Protein 4YDJ (pdb70)

CATH classification: 2.60.40.10 (+1 more: 2.60.40.10)

Radius of gyration: 44.8 Å; Cα contacts (8 Å, |Δi|>4): 3723; chains: 6; bounding box: 91×95×140 Å

Foldseek 3Di:
DWDFDDDQWAKEFCQDDPDPALQRVLCVVGHHHDDPDWDKAWDPQDKDWFALPPFCVLVNVVVSVVVSVCHDFWFMKIFHDPQKWKKFADPLQDQLGTMGGTIMTTGIATGDTLWFKWQFQWPADARGDAWHWHWPDVVPLQTKIKIFHRDWWKKKWKDCCWTKIKTFLVVLQVRVQSVQVVVCVPPPVFAEAFAQDDDDDQRFRFIWGDDSHWTKTWHCGLSGHPCVHPDDPRGDMDMIIIHTDDCNMDMDMIIRRMGMKGKDPPCPPPRHTYIYTGDDHSSVSVSSHCSRMGMIGD/DKAWEWDAEAEAEAQAKDKTKIAIPPPPVCPQQLQQWWKFKWWAAVPGDIHTFWTDRQNDQDTDGDPVNHPQKDWGFDDSRTITMIMGGRDAQVRQTWMKMFTQPAWDFDPVVGDTDGRRDTPHMYPTYGYQYAHPAWAAWDKDWAAWDDPPPDPQKTKIWIKTHWTDDDDKDKDKPVNPDDPQKDKDDWDQDSNRTIITMIMGMGGPVCQVPDWIWMWMDDVRVRDIDTHTHHHDDD/DDEWEWDAEDEDEFQAKDKIKTAFAQAFKWKWWAAVVGDTHTADTRQADGDPPHDPQWGWDDDVGMIMIMRGRDDQVRQTWMWMAHPVGDIYPIYGYYYDPDDFDAWDWDWDWFDPVQVVVQWTKIKIKIDDGPDQDKDKWKDQANHTDDPQKDWDRWDADPVRHTIIMIMHIDGSCSQQVTQKMWIWMDDPNDIDIDIDGPPDD/DWFFDDDQKFKEACPLQCVCHCPRHYHDDPDWDKAKDDFDKDWFALPPAVVLVNVVVVVVVNPNPFFKFMKIFDDPQKWKKFAPPQQDQLGDIGGTIMTTGIATGAGLWDKFQFQWPGDAGHDAWHWHWPDPPPLQTKIKIFHNFWWKWKWKQQPFWIKIKTQQQVLLVRVLSVQVVVCVVDVNFAEAFAQDDDDDQLQRFMWGDFPHKIKTWHCGVNGHCCVVPPRRGMDIITMGTDDVNMTMDMIITGIGIKGWDPPCPPDRHTYIYTGDDDSSVSVSSRCSGIGMIGHD/DKAWEWDAEAEDEAFDKDKTKIDIDPCPPLPQQLQQWKKFKWWFAPPGDIDTAWTDRQNPQDTGGDPVNRPQWDWGFDDGSTITMIMGGRDFQRSFTWMKMFTQQAWDFDPVVTDTDGRRDTDHMYPTYGYGYAHPAWDAWDKDKAAWDCPPPDPQKTKIKIKTDFTDDDDKDKDKPVNPDDPQKDKDDWDQDSNRTTITMIMGMGGPVCLVPDWIWMWIADVRVRDIDTDTHHHDDD/DWAWAWDAEDEDAAQAKDKIKTFAAFAWKWKWWAAVPGDTDTADTRQADGDPPHDPQWGWDDDVGMIMIMGGRDDDRRQTWMWMAGPPGDIYPIYGYYHDPDDWWAKDWDKDWFDPVVVVVQWTKIKIKIDTGPPQGKDKWKAQQNHTDDPQKDKDRWDQPVVSHTIIMMMRIDTNCSQQPTQKMKIWMDDDNDIDIDMDGPDHD

Structure (mmCIF, N/CA/C/O backbone):
data_4YDJ
#
_entry.id   4YDJ
#
_cell.length_a   293.796
_cell.length_b   67.053
_cell.length_c   93.638
_cell.angle_alpha   90.000
_cell.angle_beta   90.000
_cell.angle_gamma   90.000
#
_symmetry.space_group_name_H-M   'P 21 21 2'
#
loop_
_entity.id
_entity.type
_entity.pdbx_description
1 polymer 'Envelope glycoprotein gp160,Envelope glycoprotein gp160'
2 polymer 'HEAVY CHAIN OF ANTIBODY 44-VRC13.01'
3 polymer 'LIGHT CHAIN OF ANTIBODY 44-VRC13.01'
4 non-polymer 2-acetamido-2-deoxy-beta-D-glucopyranose
5 non-polymer 'ISOPROPYL ALCOHOL'
6 non-polymer (R,R)-2,3-BUTANEDIOL
7 non-polymer 'SODIUM ION'
8 non-polymer DI(HYDROXYETHYL)ETHER
9 non-polymer 'CHLORIDE ION'
10 water water
#
loop_
_atom_site.group_PDB
_atom_site.id
_atom_site.type_symbol
_atom_site.label_atom_id
_atom_site.label_alt_id
_atom_site.label_comp_id
_atom_site.label_asym_id
_atom_site.label_entity_id
_atom_site.label_seq_id
_atom_site.pdbx_PDB_ins_code
_atom_site.Cartn_x
_atom_site.Cartn_y
_atom_site.Cartn_z
_atom_site.occupancy
_atom_site.B_iso_or_equiv
_atom_site.auth_seq_id
_atom_site.auth_comp_id
_atom_site.auth_asym_id
_atom_site.auth_atom_id
_atom_site.pdbx_PDB_model_num
ATOM 1 N N . VAL A 1 1 ? -17.558 3.287 -31.307 1.00 145.11 44 VAL G N 1
ATOM 2 C CA . VAL A 1 1 ? -18.935 3.035 -30.897 1.00 145.32 44 VAL G CA 1
ATOM 3 C C . VAL A 1 1 ? -19.780 4.301 -31.026 1.00 141.73 44 VAL G C 1
ATOM 4 O O . VAL A 1 1 ? -20.661 4.558 -30.203 1.00 142.70 44 VAL G O 1
ATOM 16 N N . TRP A 1 2 ? -19.507 5.082 -32.067 1.00 138.02 45 TRP G N 1
ATOM 17 C CA . TRP A 1 2 ? -20.219 6.335 -32.306 1.00 134.63 45 TRP G CA 1
ATOM 18 C C . TRP A 1 2 ? -21.069 6.262 -33.570 1.00 133.86 45 TRP G C 1
ATOM 19 O O . TRP A 1 2 ? -20.750 5.527 -34.506 1.00 134.66 45 TRP G O 1
ATOM 40 N N . LYS A 1 3 ? -22.155 7.029 -33.580 1.00 131.98 46 LYS G N 1
ATOM 41 C CA . LYS A 1 3 ? -23.050 7.110 -34.730 1.00 130.29 46 LYS G CA 1
ATOM 42 C C . LYS A 1 3 ? -23.478 8.554 -34.967 1.00 126.31 46 LYS G C 1
ATOM 43 O O . LYS A 1 3 ? -23.541 9.351 -34.032 1.00 124.71 46 LYS G O 1
ATOM 62 N N . ASP A 1 4 ? -23.770 8.886 -36.220 1.00 125.22 47 ASP G N 1
ATOM 63 C CA . ASP A 1 4 ? -24.253 10.218 -36.563 1.00 123.85 47 ASP G CA 1
ATOM 64 C C . ASP A 1 4 ? -25.612 10.459 -35.912 1.00 123.93 47 ASP G C 1
ATOM 65 O O . ASP A 1 4 ? -26.540 9.670 -36.094 1.00 124.12 47 ASP G O 1
ATOM 74 N N . ALA A 1 5 ? -25.724 11.548 -35.156 1.00 128.24 48 ALA G N 1
ATOM 75 C CA . ALA A 1 5 ? -26.944 11.839 -34.410 1.00 128.76 48 ALA G CA 1
ATOM 76 C C . ALA A 1 5 ? -27.215 13.338 -34.320 1.00 128.33 48 ALA G C 1
ATOM 77 O O . ALA A 1 5 ? -26.362 14.158 -34.661 1.00 129.56 48 ALA G O 1
ATOM 84 N N . ASP A 1 6 ? -28.416 13.676 -33.858 1.00 127.91 49 ASP G N 1
ATOM 85 C CA . ASP A 1 6 ? -28.826 15.062 -33.658 1.00 127.41 49 ASP G CA 1
ATOM 86 C C . ASP A 1 6 ? -29.426 15.231 -32.266 1.00 128.86 49 ASP G C 1
ATOM 87 O O . ASP A 1 6 ? -30.386 14.546 -31.910 1.00 132.04 49 ASP G O 1
ATOM 96 N N . THR A 1 7 ? -28.856 16.143 -31.484 1.00 128.11 50 THR G N 1
ATOM 97 C CA . THR A 1 7 ? -29.317 16.390 -30.120 1.00 130.29 50 THR G CA 1
ATOM 98 C C . THR A 1 7 ? -29.374 17.882 -29.819 1.00 131.36 50 THR G C 1
ATOM 99 O O . THR A 1 7 ? -28.616 18.669 -30.385 1.00 128.29 50 THR G O 1
ATOM 110 N N . THR A 1 8 ? -30.274 18.261 -28.919 1.00 136.43 51 THR G N 1
ATOM 111 C CA . THR A 1 8 ? -30.437 19.659 -28.543 1.00 138.14 51 THR G CA 1
ATOM 112 C C . THR A 1 8 ? -29.191 20.175 -27.828 1.00 131.62 51 THR G C 1
ATOM 113 O O . THR A 1 8 ? -29.027 19.983 -26.623 1.00 130.07 51 THR G O 1
ATOM 124 N N . LEU A 1 9 ? -28.314 20.828 -28.584 1.00 125.78 52 LEU G N 1
ATOM 125 C CA . LEU A 1 9 ? -27.084 21.384 -28.032 1.00 125.42 52 LEU G CA 1
ATOM 126 C C . LEU A 1 9 ? -27.390 22.551 -27.100 1.00 125.72 52 LEU G C 1
ATOM 127 O O . LEU A 1 9 ? -28.482 23.120 -27.148 1.00 126.69 52 LEU G O 1
ATOM 143 N N . PHE A 1 10 ? -26.424 22.899 -26.252 1.00 125.43 53 PHE G N 1
ATOM 144 C CA . PHE A 1 10 ? -26.551 24.060 -25.376 1.00 126.71 53 PHE G CA 1
ATOM 145 C C . PHE A 1 10 ? -25.365 24.998 -25.572 1.00 125.94 53 PHE G C 1
ATOM 146 O O . PHE A 1 10 ? -24.244 24.557 -25.828 1.00 125.40 53 PHE G O 1
ATOM 163 N N . CYS A 1 11 ? -25.626 26.296 -25.455 1.00 126.27 54 CYS G N 1
ATOM 164 C CA . CYS A 1 11 ? -24.610 27.312 -25.698 1.00 125.40 54 CYS G CA 1
ATOM 165 C C . CYS A 1 11 ? -23.781 27.598 -24.450 1.00 127.01 54 CYS G C 1
ATOM 166 O O . CYS A 1 11 ? -24.235 27.385 -23.325 1.00 128.92 54 CYS G O 1
ATOM 173 N N . ALA A 1 12 ? -22.561 28.080 -24.667 1.00 125.94 55 ALA G N 1
ATOM 174 C CA . ALA A 1 12 ? -21.665 28.466 -23.583 1.00 127.63 55 ALA G CA 1
ATOM 175 C C . ALA A 1 12 ? -20.829 29.664 -24.018 1.00 133.25 55 ALA G C 1
ATOM 176 O O . ALA A 1 12 ? -20.202 29.636 -25.077 1.00 127.15 55 ALA G O 1
ATOM 183 N N . SER A 1 13 ? -20.819 30.711 -23.197 1.00 142.68 56 SER G N 1
ATOM 184 C CA . SER A 1 13 ? -20.185 31.972 -23.568 1.00 147.73 56 SER G CA 1
ATOM 185 C C . SER A 1 13 ? -19.267 32.512 -22.480 1.00 149.59 56 SER G C 1
ATOM 186 O O . SER A 1 13 ? -19.248 32.010 -21.356 1.00 152.24 56 SER G O 1
ATOM 194 N N . ASP A 1 14 ? -18.513 33.548 -22.835 1.00 147.85 57 ASP G N 1
ATOM 195 C CA . ASP A 1 14 ? -17.631 34.238 -21.901 1.00 151.66 57 ASP G CA 1
ATOM 196 C C . ASP A 1 14 ? -18.279 35.553 -21.468 1.00 157.39 57 ASP G C 1
ATOM 197 O O . ASP A 1 14 ? -17.599 36.558 -21.261 1.00 162.39 57 ASP G O 1
ATOM 206 N N . ALA A 1 15 ? -19.603 35.535 -21.338 1.00 159.77 58 ALA G N 1
ATOM 207 C CA . ALA A 1 15 ? -20.362 36.729 -20.981 1.00 164.40 58 ALA G CA 1
ATOM 208 C C . ALA A 1 15 ? -20.167 37.087 -19.511 1.00 170.51 58 ALA G C 1
ATOM 209 O O . ALA A 1 15 ? -20.333 36.241 -18.631 1.00 171.99 58 ALA G O 1
ATOM 216 N N . LYS A 1 16 ? -19.816 38.345 -19.254 1.00 175.96 59 LYS G N 1
ATOM 217 C CA . LYS A 1 16 ? -19.525 38.808 -17.900 1.00 181.65 59 LYS G CA 1
ATOM 218 C C . LYS A 1 16 ? -19.878 40.284 -17.723 1.00 185.14 59 LYS G C 1
ATOM 219 O O . LYS A 1 16 ? -20.300 40.945 -18.666 1.00 183.73 59 LYS G O 1
ATOM 238 N N . ALA A 1 17 ? -19.712 40.780 -16.499 1.00 190.45 60 ALA G N 1
ATOM 239 C CA . ALA A 1 17 ? -19.807 42.209 -16.194 1.00 196.40 60 ALA G CA 1
ATOM 240 C C . ALA A 1 17 ? -21.207 42.804 -16.382 1.00 198.33 60 ALA G C 1
ATOM 241 O O . ALA A 1 17 ? -21.346 44.025 -16.460 1.00 200.67 60 ALA G O 1
ATOM 248 N N . HIS A 1 18 ? -22.225 41.943 -16.434 1.00 197.62 61 HIS G N 1
ATOM 249 C CA . HIS A 1 18 ? -23.637 42.355 -16.467 1.00 202.26 61 HIS G CA 1
ATOM 250 C C . HIS A 1 18 ? -23.905 43.625 -17.283 1.00 206.01 61 HIS G C 1
ATOM 251 O O . HIS A 1 18 ? -24.526 44.570 -16.796 1.00 210.59 61 HIS G O 1
ATOM 266 N N . GLU A 1 19 ? -23.447 43.636 -18.531 1.00 204.69 62 GLU G N 1
ATOM 267 C CA . GLU A 1 19 ? -23.528 44.834 -19.364 1.00 208.89 62 GLU G CA 1
ATOM 268 C C . GLU A 1 19 ? -24.965 45.125 -19.782 1.00 213.85 62 GLU G C 1
ATOM 269 O O . GLU A 1 19 ? -25.860 44.301 -19.589 1.00 211.13 62 GLU G O 1
ATOM 281 N N . THR A 1 20 ? -25.174 46.305 -20.357 1.00 220.65 63 THR G N 1
ATOM 282 C CA . THR A 1 20 ? -26.478 46.692 -20.884 1.00 230.67 63 THR G CA 1
ATOM 283 C C . THR A 1 20 ? -26.697 46.093 -22.270 1.00 233.14 63 THR G C 1
ATOM 284 O O . THR A 1 20 ? -27.826 46.030 -22.757 1.00 232.83 63 THR G O 1
ATOM 295 N N . GLU A 1 21 ? -25.608 45.660 -22.898 1.00 236.34 64 GLU G N 1
ATOM 296 C CA . GLU A 1 21 ? -25.662 45.094 -24.241 1.00 233.17 64 GLU G CA 1
ATOM 297 C C . GLU A 1 21 ? -26.536 43.843 -24.270 1.00 229.55 64 GLU G C 1
ATOM 298 O O . GLU A 1 21 ? -26.421 42.974 -23.405 1.00 228.24 64 GLU G O 1
ATOM 310 N N . VAL A 1 22 ? -27.407 43.759 -25.272 1.00 225.63 65 VAL G N 1
ATOM 311 C CA . VAL A 1 22 ? -28.403 42.695 -25.338 1.00 221.93 65 VAL G CA 1
ATOM 312 C C . VAL A 1 22 ? -27.770 41.340 -25.638 1.00 216.16 65 VAL G C 1
ATOM 313 O O . VAL A 1 22 ? -28.229 40.308 -25.150 1.00 217.12 65 VAL G O 1
ATOM 326 N N . HIS A 1 23 ? -26.712 41.353 -26.442 1.00 209.72 66 HIS G N 1
ATOM 327 C CA . HIS A 1 23 ? -26.074 40.124 -26.898 1.00 202.66 66 HIS G CA 1
ATOM 328 C C . HIS A 1 23 ? -25.379 39.387 -25.757 1.00 199.18 66 HIS G C 1
ATOM 329 O O . HIS A 1 23 ? -25.102 38.191 -25.859 1.00 195.18 66 HIS G O 1
ATOM 344 N N . ASN A 1 24 ? -25.108 40.104 -24.670 1.00 201.55 67 ASN G N 1
ATOM 345 C CA . ASN A 1 24 ? -24.287 39.577 -23.586 1.00 199.21 67 ASN G CA 1
ATOM 346 C C . ASN A 1 24 ? -25.103 38.980 -22.440 1.00 199.21 67 ASN G C 1
ATOM 347 O O . ASN A 1 24 ? -24.720 37.957 -21.871 1.00 195.81 67 ASN G O 1
ATOM 358 N N . VAL A 1 25 ? -26.223 39.612 -22.100 1.00 199.97 68 VAL G N 1
ATOM 359 C CA . VAL A 1 25 ? -27.093 39.100 -21.044 1.00 199.20 68 VAL G CA 1
ATOM 360 C C . VAL A 1 25 ? -27.778 37.818 -21.503 1.00 192.11 68 VAL G C 1
ATOM 361 O O . VAL A 1 25 ? -28.000 36.903 -20.710 1.00 191.80 68 VAL G O 1
ATOM 374 N N . TRP A 1 26 ? -28.111 37.764 -22.789 1.00 186.80 69 TRP G N 1
ATOM 375 C CA . TRP A 1 26 ? -28.727 36.585 -23.388 1.00 181.81 69 TRP G CA 1
ATOM 376 C C . TRP A 1 26 ? -27.883 35.338 -23.138 1.00 182.24 69 TRP G C 1
ATOM 377 O O . TRP A 1 26 ? -28.400 34.221 -23.104 1.00 182.29 69 TRP G O 1
ATOM 398 N N . ALA A 1 27 ? -26.582 35.542 -22.951 1.00 183.33 70 ALA G N 1
ATOM 399 C CA . ALA A 1 27 ? -25.655 34.447 -22.693 1.00 183.36 70 ALA G CA 1
ATOM 400 C C . ALA A 1 27 ? -25.498 34.181 -21.195 1.00 187.52 70 ALA G C 1
ATOM 401 O O . ALA A 1 27 ? -24.533 33.546 -20.770 1.00 187.97 70 ALA G O 1
ATOM 408 N N . THR A 1 28 ? -26.448 34.675 -20.404 1.00 191.96 71 THR G N 1
ATOM 409 C CA . THR A 1 28 ? -26.461 34.443 -18.962 1.00 198.39 71 THR G CA 1
ATOM 410 C C . THR A 1 28 ? -27.691 33.628 -18.578 1.00 202.51 71 THR G C 1
ATOM 411 O O . THR A 1 28 ? -27.651 32.822 -17.647 1.00 204.69 71 THR G O 1
ATOM 422 N N . HIS A 1 29 ? -28.780 33.844 -19.308 1.00 205.46 72 HIS G N 1
ATOM 423 C CA . HIS A 1 29 ? -30.039 33.155 -19.048 1.00 211.07 72 HIS G CA 1
ATOM 424 C C . HIS A 1 29 ? -30.151 31.872 -19.867 1.00 204.94 72 HIS G C 1
ATOM 425 O O . HIS A 1 29 ? -30.776 30.903 -19.433 1.00 207.35 72 HIS G O 1
ATOM 440 N N . ALA A 1 30 ? -29.537 31.873 -21.048 1.00 200.71 73 ALA G N 1
ATOM 441 C CA . ALA A 1 30 ? -29.625 30.743 -21.970 1.00 196.71 73 ALA G CA 1
ATOM 442 C C . ALA A 1 30 ? -28.316 29.959 -22.041 1.00 193.31 73 ALA G C 1
ATOM 443 O O . ALA A 1 30 ? -28.323 28.760 -22.323 1.00 186.97 73 ALA G O 1
ATOM 450 N N . CYS A 1 31 ? -27.201 30.638 -21.783 1.00 186.11 74 CYS G N 1
ATOM 451 C CA . CYS A 1 31 ? -25.879 30.023 -21.890 1.00 179.04 74 CYS G CA 1
ATOM 452 C C . CYS A 1 31 ? -25.205 29.867 -20.529 1.00 173.03 74 CYS G C 1
ATOM 453 O O . CYS A 1 31 ? -25.744 30.282 -19.503 1.00 171.52 74 CYS G O 1
ATOM 460 N N . VAL A 1 32 ? -24.021 29.262 -20.545 1.00 167.73 75 VAL G N 1
ATOM 461 C CA . VAL A 1 32 ? -23.249 28.991 -19.337 1.00 167.56 75 VAL G CA 1
ATOM 462 C C . VAL A 1 32 ? -21.818 29.493 -19.519 1.00 161.38 75 VAL G C 1
ATOM 463 O O . VAL A 1 32 ? -21.404 29.781 -20.642 1.00 157.79 75 VAL G O 1
ATOM 476 N N . PRO A 1 33 ? -21.057 29.612 -18.417 1.00 161.33 76 PRO G N 1
ATOM 477 C CA . PRO A 1 33 ? -19.657 30.030 -18.558 1.00 159.71 76 PRO G CA 1
ATOM 478 C C . PRO A 1 33 ? -18.838 29.067 -19.414 1.00 155.87 76 PRO G C 1
ATOM 479 O O . PRO A 1 33 ? -19.157 27.879 -19.480 1.00 155.98 76 PRO G O 1
ATOM 490 N N . THR A 1 34 ? -17.800 29.584 -20.065 1.00 154.29 77 THR G N 1
ATOM 491 C CA . THR A 1 34 ? -16.950 28.775 -20.932 1.00 152.20 77 THR G CA 1
ATOM 492 C C . THR A 1 34 ? -16.273 27.664 -20.136 1.00 154.93 77 THR G C 1
ATOM 493 O O . THR A 1 34 ? -15.981 27.827 -18.952 1.00 157.34 77 THR G O 1
ATOM 504 N N . ASP A 1 35 ? -16.035 26.534 -20.794 1.00 154.76 78 ASP G N 1
ATOM 505 C CA . ASP A 1 35 ? -15.410 25.382 -20.153 1.00 157.77 78 ASP G CA 1
ATOM 506 C C . ASP A 1 35 ? -14.012 25.744 -19.644 1.00 158.92 78 ASP G C 1
ATOM 507 O O . ASP A 1 35 ? -13.174 26.201 -20.421 1.00 156.25 78 ASP G O 1
ATOM 516 N N . PRO A 1 36 ? -13.753 25.548 -18.338 1.00 163.13 79 PRO G N 1
ATOM 517 C CA . PRO A 1 36 ? -12.418 25.855 -17.809 1.00 166.61 79 PRO G CA 1
ATOM 518 C C . PRO A 1 36 ? -11.365 24.824 -18.214 1.00 167.11 79 PRO G C 1
ATOM 519 O O . PRO A 1 36 ? -10.169 25.108 -18.132 1.00 169.57 79 PRO G O 1
ATOM 530 N N . ASN A 1 37 ? -11.814 23.647 -18.646 1.00 165.51 80 ASN G N 1
ATOM 531 C CA . ASN A 1 37 ? -10.918 22.580 -19.081 1.00 166.60 80 ASN G CA 1
ATOM 532 C C . ASN A 1 37 ? -11.223 22.131 -20.509 1.00 161.93 80 ASN G C 1
ATOM 533 O O . ASN A 1 37 ? -11.695 21.015 -20.724 1.00 161.98 80 ASN G O 1
ATOM 544 N N . PRO A 1 38 ? -10.950 23.004 -21.492 1.00 157.17 81 PRO G N 1
ATOM 545 C CA . PRO A 1 38 ? -11.200 22.682 -22.900 1.00 151.92 81 PRO G CA 1
ATOM 546 C C . PRO A 1 38 ? -10.113 21.785 -23.489 1.00 150.59 81 PRO G C 1
ATOM 547 O O . PRO A 1 38 ? -9.163 22.286 -24.093 1.00 151.33 81 PRO G O 1
ATOM 558 N N . GLN A 1 39 ? -10.257 20.475 -23.308 1.00 148.27 82 GLN G N 1
ATOM 559 C CA . GLN A 1 39 ? -9.270 19.513 -23.787 1.00 146.79 82 GLN G CA 1
ATOM 560 C C . GLN A 1 39 ? -9.770 18.748 -25.006 1.00 140.60 82 GLN G C 1
ATOM 561 O O . GLN A 1 39 ? -10.889 18.233 -25.013 1.00 137.75 82 GLN G O 1
ATOM 575 N N . GLU A 1 40 ? -8.930 18.677 -26.034 1.00 148.89 83 GLU G N 1
ATOM 576 C CA . GLU A 1 40 ? -9.220 17.878 -27.217 1.00 144.38 83 GLU G CA 1
ATOM 577 C C . GLU A 1 40 ? -8.633 16.481 -27.050 1.00 149.01 83 GLU G C 1
ATOM 578 O O . GLU A 1 40 ? -7.751 16.269 -26.217 1.00 153.36 83 GLU G O 1
ATOM 590 N N . ILE A 1 41 ? -9.127 15.533 -27.840 1.00 147.66 84 ILE G N 1
ATOM 591 C CA . ILE A 1 41 ? -8.638 14.158 -27.800 1.00 153.04 84 ILE G CA 1
ATOM 592 C C . ILE A 1 41 ? -8.542 13.596 -29.214 1.00 148.77 84 ILE G C 1
ATOM 593 O O . ILE A 1 41 ? -9.557 13.300 -29.845 1.00 146.30 84 ILE G O 1
ATOM 609 N N . HIS A 1 42 ? -7.315 13.449 -29.704 1.00 149.77 85 HIS G N 1
ATOM 610 C CA . HIS A 1 42 ? -7.080 12.928 -31.045 1.00 148.96 85 HIS G CA 1
ATOM 611 C C . HIS A 1 42 ? -7.485 11.462 -31.145 1.00 154.44 85 HIS G C 1
ATOM 612 O O . HIS A 1 42 ? -7.266 10.684 -30.217 1.00 161.59 85 HIS G O 1
ATOM 627 N N . LEU A 1 43 ? -8.077 11.095 -32.279 1.00 152.46 86 LEU G N 1
ATOM 628 C CA . LEU A 1 43 ? -8.491 9.719 -32.528 1.00 155.73 86 LEU G CA 1
ATOM 629 C C . LEU A 1 43 ? -7.434 8.987 -33.350 1.00 158.93 86 LEU G C 1
ATOM 630 O O . LEU A 1 43 ? -7.036 9.445 -34.421 1.00 155.84 86 LEU G O 1
ATOM 646 N N . GLU A 1 44 ? -6.990 7.844 -32.839 1.00 166.92 87 GLU G N 1
ATOM 647 C CA . GLU A 1 44 ? -5.879 7.109 -33.432 1.00 171.29 87 GLU G CA 1
ATOM 648 C C . GLU A 1 44 ? -6.286 6.350 -34.693 1.00 169.03 87 GLU G C 1
ATOM 649 O O . GLU A 1 44 ? -7.081 5.412 -34.633 1.00 170.63 87 GLU G O 1
ATOM 661 N N . ASN A 1 45 ? -5.727 6.764 -35.827 1.00 165.98 88 ASN G N 1
ATOM 662 C CA . ASN A 1 45 ? -5.954 6.095 -37.106 1.00 166.68 88 ASN G CA 1
ATOM 663 C C . ASN A 1 45 ? -7.432 6.015 -37.480 1.00 166.61 88 ASN G C 1
ATOM 664 O O . ASN A 1 45 ? -7.866 5.059 -38.124 1.00 168.24 88 ASN G O 1
ATOM 675 N N . VAL A 1 46 ? -8.196 7.026 -37.075 1.00 164.22 89 VAL G N 1
ATOM 676 C CA . VAL A 1 46 ? -9.624 7.086 -37.374 1.00 161.83 89 VAL G CA 1
ATOM 677 C C . VAL A 1 46 ? -9.888 8.030 -38.541 1.00 153.64 89 VAL G C 1
ATOM 678 O O . VAL A 1 46 ? -9.420 9.169 -38.549 1.00 148.58 89 VAL G O 1
ATOM 691 N N . THR A 1 47 ? -10.637 7.540 -39.525 1.00 153.97 90 THR G N 1
ATOM 692 C CA . THR A 1 47 ? -11.055 8.345 -40.666 1.00 150.63 90 THR G CA 1
ATOM 693 C C . THR A 1 47 ? -12.564 8.219 -40.846 1.00 149.74 90 THR G C 1
ATOM 694 O O . THR A 1 47 ? -13.099 7.110 -40.895 1.00 153.85 90 THR G O 1
ATOM 705 N N . GLU A 1 48 ? -13.244 9.358 -40.939 1.00 144.62 91 GLU G N 1
ATOM 706 C CA . GLU A 1 48 ? -14.699 9.376 -41.042 1.00 143.59 91 GLU G CA 1
ATOM 707 C C . GLU A 1 48 ? -15.170 10.520 -41.933 1.00 137.96 91 GLU G C 1
ATOM 708 O O . GLU A 1 48 ? -14.473 11.521 -42.096 1.00 133.83 91 GLU G O 1
ATOM 720 N N . ASN A 1 49 ? -16.360 10.363 -42.506 1.00 138.04 92 ASN G N 1
ATOM 721 C CA . ASN A 1 49 ? -16.898 11.337 -43.448 1.00 134.05 92 ASN G CA 1
ATOM 722 C C . ASN A 1 49 ? -17.528 12.544 -42.760 1.00 129.30 92 ASN G C 1
ATOM 723 O O . ASN A 1 49 ? -17.874 12.493 -41.579 1.00 129.74 92 ASN G O 1
ATOM 734 N N . PHE A 1 50 ? -17.670 13.627 -43.518 1.00 125.38 93 PHE G N 1
ATOM 735 C CA . PHE A 1 50 ? -18.311 14.847 -43.039 1.00 122.19 93 PHE G CA 1
ATOM 736 C C . PHE A 1 50 ? -19.201 15.434 -44.128 1.00 118.89 93 PHE G C 1
ATOM 737 O O . PHE A 1 50 ? -19.037 15.128 -45.309 1.00 119.27 93 PHE G O 1
ATOM 754 N N . ASN A 1 51 ? -20.145 16.277 -43.724 1.00 116.18 94 ASN G N 1
ATOM 755 C CA . ASN A 1 51 ? -21.007 16.974 -44.670 1.00 112.58 94 ASN G CA 1
ATOM 756 C C . ASN A 1 51 ? -21.672 18.176 -44.013 1.00 106.99 94 ASN G C 1
ATOM 757 O O . ASN A 1 51 ? -22.688 18.042 -43.331 1.00 106.79 94 ASN G O 1
ATOM 768 N N . MET A 1 52 ? -21.087 19.350 -44.221 1.00 102.97 95 MET G N 1
ATOM 769 C CA . MET A 1 52 ? -21.582 20.577 -43.607 1.00 100.55 95 MET G CA 1
ATOM 770 C C . MET A 1 52 ? -22.878 21.058 -44.252 1.00 99.71 95 MET G C 1
ATOM 771 O O . MET A 1 52 ? -23.582 21.895 -43.689 1.00 99.53 95 MET G O 1
ATOM 785 N N . TRP A 1 53 ? -23.187 20.531 -45.432 1.00 99.66 96 TRP G N 1
ATOM 786 C CA . TRP A 1 53 ? -24.393 20.926 -46.152 1.00 99.58 96 TRP G CA 1
ATOM 787 C C . TRP A 1 53 ? -25.610 20.130 -45.681 1.00 101.80 96 TRP G C 1
ATOM 788 O O . TRP A 1 53 ? -26.714 20.304 -46.198 1.00 101.28 96 TRP G O 1
ATOM 809 N N . LYS A 1 54 ? -25.397 19.262 -44.697 1.00 105.27 97 LYS G N 1
ATOM 810 C CA . LYS A 1 54 ? -26.478 18.504 -44.074 1.00 107.88 97 LYS G CA 1
ATOM 811 C C . LYS A 1 54 ? -26.280 18.456 -42.562 1.00 107.93 97 LYS G C 1
ATOM 812 O O . LYS A 1 54 ? -26.843 17.602 -41.878 1.00 110.09 97 LYS G O 1
ATOM 831 N N . ASN A 1 55 ? -25.477 19.381 -42.046 1.00 105.51 98 ASN G N 1
ATOM 832 C CA . ASN A 1 55 ? -25.182 19.431 -40.620 1.00 105.87 98 ASN G CA 1
ATOM 833 C C . ASN A 1 55 ? -26.303 20.115 -39.846 1.00 103.10 98 ASN G C 1
ATOM 834 O O . ASN A 1 55 ? -26.624 21.275 -40.098 1.00 100.75 98 ASN G O 1
ATOM 845 N N . ASN A 1 56 ? -26.892 19.389 -38.901 1.00 103.91 99 ASN G N 1
ATOM 846 C CA . ASN A 1 56 ? -28.027 19.898 -38.142 1.00 104.60 99 ASN G CA 1
ATOM 847 C C . ASN A 1 56 ? -27.616 20.954 -37.117 1.00 105.97 99 ASN G C 1
ATOM 848 O O . ASN A 1 56 ? -28.465 21.644 -36.554 1.00 108.55 99 ASN G O 1
ATOM 859 N N . MET A 1 57 ? -26.313 21.078 -36.878 1.00 105.38 100 MET G N 1
ATOM 860 C CA . MET A 1 57 ? -25.797 22.087 -35.958 1.00 104.84 100 MET G CA 1
ATOM 861 C C . MET A 1 57 ? -26.106 23.490 -36.465 1.00 102.83 100 MET G C 1
ATOM 862 O O . MET A 1 57 ? -26.235 24.430 -35.681 1.00 103.08 100 MET G O 1
ATOM 876 N N . VAL A 1 58 ? -26.219 23.624 -37.782 1.00 101.15 101 VAL G N 1
ATOM 877 C CA . VAL A 1 58 ? -26.505 24.911 -38.399 1.00 100.03 101 VAL G CA 1
ATOM 878 C C . VAL A 1 58 ? -27.928 25.347 -38.071 1.00 101.38 101 VAL G C 1
ATOM 879 O O . VAL A 1 58 ? -28.192 26.531 -37.862 1.00 100.98 101 VAL G O 1
ATOM 892 N N . GLU A 1 59 ? -28.840 24.382 -38.020 1.00 104.01 102 GLU G N 1
ATOM 893 C CA . GLU A 1 59 ? -30.240 24.673 -37.746 1.00 106.93 102 GLU G CA 1
ATOM 894 C C . GLU A 1 59 ? -30.399 25.127 -36.302 1.00 108.02 102 GLU G C 1
ATOM 895 O O . GLU A 1 59 ? -31.099 26.099 -36.021 1.00 108.91 102 GLU G O 1
ATOM 907 N N . GLN A 1 60 ? -29.736 24.421 -35.392 1.00 108.79 103 GLN G N 1
ATOM 908 C CA . GLN A 1 60 ? -29.818 24.739 -33.973 1.00 111.37 103 GLN G CA 1
ATOM 909 C C . GLN A 1 60 ? -29.223 26.109 -33.680 1.00 108.98 103 GLN G C 1
ATOM 910 O O . GLN A 1 60 ? -29.735 26.846 -32.839 1.00 110.08 103 GLN G O 1
ATOM 924 N N . MET A 1 61 ? -28.140 26.448 -34.373 1.00 106.63 104 MET G N 1
ATOM 925 C CA . MET A 1 61 ? -27.518 27.753 -34.197 1.00 106.26 104 MET G CA 1
ATOM 926 C C . MET A 1 61 ? -28.495 28.852 -34.584 1.00 107.84 104 MET G C 1
ATOM 927 O O . MET A 1 61 ? -28.869 29.672 -33.747 1.00 109.95 104 MET G O 1
ATOM 941 N N . GLN A 1 62 ? -28.908 28.850 -35.849 1.00 106.97 105 GLN G N 1
ATOM 942 C CA . GLN A 1 62 ? -29.870 29.818 -36.373 1.00 108.71 105 GLN G CA 1
ATOM 943 C C . GLN A 1 62 ? -31.024 30.069 -35.407 1.00 113.77 105 GLN G C 1
ATOM 944 O O . GLN A 1 62 ? -31.296 31.212 -35.044 1.00 114.31 105 GLN G O 1
ATOM 958 N N . GLU A 1 63 ? -31.689 28.997 -34.990 1.00 118.69 106 GLU G N 1
ATOM 959 C CA . GLU A 1 63 ? -32.804 29.098 -34.054 1.00 123.79 106 GLU G CA 1
ATOM 960 C C . GLU A 1 63 ? -32.406 29.844 -32.784 1.00 124.87 106 GLU G C 1
ATOM 961 O O . GLU A 1 63 ? -33.189 30.624 -32.243 1.00 126.95 106 GLU G O 1
ATOM 973 N N . ASP A 1 64 ? -31.186 29.605 -32.311 1.00 124.24 107 ASP G N 1
ATOM 974 C CA . ASP A 1 64 ? -30.679 30.310 -31.140 1.00 126.11 107 ASP G CA 1
ATOM 975 C C . ASP A 1 64 ? -30.349 31.758 -31.488 1.00 125.87 107 ASP G C 1
ATOM 976 O O . ASP A 1 64 ? -30.485 32.649 -30.649 1.00 126.11 107 ASP G O 1
ATOM 985 N N . VAL A 1 65 ? -29.919 31.991 -32.726 1.00 124.84 108 VAL G N 1
ATOM 986 C CA . VAL A 1 65 ? -29.624 33.345 -33.181 1.00 124.59 108 VAL G CA 1
ATOM 987 C C . VAL A 1 65 ? -30.912 34.155 -33.288 1.00 125.64 108 VAL G C 1
ATOM 988 O O . VAL A 1 65 ? -30.926 35.343 -32.975 1.00 127.80 108 VAL G O 1
ATOM 1001 N N . ILE A 1 66 ? -31.990 33.510 -33.730 1.00 125.84 109 ILE G N 1
ATOM 1002 C CA . ILE A 1 66 ? -33.281 34.182 -33.874 1.00 130.77 109 ILE G CA 1
ATOM 1003 C C . ILE A 1 66 ? -33.806 34.658 -32.521 1.00 138.18 109 ILE G C 1
ATOM 1004 O O . ILE A 1 66 ? -34.433 35.714 -32.431 1.00 141.77 109 ILE G O 1
ATOM 1020 N N . SER A 1 67 ? -33.552 33.876 -31.476 1.00 142.11 110 SER G N 1
ATOM 1021 C CA . SER A 1 67 ? -34.057 34.189 -30.142 1.00 148.99 110 SER G CA 1
ATOM 1022 C C . SER A 1 67 ? -33.566 35.551 -29.656 1.00 153.63 110 SER G C 1
ATOM 1023 O O . SER A 1 67 ? -34.358 36.368 -29.186 1.00 157.08 110 SER G O 1
ATOM 1031 N N . LEU A 1 68 ? -32.264 35.794 -29.769 1.00 154.62 111 LEU G N 1
ATOM 1032 C CA . LEU A 1 68 ? -31.706 37.094 -29.411 1.00 159.18 111 LEU G CA 1
ATOM 1033 C C . LEU A 1 68 ? -32.083 38.132 -30.465 1.00 159.71 111 LEU G C 1
ATOM 1034 O O . LEU A 1 68 ? -32.084 39.333 -30.195 1.00 160.12 111 LEU G O 1
ATOM 1050 N N . TRP A 1 69 ? -32.403 37.656 -31.665 1.00 160.98 112 TRP G N 1
ATOM 1051 C CA . TRP A 1 69 ? -32.884 38.518 -32.740 1.00 164.23 112 TRP G CA 1
ATOM 1052 C C . TRP A 1 69 ? -34.286 39.019 -32.404 1.00 166.73 112 TRP G C 1
ATOM 1053 O O . TRP A 1 69 ? -34.741 40.028 -32.943 1.00 172.41 112 TRP G O 1
ATOM 1074 N N . ASP A 1 70 ? -34.962 38.303 -31.508 1.00 174.89 113 ASP G N 1
ATOM 1075 C CA . ASP A 1 70 ? -36.273 38.708 -31.012 1.00 182.10 113 ASP G CA 1
ATOM 1076 C C . ASP A 1 70 ? -36.150 39.348 -29.633 1.00 181.75 113 ASP G C 1
ATOM 1077 O O . ASP A 1 70 ? -36.402 40.540 -29.466 1.00 180.45 113 ASP G O 1
ATOM 1086 N N . PHE A 1 94 ? -24.709 46.915 -28.441 1.00 177.85 210 PHE G N 1
ATOM 1087 C CA . PHE A 1 94 ? -24.852 45.774 -29.338 1.00 172.31 210 PHE G CA 1
ATOM 1088 C C . PHE A 1 94 ? -23.524 45.419 -29.998 1.00 167.98 210 PHE G C 1
ATOM 1089 O O . PHE A 1 94 ? -22.892 46.260 -30.636 1.00 168.22 210 PHE G O 1
ATOM 1106 N N . ASP A 1 95 ? -23.112 44.165 -29.838 1.00 162.59 211 ASP G N 1
ATOM 1107 C CA . ASP A 1 95 ? -21.942 43.636 -30.530 1.00 156.64 211 ASP G CA 1
ATOM 1108 C C . ASP A 1 95 ? -21.886 42.116 -30.362 1.00 150.12 211 ASP G C 1
ATOM 1109 O O . ASP A 1 95 ? -22.005 41.618 -29.243 1.00 152.49 211 ASP G O 1
ATOM 1118 N N . PRO A 1 96 ? -21.712 41.370 -31.469 1.00 141.87 212 PRO G N 1
ATOM 1119 C CA . PRO A 1 96 ? -21.646 39.907 -31.348 1.00 136.41 212 PRO G CA 1
ATOM 1120 C C . PRO A 1 96 ? -20.478 39.423 -30.490 1.00 134.59 212 PRO G C 1
ATOM 1121 O O . PRO A 1 96 ? -19.359 39.914 -30.645 1.00 135.96 212 PRO G O 1
ATOM 1132 N N . ILE A 1 97 ? -20.749 38.471 -29.600 1.00 132.68 213 ILE G N 1
ATOM 1133 C CA . ILE A 1 97 ? -19.720 37.871 -28.755 1.00 131.01 213 ILE G CA 1
ATOM 1134 C C . ILE A 1 97 ? -19.574 36.389 -29.096 1.00 129.05 213 ILE G C 1
ATOM 1135 O O . ILE A 1 97 ? -20.517 35.775 -29.596 1.00 128.52 213 ILE G O 1
ATOM 1151 N N . PRO A 1 98 ? -18.394 35.808 -28.828 1.00 128.93 214 PRO G N 1
ATOM 1152 C CA . PRO A 1 98 ? -18.173 34.394 -29.159 1.00 126.91 214 PRO G CA 1
ATOM 1153 C C . PRO A 1 98 ? -19.065 33.446 -28.361 1.00 125.73 214 PRO G C 1
ATOM 1154 O O . PRO A 1 98 ? -19.279 33.662 -27.168 1.00 131.76 214 PRO G O 1
ATOM 1165 N N . ILE A 1 99 ? -19.573 32.411 -29.026 1.00 119.53 215 ILE G N 1
ATOM 1166 C CA . ILE A 1 99 ? -20.440 31.417 -28.398 1.00 118.95 215 ILE G CA 1
ATOM 1167 C C . ILE A 1 99 ? -19.921 30.008 -28.671 1.00 118.29 215 ILE G C 1
ATOM 1168 O O . ILE A 1 99 ? -19.665 29.642 -29.819 1.00 115.77 215 ILE G O 1
ATOM 1184 N N . HIS A 1 100 ? -19.770 29.224 -27.607 1.00 120.78 216 HIS G N 1
ATOM 1185 C CA . HIS A 1 100 ? -19.359 27.829 -27.721 1.00 120.75 216 HIS G CA 1
ATOM 1186 C C . HIS A 1 100 ? -20.580 26.914 -27.701 1.00 120.72 216 HIS G C 1
ATOM 1187 O O . HIS A 1 100 ? -21.429 27.026 -26.816 1.00 123.30 216 HIS G O 1
ATOM 1202 N N . TYR A 1 101 ? -20.662 26.016 -28.678 1.00 118.41 217 TYR G N 1
ATOM 1203 C CA . TYR A 1 101 ? -21.745 25.037 -28.740 1.00 119.26 217 TYR G CA 1
ATOM 1204 C C . TYR A 1 101 ? -21.269 23.668 -28.267 1.00 121.65 217 TYR G C 1
ATOM 1205 O O . TYR A 1 101 ? -20.377 23.067 -28.868 1.00 120.32 217 TYR G O 1
ATOM 1223 N N . CYS A 1 102 ? -21.881 23.186 -27.189 1.00 125.35 218 CYS G N 1
ATOM 1224 C CA . CYS A 1 102 ? -21.470 21.944 -26.544 1.00 128.39 218 CYS G CA 1
ATOM 1225 C C . CYS A 1 102 ? -22.593 20.912 -26.559 1.00 129.92 218 CYS G C 1
ATOM 1226 O O . CYS A 1 102 ? -23.711 21.207 -26.981 1.00 127.06 218 CYS G O 1
ATOM 1233 N N . THR A 1 103 ? -22.283 19.707 -26.088 1.00 133.02 219 THR G N 1
ATOM 1234 C CA . THR A 1 103 ? -23.249 18.613 -26.050 1.00 134.93 219 THR G CA 1
ATOM 1235 C C . THR A 1 103 ? -23.526 18.172 -24.616 1.00 136.72 219 THR G C 1
ATOM 1236 O O . THR A 1 103 ? -22.667 18.316 -23.746 1.00 137.84 219 THR G O 1
ATOM 1247 N N . PRO A 1 104 ? -24.728 17.628 -24.363 1.00 137.52 220 PRO G N 1
ATOM 1248 C CA . PRO A 1 104 ? -25.008 17.037 -23.052 1.00 142.93 220 PRO G CA 1
ATOM 1249 C C . PRO A 1 104 ? -24.342 15.673 -22.905 1.00 147.10 220 PRO G C 1
ATOM 1250 O O . PRO A 1 104 ? -23.692 15.211 -23.843 1.00 144.24 220 PRO G O 1
ATOM 1261 N N . ALA A 1 105 ? -24.500 15.042 -21.746 1.00 154.80 221 ALA G N 1
ATOM 1262 C CA . ALA A 1 105 ? -23.914 13.729 -21.507 1.00 161.06 221 ALA G CA 1
ATOM 1263 C C . ALA A 1 105 ? -24.480 12.700 -22.482 1.00 161.12 221 ALA G C 1
ATOM 1264 O O . ALA A 1 105 ? -25.683 12.681 -22.745 1.00 159.66 221 ALA G O 1
ATOM 1271 N N . GLY A 1 106 ? -23.602 11.854 -23.015 1.00 162.47 222 GLY G N 1
ATOM 1272 C CA . GLY A 1 106 ? -23.995 10.823 -23.961 1.00 162.18 222 GLY G CA 1
ATOM 1273 C C . GLY A 1 106 ? -23.595 11.162 -25.385 1.00 154.53 222 GLY G C 1
ATOM 1274 O O . GLY A 1 106 ? -23.498 10.275 -26.235 1.00 151.22 222 GLY G O 1
ATOM 1278 N N . TYR A 1 107 ? -23.364 12.447 -25.641 1.00 148.95 223 TYR G N 1
ATOM 1279 C CA . TYR A 1 107 ? -22.977 12.923 -26.966 1.00 144.67 223 TYR G CA 1
ATOM 1280 C C . TYR A 1 107 ? -21.600 13.578 -26.935 1.00 140.95 223 TYR G C 1
ATOM 1281 O O . TYR A 1 107 ? -21.099 13.944 -25.871 1.00 143.19 223 TYR G O 1
ATOM 1299 N N . VAL A 1 108 ? -20.995 13.720 -28.110 1.00 139.75 224 VAL G N 1
ATOM 1300 C CA . VAL A 1 108 ? -19.687 14.352 -28.234 1.00 138.76 224 VAL G CA 1
ATOM 1301 C C . VAL A 1 108 ? -19.520 14.930 -29.637 1.00 131.29 224 VAL G C 1
ATOM 1302 O O . VAL A 1 108 ? -20.116 14.435 -30.594 1.00 129.36 224 VAL G O 1
ATOM 1315 N N . ILE A 1 109 ? -18.708 15.977 -29.749 1.00 127.31 225 ILE G N 1
ATOM 1316 C CA . ILE A 1 109 ? -18.472 16.644 -31.027 1.00 121.37 225 ILE G CA 1
ATOM 1317 C C . ILE A 1 109 ? -17.150 16.199 -31.642 1.00 122.82 225 ILE G C 1
ATOM 1318 O O . ILE A 1 109 ? -16.101 16.271 -31.000 1.00 125.93 225 ILE G O 1
ATOM 1334 N N . LEU A 1 110 ? -17.210 15.739 -32.888 1.00 121.07 226 LEU G N 1
ATOM 1335 C CA . LEU A 1 110 ? -16.010 15.411 -33.647 1.00 121.24 226 LEU G CA 1
ATOM 1336 C C . LEU A 1 110 ? -15.520 16.656 -34.376 1.00 116.29 226 LEU G C 1
ATOM 1337 O O . LEU A 1 110 ? -16.321 17.498 -34.779 1.00 112.38 226 LEU G O 1
ATOM 1353 N N . LYS A 1 111 ? -14.205 16.765 -34.542 1.00 117.38 227 LYS G N 1
ATOM 1354 C CA . LYS A 1 111 ? -13.592 17.945 -35.145 1.00 114.88 227 LYS G CA 1
ATOM 1355 C C . LYS A 1 111 ? -12.544 17.545 -36.176 1.00 116.28 227 LYS G C 1
ATOM 1356 O O . LYS A 1 111 ? -11.640 16.763 -35.882 1.00 120.64 227 LYS G O 1
ATOM 1375 N N . CYS A 1 112 ? -12.671 18.088 -37.383 1.00 113.09 228 CYS G N 1
ATOM 1376 C CA . CYS A 1 112 ? -11.742 17.788 -38.468 1.00 114.60 228 CYS G CA 1
ATOM 1377 C C . CYS A 1 112 ? -10.582 18.780 -38.493 1.00 114.80 228 CYS G C 1
ATOM 1378 O O . CYS A 1 112 ? -10.783 19.985 -38.329 1.00 111.32 228 CYS G O 1
ATOM 1385 N N . ASN A 1 113 ? -9.373 18.263 -38.702 1.00 119.07 229 ASN G N 1
ATOM 1386 C CA . ASN A 1 113 ? -8.164 19.082 -38.723 1.00 120.20 229 ASN G CA 1
ATOM 1387 C C . ASN A 1 113 ? -7.280 18.766 -39.927 1.00 121.04 229 ASN G C 1
ATOM 1388 O O . ASN A 1 113 ? -6.060 18.654 -39.798 1.00 125.03 229 ASN G O 1
ATOM 1399 N N . ASP A 1 114 ? -7.900 18.628 -41.095 1.00 118.29 230 ASP G N 1
ATOM 1400 C CA . ASP A 1 114 ? -7.178 18.288 -42.318 1.00 119.93 230 ASP G CA 1
ATOM 1401 C C . ASP A 1 114 ? -6.739 19.534 -43.088 1.00 119.83 230 ASP G C 1
ATOM 1402 O O . ASP A 1 114 ? -6.325 19.444 -44.244 1.00 121.04 230 ASP G O 1
ATOM 1411 N N . LYS A 1 115 ? -6.836 20.692 -42.441 1.00 118.99 231 LYS G N 1
ATOM 1412 C CA . LYS A 1 115 ? -6.323 21.944 -42.995 1.00 117.16 231 LYS G CA 1
ATOM 1413 C C . LYS A 1 115 ? -7.017 22.343 -44.299 1.00 112.98 231 LYS G C 1
ATOM 1414 O O . LYS A 1 115 ? -7.742 23.337 -44.339 1.00 110.19 231 LYS G O 1
ATOM 1433 N N . ASN A 1 116 ? -6.787 21.571 -45.358 1.00 115.82 232 ASN G N 1
ATOM 1434 C CA . ASN A 1 116 ? -7.351 21.870 -46.671 1.00 114.19 232 ASN G CA 1
ATOM 1435 C C . ASN A 1 116 ? -8.582 21.021 -46.986 1.00 112.46 232 ASN G C 1
ATOM 1436 O O . ASN A 1 116 ? -8.863 20.723 -48.147 1.00 109.56 232 ASN G O 1
ATOM 1447 N N . PHE A 1 117 ? -9.316 20.640 -45.946 1.00 114.65 233 PHE G N 1
ATOM 1448 C CA . PHE A 1 117 ? -10.557 19.893 -46.120 1.00 116.79 233 PHE G CA 1
ATOM 1449 C C . PHE A 1 117 ? -11.674 20.838 -46.544 1.00 121.44 233 PHE G C 1
ATOM 1450 O O . PHE A 1 117 ? -11.913 21.858 -45.899 1.00 118.77 233 PHE G O 1
ATOM 1467 N N . ASN A 1 118 ? -12.358 20.495 -47.631 1.00 128.45 234 ASN G N 1
ATOM 1468 C CA . ASN A 1 118 ? -13.349 21.389 -48.216 1.00 132.02 234 ASN G CA 1
ATOM 1469 C C . ASN A 1 118 ? -14.714 21.309 -47.529 1.00 126.28 234 ASN G C 1
ATOM 1470 O O . ASN A 1 118 ? -15.675 21.935 -47.974 1.00 123.20 234 ASN G O 1
ATOM 1480 N N . GLY A 1 119 ? -14.794 20.527 -46.456 1.00 123.64 235 GLY G N 1
ATOM 1481 C CA . GLY A 1 119 ? -16.004 20.434 -45.659 1.00 122.41 235 GLY G CA 1
ATOM 1482 C C . GLY A 1 119 ? -16.899 19.259 -46.017 1.00 120.28 235 GLY G C 1
ATOM 1483 O O . GLY A 1 119 ? -17.937 19.056 -45.387 1.00 120.06 235 GLY G O 1
ATOM 1487 N N . THR A 1 120 ? -16.502 18.489 -47.028 1.00 121.10 236 THR G N 1
ATOM 1488 C CA . THR A 1 120 ? -17.250 17.300 -47.431 1.00 122.85 236 THR G CA 1
ATOM 1489 C C . THR A 1 120 ? -16.305 16.183 -47.858 1.00 126.77 236 THR G C 1
ATOM 1490 O O . THR A 1 120 ? -15.489 16.361 -48.764 1.00 127.67 236 THR G O 1
ATOM 1501 N N . GLY A 1 121 ? -16.426 15.032 -47.201 1.00 133.66 237 GLY G N 1
ATOM 1502 C CA . GLY A 1 121 ? -15.592 13.881 -47.494 1.00 139.56 237 GLY G CA 1
ATOM 1503 C C . GLY A 1 121 ? -14.933 13.331 -46.244 1.00 139.39 237 GLY G C 1
ATOM 1504 O O . GLY A 1 121 ? -15.239 13.770 -45.135 1.00 133.68 237 GLY G O 1
ATOM 1508 N N . PRO A 1 122 ? -14.020 12.364 -46.416 1.00 144.65 238 PRO G N 1
ATOM 1509 C CA . PRO A 1 122 ? -13.320 11.748 -45.283 1.00 147.57 238 PRO G CA 1
ATOM 1510 C C . PRO A 1 122 ? -12.352 12.711 -44.599 1.00 142.88 238 PRO G C 1
ATOM 1511 O O . PRO A 1 122 ? -11.836 13.622 -45.247 1.00 140.12 238 PRO G O 1
ATOM 1522 N N . CYS A 1 123 ? -12.118 12.504 -43.306 1.00 142.08 239 CYS G N 1
ATOM 1523 C CA . CYS A 1 123 ? -11.217 13.352 -42.531 1.00 141.13 239 CYS G CA 1
ATOM 1524 C C . CYS A 1 123 ? -10.224 12.505 -41.740 1.00 147.53 239 CYS G C 1
ATOM 1525 O O . CYS A 1 123 ? -10.612 11.728 -40.868 1.00 149.19 239 CYS G O 1
ATOM 1532 N N . LYS A 1 124 ? -8.943 12.666 -42.050 1.00 149.74 240 LYS G N 1
ATOM 1533 C CA . LYS A 1 124 ? -7.882 11.893 -41.413 1.00 158.00 240 LYS G CA 1
ATOM 1534 C C . LYS A 1 124 ? -7.670 12.280 -39.951 1.00 163.73 240 LYS G C 1
ATOM 1535 O O . LYS A 1 124 ? -7.608 11.421 -39.071 1.00 167.59 240 LYS G O 1
ATOM 1554 N N . ASN A 1 125 ? -7.562 13.581 -39.708 1.00 165.08 241 ASN G N 1
ATOM 1555 C CA . ASN A 1 125 ? -7.155 14.109 -38.411 1.00 171.39 241 ASN G CA 1
ATOM 1556 C C . ASN A 1 125 ? -8.349 14.474 -37.530 1.00 159.39 241 ASN G C 1
ATOM 1557 O O . ASN A 1 125 ? -8.599 15.649 -37.260 1.00 152.60 241 ASN G O 1
ATOM 1567 N N . VAL A 1 126 ? -9.081 13.459 -37.082 1.00 153.82 242 VAL G N 1
ATOM 1568 C CA . VAL A 1 126 ? -10.259 13.674 -36.249 1.00 147.55 242 VAL G CA 1
ATOM 1569 C C . VAL A 1 126 ? -9.861 13.799 -34.781 1.00 146.03 242 VAL G C 1
ATOM 1570 O O . VAL A 1 126 ? -8.967 13.095 -34.310 1.00 148.55 242 VAL G O 1
ATOM 1583 N N . SER A 1 127 ? -10.529 14.700 -34.067 1.00 140.91 243 SER G N 1
ATOM 1584 C CA . SER A 1 127 ? -10.268 14.911 -32.647 1.00 142.79 243 SER G CA 1
ATOM 1585 C C . SER A 1 127 ? -11.566 15.173 -31.890 1.00 139.17 243 SER G C 1
ATOM 1586 O O . SER A 1 127 ? -12.411 15.948 -32.335 1.00 134.55 243 SER G O 1
ATOM 1594 N N . SER A 1 128 ? -11.713 14.520 -30.743 1.00 142.29 244 SER G N 1
ATOM 1595 C CA . SER A 1 128 ? -12.910 14.657 -29.923 1.00 146.85 244 SER G CA 1
ATOM 1596 C C . SER A 1 128 ? -12.852 15.904 -29.047 1.00 151.42 244 SER G C 1
ATOM 1597 O O . SER A 1 128 ? -12.052 15.978 -28.113 1.00 154.70 244 SER G O 1
ATOM 1605 N N . VAL A 1 129 ? -13.706 16.876 -29.355 1.00 152.81 245 VAL G N 1
ATOM 1606 C CA . VAL A 1 129 ? -13.804 18.100 -28.566 1.00 156.97 245 VAL G CA 1
ATOM 1607 C C . VAL A 1 129 ? -15.075 18.085 -27.727 1.00 157.30 245 VAL G C 1
ATOM 1608 O O . VAL A 1 129 ? -16.045 17.408 -28.068 1.00 153.86 245 VAL G O 1
ATOM 1621 N N . GLN A 1 130 ? -15.064 18.834 -26.630 1.00 166.35 246 GLN G N 1
ATOM 1622 C CA . GLN A 1 130 ? -16.238 18.954 -25.777 1.00 170.58 246 GLN G CA 1
ATOM 1623 C C . GLN A 1 130 ? -17.181 20.012 -26.338 1.00 166.01 246 GLN G C 1
ATOM 1624 O O . GLN A 1 130 ? -18.402 19.871 -26.266 1.00 168.00 246 GLN G O 1
ATOM 1638 N N . CYS A 1 131 ? -16.601 21.069 -26.899 1.00 161.05 247 CYS G N 1
ATOM 1639 C CA . CYS A 1 131 ? -17.373 22.179 -27.445 1.00 155.16 247 CYS G CA 1
ATOM 1640 C C . CYS A 1 131 ? -16.689 22.755 -28.680 1.00 148.58 247 CYS G C 1
ATOM 1641 O O . CYS A 1 131 ? -15.535 22.437 -28.968 1.00 151.06 247 CYS G O 1
ATOM 1648 N N . THR A 1 132 ? -17.411 23.602 -29.407 1.00 139.25 248 THR G N 1
ATOM 1649 C CA . THR A 1 132 ? -16.842 24.322 -30.539 1.00 130.00 248 THR G CA 1
ATOM 1650 C C . THR A 1 132 ? -16.092 25.547 -30.030 1.00 127.32 248 THR G C 1
ATOM 1651 O O . THR A 1 132 ? -16.176 25.884 -28.849 1.00 131.45 248 THR G O 1
ATOM 1662 N N . HIS A 1 133 ? -15.361 26.211 -30.918 1.00 121.43 249 HIS G N 1
ATOM 1663 C CA . HIS A 1 133 ? -14.630 27.416 -30.546 1.00 119.57 249 HIS G CA 1
ATOM 1664 C C . HIS A 1 133 ? -15.592 28.588 -30.381 1.00 118.73 249 HIS G C 1
ATOM 1665 O O . HIS A 1 133 ? -16.801 28.438 -30.554 1.00 117.00 249 HIS G O 1
ATOM 1680 N N . GLY A 1 134 ? -15.050 29.753 -30.041 1.00 121.43 250 GLY G N 1
ATOM 1681 C CA . GLY A 1 134 ? -15.857 30.947 -29.868 1.00 121.72 250 GLY G CA 1
ATOM 1682 C C . GLY A 1 134 ? -16.272 31.549 -31.197 1.00 117.68 250 GLY G C 1
ATOM 1683 O O . GLY A 1 134 ? -15.464 32.177 -31.881 1.00 116.69 250 GLY G O 1
ATOM 1687 N N . ILE A 1 135 ? -17.538 31.357 -31.558 1.00 118.82 251 ILE G N 1
ATOM 1688 C CA . ILE A 1 135 ? -18.077 31.859 -32.820 1.00 115.96 251 ILE G CA 1
ATOM 1689 C C . ILE A 1 135 ? -18.951 33.085 -32.583 1.00 113.90 251 ILE G C 1
ATOM 1690 O O . ILE A 1 135 ? -19.856 33.058 -31.752 1.00 115.31 251 ILE G O 1
ATOM 1706 N N . LYS A 1 136 ? -18.678 34.156 -33.323 1.00 111.37 252 LYS G N 1
ATOM 1707 C CA . LYS A 1 136 ? -19.468 35.380 -33.230 1.00 111.18 252 LYS G CA 1
ATOM 1708 C C . LYS A 1 136 ? -20.604 35.354 -34.254 1.00 109.33 252 LYS G C 1
ATOM 1709 O O . LYS A 1 136 ? -20.344 35.346 -35.456 1.00 107.98 252 LYS G O 1
ATOM 1728 N N . PRO A 1 137 ? -21.869 35.331 -33.790 1.00 109.84 253 PRO G N 1
ATOM 1729 C CA . PRO A 1 137 ? -22.994 35.268 -34.735 1.00 106.60 253 PRO G CA 1
ATOM 1730 C C . PRO A 1 137 ? -23.144 36.529 -35.595 1.00 102.55 253 PRO G C 1
ATOM 1731 O O . PRO A 1 137 ? -24.176 37.200 -35.544 1.00 103.58 253 PRO G O 1
ATOM 1742 N N . VAL A 1 138 ? -22.126 36.837 -36.392 1.00 101.07 254 VAL G N 1
ATOM 1743 C CA . VAL A 1 138 ? -22.164 38.016 -37.248 1.00 97.95 254 VAL G CA 1
ATOM 1744 C C . VAL A 1 138 ? -23.130 37.800 -38.408 1.00 92.33 254 VAL G C 1
ATOM 1745 O O . VAL A 1 138 ? -22.918 36.929 -39.251 1.00 89.50 254 VAL G O 1
ATOM 1758 N N . VAL A 1 139 ? -24.192 38.597 -38.439 1.00 90.54 255 VAL G N 1
ATOM 1759 C CA . VAL A 1 139 ? -25.162 38.543 -39.525 1.00 86.76 255 VAL G CA 1
ATOM 1760 C C . VAL A 1 139 ? -24.733 39.472 -40.654 1.00 83.88 255 VAL G C 1
ATOM 1761 O O . VAL A 1 139 ? -24.557 40.672 -40.448 1.00 86.38 255 VAL G O 1
ATOM 1774 N N . SER A 1 140 ? -24.564 38.911 -41.846 1.00 80.04 256 SER G N 1
ATOM 1775 C CA . SER A 1 140 ? -24.166 39.696 -43.006 1.00 79.75 256 SER G CA 1
ATOM 1776 C C . SER A 1 140 ? -24.400 38.919 -44.296 1.00 78.59 256 SER G C 1
ATOM 1777 O O . SER A 1 140 ? -24.622 37.708 -44.270 1.00 79.18 256 SER G O 1
ATOM 1785 N N . THR A 1 141 ? -24.344 39.627 -45.421 1.00 77.31 257 THR G N 1
ATOM 1786 C CA . THR A 1 141 ? -24.543 39.017 -46.732 1.00 75.13 257 THR G CA 1
ATOM 1787 C C . THR A 1 141 ? -23.357 39.310 -47.644 1.00 74.86 257 THR G C 1
ATOM 1788 O O . THR A 1 141 ? -22.555 40.200 -47.365 1.00 76.43 257 THR G O 1
ATOM 1799 N N . GLN A 1 142 ? -23.261 38.553 -48.734 1.00 73.41 258 GLN G N 1
ATOM 1800 C CA . GLN A 1 142 ? -22.151 38.656 -49.682 1.00 73.13 258 GLN G CA 1
ATOM 1801 C C . GLN A 1 142 ? -20.800 38.372 -49.029 1.00 73.29 258 GLN G C 1
ATOM 1802 O O . GLN A 1 142 ? -20.125 37.410 -49.395 1.00 73.11 258 GLN G O 1
ATOM 1816 N N . LEU A 1 143 ? -20.410 39.214 -48.074 1.00 74.21 259 LEU G N 1
ATOM 1817 C CA . LEU A 1 143 ? -19.126 39.079 -47.391 1.00 75.11 259 LEU G CA 1
ATOM 1818 C C . LEU A 1 143 ? -19.289 38.529 -45.976 1.00 76.58 259 LEU G C 1
ATOM 1819 O O . LEU A 1 143 ? -20.118 39.013 -45.205 1.00 77.66 259 LEU G O 1
ATOM 1835 N N . LEU A 1 144 ? -18.493 37.516 -45.646 1.00 77.26 260 LEU G N 1
ATOM 1836 C CA . LEU A 1 144 ? -18.439 36.982 -44.288 1.00 77.53 260 LEU G CA 1
ATOM 1837 C C . LEU A 1 144 ? -17.451 37.809 -43.472 1.00 81.40 260 LEU G C 1
ATOM 1838 O O . LEU A 1 144 ? -16.336 38.066 -43.923 1.00 81.16 260 LEU G O 1
ATOM 1854 N N . LEU A 1 145 ? -17.865 38.220 -42.275 1.00 84.85 261 LEU G N 1
ATOM 1855 C CA . LEU A 1 145 ? -17.082 39.150 -41.466 1.00 89.51 261 LEU G CA 1
ATOM 1856 C C . LEU A 1 145 ? -16.673 38.572 -40.114 1.00 96.52 261 LEU G C 1
ATOM 1857 O O . LEU A 1 145 ? -17.431 37.827 -39.490 1.00 95.59 261 LEU G O 1
ATOM 1873 N N . ASN A 1 146 ? -15.469 38.933 -39.673 1.00 103.83 262 ASN G N 1
ATOM 1874 C CA . ASN A 1 146 ? -14.950 38.543 -38.363 1.00 109.81 262 ASN G CA 1
ATOM 1875 C C . ASN A 1 146 ? -14.976 37.033 -38.128 1.00 102.46 262 ASN G C 1
ATOM 1876 O O . ASN A 1 146 ? -15.093 36.573 -36.991 1.00 102.79 262 ASN G O 1
ATOM 1886 N N . GLY A 1 147 ? -14.852 36.266 -39.205 1.00 95.07 263 GLY G N 1
ATOM 1887 C CA . GLY A 1 147 ? -14.870 34.818 -39.115 1.00 94.50 263 GLY G CA 1
ATOM 1888 C C . GLY A 1 147 ? -13.480 34.232 -38.971 1.00 93.33 263 GLY G C 1
ATOM 1889 O O . GLY A 1 147 ? -12.488 34.960 -38.905 1.00 93.86 263 GLY G O 1
ATOM 1893 N N . SER A 1 148 ? -13.408 32.907 -38.914 1.00 91.95 264 SER G N 1
ATOM 1894 C CA . SER A 1 148 ? -12.131 32.212 -38.848 1.00 93.51 264 SER G CA 1
ATOM 1895 C C . SER A 1 148 ? -11.504 32.144 -40.233 1.00 94.91 264 SER G C 1
ATOM 1896 O O . SER A 1 148 ? -12.206 31.981 -41.230 1.00 91.85 264 SER G O 1
ATOM 1904 N N . LEU A 1 149 ? -10.183 32.272 -40.290 1.00 101.42 265 LEU G N 1
ATOM 1905 C CA . LEU A 1 149 ? -9.459 32.219 -41.554 1.00 105.18 265 LEU G CA 1
ATOM 1906 C C . LEU A 1 149 ? -9.008 30.800 -41.868 1.00 112.92 265 LEU G C 1
ATOM 1907 O O . LEU A 1 149 ? -8.661 30.034 -40.970 1.00 116.88 265 LEU G O 1
ATOM 1923 N N . ALA A 1 150 ? -9.016 30.457 -43.151 1.00 115.95 266 ALA G N 1
ATOM 1924 C CA . ALA A 1 150 ? -8.542 29.153 -43.591 1.00 120.31 266 ALA G CA 1
ATOM 1925 C C . ALA A 1 150 ? -7.031 29.063 -43.441 1.00 125.32 266 ALA G C 1
ATOM 1926 O O . ALA A 1 150 ? -6.297 29.880 -43.997 1.00 126.73 266 ALA G O 1
ATOM 1933 N N . GLU A 1 151 ? -6.566 28.077 -42.681 1.00 127.74 267 GLU G N 1
ATOM 1934 C CA . GLU A 1 151 ? -5.141 27.782 -42.630 1.00 133.50 267 GLU G CA 1
ATOM 1935 C C . GLU A 1 151 ? -4.723 27.238 -43.990 1.00 132.87 267 GLU G C 1
ATOM 1936 O O . GLU A 1 151 ? -5.560 26.736 -44.742 1.00 132.36 267 GLU G O 1
ATOM 1948 N N . GLU A 1 152 ? -3.437 27.350 -44.303 1.00 132.91 268 GLU G N 1
ATOM 1949 C CA . GLU A 1 152 ? -2.905 26.890 -45.584 1.00 129.80 268 GLU G CA 1
ATOM 1950 C C . GLU A 1 152 ? -3.576 27.626 -46.754 1.00 119.64 268 GLU G C 1
ATOM 1951 O O . GLU A 1 152 ? -3.632 28.855 -46.759 1.00 116.92 268 GLU G O 1
ATOM 1963 N N . GLU A 1 153 ? -4.087 26.884 -47.735 1.00 113.78 269 GLU G N 1
ATOM 1964 C CA . GLU A 1 153 ? -4.580 27.489 -48.970 1.00 107.69 269 GLU G CA 1
ATOM 1965 C C . GLU A 1 153 ? -6.028 27.960 -48.872 1.00 102.76 269 GLU G C 1
ATOM 1966 O O . GLU A 1 153 ? -6.758 27.581 -47.957 1.00 103.30 269 GLU G O 1
ATOM 1978 N N . ILE A 1 154 ? -6.429 28.796 -49.827 1.00 98.03 270 ILE G N 1
ATOM 1979 C CA . ILE A 1 154 ? -7.819 29.214 -49.958 1.00 91.64 270 ILE G CA 1
ATOM 1980 C C . ILE A 1 154 ? -8.663 27.997 -50.313 1.00 89.59 270 ILE G C 1
ATOM 1981 O O . ILE A 1 154 ? -8.241 27.156 -51.104 1.00 91.03 270 ILE G O 1
ATOM 1997 N N . ILE A 1 155 ? -9.857 27.911 -49.733 1.00 86.63 271 ILE G N 1
ATOM 1998 C CA . ILE A 1 155 ? -10.724 26.754 -49.928 1.00 85.75 271 ILE G CA 1
ATOM 1999 C C . ILE A 1 155 ? -12.048 27.155 -50.568 1.00 81.73 271 ILE G C 1
ATOM 2000 O O . ILE A 1 155 ? -12.760 28.020 -50.059 1.00 80.26 271 ILE G O 1
ATOM 2016 N N . ILE A 1 156 ? -12.361 26.519 -51.692 1.00 81.27 272 ILE G N 1
ATOM 2017 C CA . ILE A 1 156 ? -13.649 26.694 -52.351 1.00 79.24 272 ILE G CA 1
ATOM 2018 C C . ILE A 1 156 ? -14.607 25.620 -51.849 1.00 80.61 272 ILE G C 1
ATOM 2019 O O . ILE A 1 156 ? -14.302 24.428 -51.911 1.00 82.45 272 ILE G O 1
ATOM 2035 N N . ARG A 1 157 ? -15.763 26.052 -51.355 1.00 79.59 273 ARG G N 1
ATOM 2036 C CA . ARG A 1 157 ? -16.719 25.154 -50.716 1.00 80.36 273 ARG G CA 1
ATOM 2037 C C . ARG A 1 157 ? -18.063 25.144 -51.431 1.00 80.30 273 ARG G C 1
ATOM 2038 O O . ARG A 1 157 ? -18.609 26.196 -51.758 1.00 77.49 273 ARG G O 1
ATOM 2059 N N . SER A 1 158 ? -18.593 23.949 -51.663 1.00 83.84 274 SER G N 1
ATOM 2060 C CA . SER A 1 158 ? -19.891 23.796 -52.306 1.00 85.61 274 SER G CA 1
ATOM 2061 C C . SER A 1 158 ? -20.391 22.364 -52.190 1.00 89.49 274 SER G C 1
ATOM 2062 O O . SER A 1 158 ? -19.609 21.417 -52.251 1.00 91.19 274 SER G O 1
ATOM 2070 N N . GLU A 1 159 ? -21.701 22.213 -52.020 1.00 91.92 275 GLU G N 1
ATOM 2071 C CA . GLU A 1 159 ? -22.324 20.897 -51.987 1.00 97.48 275 GLU G CA 1
ATOM 2072 C C . GLU A 1 159 ? -22.138 20.199 -53.329 1.00 105.52 275 GLU G C 1
ATOM 2073 O O . GLU A 1 159 ? -22.098 18.971 -53.404 1.00 107.43 275 GLU G O 1
ATOM 2085 N N . ASN A 1 160 ? -22.018 20.997 -54.385 1.00 111.38 276 ASN G N 1
ATOM 2086 C CA . ASN A 1 160 ? -21.869 20.478 -55.737 1.00 119.86 276 ASN G CA 1
ATOM 2087 C C . ASN A 1 160 ? -21.461 21.598 -56.689 1.00 115.26 276 ASN G C 1
ATOM 2088 O O . ASN A 1 160 ? -22.312 22.310 -57.224 1.00 115.31 276 ASN G O 1
ATOM 2098 N N . LEU A 1 161 ? -20.155 21.756 -56.887 1.00 111.33 277 LEU G N 1
ATOM 2099 C CA . LEU A 1 161 ? -19.621 22.842 -57.708 1.00 107.30 277 LEU G CA 1
ATOM 2100 C C . LEU A 1 161 ? -20.160 22.811 -59.132 1.00 106.65 277 LEU G C 1
ATOM 2101 O O . LEU A 1 161 ? -20.470 23.855 -59.707 1.00 106.79 277 LEU G O 1
ATOM 2117 N N . THR A 1 162 ? -20.265 21.613 -59.698 1.00 106.81 278 THR G N 1
ATOM 2118 C CA . THR A 1 162 ? -20.755 21.450 -61.062 1.00 107.20 278 THR G CA 1
ATOM 2119 C C . THR A 1 162 ? -22.168 22.005 -61.210 1.00 102.91 278 THR G C 1
ATOM 2120 O O . THR A 1 162 ? -22.553 22.464 -62.286 1.00 103.12 278 THR G O 1
ATOM 2131 N N . ASN A 1 163 ? -22.934 21.962 -60.124 1.00 100.16 279 ASN G N 1
ATOM 2132 C CA . ASN A 1 163 ? -24.268 22.550 -60.101 1.00 97.30 279 ASN G CA 1
ATOM 2133 C C . ASN A 1 163 ? -24.192 24.025 -59.721 1.00 91.67 279 ASN G C 1
ATOM 2134 O O . ASN A 1 163 ? -23.967 24.365 -58.559 1.00 88.75 279 ASN G O 1
ATOM 2145 N N . ASN A 1 164 ? -24.383 24.896 -60.707 1.00 90.68 280 ASN G N 1
ATOM 2146 C CA . ASN A 1 164 ? -24.219 26.331 -60.507 1.00 88.68 280 ASN G CA 1
ATOM 2147 C C . ASN A 1 164 ? -25.291 26.931 -59.601 1.00 86.28 280 ASN G C 1
ATOM 2148 O O . ASN A 1 164 ? -25.182 28.082 -59.182 1.00 87.07 280 ASN G O 1
ATOM 2159 N N . ALA A 1 165 ? -26.323 26.151 -59.297 1.00 85.08 281 ALA G N 1
ATOM 2160 C CA . ALA A 1 165 ? -27.406 26.620 -58.441 1.00 82.64 281 ALA G CA 1
ATOM 2161 C C . ALA A 1 165 ? -27.046 26.503 -56.961 1.00 80.29 281 ALA G C 1
ATOM 2162 O O . ALA A 1 165 ? -27.694 27.113 -56.111 1.00 80.35 281 ALA G O 1
ATOM 2169 N N . LYS A 1 166 ? -26.012 25.725 -56.653 1.00 78.92 282 LYS G N 1
ATOM 2170 C CA . LYS A 1 166 ? -25.591 25.528 -55.269 1.00 76.79 282 LYS G CA 1
ATOM 2171 C C . LYS A 1 166 ? -24.627 26.623 -54.823 1.00 73.88 282 LYS G C 1
ATOM 2172 O O . LYS A 1 166 ? -23.756 27.049 -55.581 1.00 73.66 282 LYS G O 1
ATOM 2191 N N . THR A 1 167 ? -24.795 27.067 -53.581 1.00 71.55 283 THR G N 1
ATOM 2192 C CA . THR A 1 167 ? -24.006 28.160 -53.024 1.00 70.24 283 THR G CA 1
ATOM 2193 C C . THR A 1 167 ? -22.510 27.847 -53.016 1.00 70.40 283 THR G C 1
ATOM 2194 O O . THR A 1 167 ? -22.109 26.687 -52.913 1.00 71.01 283 THR G O 1
ATOM 2205 N N . ILE A 1 168 ? -21.697 28.893 -53.133 1.00 69.54 284 ILE G N 1
ATOM 2206 C CA . ILE A 1 168 ? -20.245 28.773 -53.029 1.00 70.02 284 ILE G CA 1
ATOM 2207 C C . ILE A 1 168 ? -19.726 29.630 -51.877 1.00 68.81 284 ILE G C 1
ATOM 2208 O O . ILE A 1 168 ? -19.923 30.846 -51.863 1.00 67.61 284 ILE G O 1
ATOM 2224 N N . ILE A 1 169 ? -19.070 28.985 -50.915 1.00 69.22 285 ILE G N 1
ATOM 2225 C CA . ILE A 1 169 ? -18.432 29.682 -49.802 1.00 69.54 285 ILE G CA 1
ATOM 2226 C C . ILE A 1 169 ? -16.921 29.719 -50.002 1.00 70.35 285 ILE G C 1
ATOM 2227 O O . ILE A 1 169 ? -16.250 28.691 -49.922 1.00 72.31 285 ILE G O 1
ATOM 2243 N N . VAL A 1 170 ? -16.391 30.909 -50.262 1.00 69.64 286 VAL G N 1
ATOM 2244 C CA . VAL A 1 170 ? -14.951 31.098 -50.381 1.00 70.13 286 VAL G CA 1
ATOM 2245 C C . VAL A 1 170 ? -14.363 31.370 -49.004 1.00 71.52 286 VAL G C 1
ATOM 2246 O O . VAL A 1 170 ? -14.750 32.330 -48.340 1.00 71.87 286 VAL G O 1
ATOM 2259 N N . HIS A 1 171 ? -13.434 30.519 -48.581 1.00 73.37 287 HIS G N 1
ATOM 2260 C CA . HIS A 1 171 ? -12.782 30.671 -47.286 1.00 75.10 287 HIS G CA 1
ATOM 2261 C C . HIS A 1 171 ? -11.370 31.219 -47.472 1.00 80.07 287 HIS G C 1
ATOM 2262 O O . HIS A 1 171 ? -10.464 30.501 -47.898 1.00 82.08 287 HIS G O 1
ATOM 2277 N N . LEU A 1 172 ? -11.192 32.498 -47.156 1.00 82.48 288 LEU G N 1
ATOM 2278 C CA . LEU A 1 172 ? -9.915 33.174 -47.362 1.00 86.81 288 LEU G CA 1
ATOM 2279 C C . LEU A 1 172 ? -8.877 32.753 -46.326 1.00 94.15 288 LEU G C 1
ATOM 2280 O O . LEU A 1 172 ? -9.225 32.239 -45.262 1.00 94.50 288 LEU G O 1
ATOM 2296 N N . ASN A 1 173 ? -7.604 32.978 -46.647 1.00 100.44 289 ASN G N 1
ATOM 2297 C CA . ASN A 1 173 ? -6.507 32.712 -45.718 1.00 107.59 289 ASN G CA 1
ATOM 2298 C C . ASN A 1 173 ? -5.760 33.994 -45.347 1.00 103.02 289 ASN G C 1
ATOM 2299 O O . ASN A 1 173 ? -4.668 33.949 -44.779 1.00 100.99 289 ASN G O 1
ATOM 2309 N N . LYS A 1 174 ? -6.362 35.133 -45.673 1.00 95.56 290 LYS G N 1
ATOM 2310 C CA . LYS A 1 174 ? -5.806 36.436 -45.329 1.00 95.89 290 LYS G CA 1
ATOM 2311 C C . LYS A 1 174 ? -6.923 37.470 -45.337 1.00 90.29 290 LYS G C 1
ATOM 2312 O O . LYS A 1 174 ? -7.528 37.735 -46.376 1.00 87.22 290 LYS G O 1
ATOM 2331 N N . SER A 1 175 ? -7.197 38.050 -44.173 1.00 89.47 291 SER G N 1
ATOM 2332 C CA . SER A 1 175 ? -8.308 38.982 -44.034 1.00 87.57 291 SER G CA 1
ATOM 2333 C C . SER A 1 175 ? -7.996 40.336 -44.664 1.00 89.52 291 SER G C 1
ATOM 2334 O O . SER A 1 175 ? -6.835 40.735 -44.765 1.00 91.62 291 SER G O 1
ATOM 2342 N N . VAL A 1 176 ? -9.048 41.028 -45.092 1.00 88.17 292 VAL G N 1
ATOM 2343 C CA . VAL A 1 176 ? -8.938 42.388 -45.608 1.00 89.65 292 VAL G CA 1
ATOM 2344 C C . VAL A 1 176 ? -9.894 43.284 -44.832 1.00 89.44 292 VAL G C 1
ATOM 2345 O O . VAL A 1 176 ? -11.098 43.031 -44.789 1.00 87.59 292 VAL G O 1
ATOM 2358 N N . GLU A 1 177 ? -9.353 44.328 -44.216 1.00 92.96 293 GLU G N 1
ATOM 2359 C CA . GLU A 1 177 ? -10.149 45.206 -43.371 1.00 96.28 293 GLU G CA 1
ATOM 2360 C C . GLU A 1 177 ? -11.086 46.093 -44.186 1.00 98.97 293 GLU G C 1
ATOM 2361 O O . GLU A 1 177 ? -10.692 46.658 -45.207 1.00 100.32 293 GLU G O 1
ATOM 2373 N N . ILE A 1 178 ? -12.330 46.198 -43.725 1.00 101.27 294 ILE G N 1
ATOM 2374 C CA . ILE A 1 178 ? -13.302 47.120 -44.300 1.00 105.17 294 ILE G CA 1
ATOM 2375 C C . ILE A 1 178 ? -13.682 48.154 -43.244 1.00 113.72 294 ILE G C 1
ATOM 2376 O O . ILE A 1 178 ? -14.193 47.811 -42.179 1.00 112.23 294 ILE G O 1
ATOM 2392 N N . ASN A 1 179 ? -13.412 49.421 -43.545 1.00 123.53 295 ASN G N 1
ATOM 2393 C CA . ASN A 1 179 ? -13.638 50.510 -42.601 1.00 134.28 295 ASN G CA 1
ATOM 2394 C C . ASN A 1 179 ? -14.868 51.331 -42.971 1.00 131.08 295 ASN G C 1
ATOM 2395 O O . ASN A 1 179 ? -14.821 52.164 -43.877 1.00 131.69 295 ASN G O 1
ATOM 2405 N N . CYS A 1 180 ? -15.963 51.092 -42.256 1.00 127.82 296 CYS G N 1
ATOM 2406 C CA . CYS A 1 180 ? -17.228 51.762 -42.529 1.00 129.07 296 CYS G CA 1
ATOM 2407 C C . CYS A 1 180 ? -17.399 53.010 -41.671 1.00 132.17 296 CYS G C 1
ATOM 2408 O O . CYS A 1 180 ? -17.096 53.001 -40.477 1.00 132.75 296 CYS G O 1
ATOM 2415 N N . THR A 1 181 ? -17.889 54.079 -42.294 1.00 134.73 297 THR G N 1
ATOM 2416 C CA . THR A 1 181 ? -18.061 55.363 -41.624 1.00 139.00 297 THR G CA 1
ATOM 2417 C C . THR A 1 181 ? -19.438 55.947 -41.925 1.00 137.98 297 THR G C 1
ATOM 2418 O O . THR A 1 181 ? -19.982 55.744 -43.011 1.00 135.40 297 THR G O 1
ATOM 2429 N N . ARG A 1 182 ? -19.991 56.670 -40.956 1.00 141.57 298 ARG G N 1
ATOM 2430 C CA . ARG A 1 182 ? -21.300 57.302 -41.101 1.00 144.70 298 ARG G CA 1
ATOM 2431 C C . ARG A 1 182 ? -21.208 58.787 -40.744 1.00 150.61 298 ARG G C 1
ATOM 2432 O O . ARG A 1 182 ? -21.165 59.136 -39.565 1.00 153.02 298 ARG G O 1
ATOM 2453 N N . PRO A 1 183 ? -21.162 59.667 -41.761 1.00 153.52 299 PRO G N 1
ATOM 2454 C CA . PRO A 1 183 ? -21.094 61.112 -41.505 1.00 159.88 299 PRO G CA 1
ATOM 2455 C C . PRO A 1 183 ? -22.253 61.623 -40.652 1.00 163.49 299 PRO G C 1
ATOM 2456 O O . PRO A 1 183 ? -23.390 61.212 -40.880 1.00 162.71 299 PRO G O 1
ATOM 2467 N N . ARG A 1 195 ? -29.354 58.371 -43.463 1.00 142.95 327 ARG G N 1
ATOM 2468 C CA . ARG A 1 195 ? -29.431 57.500 -44.631 1.00 139.95 327 ARG G CA 1
ATOM 2469 C C . ARG A 1 195 ? -28.135 57.522 -45.439 1.00 136.96 327 ARG G C 1
ATOM 2470 O O . ARG A 1 195 ? -28.009 56.812 -46.437 1.00 134.56 327 ARG G O 1
ATOM 2490 N N . LYS A 1 196 ? -27.177 58.337 -45.004 1.00 136.67 328 LYS G N 1
ATOM 2491 C CA . LYS A 1 196 ? -25.903 58.485 -45.704 1.00 134.39 328 LYS G CA 1
ATOM 2492 C C . LYS A 1 196 ? -24.787 57.731 -44.989 1.00 129.37 328 LYS G C 1
ATOM 2493 O O . LYS A 1 196 ? -24.683 57.777 -43.764 1.00 128.97 328 LYS G O 1
ATOM 2512 N N . ALA A 1 197 ? -23.956 57.040 -45.763 1.00 126.36 329 ALA G N 1
ATOM 2513 C CA . ALA A 1 197 ? -22.829 56.291 -45.214 1.00 122.76 329 ALA G CA 1
ATOM 2514 C C . ALA A 1 197 ? -21.912 55.803 -46.329 1.00 119.09 329 ALA G C 1
ATOM 2515 O O . ALA A 1 197 ? -22.270 55.852 -47.505 1.00 119.51 329 ALA G O 1
ATOM 2522 N N . TYR A 1 198 ? -20.727 55.331 -45.953 1.00 115.47 330 TYR G N 1
ATOM 2523 C CA . TYR A 1 198 ? -19.792 54.761 -46.917 1.00 111.04 330 TYR G CA 1
ATOM 2524 C C . TYR A 1 198 ? -18.765 53.866 -46.225 1.00 109.33 330 TYR G C 1
ATOM 2525 O O . TYR A 1 198 ? -18.464 54.053 -45.044 1.00 111.66 330 TYR G O 1
ATOM 2543 N N . CYS A 1 199 ? -18.236 52.898 -46.970 1.00 105.91 331 CYS G N 1
ATOM 2544 C CA . CYS A 1 199 ? -17.207 51.992 -46.463 1.00 105.00 331 CYS G CA 1
ATOM 2545 C C . CYS A 1 199 ? -15.907 52.145 -47.242 1.00 107.43 331 CYS G C 1
ATOM 2546 O O . CYS A 1 199 ? -15.920 52.335 -48.459 1.00 107.37 331 CYS G O 1
ATOM 2553 N N . GLU A 1 200 ? -14.788 52.059 -46.526 1.00 110.48 332 GLU G N 1
ATOM 2554 C CA . GLU A 1 200 ? -13.466 52.220 -47.121 1.00 114.16 332 GLU G CA 1
ATOM 2555 C C . GLU A 1 200 ? -12.656 50.929 -47.049 1.00 112.86 332 GLU G C 1
ATOM 2556 O O . GLU A 1 200 ? -12.549 50.308 -45.991 1.00 112.52 332 GLU G O 1
ATOM 2568 N N . ILE A 1 201 ? -12.089 50.538 -48.188 1.00 115.88 333 ILE G N 1
ATOM 2569 C CA . ILE A 1 201 ? -11.262 49.340 -48.284 1.00 118.16 333 ILE G CA 1
ATOM 2570 C C . ILE A 1 201 ? -9.987 49.645 -49.062 1.00 128.38 333 ILE G C 1
ATOM 2571 O O . ILE A 1 201 ? -10.015 50.367 -50.058 1.00 127.79 333 ILE G O 1
ATOM 2587 N N . ASN A 1 202 ? -8.868 49.095 -48.600 1.00 136.51 334 ASN G N 1
ATOM 2588 C CA . ASN A 1 202 ? -7.610 49.209 -49.323 1.00 145.56 334 ASN G CA 1
ATOM 2589 C C . ASN A 1 202 ? -7.709 48.447 -50.640 1.00 132.94 334 ASN G C 1
ATOM 2590 O O . ASN A 1 202 ? -7.724 47.216 -50.657 1.00 127.59 334 ASN G O 1
ATOM 2600 N N . GLY A 1 203 ? -7.778 49.190 -51.740 1.00 125.59 335 GLY G N 1
ATOM 2601 C CA . GLY A 1 203 ? -7.956 48.603 -53.055 1.00 118.03 335 GLY G CA 1
ATOM 2602 C C . GLY A 1 203 ? -6.836 47.662 -53.455 1.00 113.89 335 GLY G C 1
ATOM 2603 O O . GLY A 1 203 ? -7.080 46.626 -54.072 1.00 110.99 335 GLY G O 1
ATOM 2607 N N . THR A 1 204 ? -5.606 48.020 -53.101 1.00 116.34 336 THR G N 1
ATOM 2608 C CA . THR A 1 204 ? -4.440 47.229 -53.478 1.00 116.14 336 THR G CA 1
ATOM 2609 C C . THR A 1 204 ? -4.462 45.854 -52.814 1.00 110.80 336 THR G C 1
ATOM 2610 O O . THR A 1 204 ? -4.089 44.855 -53.428 1.00 111.64 336 THR G O 1
ATOM 2621 N N . LYS A 1 205 ? -4.904 45.807 -51.560 1.00 107.63 337 LYS G N 1
ATOM 2622 C CA . LYS A 1 205 ? -4.966 44.552 -50.816 1.00 105.30 337 LYS G CA 1
ATOM 2623 C C . LYS A 1 205 ? -6.072 43.638 -51.335 1.00 99.14 337 LYS G C 1
ATOM 2624 O O . LYS A 1 205 ? -5.867 42.436 -51.501 1.00 98.57 337 LYS G O 1
ATOM 2643 N N . TRP A 1 206 ? -7.245 44.211 -51.584 1.00 95.21 338 TRP G N 1
ATOM 2644 C CA . TRP A 1 206 ? -8.395 43.436 -52.037 1.00 90.36 338 TRP G CA 1
ATOM 2645 C C . TRP A 1 206 ? -8.134 42.792 -53.395 1.00 90.42 338 TRP G C 1
ATOM 2646 O O . TRP A 1 206 ? -8.592 41.681 -53.661 1.00 86.64 338 TRP G O 1
ATOM 2667 N N . ASN A 1 207 ? -7.397 43.491 -54.251 1.00 95.71 339 ASN G N 1
ATOM 2668 C CA . ASN A 1 207 ? -7.066 42.971 -55.571 1.00 97.86 339 ASN G CA 1
ATOM 2669 C C . ASN A 1 207 ? -6.130 41.771 -55.479 1.00 100.41 339 ASN G C 1
ATOM 2670 O O . ASN A 1 207 ? -6.255 40.814 -56.244 1.00 99.83 339 ASN G O 1
ATOM 2681 N N . LYS A 1 208 ? -5.191 41.828 -54.539 1.00 104.22 340 LYS G N 1
ATOM 2682 C CA . LYS A 1 208 ? -4.269 40.723 -54.307 1.00 107.16 340 LYS G CA 1
ATOM 2683 C C . LYS A 1 208 ? -5.031 39.467 -53.901 1.00 100.47 340 LYS G C 1
ATOM 2684 O O . LYS A 1 208 ? -4.766 38.376 -54.407 1.00 98.91 340 LYS G O 1
ATOM 2703 N N . VAL A 1 209 ? -5.972 39.626 -52.978 1.00 96.42 341 VAL G N 1
ATOM 2704 C CA . VAL A 1 209 ? -6.773 38.507 -52.500 1.00 92.35 341 VAL G CA 1
ATOM 2705 C C . VAL A 1 209 ? -7.600 37.918 -53.636 1.00 87.46 341 VAL G C 1
ATOM 2706 O O . VAL A 1 209 ? -7.561 36.712 -53.874 1.00 86.88 341 VAL G O 1
ATOM 2719 N N . LEU A 1 210 ? -8.342 38.772 -54.338 1.00 84.64 342 LEU G N 1
ATOM 2720 C CA . LEU A 1 210 ? -9.204 38.318 -55.426 1.00 82.08 342 LEU G CA 1
ATOM 2721 C C . LEU A 1 210 ? -8.411 37.606 -56.512 1.00 84.73 342 LEU G C 1
ATOM 2722 O O . LEU A 1 210 ? -8.928 36.710 -57.177 1.00 82.88 342 LEU G O 1
ATOM 2738 N N . LYS A 1 211 ? -7.159 38.009 -56.693 1.00 90.17 343 LYS G N 1
ATOM 2739 C CA . LYS A 1 211 ? -6.283 37.339 -57.641 1.00 94.48 343 LYS G CA 1
ATOM 2740 C C . LYS A 1 211 ? -6.171 35.865 -57.275 1.00 94.33 343 LYS G C 1
ATOM 2741 O O . LYS A 1 211 ? -6.408 34.991 -58.104 1.00 92.94 343 LYS G O 1
ATOM 2760 N N . GLN A 1 212 ? -5.832 35.598 -56.018 1.00 96.15 344 GLN G N 1
ATOM 2761 C CA . GLN A 1 212 ? -5.670 34.230 -55.541 1.00 96.60 344 GLN G CA 1
ATOM 2762 C C . GLN A 1 212 ? -6.996 33.471 -55.509 1.00 91.08 344 GLN G C 1
ATOM 2763 O O . GLN A 1 212 ? -7.013 32.243 -55.573 1.00 90.34 344 GLN G O 1
ATOM 2777 N N . VAL A 1 213 ? -8.105 34.197 -55.409 1.00 87.55 345 VAL G N 1
ATOM 2778 C CA . VAL A 1 213 ? -9.423 33.572 -55.464 1.00 83.34 345 VAL G CA 1
ATOM 2779 C C . VAL A 1 213 ? -9.672 33.043 -56.872 1.00 82.65 345 VAL G C 1
ATOM 2780 O O . VAL A 1 213 ? -10.091 31.899 -57.047 1.00 81.41 345 VAL G O 1
ATOM 2793 N N . THR A 1 214 ? -9.409 33.880 -57.872 1.00 85.14 346 THR G N 1
ATOM 2794 C CA . THR A 1 214 ? -9.556 33.474 -59.266 1.00 86.09 346 THR G CA 1
ATOM 2795 C C . THR A 1 214 ? -8.633 32.303 -59.575 1.00 90.98 346 THR G C 1
ATOM 2796 O O . THR A 1 214 ? -9.019 31.366 -60.274 1.00 90.57 346 THR G O 1
ATOM 2807 N N . GLU A 1 215 ? -7.413 32.364 -59.049 1.00 96.54 347 GLU G N 1
ATOM 2808 C CA . GLU A 1 215 ? -6.435 31.303 -59.256 1.00 102.34 347 GLU G CA 1
ATOM 2809 C C . GLU A 1 215 ? -6.959 29.970 -58.736 1.00 100.34 347 GLU G C 1
ATOM 2810 O O . GLU A 1 215 ? -6.858 28.951 -59.415 1.00 100.36 347 GLU G O 1
ATOM 2822 N N . LYS A 1 216 ? -7.527 29.986 -57.534 1.00 99.59 348 LYS G N 1
ATOM 2823 C CA . LYS A 1 216 ? -7.992 28.758 -56.898 1.00 98.47 348 LYS G CA 1
ATOM 2824 C C . LYS A 1 216 ? -9.264 28.243 -57.565 1.00 94.38 348 LYS G C 1
ATOM 2825 O O . LYS A 1 216 ? -9.496 27.037 -57.625 1.00 94.74 348 LYS G O 1
ATOM 2844 N N . LEU A 1 217 ? -10.087 29.160 -58.064 1.00 89.43 349 LEU G N 1
ATOM 2845 C CA . LEU A 1 217 ? -11.258 28.778 -58.841 1.00 84.85 349 LEU G CA 1
ATOM 2846 C C . LEU A 1 217 ? -10.811 28.150 -60.152 1.00 86.23 349 LEU G C 1
ATOM 2847 O O . LEU A 1 217 ? -11.369 27.151 -60.602 1.00 84.37 349 LEU G O 1
ATOM 2863 N N . LYS A 1 218 ? -9.780 28.739 -60.747 1.00 115.42 350 LYS G N 1
ATOM 2864 C CA . LYS A 1 218 ? -9.267 28.289 -62.032 1.00 117.93 350 LYS G CA 1
ATOM 2865 C C . LYS A 1 218 ? -8.715 26.862 -61.957 1.00 121.47 350 LYS G C 1
ATOM 2866 O O . LYS A 1 218 ? -8.484 26.227 -62.986 1.00 123.84 350 LYS G O 1
ATOM 2885 N N . GLU A 1 219 ? -8.517 26.360 -60.741 1.00 121.80 351 GLU G N 1
ATOM 2886 C CA . GLU A 1 219 ? -8.012 25.004 -60.540 1.00 125.27 351 GLU G CA 1
ATOM 2887 C C . GLU A 1 219 ? -9.120 23.959 -60.629 1.00 124.73 351 GLU G C 1
ATOM 2888 O O . GLU A 1 219 ? -8.894 22.842 -61.097 1.00 128.37 351 GLU G O 1
ATOM 2900 N N . HIS A 1 220 ? -10.316 24.322 -60.177 1.00 120.49 352 HIS G N 1
ATOM 2901 C CA . HIS A 1 220 ? -11.420 23.371 -60.086 1.00 120.08 352 HIS G CA 1
ATOM 2902 C C . HIS A 1 220 ? -12.044 23.042 -61.437 1.00 123.88 352 HIS G C 1
ATOM 2903 O O . HIS A 1 220 ? -12.452 21.904 -61.675 1.00 125.44 352 HIS G O 1
ATOM 2918 N N . PHE A 1 221 ? -12.117 24.033 -62.320 1.00 125.13 353 PHE G N 1
ATOM 2919 C CA . PHE A 1 221 ? -12.884 23.890 -63.552 1.00 128.64 353 PHE G CA 1
ATOM 2920 C C . PHE A 1 221 ? -12.052 23.279 -64.681 1.00 136.55 353 PHE G C 1
ATOM 2921 O O . PHE A 1 221 ? -12.292 22.131 -65.042 1.00 141.24 353 PHE G O 1
ATOM 2938 N N . ASN A 1 222 ? -11.090 24.030 -65.221 1.00 138.99 354 ASN G N 1
ATOM 2939 C CA . ASN A 1 222 ? -10.146 23.523 -66.232 1.00 146.30 354 ASN G CA 1
ATOM 2940 C C . ASN A 1 222 ? -9.305 24.658 -66.823 1.00 145.35 354 ASN G C 1
ATOM 2941 O O . ASN A 1 222 ? -9.276 24.862 -68.038 1.00 144.62 354 ASN G O 1
ATOM 2952 N N . ASN A 1 223 ? -8.608 25.390 -65.958 1.00 145.66 355 ASN G N 1
ATOM 2953 C CA . ASN A 1 223 ? -7.829 26.550 -66.384 1.00 144.37 355 ASN G CA 1
ATOM 2954 C C . ASN A 1 223 ? -8.674 27.489 -67.246 1.00 138.73 355 ASN G C 1
ATOM 2955 O O . ASN A 1 223 ? -8.184 28.106 -68.193 1.00 141.21 355 ASN G O 1
ATOM 2966 N N . LYS A 1 224 ? -9.955 27.584 -66.903 1.00 131.86 357 LYS G N 1
ATOM 2967 C CA . LYS A 1 224 ? -10.897 28.417 -67.639 1.00 126.41 357 LYS G CA 1
ATOM 2968 C C . LYS A 1 224 ? -10.818 29.856 -67.147 1.00 120.85 357 LYS G C 1
ATOM 2969 O O . LYS A 1 224 ? -10.431 30.105 -66.005 1.00 117.73 357 LYS G O 1
ATOM 2988 N N . THR A 1 225 ? -11.181 30.801 -68.008 1.00 119.34 358 THR G N 1
ATOM 2989 C CA . THR A 1 225 ? -11.117 32.214 -67.653 1.00 114.64 358 THR G CA 1
ATOM 2990 C C . THR A 1 225 ? -12.127 32.542 -66.558 1.00 107.40 358 THR G C 1
ATOM 2991 O O . THR A 1 225 ? -13.336 32.441 -66.762 1.00 105.52 358 THR G O 1
ATOM 3002 N N . ILE A 1 226 ? -11.618 32.936 -65.395 1.00 103.79 359 ILE G N 1
ATOM 3003 C CA . ILE A 1 226 ? -12.463 33.283 -64.258 1.00 98.75 359 ILE G CA 1
ATOM 3004 C C . ILE A 1 226 ? -12.817 34.766 -64.297 1.00 96.09 359 ILE G C 1
ATOM 3005 O O . ILE A 1 226 ? -11.933 35.622 -64.358 1.00 97.86 359 ILE G O 1
ATOM 3021 N N . ILE A 1 227 ? -14.115 35.058 -64.262 1.00 93.25 360 ILE G N 1
ATOM 3022 C CA . ILE A 1 227 ? -14.608 36.432 -64.306 1.00 91.83 360 ILE G CA 1
ATOM 3023 C C . ILE A 1 227 ? -15.491 36.734 -63.099 1.00 91.13 360 ILE G C 1
ATOM 3024 O O . ILE A 1 227 ? -16.302 35.904 -62.685 1.00 92.01 360 ILE G O 1
ATOM 3040 N N . PHE A 1 228 ? -15.315 37.928 -62.539 1.00 86.15 361 PHE G N 1
ATOM 3041 C CA . PHE A 1 228 ? -16.184 38.436 -61.483 1.00 84.22 361 PHE G CA 1
ATOM 3042 C C . PHE A 1 228 ? -17.052 39.557 -62.033 1.00 85.77 361 PHE G C 1
ATOM 3043 O O . PHE A 1 228 ? -16.581 40.396 -62.799 1.00 88.02 361 PHE G O 1
ATOM 3060 N N . GLN A 1 229 ? -18.323 39.565 -61.645 1.00 85.71 362 GLN G N 1
ATOM 3061 C CA . GLN A 1 229 ? -19.254 40.591 -62.100 1.00 87.96 362 GLN G CA 1
ATOM 3062 C C . GLN A 1 229 ? -20.195 41.009 -60.977 1.00 88.76 362 GLN G C 1
ATOM 3063 O O . GLN A 1 229 ? -20.477 40.219 -60.076 1.00 87.99 362 GLN G O 1
ATOM 3077 N N . PRO A 1 230 ? -20.685 42.260 -61.025 1.00 90.52 363 PRO G N 1
ATOM 3078 C CA . PRO A 1 230 ? -21.652 42.685 -60.009 1.00 89.81 363 PRO G CA 1
ATOM 3079 C C . PRO A 1 230 ? -22.979 41.947 -60.165 1.00 89.89 363 PRO G C 1
ATOM 3080 O O . PRO A 1 230 ? -23.282 41.474 -61.260 1.00 90.65 363 PRO G O 1
ATOM 3091 N N . PRO A 1 231 ? -23.766 41.849 -59.084 1.00 89.77 364 PRO G N 1
ATOM 3092 C CA . PRO A 1 231 ? -25.071 41.190 -59.188 1.00 88.63 364 PRO G CA 1
ATOM 3093 C C . PRO A 1 231 ? -26.087 42.051 -59.932 1.00 88.76 364 PRO G C 1
ATOM 3094 O O . PRO A 1 231 ? -26.093 43.270 -59.763 1.00 89.16 364 PRO G O 1
ATOM 3105 N N . SER A 1 232 ? -26.926 41.421 -60.748 1.00 88.61 365 SER G N 1
ATOM 3106 C CA . SER A 1 232 ? -27.992 42.126 -61.448 1.00 88.64 365 SER G CA 1
ATOM 3107 C C . SER A 1 232 ? -29.181 42.313 -60.506 1.00 85.54 365 SER G C 1
ATOM 3108 O O . SER A 1 232 ? -28.999 42.448 -59.296 1.00 82.96 365 SER G O 1
ATOM 3116 N N . GLY A 1 233 ? -30.392 42.326 -61.052 1.00 85.90 366 GLY G N 1
ATOM 3117 C CA . GLY A 1 233 ? -31.583 42.448 -60.233 1.00 83.88 366 GLY G CA 1
ATOM 3118 C C . GLY A 1 233 ? -31.793 41.228 -59.357 1.00 80.54 366 GLY G C 1
ATOM 3119 O O . GLY A 1 233 ? -31.483 40.107 -59.757 1.00 79.05 366 GLY G O 1
ATOM 3123 N N . GLY A 1 234 ? -32.317 41.447 -58.156 1.00 79.56 367 GLY G N 1
ATOM 3124 C CA . GLY A 1 234 ? -32.572 40.360 -57.228 1.00 77.51 367 GLY G CA 1
ATOM 3125 C C . GLY A 1 234 ? -32.947 40.864 -55.849 1.00 75.21 367 GLY G C 1
ATOM 3126 O O . GLY A 1 234 ? -33.297 42.029 -55.681 1.00 75.08 367 GLY G O 1
ATOM 3130 N N . ASP A 1 235 ? -32.876 39.984 -54.857 1.00 75.00 368 ASP G N 1
ATOM 3131 C CA . ASP A 1 235 ? -33.195 40.365 -53.487 1.00 77.48 368 ASP G CA 1
ATOM 3132 C C . ASP A 1 235 ? -32.110 41.263 -52.909 1.00 81.18 368 ASP G C 1
ATOM 3133 O O . ASP A 1 235 ? -30.939 41.156 -53.274 1.00 81.50 368 ASP G O 1
ATOM 3142 N N . LEU A 1 236 ? -32.513 42.144 -52.001 1.00 85.15 369 LEU G N 1
ATOM 3143 C CA . LEU A 1 236 ? -31.611 43.126 -51.414 1.00 88.52 369 LEU G CA 1
ATOM 3144 C C . LEU A 1 236 ? -30.433 42.466 -50.698 1.00 90.03 369 LEU G C 1
ATOM 3145 O O . LEU A 1 236 ? -29.329 43.011 -50.668 1.00 86.95 369 LEU G O 1
ATOM 3161 N N . GLU A 1 237 ? -30.674 41.291 -50.127 1.00 95.98 370 GLU G N 1
ATOM 3162 C CA . GLU A 1 237 ? -29.638 40.564 -49.402 1.00 96.99 370 GLU G CA 1
ATOM 3163 C C . GLU A 1 237 ? -28.583 40.006 -50.351 1.00 94.20 370 GLU G C 1
ATOM 3164 O O . GLU A 1 237 ? -27.414 39.890 -49.992 1.00 94.35 370 GLU G O 1
ATOM 3176 N N . ILE A 1 238 ? -29.001 39.665 -51.564 1.00 93.65 371 ILE G N 1
ATOM 3177 C CA . ILE A 1 238 ? -28.108 39.051 -52.539 1.00 90.68 371 ILE G CA 1
ATOM 3178 C C . ILE A 1 238 ? -27.292 40.093 -53.303 1.00 85.98 371 ILE G C 1
ATOM 3179 O O . ILE A 1 238 ? -26.152 39.834 -53.687 1.00 84.31 371 ILE G O 1
ATOM 3195 N N . THR A 1 239 ? -27.872 41.271 -53.509 1.00 83.82 372 THR G N 1
ATOM 3196 C CA . THR A 1 239 ? -27.290 42.261 -54.414 1.00 82.83 372 THR G CA 1
ATOM 3197 C C . THR A 1 239 ? -26.389 43.288 -53.733 1.00 81.17 372 THR G C 1
ATOM 3198 O O . THR A 1 239 ? -25.671 44.024 -54.411 1.00 82.56 372 THR G O 1
ATOM 3209 N N . MET A 1 240 ? -26.429 43.348 -52.405 1.00 79.45 373 MET G N 1
ATOM 3210 C CA . MET A 1 240 ? -25.592 44.291 -51.669 1.00 79.13 373 MET G CA 1
ATOM 3211 C C . MET A 1 240 ? -25.071 43.708 -50.361 1.00 78.00 373 MET G C 1
ATOM 3212 O O . MET A 1 240 ? -25.699 42.842 -49.752 1.00 76.47 373 MET G O 1
ATOM 3226 N N . HIS A 1 241 ? -23.906 44.194 -49.946 1.00 79.32 374 HIS G N 1
ATOM 3227 C CA . HIS A 1 241 ? -23.279 43.765 -48.704 1.00 80.13 374 HIS G CA 1
ATOM 3228 C C . HIS A 1 241 ? -24.002 44.355 -47.500 1.00 80.62 374 HIS G C 1
ATOM 3229 O O . HIS A 1 241 ? -23.890 45.548 -47.220 1.00 81.73 374 HIS G O 1
ATOM 3244 N N . HIS A 1 242 ? -24.747 43.509 -46.796 1.00 81.19 375 HIS G N 1
ATOM 3245 C CA . HIS A 1 242 ? -25.495 43.929 -45.617 1.00 84.30 375 HIS G CA 1
ATOM 3246 C C . HIS A 1 242 ? -24.763 43.523 -44.344 1.00 87.48 375 HIS G C 1
ATOM 3247 O O . HIS A 1 242 ? -24.100 42.488 -44.309 1.00 87.76 375 HIS G O 1
ATOM 3262 N N . PHE A 1 243 ? -24.881 44.344 -43.304 1.00 91.81 376 PHE G N 1
ATOM 3263 C CA . PHE A 1 243 ? -24.263 44.051 -42.014 1.00 95.86 376 PHE G CA 1
ATOM 3264 C C . PHE A 1 243 ? -24.778 45.000 -40.936 1.00 100.61 376 PHE G C 1
ATOM 3265 O O . PHE A 1 243 ? -25.510 45.945 -41.229 1.00 97.69 376 PHE G O 1
ATOM 3282 N N . ASN A 1 244 ? -24.381 44.741 -39.692 1.00 108.45 377 ASN G N 1
ATOM 3283 C CA . ASN A 1 244 ? -24.807 45.548 -38.551 1.00 118.09 377 ASN G CA 1
ATOM 3284 C C . ASN A 1 244 ? -23.653 46.349 -37.951 1.00 126.60 377 ASN G C 1
ATOM 3285 O O . ASN A 1 244 ? -22.485 46.048 -38.195 1.00 125.44 377 ASN G O 1
ATOM 3296 N N . CYS A 1 245 ? -23.990 47.370 -37.168 1.00 136.77 378 CYS G N 1
ATOM 3297 C CA . CYS A 1 245 ? -22.984 48.197 -36.508 1.00 144.29 378 CYS G CA 1
ATOM 3298 C C . CYS A 1 245 ? -23.563 48.886 -35.273 1.00 150.21 378 CYS G C 1
ATOM 3299 O O . CYS A 1 245 ? -23.994 50.038 -35.335 1.00 151.42 378 CYS G O 1
ATOM 3306 N N . ARG A 1 246 ? -23.558 48.157 -34.159 1.00 153.71 379 ARG G N 1
ATOM 3307 C CA . ARG A 1 246 ? -24.090 48.616 -32.872 1.00 158.58 379 ARG G CA 1
ATOM 3308 C C . ARG A 1 246 ? -25.428 49.355 -32.980 1.00 158.64 379 ARG G C 1
ATOM 3309 O O . ARG A 1 246 ? -25.689 50.290 -32.221 1.00 163.86 379 ARG G O 1
ATOM 3330 N N . GLY A 1 247 ? -26.271 48.922 -33.915 1.00 157.59 380 GLY G N 1
ATOM 3331 C CA . GLY A 1 247 ? -27.607 49.475 -34.068 1.00 156.35 380 GLY G CA 1
ATOM 3332 C C . GLY A 1 247 ? -27.838 50.163 -35.401 1.00 144.54 380 GLY G C 1
ATOM 3333 O O . GLY A 1 247 ? -28.878 50.790 -35.605 1.00 138.43 380 GLY G O 1
ATOM 3337 N N . GLU A 1 248 ? -26.871 50.043 -36.306 1.00 136.76 381 GLU G N 1
ATOM 3338 C CA . GLU A 1 248 ? -26.972 50.639 -37.634 1.00 133.26 381 GLU G CA 1
ATOM 3339 C C . GLU A 1 248 ? -26.974 49.556 -38.708 1.00 127.22 381 GLU G C 1
ATOM 3340 O O . GLU A 1 248 ? -26.044 48.753 -38.791 1.00 123.29 381 GLU G O 1
ATOM 3352 N N . PHE A 1 249 ? -28.023 49.541 -39.525 1.00 119.17 382 PHE G N 1
ATOM 3353 C CA . PHE A 1 249 ? -28.149 48.571 -40.607 1.00 111.35 382 PHE G CA 1
ATOM 3354 C C . PHE A 1 249 ? -27.647 49.152 -41.924 1.00 105.85 382 PHE G C 1
ATOM 3355 O O . PHE A 1 249 ? -28.301 50.000 -42.530 1.00 105.12 382 PHE G O 1
ATOM 3372 N N . PHE A 1 250 ? -26.484 48.680 -42.360 1.00 101.50 383 PHE G N 1
ATOM 3373 C CA . PHE A 1 250 ? -25.865 49.151 -43.593 1.00 98.00 383 PHE G CA 1
ATOM 3374 C C . PHE A 1 250 ? -26.245 48.282 -44.786 1.00 93.46 383 PHE G C 1
ATOM 3375 O O . PHE A 1 250 ? -26.472 47.081 -44.646 1.00 92.31 383 PHE G O 1
ATOM 3392 N N . TYR A 1 251 ? -26.309 48.904 -45.958 1.00 91.54 384 TYR G N 1
ATOM 3393 C CA . TYR A 1 251 ? -26.514 48.192 -47.213 1.00 89.39 384 TYR G CA 1
ATOM 3394 C C . TYR A 1 251 ? -25.549 48.750 -48.249 1.00 91.81 384 TYR G C 1
ATOM 3395 O O . TYR A 1 251 ? -25.899 49.637 -49.027 1.00 93.01 384 TYR G O 1
ATOM 3413 N N . CYS A 1 252 ? -24.329 48.223 -48.249 1.00 93.99 385 CYS G N 1
ATOM 3414 C CA . CYS A 1 252 ? -23.249 48.787 -49.049 1.00 97.77 385 CYS G CA 1
ATOM 3415 C C . CYS A 1 252 ? -23.233 48.273 -50.484 1.00 101.09 385 CYS G C 1
ATOM 3416 O O . CYS A 1 252 ? -23.597 47.129 -50.757 1.00 98.23 385 CYS G O 1
ATOM 3423 N N . ASN A 1 253 ? -22.798 49.141 -51.390 1.00 107.18 386 ASN G N 1
ATOM 3424 C CA . ASN A 1 253 ? -22.688 48.820 -52.806 1.00 111.66 386 ASN G CA 1
ATOM 3425 C C . ASN A 1 253 ? -21.301 48.263 -53.125 1.00 106.41 386 ASN G C 1
ATOM 3426 O O . ASN A 1 253 ? -20.311 48.996 -53.106 1.00 108.73 386 ASN G O 1
ATOM 3436 N N . THR A 1 254 ? -21.241 46.967 -53.420 1.00 99.38 387 THR G N 1
ATOM 3437 C CA . THR A 1 254 ? -19.974 46.284 -53.674 1.00 95.15 387 THR G CA 1
ATOM 3438 C C . THR A 1 254 ? -19.723 46.076 -55.166 1.00 93.33 387 THR G C 1
ATOM 3439 O O . THR A 1 254 ? -19.169 45.054 -55.572 1.00 93.69 387 THR G O 1
ATOM 3450 N N . THR A 1 255 ? -20.127 47.046 -55.980 1.00 91.42 388 THR G N 1
ATOM 3451 C CA . THR A 1 255 ? -19.935 46.957 -57.424 1.00 89.85 388 THR G CA 1
ATOM 3452 C C . THR A 1 255 ? -18.456 47.072 -57.781 1.00 89.51 388 THR G C 1
ATOM 3453 O O . THR A 1 255 ? -17.947 46.307 -58.599 1.00 89.90 388 THR G O 1
ATOM 3464 N N . GLN A 1 256 ? -17.774 48.031 -57.165 1.00 89.74 389 GLN G N 1
ATOM 3465 C CA . GLN A 1 256 ? -16.361 48.267 -57.444 1.00 90.96 389 GLN G CA 1
ATOM 3466 C C . GLN A 1 256 ? -15.493 47.101 -56.983 1.00 88.61 389 GLN G C 1
ATOM 3467 O O . GLN A 1 256 ? -14.414 46.866 -57.526 1.00 89.45 389 GLN G O 1
ATOM 3481 N N . LEU A 1 257 ? -15.970 46.374 -55.979 1.00 85.70 390 LEU G N 1
ATOM 3482 C CA . LEU A 1 257 ? -15.213 45.271 -55.400 1.00 84.32 390 LEU G CA 1
ATOM 3483 C C . LEU A 1 257 ? -15.153 44.065 -56.330 1.00 83.72 390 LEU G C 1
ATOM 3484 O O . LEU A 1 257 ? -14.207 43.279 -56.270 1.00 84.00 390 LEU G O 1
ATOM 3500 N N . PHE A 1 258 ? -16.163 43.925 -57.186 1.00 83.33 391 PHE G N 1
ATOM 3501 C CA . PHE A 1 258 ? -16.254 42.784 -58.091 1.00 83.37 391 PHE G CA 1
ATOM 3502 C C . PHE A 1 258 ? -16.363 43.228 -59.547 1.00 88.48 391 PHE G C 1
ATOM 3503 O O . PHE A 1 258 ? -17.177 42.704 -60.309 1.00 87.28 391 PHE G O 1
ATOM 3520 N N . ASN A 1 259 ? -15.537 44.200 -59.920 1.00 133.95 392 ASN G N 1
ATOM 3521 C CA . ASN A 1 259 ? -15.430 44.647 -61.303 1.00 143.44 392 ASN G CA 1
ATOM 3522 C C . ASN A 1 259 ? -14.000 44.442 -61.786 1.00 147.41 392 ASN G C 1
ATOM 3523 O O . ASN A 1 259 ? -13.054 44.930 -61.169 1.00 146.28 392 ASN G O 1
ATOM 3534 N N . ASN A 1 260 ? -13.844 43.722 -62.893 1.00 153.19 393 ASN G N 1
ATOM 3535 C CA . ASN A 1 260 ? -12.522 43.308 -63.360 1.00 156.27 393 ASN G CA 1
ATOM 3536 C C . ASN A 1 260 ? -11.708 44.428 -64.008 1.00 163.13 393 ASN G C 1
ATOM 3537 O O . ASN A 1 260 ? -10.910 44.179 -64.913 1.00 161.60 393 ASN G O 1
ATOM 3548 N N . THR A 1 261 ? -11.908 45.658 -63.546 1.00 172.21 394 THR G N 1
ATOM 3549 C CA . THR A 1 261 ? -11.087 46.780 -63.977 1.00 177.34 394 THR G CA 1
ATOM 3550 C C . THR A 1 261 ? -9.759 46.764 -63.217 1.00 175.91 394 THR G C 1
ATOM 3551 O O . THR A 1 261 ? -8.810 47.454 -63.594 1.00 180.38 394 THR G O 1
ATOM 3562 N N . CYS A 1 262 ? -9.698 45.959 -62.156 1.00 168.39 395 CYS G N 1
ATOM 3563 C CA . CYS A 1 262 ? -8.545 45.936 -61.258 1.00 162.10 395 CYS G CA 1
ATOM 3564 C C . CYS A 1 262 ? -8.037 44.527 -60.979 1.00 155.07 395 CYS G C 1
ATOM 3565 O O . CYS A 1 262 ? -7.763 44.182 -59.831 1.00 153.76 395 CYS G O 1
ATOM 3573 N N . ILE A 1 263 ? -7.919 43.714 -62.025 1.00 150.56 396 ILE G N 1
ATOM 3574 C CA . ILE A 1 263 ? -7.372 42.366 -61.888 1.00 142.84 396 ILE G CA 1
ATOM 3575 C C . ILE A 1 263 ? -6.544 42.009 -63.120 1.00 144.16 396 ILE G C 1
ATOM 3576 O O . ILE A 1 263 ? -7.091 41.658 -64.167 1.00 143.57 396 ILE G O 1
ATOM 3592 N N . GLY A 1 264 ? -5.224 42.105 -62.978 1.00 143.90 397 GLY G N 1
ATOM 3593 C CA . GLY A 1 264 ? -4.299 41.792 -64.053 1.00 145.10 397 GLY G CA 1
ATOM 3594 C C . GLY A 1 264 ? -3.442 42.985 -64.424 1.00 145.93 397 GLY G C 1
ATOM 3595 O O . GLY A 1 264 ? -3.947 44.005 -64.894 1.00 148.48 397 GLY G O 1
ATOM 3599 N N . MET A 1 268 ? -1.940 49.169 -65.590 1.00 142.34 407 MET G N 1
ATOM 3600 C CA . MET A 1 268 ? -2.839 49.325 -64.454 1.00 141.77 407 MET G CA 1
ATOM 3601 C C . MET A 1 268 ? -3.532 50.685 -64.497 1.00 142.27 407 MET G C 1
ATOM 3602 O O . MET A 1 268 ? -3.182 51.542 -65.310 1.00 144.16 407 MET G O 1
ATOM 3615 N N . LYS A 1 269 ? -4.510 50.874 -63.614 1.00 140.85 408 LYS G N 1
ATOM 3616 C CA . LYS A 1 269 ? -5.362 52.059 -63.632 1.00 142.66 408 LYS G CA 1
ATOM 3617 C C . LYS A 1 269 ? -5.374 52.750 -62.270 1.00 144.98 408 LYS G C 1
ATOM 3618 O O . LYS A 1 269 ? -4.467 52.558 -61.460 1.00 144.72 408 LYS G O 1
ATOM 3637 N N . GLY A 1 270 ? -6.406 53.555 -62.030 1.00 148.10 409 GLY G N 1
ATOM 3638 C CA . GLY A 1 270 ? -6.586 54.213 -60.749 1.00 148.86 409 GLY G CA 1
ATOM 3639 C C . GLY A 1 270 ? -7.325 53.318 -59.773 1.00 148.69 409 GLY G C 1
ATOM 3640 O O . GLY A 1 270 ? -8.377 53.688 -59.251 1.00 148.03 409 GLY G O 1
ATOM 3644 N N . CYS A 1 271 ? -6.769 52.134 -59.533 1.00 149.25 410 CYS G N 1
ATOM 3645 C CA . CYS A 1 271 ? -7.393 51.142 -58.665 1.00 151.99 410 CYS G CA 1
ATOM 3646 C C . CYS A 1 271 ? -6.690 51.064 -57.317 1.00 152.61 410 CYS G C 1
ATOM 3647 O O . CYS A 1 271 ? -7.319 50.805 -56.290 1.00 154.86 410 CYS G O 1
ATOM 3655 N N . ASN A 1 272 ? -5.379 51.279 -57.329 1.00 152.38 411 ASN G N 1
ATOM 3656 C CA . ASN A 1 272 ? -4.612 51.352 -56.095 1.00 153.18 411 ASN G CA 1
ATOM 3657 C C . ASN A 1 272 ? -5.120 52.506 -55.239 1.00 151.60 411 ASN G C 1
ATOM 3658 O O . ASN A 1 272 ? -5.612 53.505 -55.765 1.00 151.28 411 ASN G O 1
ATOM 3669 N N . GLY A 1 273 ? -5.004 52.360 -53.923 1.00 150.82 412 GLY G N 1
ATOM 3670 C CA . GLY A 1 273 ? -5.497 53.359 -52.993 1.00 145.35 412 GLY G CA 1
ATOM 3671 C C . GLY A 1 273 ? -6.770 52.901 -52.309 1.00 132.26 412 GLY G C 1
ATOM 3672 O O . GLY A 1 273 ? -7.075 51.709 -52.280 1.00 127.33 412 GLY G O 1
ATOM 3676 N N . THR A 1 274 ? -7.519 53.855 -51.764 1.00 125.46 413 THR G N 1
ATOM 3677 C CA . THR A 1 274 ? -8.722 53.548 -51.000 1.00 117.99 413 THR G CA 1
ATOM 3678 C C . THR A 1 274 ? -9.972 53.539 -51.875 1.00 113.78 413 THR G C 1
ATOM 3679 O O . THR A 1 274 ? -10.308 54.541 -52.506 1.00 114.89 413 THR G O 1
ATOM 3690 N N . ILE A 1 275 ? -10.655 52.398 -51.907 1.00 109.37 414 ILE G N 1
ATOM 3691 C CA . ILE A 1 275 ? -11.962 52.301 -52.546 1.00 105.16 414 ILE G CA 1
ATOM 3692 C C . ILE A 1 275 ? -13.022 52.782 -51.566 1.00 99.84 414 ILE G C 1
ATOM 3693 O O . ILE A 1 275 ? -13.019 52.382 -50.404 1.00 96.79 414 ILE G O 1
ATOM 3709 N N . THR A 1 276 ? -13.926 53.635 -52.038 1.00 99.19 415 THR G N 1
ATOM 3710 C CA . THR A 1 276 ? -15.001 54.161 -51.203 1.00 96.90 415 THR G CA 1
ATOM 3711 C C . THR A 1 276 ? -16.356 53.653 -51.685 1.00 95.14 415 THR G C 1
ATOM 3712 O O . THR A 1 276 ? -16.886 54.121 -52.692 1.00 96.35 415 THR G O 1
ATOM 3723 N N . LEU A 1 277 ? -16.909 52.689 -50.955 1.00 93.12 416 LEU G N 1
ATOM 3724 C CA . LEU A 1 277 ? -18.189 52.085 -51.308 1.00 92.96 416 LEU G CA 1
ATOM 3725 C C . LEU A 1 277 ? -19.350 52.852 -50.681 1.00 93.98 416 LEU G C 1
ATOM 3726 O O . LEU A 1 277 ? -19.419 52.967 -49.460 1.00 91.88 416 LEU G O 1
ATOM 3742 N N . PRO A 1 278 ? -20.272 53.375 -51.507 1.00 98.31 417 PRO G N 1
ATOM 3743 C CA . PRO A 1 278 ? -21.424 54.063 -50.913 1.00 100.36 417 PRO G CA 1
ATOM 3744 C C . PRO A 1 278 ? -22.360 53.096 -50.192 1.00 102.10 417 PRO G C 1
ATOM 3745 O O . PRO A 1 278 ? -22.501 51.949 -50.619 1.00 102.90 417 PRO G O 1
ATOM 3756 N N . CYS A 1 279 ? -22.980 53.558 -49.110 1.00 103.40 418 CYS G N 1
ATOM 3757 C CA . CYS A 1 279 ? -23.896 52.735 -48.328 1.00 103.76 418 CYS G CA 1
ATOM 3758 C C . CYS A 1 279 ? -25.125 53.541 -47.923 1.00 105.73 418 CYS G C 1
ATOM 3759 O O . CYS A 1 279 ? -25.185 54.752 -48.144 1.00 107.88 418 CYS G O 1
ATOM 3766 N N . LYS A 1 280 ? -26.103 52.860 -47.331 1.00 104.86 419 LYS G N 1
ATOM 3767 C CA . LYS A 1 280 ? -27.331 53.505 -46.882 1.00 109.69 419 LYS G CA 1
ATOM 3768 C C . LYS A 1 280 ? -27.871 52.850 -45.615 1.00 112.59 419 LYS G C 1
ATOM 3769 O O . LYS A 1 280 ? -27.692 51.652 -45.397 1.00 109.07 419 LYS G O 1
ATOM 3788 N N . ILE A 1 281 ? -28.533 53.652 -44.786 1.00 119.53 420 ILE G N 1
ATOM 3789 C CA . ILE A 1 281 ? -29.114 53.179 -43.534 1.00 123.91 420 ILE G CA 1
ATOM 3790 C C . ILE A 1 281 ? -30.625 53.019 -43.677 1.00 128.85 420 ILE G C 1
ATOM 3791 O O . ILE A 1 281 ? -31.272 53.778 -44.400 1.00 132.29 420 ILE G O 1
ATOM 3807 N N . LYS A 1 282 ? -31.179 52.027 -42.986 1.00 131.62 421 LYS G N 1
ATOM 3808 C CA . LYS A 1 282 ? -32.617 51.781 -43.010 1.00 138.11 421 LYS G CA 1
ATOM 3809 C C . LYS A 1 282 ? -33.085 51.190 -41.684 1.00 142.66 421 LYS G C 1
ATOM 3810 O O . LYS A 1 282 ? -32.415 50.332 -41.107 1.00 141.91 421 LYS G O 1
ATOM 3829 N N . GLN A 1 283 ? -34.240 51.650 -41.213 1.00 150.05 422 GLN G N 1
ATOM 3830 C CA . GLN A 1 283 ? -34.795 51.200 -39.940 1.00 151.51 422 GLN G CA 1
ATOM 3831 C C . GLN A 1 283 ? -35.867 50.133 -40.156 1.00 152.91 422 GLN G C 1
ATOM 3832 O O . GLN A 1 283 ? -37.056 50.442 -40.244 1.00 155.11 422 GLN G O 1
ATOM 3846 N N . ILE A 1 284 ? -35.438 48.878 -40.243 1.00 152.92 423 ILE G N 1
ATOM 3847 C CA . ILE A 1 284 ? -36.363 47.763 -40.418 1.00 154.35 423 ILE G CA 1
ATOM 3848 C C . ILE A 1 284 ? -37.245 47.613 -39.182 1.00 153.92 423 ILE G C 1
ATOM 3849 O O . ILE A 1 284 ? -36.818 47.063 -38.166 1.00 152.07 423 ILE G O 1
ATOM 3865 N N . GLY A 1 302 ? -24.598 62.223 -35.452 1.00 189.00 441 GLY G N 1
ATOM 3866 C CA . GLY A 1 302 ? -23.255 62.773 -35.484 1.00 189.92 441 GLY G CA 1
ATOM 3867 C C . GLY A 1 302 ? -22.316 61.942 -36.337 1.00 180.76 441 GLY G C 1
ATOM 3868 O O . GLY A 1 302 ? -22.317 62.055 -37.563 1.00 181.05 441 GLY G O 1
ATOM 3872 N N . LYS A 1 303 ? -21.512 61.108 -35.683 1.00 172.09 442 LYS G N 1
ATOM 3873 C CA . LYS A 1 303 ? -20.548 60.258 -36.377 1.00 165.45 442 LYS G CA 1
ATOM 3874 C C . LYS A 1 303 ? -20.403 58.904 -35.690 1.00 160.55 442 LYS G C 1
ATOM 3875 O O . LYS A 1 303 ? -20.800 58.735 -34.537 1.00 162.98 442 LYS G O 1
ATOM 3894 N N . ILE A 1 304 ? -19.826 57.946 -36.410 1.00 155.01 443 ILE G N 1
ATOM 3895 C CA . ILE A 1 304 ? -19.601 56.604 -35.884 1.00 150.39 443 ILE G CA 1
ATOM 3896 C C . ILE A 1 304 ? -18.811 55.764 -36.887 1.00 142.71 443 ILE G C 1
ATOM 3897 O O . ILE A 1 304 ? -18.989 55.902 -38.098 1.00 139.15 443 ILE G O 1
ATOM 3913 N N . ASN A 1 305 ? -17.942 54.897 -36.372 1.00 140.03 444 ASN G N 1
ATOM 3914 C CA . ASN A 1 305 ? -17.069 54.079 -37.209 1.00 133.89 444 ASN G CA 1
ATOM 3915 C C . ASN A 1 305 ? -16.998 52.630 -36.736 1.00 128.70 444 ASN G C 1
ATOM 3916 O O . ASN A 1 305 ? -17.036 52.355 -35.536 1.00 131.76 444 ASN G O 1
ATOM 3927 N N . CYS A 1 306 ? -16.890 51.709 -37.691 1.00 121.23 445 CYS G N 1
ATOM 3928 C CA . CYS A 1 306 ? -16.771 50.285 -37.392 1.00 117.37 445 CYS G CA 1
ATOM 3929 C C . CYS A 1 306 ? -15.911 49.580 -38.440 1.00 112.67 445 CYS G C 1
ATOM 3930 O O . CYS A 1 306 ? -16.209 49.629 -39.634 1.00 109.03 445 CYS G O 1
ATOM 3937 N N . VAL A 1 307 ? -14.847 48.926 -37.981 1.00 117.42 446 VAL G N 1
ATOM 3938 C CA . VAL A 1 307 ? -13.954 48.172 -38.858 1.00 116.07 446 VAL G CA 1
ATOM 3939 C C . VAL A 1 307 ? -14.163 46.675 -38.663 1.00 114.18 446 VAL G C 1
ATOM 3940 O O . VAL A 1 307 ? -14.449 46.226 -37.555 1.00 114.98 446 VAL G O 1
ATOM 3953 N N . SER A 1 308 ? -14.017 45.907 -39.740 1.00 111.89 447 SER G N 1
ATOM 3954 C CA . SER A 1 308 ? -14.271 44.469 -39.695 1.00 111.99 447 SER G CA 1
ATOM 3955 C C . SER A 1 308 ? -13.328 43.682 -40.603 1.00 115.37 447 SER G C 1
ATOM 3956 O O . SER A 1 308 ? -12.773 44.219 -41.559 1.00 114.49 447 SER G O 1
ATOM 3964 N N . ASN A 1 309 ? -13.164 42.400 -40.286 1.00 119.47 448 ASN G N 1
ATOM 3965 C CA . ASN A 1 309 ? -12.330 41.490 -41.065 1.00 123.84 448 ASN G CA 1
ATOM 3966 C C . ASN A 1 309 ? -13.112 40.744 -42.140 1.00 109.63 448 ASN G C 1
ATOM 3967 O O . ASN A 1 309 ? -13.978 39.936 -41.819 1.00 107.73 448 ASN G O 1
ATOM 3977 N N . ILE A 1 310 ? -12.800 40.995 -43.408 1.00 99.10 449 ILE G N 1
ATOM 3978 C CA . ILE A 1 310 ? -13.372 40.203 -44.494 1.00 88.40 449 ILE G CA 1
ATOM 3979 C C . ILE A 1 310 ? -12.633 38.873 -44.578 1.00 86.47 449 ILE G C 1
ATOM 3980 O O . ILE A 1 310 ? -11.487 38.824 -45.024 1.00 88.42 449 ILE G O 1
ATOM 3996 N N . THR A 1 311 ? -13.298 37.799 -44.159 1.00 82.58 450 THR G N 1
ATOM 3997 C CA . THR A 1 311 ? -12.661 36.489 -44.040 1.00 83.84 450 THR G CA 1
ATOM 3998 C C . THR A 1 311 ? -13.265 35.444 -44.976 1.00 80.55 450 THR G C 1
ATOM 3999 O O . THR A 1 311 ? -12.790 34.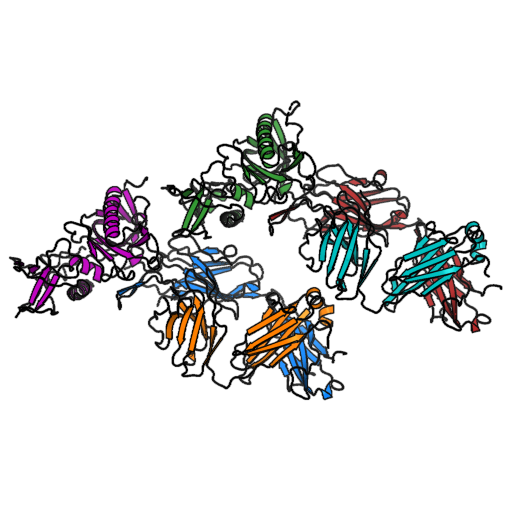309 -45.031 1.00 82.99 450 THR G O 1
ATOM 4010 N N . GLY A 1 312 ? -14.309 35.821 -45.705 1.00 76.67 451 GLY G N 1
ATOM 4011 C CA . GLY A 1 312 ? -14.956 34.904 -46.626 1.00 74.26 451 GLY G CA 1
ATOM 4012 C C . GLY A 1 312 ? -15.895 35.603 -47.589 1.00 70.47 451 GLY G C 1
ATOM 4013 O O . GLY A 1 312 ? -16.264 36.758 -47.378 1.00 69.21 451 GLY G O 1
ATOM 4017 N N . ILE A 1 313 ? -16.277 34.897 -48.651 1.00 69.44 452 ILE G N 1
ATOM 4018 C CA . ILE A 1 313 ? -17.170 35.444 -49.670 1.00 67.16 452 ILE G CA 1
ATOM 4019 C C . ILE A 1 313 ? -18.202 34.405 -50.102 1.00 67.62 452 ILE G C 1
ATOM 4020 O O . ILE A 1 313 ? -17.864 33.244 -50.338 1.00 69.88 452 ILE G O 1
ATOM 4036 N N . LEU A 1 314 ? -19.458 34.831 -50.199 1.00 66.59 453 LEU G N 1
ATOM 4037 C CA . LEU A 1 314 ? -20.519 33.992 -50.745 1.00 64.78 453 LEU G CA 1
ATOM 4038 C C . LEU A 1 314 ? -20.682 34.315 -52.222 1.00 63.22 453 LEU G C 1
ATOM 4039 O O . LEU A 1 314 ? -20.878 35.474 -52.585 1.00 63.89 453 LEU G O 1
ATOM 4055 N N . LEU A 1 315 ? -20.592 33.293 -53.069 1.00 75.21 454 LEU G N 1
ATOM 4056 C CA . LEU A 1 315 ? -20.625 33.490 -54.514 1.00 77.02 454 LEU G CA 1
ATOM 4057 C C . LEU A 1 315 ? -21.689 32.642 -55.201 1.00 76.42 454 LEU G C 1
ATOM 4058 O O . LEU A 1 315 ? -22.130 31.620 -54.673 1.00 75.71 454 LEU G O 1
ATOM 4074 N N . THR A 1 316 ? -22.094 33.093 -56.385 1.00 77.07 455 THR G N 1
ATOM 4075 C CA . THR A 1 316 ? -22.995 32.344 -57.252 1.00 79.14 455 THR G CA 1
ATOM 4076 C C . THR A 1 316 ? -22.411 32.305 -58.660 1.00 80.72 455 THR G C 1
ATOM 4077 O O . THR A 1 316 ? -22.132 33.348 -59.255 1.00 81.54 455 THR G O 1
ATOM 4088 N N . ARG A 1 317 ? -22.222 31.100 -59.187 1.00 81.15 456 ARG G N 1
ATOM 4089 C CA . ARG A 1 317 ? -21.685 30.930 -60.531 1.00 83.39 456 ARG G CA 1
ATOM 4090 C C . ARG A 1 317 ? -22.808 30.977 -61.562 1.00 89.10 456 ARG G C 1
ATOM 4091 O O . ARG A 1 317 ? -23.923 30.529 -61.297 1.00 90.34 456 ARG G O 1
ATOM 4112 N N . ASP A 1 318 ? -22.508 31.525 -62.736 1.00 93.49 457 ASP G N 1
ATOM 4113 C CA . ASP A 1 318 ? -23.503 31.672 -63.794 1.00 100.55 457 ASP G CA 1
ATOM 4114 C C . ASP A 1 318 ? -23.611 30.417 -64.650 1.00 107.78 457 ASP G C 1
ATOM 4115 O O . ASP A 1 318 ? -22.601 29.849 -65.068 1.00 103.22 457 ASP G O 1
ATOM 4124 N N . GLY A 1 319 ? -24.844 29.991 -64.905 1.00 119.81 458 GLY G N 1
ATOM 4125 C CA . GLY A 1 319 ? -25.105 28.881 -65.802 1.00 129.21 458 GLY G CA 1
ATOM 4126 C C . GLY A 1 319 ? -25.216 29.379 -67.229 1.00 135.92 458 GLY G C 1
ATOM 4127 O O . GLY A 1 319 ? -24.975 30.555 -67.500 1.00 137.51 458 GLY G O 1
ATOM 4131 N N . GLY A 1 320 ? -25.579 28.488 -68.146 1.00 140.12 459 GLY G N 1
ATOM 4132 C CA . GLY A 1 320 ? -25.707 28.850 -69.547 1.00 147.02 459 GLY G CA 1
ATOM 4133 C C . GLY A 1 320 ? -24.356 28.951 -70.228 1.00 151.45 459 GLY G C 1
ATOM 4134 O O . GLY A 1 320 ? -24.121 28.323 -71.260 1.00 156.49 459 GLY G O 1
ATOM 4138 N N . ALA A 1 321 ? -23.465 29.750 -69.648 1.00 151.74 460 ALA G N 1
ATOM 4139 C CA . ALA A 1 321 ? -22.100 29.875 -70.144 1.00 154.22 460 ALA G CA 1
ATOM 4140 C C . ALA A 1 321 ? -21.330 28.578 -69.909 1.00 155.35 460 ALA G C 1
ATOM 4141 O O . ALA A 1 321 ? -20.341 28.557 -69.176 1.00 152.20 460 ALA G O 1
ATOM 4148 N N . ASN A 1 322 ? -21.791 27.504 -70.544 1.00 152.98 461 ASN G N 1
ATOM 4149 C CA . ASN A 1 322 ? -21.237 26.174 -70.328 1.00 149.18 461 ASN G CA 1
ATOM 4150 C C . ASN A 1 322 ? -20.339 25.740 -71.483 1.00 150.96 461 ASN G C 1
ATOM 4151 O O . ASN A 1 322 ? -19.415 24.947 -71.297 1.00 148.95 461 ASN G O 1
ATOM 4162 N N . ASN A 1 323 ? -20.617 26.270 -72.672 1.00 155.57 462 ASN G N 1
ATOM 4163 C CA . ASN A 1 323 ? -19.847 25.943 -73.868 1.00 158.42 462 ASN G CA 1
ATOM 4164 C C . ASN A 1 323 ? -18.808 27.011 -74.205 1.00 151.58 462 ASN G C 1
ATOM 4165 O O . ASN A 1 323 ? -18.165 26.948 -75.254 1.00 152.55 462 ASN G O 1
ATOM 4176 N N . THR A 1 324 ? -18.646 27.985 -73.314 1.00 145.60 463 THR G N 1
ATOM 4177 C CA . THR A 1 324 ? -17.687 29.068 -73.523 1.00 144.25 463 THR G CA 1
ATOM 4178 C C . THR A 1 324 ? -16.387 28.793 -72.773 1.00 142.31 463 THR G C 1
ATOM 4179 O O . THR A 1 324 ? -16.298 27.846 -71.992 1.00 138.41 463 THR G O 1
ATOM 4190 N N . SER A 1 325 ? -15.384 29.632 -73.014 1.00 143.55 464 SER G N 1
ATOM 4191 C CA . SER A 1 325 ? -14.065 29.450 -72.420 1.00 140.61 464 SER G CA 1
ATOM 4192 C C . SER A 1 325 ? -13.980 30.035 -71.013 1.00 132.57 464 SER G C 1
ATOM 4193 O O . SER A 1 325 ? -13.137 29.623 -70.217 1.00 128.22 464 SER G O 1
ATOM 4201 N N . ASN A 1 326 ? -14.853 30.994 -70.713 1.00 131.50 465 ASN G N 1
ATOM 4202 C CA . ASN A 1 326 ? -14.819 31.689 -69.429 1.00 127.66 465 ASN G CA 1
ATOM 4203 C C . ASN A 1 326 ? -15.864 31.167 -68.445 1.00 125.71 465 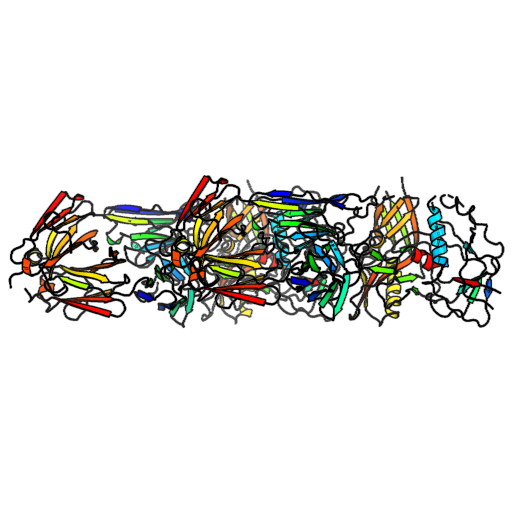ASN G C 1
ATOM 4204 O O . ASN A 1 326 ? -16.682 30.313 -68.786 1.00 129.44 465 ASN G O 1
ATOM 4215 N N . GLU A 1 327 ? -15.819 31.686 -67.222 1.00 118.54 466 GLU G N 1
ATOM 4216 C CA . GLU A 1 327 ? -16.755 31.297 -66.173 1.00 114.05 466 GLU G CA 1
ATOM 4217 C C . GLU A 1 327 ? -16.994 32.482 -65.242 1.00 109.85 466 GLU G C 1
ATOM 4218 O O . GLU A 1 327 ? -16.054 33.010 -64.647 1.00 107.61 466 GLU G O 1
ATOM 4230 N N . THR A 1 328 ? -18.253 32.895 -65.117 1.00 112.63 467 THR G N 1
ATOM 4231 C CA . THR A 1 328 ? -18.597 34.105 -64.376 1.00 109.80 467 THR G CA 1
ATOM 4232 C C . THR A 1 328 ? -19.099 33.803 -62.965 1.00 99.69 467 THR G C 1
ATOM 4233 O O . THR A 1 328 ? -19.819 32.829 -62.745 1.00 98.30 467 THR G O 1
ATOM 4244 N N . PHE A 1 329 ? -18.709 34.655 -62.021 1.00 87.32 468 PHE G N 1
ATOM 4245 C CA . PHE A 1 329 ? -19.147 34.550 -60.632 1.00 82.71 468 PHE G CA 1
ATOM 4246 C C . PHE A 1 329 ? -19.644 35.903 -60.138 1.00 82.05 468 PHE G C 1
ATOM 4247 O O . PHE A 1 329 ? -19.166 36.946 -60.583 1.00 83.44 468 PHE G O 1
ATOM 4264 N N . ARG A 1 330 ? -20.601 35.874 -59.216 1.00 80.99 469 ARG G N 1
ATOM 4265 C CA . ARG A 1 330 ? -21.172 37.092 -58.650 1.00 79.10 469 ARG G CA 1
ATOM 4266 C C . ARG A 1 330 ? -21.326 36.951 -57.138 1.00 78.57 469 ARG G C 1
ATOM 4267 O O . ARG A 1 330 ? -21.579 35.855 -56.640 1.00 79.76 469 ARG G O 1
ATOM 4288 N N . PRO A 1 331 ? -21.180 38.063 -56.397 1.00 78.24 470 PRO G N 1
ATOM 4289 C CA . PRO A 1 331 ? -21.317 38.003 -54.938 1.00 77.58 470 PRO G CA 1
ATOM 4290 C C . PRO A 1 331 ? -22.760 37.765 -54.503 1.00 77.75 470 PRO G C 1
ATOM 4291 O O . PRO A 1 331 ? -23.686 38.038 -55.268 1.00 77.17 470 PRO G O 1
ATOM 4302 N N . GLY A 1 332 ? -22.938 37.261 -53.286 1.00 78.70 471 GLY G N 1
ATOM 4303 C CA . GLY A 1 332 ? -24.261 36.983 -52.760 1.00 78.93 471 GLY G CA 1
ATOM 4304 C C . GLY A 1 332 ? -24.731 35.591 -53.131 1.00 78.97 471 GLY G C 1
ATOM 4305 O O . GLY A 1 332 ? -24.561 35.148 -54.267 1.00 80.37 471 GLY G O 1
ATOM 4309 N N . GLY A 1 333 ? -25.324 34.897 -52.166 1.00 79.58 472 GLY G N 1
ATOM 4310 C CA . GLY A 1 333 ? -25.811 33.547 -52.384 1.00 79.69 472 GLY G CA 1
ATOM 4311 C C . GLY A 1 333 ? -26.246 32.893 -51.087 1.00 77.81 472 GLY G C 1
ATOM 4312 O O . GLY A 1 333 ? -25.782 33.269 -50.010 1.00 75.11 472 GLY G O 1
ATOM 4316 N N . GLY A 1 334 ? -27.148 31.923 -51.186 1.00 79.48 473 GLY G N 1
ATOM 4317 C CA . GLY A 1 334 ? -27.625 31.217 -50.013 1.00 80.12 473 GLY G CA 1
ATOM 4318 C C . GLY A 1 334 ? -28.393 32.154 -49.078 1.00 79.49 473 GLY G C 1
ATOM 4319 O O . GLY A 1 334 ? -29.011 33.114 -49.535 1.00 80.39 473 GLY G O 1
ATOM 4323 N N . ASN A 1 335 ? -28.351 31.877 -47.773 1.00 79.22 474 ASN G N 1
ATOM 4324 C CA . ASN A 1 335 ? -28.974 32.714 -46.734 1.00 80.88 474 ASN G CA 1
ATOM 4325 C C . ASN A 1 335 ? -28.110 32.732 -45.476 1.00 81.95 474 ASN G C 1
ATOM 4326 O O . ASN A 1 335 ? -26.937 32.361 -45.510 1.00 81.99 474 ASN G O 1
ATOM 4333 N N . ILE A 1 336 ? -28.710 33.142 -44.365 1.00 84.40 475 ILE G N 1
ATOM 4334 C CA . ILE A 1 336 ? -27.984 33.360 -43.123 1.00 85.49 475 ILE G CA 1
ATOM 4335 C C . ILE A 1 336 ? -27.405 32.059 -42.575 1.00 85.36 475 ILE G C 1
ATOM 4336 O O . ILE A 1 336 ? -26.368 32.072 -41.915 1.00 85.52 475 ILE G O 1
ATOM 4352 N N . LYS A 1 337 ? -28.067 30.939 -42.849 1.00 84.37 476 LYS G N 1
ATOM 4353 C CA . LYS A 1 337 ? -27.599 29.655 -42.341 1.00 84.43 476 LYS G CA 1
ATOM 4354 C C . LYS A 1 337 ? -26.198 29.325 -42.852 1.00 82.12 476 LYS G C 1
ATOM 4355 O O . LYS A 1 337 ? -25.437 28.624 -42.185 1.00 81.87 476 LYS G O 1
ATOM 4374 N N . ASP A 1 338 ? -25.857 29.840 -44.028 1.00 79.89 477 ASP G N 1
ATOM 4375 C CA . ASP A 1 338 ? -24.556 29.564 -44.625 1.00 77.96 477 ASP G CA 1
ATOM 4376 C C . ASP A 1 338 ? -23.441 30.342 -43.930 1.00 75.68 477 ASP G C 1
ATOM 4377 O O . ASP A 1 338 ? -22.271 29.965 -44.010 1.00 74.77 477 ASP G O 1
ATOM 4386 N N . ASN A 1 339 ? -23.803 31.421 -43.242 1.00 74.67 478 ASN G N 1
ATOM 4387 C CA . ASN A 1 339 ? -22.834 32.176 -42.457 1.00 74.06 478 ASN G CA 1
ATOM 4388 C C . ASN A 1 339 ? -22.339 31.346 -41.281 1.00 75.33 478 ASN G C 1
ATOM 4389 O O . ASN A 1 339 ? -21.159 31.382 -40.936 1.00 75.74 478 ASN G O 1
ATOM 4400 N N . TRP A 1 340 ? -23.250 30.594 -40.672 1.00 76.23 479 TRP G N 1
ATOM 4401 C CA . TRP A 1 340 ? -22.896 29.714 -39.566 1.00 78.21 479 TRP G CA 1
ATOM 4402 C C . TRP A 1 340 ? -22.181 28.483 -40.104 1.00 79.57 479 TRP G C 1
ATOM 4403 O O . TRP A 1 340 ? -21.261 27.957 -39.478 1.00 81.51 479 TRP G O 1
ATOM 4424 N N . ARG A 1 341 ? -22.617 28.032 -41.274 1.00 78.72 480 ARG G N 1
ATOM 4425 C CA . ARG A 1 341 ? -22.034 26.869 -41.926 1.00 79.64 480 ARG G CA 1
ATOM 4426 C C . ARG A 1 341 ? -20.569 27.108 -42.298 1.00 78.37 480 ARG G C 1
ATOM 4427 O O . ARG A 1 341 ? -19.801 26.161 -42.466 1.00 78.55 480 ARG G O 1
ATOM 4448 N N . SER A 1 342 ? -20.187 28.376 -42.424 1.00 77.29 481 SER G N 1
ATOM 4449 C CA . SER A 1 342 ? -18.819 28.730 -42.788 1.00 77.40 481 SER G CA 1
ATOM 4450 C C . SER A 1 342 ? -17.855 28.512 -41.623 1.00 80.72 481 SER G C 1
ATOM 4451 O O . SER A 1 342 ? -16.639 28.496 -41.814 1.00 81.85 481 SER G O 1
ATOM 4459 N N . GLU A 1 343 ? -18.407 28.347 -40.423 1.00 82.83 482 GLU G N 1
ATOM 4460 C CA . GLU A 1 343 ? -17.608 28.156 -39.214 1.00 85.60 482 GLU G CA 1
ATOM 4461 C C . GLU A 1 343 ? -17.785 26.751 -38.643 1.00 89.15 482 GLU G C 1
ATOM 4462 O O . GLU A 1 343 ? -16.847 26.172 -38.094 1.00 90.85 482 GLU G O 1
ATOM 4474 N N . LEU A 1 344 ? -18.992 26.209 -38.778 1.00 90.35 483 LEU G N 1
ATOM 4475 C CA . LEU A 1 344 ? -19.318 24.899 -38.224 1.00 92.97 483 LEU G CA 1
ATOM 4476 C C . LEU A 1 344 ? -19.011 23.772 -39.208 1.00 92.33 483 LEU G C 1
ATOM 4477 O O . LEU A 1 344 ? -19.510 22.658 -39.059 1.00 92.70 483 LEU G O 1
ATOM 4493 N N . TYR A 1 345 ? -18.186 24.063 -40.208 1.00 91.87 484 TYR G N 1
ATOM 4494 C CA . TYR A 1 345 ? -17.894 23.092 -41.257 1.00 93.84 484 TYR G CA 1
ATOM 4495 C C . TYR A 1 345 ? -17.088 21.908 -40.730 1.00 99.01 484 TYR G C 1
ATOM 4496 O O . TYR A 1 345 ? -17.243 20.784 -41.207 1.00 100.91 484 TYR G O 1
ATOM 4514 N N . LYS A 1 346 ? -16.233 22.166 -39.744 1.00 102.45 485 LYS G N 1
ATOM 4515 C CA . LYS A 1 346 ? -15.319 21.147 -39.232 1.00 105.13 485 LYS G CA 1
ATOM 4516 C C . LYS A 1 346 ? -15.947 20.290 -38.134 1.00 107.16 485 LYS G C 1
ATOM 4517 O O . LYS A 1 346 ? -15.443 19.211 -37.822 1.00 109.49 485 LYS G O 1
ATOM 4536 N N . TYR A 1 347 ? -17.044 20.770 -37.557 1.00 105.22 486 TYR G N 1
ATOM 4537 C CA . TYR A 1 347 ? -17.674 20.094 -36.426 1.00 107.47 486 TYR G CA 1
ATOM 4538 C C . TYR A 1 347 ? -18.808 19.169 -36.860 1.00 106.40 486 TYR G C 1
ATOM 4539 O O . TYR A 1 347 ? -19.441 19.382 -37.895 1.00 103.77 486 TYR G O 1
ATOM 4557 N N . LYS A 1 348 ? -19.053 18.139 -36.055 1.00 108.82 487 LYS G N 1
ATOM 4558 C CA . LYS A 1 348 ? -20.126 17.184 -36.312 1.00 109.23 487 LYS G CA 1
ATOM 4559 C C . LYS A 1 348 ? -20.454 16.414 -35.036 1.00 112.22 487 LYS G C 1
ATOM 4560 O O . LYS A 1 348 ? -19.556 15.925 -34.350 1.00 114.86 487 LYS G O 1
ATOM 4579 N N . VAL A 1 349 ? -21.743 16.304 -34.729 1.00 111.85 488 VAL G N 1
ATOM 4580 C CA . VAL A 1 349 ? -22.195 15.633 -33.514 1.00 114.22 488 VAL G CA 1
ATOM 4581 C C . VAL A 1 349 ? -22.370 14.134 -33.741 1.00 116.52 488 VAL G C 1
ATOM 4582 O O . VAL A 1 349 ? -22.791 13.704 -34.816 1.00 115.79 488 VAL G O 1
ATOM 4595 N N . VAL A 1 350 ? -22.041 13.348 -32.719 1.00 119.80 489 VAL G N 1
ATOM 4596 C CA . VAL A 1 350 ? -22.233 11.902 -32.755 1.00 123.29 489 VAL G CA 1
ATOM 4597 C C . VAL A 1 350 ? -22.659 11.390 -31.382 1.00 126.60 489 VAL G C 1
ATOM 4598 O O . VAL A 1 350 ? -22.204 11.893 -30.354 1.00 127.62 489 VAL G O 1
ATOM 4611 N N . GLN A 1 351 ? -23.537 10.390 -31.370 1.00 128.98 490 GLN G N 1
ATOM 4612 C CA . GLN A 1 351 ? -24.012 9.799 -30.123 1.00 132.97 490 GLN G CA 1
ATOM 4613 C C . GLN A 1 351 ? -23.144 8.614 -29.721 1.00 138.29 490 GLN G C 1
ATOM 4614 O O . GLN A 1 351 ? -22.750 7.807 -30.563 1.00 140.49 490 GLN G O 1
ATOM 4628 N N . ILE A 1 352 ? -22.857 8.512 -28.427 1.00 140.98 491 ILE G N 1
ATOM 4629 C CA . ILE A 1 352 ? -22.014 7.444 -27.904 1.00 146.82 491 ILE G CA 1
ATOM 4630 C C . ILE A 1 352 ? -22.872 6.263 -27.458 1.00 152.00 491 ILE G C 1
ATOM 4631 O O . ILE A 1 352 ? -22.489 5.106 -27.631 1.00 156.55 491 ILE G O 1
ATOM 4647 N N . GLN B 2 1 ? -48.272 40.198 -49.447 1.00 96.95 1 GLN H N 1
ATOM 4648 C CA . GLN B 2 1 ? -48.959 41.489 -49.154 1.00 98.09 1 GLN H CA 1
ATOM 4649 C C . GLN B 2 1 ? -48.525 42.571 -50.137 1.00 93.21 1 GLN H C 1
ATOM 4650 O O . GLN B 2 1 ? -49.275 43.508 -50.412 1.00 93.28 1 GLN H O 1
ATOM 4666 N N . VAL B 2 2 ? -47.310 42.438 -50.661 1.00 89.28 2 VAL H N 1
ATOM 4667 C CA . VAL B 2 2 ? -46.772 43.410 -51.607 1.00 84.29 2 VAL H CA 1
ATOM 4668 C C . VAL B 2 2 ? -47.537 43.376 -52.932 1.00 79.91 2 VAL H C 1
ATOM 4669 O O . VAL B 2 2 ? -47.815 42.305 -53.470 1.00 78.35 2 VAL H O 1
ATOM 4682 N N . GLN B 2 3 ? -47.869 44.557 -53.450 1.00 77.46 3 GLN H N 1
ATOM 4683 C CA . GLN B 2 3 ? -48.636 44.673 -54.690 1.00 74.01 3 GLN H CA 1
ATOM 4684 C C . GLN B 2 3 ? -48.176 45.854 -55.540 1.00 69.53 3 GLN H C 1
ATOM 4685 O O . GLN B 2 3 ? -47.714 46.868 -55.017 1.00 69.62 3 GLN H O 1
ATOM 4699 N N . LEU B 2 4 ? -48.314 45.711 -56.854 1.00 65.10 4 LEU H N 1
ATOM 4700 C CA . LEU B 2 4 ? -48.060 46.804 -57.783 1.00 61.38 4 LEU H CA 1
ATOM 4701 C C . LEU B 2 4 ? -49.377 47.505 -58.098 1.00 61.80 4 LEU H C 1
ATOM 4702 O O . LEU B 2 4 ? -50.276 46.912 -58.692 1.00 61.62 4 LEU H O 1
ATOM 4718 N N . VAL B 2 5 ? -49.484 48.764 -57.688 1.00 63.05 5 VAL H N 1
ATOM 4719 C CA . VAL B 2 5 ? -50.715 49.530 -57.854 1.00 65.71 5 VAL H CA 1
ATOM 4720 C C . VAL B 2 5 ? -50.685 50.358 -59.136 1.00 65.44 5 VAL H C 1
ATOM 4721 O O . VAL B 2 5 ? -49.748 51.122 -59.370 1.00 65.22 5 VAL H O 1
ATOM 4734 N N . GLN B 2 6 ? -51.720 50.192 -59.957 1.00 65.63 6 GLN H N 1
ATOM 4735 C CA . GLN B 2 6 ? -51.886 50.974 -61.179 1.00 66.03 6 GLN H CA 1
ATOM 4736 C C . GLN B 2 6 ? -53.238 51.684 -61.164 1.00 70.03 6 GLN H C 1
ATOM 4737 O O . GLN B 2 6 ? -54.191 51.179 -60.572 1.00 72.46 6 GLN H O 1
ATOM 4751 N N . PRO B 2 7 ? -53.329 52.852 -61.824 1.00 71.41 7 PRO H N 1
ATOM 4752 C CA . PRO B 2 7 ? -54.540 53.681 -61.761 1.00 75.45 7 PRO H CA 1
ATOM 4753 C C . PRO B 2 7 ? -55.813 52.973 -62.232 1.00 79.29 7 PRO H C 1
ATOM 4754 O O . PRO B 2 7 ? -56.826 53.054 -61.533 1.00 83.56 7 PRO H O 1
ATOM 4765 N N . GLY B 2 8 ? -55.769 52.306 -63.383 1.00 78.61 8 GLY H N 1
ATOM 4766 C CA . GLY B 2 8 ? -56.917 51.553 -63.864 1.00 80.26 8 GLY H CA 1
ATOM 4767 C C . GLY B 2 8 ? -57.320 51.863 -65.294 1.00 80.15 8 GLY H C 1
ATOM 4768 O O . GLY B 2 8 ? -57.254 50.994 -66.162 1.00 79.73 8 GLY H O 1
ATOM 4772 N N . THR B 2 9 ? -57.757 53.094 -65.537 1.00 81.15 9 THR H N 1
ATOM 4773 C CA . THR B 2 9 ? -58.137 53.518 -66.880 1.00 80.45 9 THR H CA 1
ATOM 4774 C C . THR B 2 9 ? -57.669 54.937 -67.169 1.00 79.43 9 THR H C 1
ATOM 4775 O O . THR B 2 9 ? -57.524 55.755 -66.260 1.00 81.29 9 THR H O 1
ATOM 4786 N N . ALA B 2 10 ? -57.427 55.215 -68.445 1.00 75.88 10 ALA H N 1
ATOM 4787 C CA . ALA B 2 10 ? -57.084 56.557 -68.891 1.00 74.84 10 ALA H CA 1
ATOM 4788 C C . ALA B 2 10 ? -57.748 56.844 -70.232 1.00 74.59 10 ALA H C 1
ATOM 4789 O O . ALA B 2 10 ? -57.432 56.208 -71.239 1.00 73.64 10 ALA H O 1
ATOM 4796 N N . MET B 2 11 ? -58.681 57.791 -70.234 1.00 75.16 11 MET H N 1
ATOM 4797 C CA . MET B 2 11 ? -59.337 58.226 -71.461 1.00 74.82 11 MET H CA 1
ATOM 4798 C C . MET B 2 11 ? -58.633 59.458 -72.016 1.00 74.56 11 MET H C 1
ATOM 4799 O O . MET B 2 11 ? -58.710 60.542 -71.436 1.00 77.00 11 MET H O 1
ATOM 4813 N N . LYS B 2 12 ? -57.948 59.280 -73.142 1.00 71.54 12 LYS H N 1
ATOM 4814 C CA . LYS B 2 12 ? -57.158 60.343 -73.749 1.00 71.07 12 LYS H CA 1
ATOM 4815 C C . LYS B 2 12 ? -57.603 60.618 -75.178 1.00 69.81 12 LYS H C 1
ATOM 4816 O O . LYS B 2 12 ? -58.159 59.744 -75.843 1.00 69.18 12 LYS H O 1
ATOM 4835 N N . SER B 2 13 ? -57.354 61.839 -75.638 1.00 70.00 13 SER H N 1
ATOM 4836 C CA . SER B 2 13 ? -57.652 62.227 -77.010 1.00 71.39 13 SER H CA 1
ATOM 4837 C C . SER B 2 13 ? -56.429 62.013 -77.891 1.00 68.85 13 SER H C 1
ATOM 4838 O O . SER B 2 13 ? -55.297 62.015 -77.407 1.00 66.36 13 SER H O 1
ATOM 4846 N N . LEU B 2 14 ? -56.662 61.833 -79.186 1.00 69.45 14 LEU H N 1
ATOM 4847 C CA . LEU B 2 14 ? -55.579 61.612 -80.137 1.00 68.51 14 LEU H CA 1
ATOM 4848 C C . LEU B 2 14 ? -54.640 62.814 -80.174 1.00 69.61 14 LEU H C 1
ATOM 4849 O O . LEU B 2 14 ? -55.087 63.955 -80.300 1.00 70.48 14 LEU H O 1
ATOM 4865 N N . GLY B 2 15 ? -53.342 62.549 -80.059 1.00 68.72 15 GLY H N 1
ATOM 4866 C CA . GLY B 2 15 ? -52.333 63.590 -80.150 1.00 70.88 15 GLY H CA 1
ATOM 4867 C C . GLY B 2 15 ? -51.885 64.131 -78.805 1.00 71.61 15 GLY H C 1
ATOM 4868 O O . GLY B 2 15 ? -50.949 64.928 -78.734 1.00 74.52 15 GLY H O 1
ATOM 4872 N N . SER B 2 16 ? -52.550 63.700 -77.737 1.00 69.70 16 SER H N 1
ATOM 4873 C CA . SER B 2 16 ? -52.211 64.149 -76.391 1.00 69.67 16 SER H CA 1
ATOM 4874 C C . SER B 2 16 ? -51.120 63.270 -75.791 1.00 66.64 16 SER H C 1
ATOM 4875 O O . SER B 2 16 ? -50.688 62.299 -76.409 1.00 63.70 16 SER H O 1
ATOM 4883 N N . SER B 2 17 ? -50.685 63.622 -74.584 1.00 67.66 17 SER H N 1
ATOM 4884 C CA . SER B 2 17 ? -49.645 62.879 -73.877 1.00 65.81 17 SER H CA 1
ATOM 4885 C C . SER B 2 17 ? -50.207 62.244 -72.610 1.00 64.56 17 SER H C 1
ATOM 4886 O O . SER B 2 17 ? -51.304 62.585 -72.171 1.00 66.17 17 SER H O 1
ATOM 4894 N N . LEU B 2 18 ? -49.449 61.323 -72.024 1.00 62.90 18 LEU H N 1
ATOM 4895 C CA . LEU B 2 18 ? -49.891 60.613 -70.828 1.00 63.61 18 LEU H CA 1
ATOM 4896 C C . LEU B 2 18 ? -48.715 59.950 -70.120 1.00 63.39 18 LEU H C 1
ATOM 4897 O O . LEU B 2 18 ? -47.776 59.484 -70.767 1.00 61.82 18 LEU H O 1
ATOM 4913 N N . THR B 2 19 ? -48.777 59.910 -68.792 1.00 65.23 19 THR H N 1
ATOM 4914 C CA . THR B 2 19 ? -47.759 59.243 -67.987 1.00 66.03 19 THR H CA 1
ATOM 4915 C C . THR B 2 19 ? -48.414 58.277 -67.008 1.00 66.87 19 THR H C 1
ATOM 4916 O O . THR B 2 19 ? -49.051 58.695 -66.040 1.00 67.37 19 THR H O 1
ATOM 4927 N N . ILE B 2 20 ? -48.257 56.983 -67.276 1.00 68.69 20 ILE H N 1
ATOM 4928 C CA . ILE B 2 20 ? -48.760 55.940 -66.388 1.00 68.47 20 ILE H CA 1
ATOM 4929 C C . ILE B 2 20 ? -47.745 55.685 -65.281 1.00 69.46 20 ILE H C 1
ATOM 4930 O O . ILE B 2 20 ? -46.540 55.657 -65.534 1.00 69.71 20 ILE H O 1
ATOM 4946 N N . THR B 2 21 ? -48.237 55.499 -64.059 1.00 69.30 21 THR H N 1
ATOM 4947 C CA . THR B 2 21 ? -47.377 55.226 -62.911 1.00 68.48 21 THR H CA 1
ATOM 4948 C C . THR B 2 21 ? -47.688 53.857 -62.317 1.00 67.18 21 THR H C 1
ATOM 4949 O O . THR B 2 21 ? -48.806 53.353 -62.438 1.00 67.53 21 THR H O 1
ATOM 4960 N N . CYS B 2 22 ? -46.687 53.264 -61.677 1.00 65.43 22 CYS H N 1
ATOM 4961 C CA . CYS B 2 22 ? -46.827 51.959 -61.047 1.00 63.25 22 CYS H CA 1
ATOM 4962 C C . CYS B 2 22 ? -46.078 51.968 -59.719 1.00 63.30 22 CYS H C 1
ATOM 4963 O O . CYS B 2 22 ? -44.854 51.865 -59.691 1.00 63.99 22 CYS H O 1
ATOM 4970 N N . ARG B 2 23 ? -46.818 52.110 -58.624 1.00 63.31 23 ARG H N 1
ATOM 4971 C CA . ARG B 2 23 ? -46.217 52.202 -57.297 1.00 65.49 23 ARG H CA 1
ATOM 4972 C C . ARG B 2 23 ? -46.417 50.919 -56.498 1.00 65.38 23 ARG H C 1
ATOM 4973 O O . ARG B 2 23 ? -47.440 50.245 -56.628 1.00 64.47 23 ARG H O 1
ATOM 4994 N N . VAL B 2 24 ? -45.431 50.588 -55.672 1.00 65.48 24 VAL H N 1
ATOM 4995 C CA . VAL B 2 24 ? -45.524 49.428 -54.798 1.00 66.96 24 VAL H CA 1
ATOM 4996 C C . VAL B 2 24 ? -46.391 49.764 -53.591 1.00 73.25 24 VAL H C 1
ATOM 4997 O O . VAL B 2 24 ? -46.408 50.905 -53.129 1.00 75.55 24 VAL H O 1
ATOM 5010 N N . SER B 2 25 ? -47.116 48.769 -53.092 1.00 76.12 25 SER H N 1
ATOM 5011 C CA . SER B 2 25 ? -47.913 48.929 -51.884 1.00 81.49 25 SER H CA 1
ATOM 5012 C C . SER B 2 25 ? -47.730 47.717 -50.983 1.00 83.51 25 SER H C 1
ATOM 5013 O O . SER B 2 25 ? -47.308 46.659 -51.440 1.00 81.83 25 SER H O 1
ATOM 5021 N N . GLY B 2 26 ? -48.044 47.879 -49.703 1.00 88.09 26 GLY H N 1
ATOM 5022 C CA . GLY B 2 26 ? -47.903 46.802 -48.741 1.00 92.76 26 GLY H CA 1
ATOM 5023 C C . GLY B 2 26 ? -46.462 46.355 -48.588 1.00 96.46 26 GLY H C 1
ATOM 5024 O O . GLY B 2 26 ? -46.194 45.238 -48.146 1.00 99.71 26 GLY H O 1
ATOM 5028 N N . ASP B 2 27 ? -45.532 47.230 -48.957 1.00 97.98 27 ASP H N 1
ATOM 5029 C CA . ASP B 2 27 ? -44.111 46.928 -48.855 1.00 100.84 27 ASP H CA 1
ATOM 5030 C C . ASP B 2 27 ? -43.605 47.196 -47.439 1.00 109.25 27 ASP H C 1
ATOM 5031 O O . ASP B 2 27 ? -42.914 48.184 -47.190 1.00 110.64 27 ASP H O 1
ATOM 5040 N N . ASP B 2 28 ? -43.959 46.310 -46.514 1.00 116.06 28 ASP H N 1
ATOM 5041 C CA . ASP B 2 28 ? -43.581 46.465 -45.114 1.00 124.96 28 ASP H CA 1
ATOM 5042 C C . ASP B 2 28 ? -42.083 46.263 -44.910 1.00 126.84 28 ASP H C 1
ATOM 5043 O O . ASP B 2 28 ? -41.467 46.919 -44.069 1.00 128.56 28 ASP H O 1
ATOM 5052 N N . LEU B 2 29 ? -41.504 45.350 -45.681 1.00 127.83 29 LEU H N 1
ATOM 5053 C CA . LEU B 2 29 ? -40.086 45.032 -45.561 1.00 127.10 29 LEU H CA 1
ATOM 5054 C C . LEU B 2 29 ? -39.203 46.159 -46.085 1.00 124.95 29 LEU H C 1
ATOM 5055 O O . LEU B 2 29 ? -38.136 46.429 -45.533 1.00 127.65 29 LEU H O 1
ATOM 5071 N N . GLY B 2 30 ? -39.653 46.814 -47.149 1.00 122.74 30 GLY H N 1
ATOM 5072 C CA . GLY B 2 30 ? -38.843 47.807 -47.827 1.00 118.46 30 GLY H CA 1
ATOM 5073 C C . GLY B 2 30 ? -37.923 47.132 -48.824 1.00 107.74 30 GLY H C 1
ATOM 5074 O O . GLY B 2 30 ? -36.777 47.539 -49.010 1.00 106.63 30 GLY H O 1
ATOM 5078 N N . SER B 2 31 ? -38.432 46.083 -49.461 1.00 99.64 31 SER H N 1
ATOM 5079 C CA . SER B 2 31 ? -37.662 45.328 -50.441 1.00 94.30 31 SER H CA 1
ATOM 5080 C C . SER B 2 31 ? -37.438 46.145 -51.710 1.00 89.70 31 SER H C 1
ATOM 5081 O O . SER B 2 31 ? -36.438 45.967 -52.407 1.00 90.39 31 SER H O 1
ATOM 5089 N N . PHE B 2 32 ? -38.377 47.043 -51.999 1.00 85.75 32 PHE H N 1
ATOM 5090 C CA . PHE B 2 32 ? -38.321 47.874 -53.197 1.00 80.62 32 PHE H CA 1
ATOM 5091 C C . PHE B 2 32 ? -37.647 49.220 -52.951 1.00 80.69 32 PHE H C 1
ATOM 5092 O O . PHE B 2 32 ? -37.428 49.983 -53.889 1.00 77.86 32 PHE H O 1
ATOM 5109 N N . HIS B 2 33 ? -37.323 49.505 -51.693 1.00 85.60 33 HIS H N 1
ATOM 5110 C CA . HIS B 2 33 ? -36.812 50.819 -51.302 1.00 89.21 33 HIS H CA 1
ATOM 5111 C C . HIS B 2 33 ? -35.584 51.249 -52.101 1.00 88.00 33 HIS H C 1
ATOM 5112 O O . HIS B 2 33 ? -35.490 52.398 -52.536 1.00 88.19 33 HIS H O 1
ATOM 5127 N N . PHE B 2 34 ? -34.652 50.321 -52.295 1.00 85.88 34 PHE H N 1
ATOM 5128 C CA . PHE B 2 34 ? -33.380 50.627 -52.941 1.00 86.21 34 PHE H CA 1
ATOM 5129 C C . PHE B 2 34 ? -33.402 50.324 -54.436 1.00 81.71 34 PHE H C 1
ATOM 5130 O O . PHE B 2 34 ? -32.378 50.427 -55.110 1.00 81.89 34 PHE H O 1
ATOM 5147 N N . GLY B 2 35 ? -34.570 49.956 -54.951 1.00 77.97 35 GLY H N 1
ATOM 5148 C CA . GLY B 2 35 ? -34.730 49.725 -56.375 1.00 75.22 35 GLY H CA 1
ATOM 5149 C C . GLY B 2 35 ? -33.809 48.638 -56.891 1.00 73.87 35 GLY H C 1
ATOM 5150 O O . GLY B 2 35 ? -33.082 48.833 -57.866 1.00 74.02 35 GLY H O 1
ATOM 5154 N N . THR B 2 36 A -33.845 47.488 -56.229 1.00 72.43 35 THR H N 1
ATOM 5155 C CA . THR B 2 36 A -32.979 46.369 -56.571 1.00 71.95 35 THR H CA 1
ATOM 5156 C C . THR B 2 36 A -33.552 45.521 -57.706 1.00 67.56 35 THR H C 1
ATOM 5157 O O . THR B 2 36 A -32.819 44.801 -58.382 1.00 67.07 35 THR H O 1
ATOM 5168 N N . TYR B 2 37 B -34.861 45.609 -57.913 1.00 64.56 35 TYR H N 1
ATOM 5169 C CA . TYR B 2 37 B -35.534 44.761 -58.890 1.00 62.10 35 TYR H CA 1
ATOM 5170 C C . TYR B 2 37 B -35.697 45.459 -60.234 1.00 61.14 35 TYR H C 1
ATOM 5171 O O . TYR B 2 37 B -35.970 46.656 -60.298 1.00 62.50 35 TYR H O 1
ATOM 5189 N N . PHE B 2 38 C -35.517 44.693 -61.304 1.00 59.62 35 PHE H N 1
ATOM 5190 C CA . PHE B 2 38 C -35.764 45.171 -62.658 1.00 59.14 35 PHE H CA 1
ATOM 5191 C C . PHE B 2 38 C -37.272 45.234 -62.915 1.00 58.29 35 PHE H C 1
ATOM 5192 O O . PHE B 2 38 C -37.964 44.216 -62.836 1.00 57.86 35 PHE H O 1
ATOM 5209 N N . MET B 2 39 D -37.774 46.433 -63.203 1.00 58.22 35 MET H N 1
ATOM 5210 C CA . MET B 2 39 D -39.202 46.655 -63.426 1.00 58.20 35 MET H CA 1
ATOM 5211 C C . MET B 2 39 D -39.499 46.910 -64.904 1.00 59.03 35 MET H C 1
ATOM 5212 O O . MET B 2 39 D -38.824 47.720 -65.543 1.00 61.53 35 MET H O 1
ATOM 5226 N N . ILE B 2 40 E -40.519 46.234 -65.433 1.00 56.27 35 ILE H N 1
ATOM 5227 C CA . ILE B 2 40 E -40.859 46.323 -66.854 1.00 55.54 35 ILE H CA 1
ATOM 5228 C C . ILE B 2 40 E -42.259 46.879 -67.094 1.00 55.02 35 ILE H C 1
ATOM 5229 O O . ILE B 2 40 E -43.064 46.990 -66.170 1.00 54.67 35 ILE H O 1
ATOM 5245 N N . TRP B 2 41 ? -42.529 47.220 -68.351 1.00 54.65 36 TRP H N 1
ATOM 5246 C CA . TRP B 2 41 ? -43.877 47.526 -68.820 1.00 52.26 36 TRP H CA 1
ATOM 5247 C C . TRP B 2 41 ? -44.250 46.556 -69.934 1.00 52.74 36 TRP H C 1
ATOM 5248 O O . TRP B 2 41 ? -43.395 46.159 -70.729 1.00 53.84 36 TRP H O 1
ATOM 5269 N N . VAL B 2 42 ? -45.523 46.178 -69.986 1.00 51.47 37 VAL H N 1
ATOM 5270 C CA . VAL B 2 42 ? -46.019 45.272 -71.015 1.00 52.34 37 VAL H CA 1
ATOM 5271 C C . VAL B 2 42 ? -47.301 45.835 -71.615 1.00 55.28 37 VAL H C 1
ATOM 5272 O O . VAL B 2 42 ? -48.189 46.281 -70.887 1.00 56.07 37 VAL H O 1
ATOM 5285 N N . ARG B 2 43 ? -47.387 45.810 -72.942 1.00 56.96 38 ARG H N 1
ATOM 5286 C CA . ARG B 2 43 ? -48.561 46.307 -73.651 1.00 57.91 38 ARG H CA 1
ATOM 5287 C C . ARG B 2 43 ? -49.371 45.158 -74.230 1.00 55.00 38 ARG H C 1
ATOM 5288 O O . ARG B 2 43 ? -48.820 44.134 -74.633 1.00 54.40 38 ARG H O 1
ATOM 5309 N N . GLN B 2 44 ? -50.686 45.340 -74.268 1.00 54.01 39 GLN H N 1
ATOM 5310 C CA . GLN B 2 44 ? -51.584 44.355 -74.855 1.00 55.39 39 GLN H CA 1
ATOM 5311 C C . GLN B 2 44 ? -52.798 45.037 -75.464 1.00 57.24 39 GLN H C 1
ATOM 5312 O O . GLN B 2 44 ? -53.728 45.420 -74.755 1.00 58.99 39 GLN H O 1
ATOM 5326 N N . ALA B 2 45 ? -52.788 45.186 -76.782 1.00 57.87 40 ALA H N 1
ATOM 5327 C CA . ALA B 2 45 ? -53.916 45.784 -77.480 1.00 59.21 40 ALA H CA 1
ATOM 5328 C C . ALA B 2 45 ? -55.135 44.881 -77.326 1.00 58.94 40 ALA H C 1
ATOM 5329 O O . ALA B 2 45 ? -54.987 43.697 -77.030 1.00 60.59 40 ALA H O 1
ATOM 5336 N N . PRO B 2 46 ? -56.343 45.435 -77.517 1.00 57.97 41 PRO H N 1
ATOM 5337 C CA . PRO B 2 46 ? -57.574 44.650 -77.361 1.00 59.55 41 PRO H CA 1
ATOM 5338 C C . PRO B 2 46 ? -57.593 43.373 -78.207 1.00 61.69 41 PRO H C 1
ATOM 5339 O O . PRO B 2 46 ? -57.571 43.442 -79.436 1.00 65.02 41 PRO H O 1
ATOM 5350 N N . GLY B 2 47 ? -57.623 42.223 -77.542 1.00 61.90 42 GLY H N 1
ATOM 5351 C CA . GLY B 2 47 ? -57.720 40.942 -78.221 1.00 65.50 42 GLY H CA 1
ATOM 5352 C C . GLY B 2 47 ? -56.414 40.480 -78.842 1.00 67.24 42 GLY H C 1
ATOM 5353 O O . GLY B 2 47 ? -56.415 39.611 -79.716 1.00 71.94 42 GLY H O 1
ATOM 5357 N N . GLN B 2 48 ? -55.303 41.055 -78.388 1.00 63.80 43 GLN H N 1
ATOM 5358 C CA . GLN B 2 48 ? -53.984 40.724 -78.924 1.00 63.46 43 GLN H CA 1
ATOM 5359 C C . GLN B 2 48 ? -53.072 40.140 -77.847 1.00 60.40 43 GLN H C 1
ATOM 5360 O O . GLN B 2 48 ? -53.492 39.931 -76.709 1.00 59.24 43 GLN H O 1
ATOM 5374 N N . GLY B 2 49 ? -51.825 39.874 -78.222 1.00 59.57 44 GLY H N 1
ATOM 5375 C CA . GLY B 2 49 ? -50.870 39.253 -77.327 1.00 58.21 44 GLY H CA 1
ATOM 5376 C C . GLY B 2 49 ? -50.068 40.256 -76.524 1.00 55.99 44 GLY H C 1
ATOM 5377 O O . GLY B 2 49 ? -50.134 41.461 -76.767 1.00 55.93 44 GLY H O 1
ATOM 5381 N N . LEU B 2 50 ? -49.309 39.748 -75.559 1.00 55.38 45 LEU H N 1
ATOM 5382 C CA . LEU B 2 50 ? -48.483 40.586 -74.702 1.00 54.85 45 LEU H CA 1
ATOM 5383 C C . LEU B 2 50 ? -47.252 41.074 -75.453 1.00 57.65 45 LEU H C 1
ATOM 5384 O O . LEU B 2 50 ? -46.640 40.320 -76.212 1.00 60.32 45 LEU H O 1
ATOM 5400 N N . GLU B 2 51 ? -46.895 42.337 -75.232 1.00 57.17 46 GLU H N 1
ATOM 5401 C CA . GLU B 2 51 ? -45.726 42.939 -75.865 1.00 59.57 46 GLU H CA 1
ATOM 5402 C C . GLU B 2 51 ? -44.781 43.542 -74.835 1.00 57.51 46 GLU H C 1
ATOM 5403 O O . GLU B 2 51 ? -45.110 44.537 -74.187 1.00 56.47 46 GLU H O 1
ATOM 5415 N N . TYR B 2 52 ? -43.607 42.940 -74.687 1.00 58.28 47 TYR H N 1
ATOM 5416 C CA . TYR B 2 52 ? -42.562 43.525 -73.859 1.00 59.56 47 TYR H CA 1
ATOM 5417 C C . TYR B 2 52 ? -42.017 44.766 -74.552 1.00 62.01 47 TYR H C 1
ATOM 5418 O O . TYR B 2 52 ? -41.510 44.682 -75.673 1.00 65.43 47 TYR H O 1
ATOM 5436 N N . MET B 2 53 ? -42.123 45.913 -73.886 1.00 60.09 48 MET H N 1
ATOM 5437 C CA . MET B 2 53 ? -41.720 47.182 -74.484 1.00 60.22 48 MET H CA 1
ATOM 5438 C C . MET B 2 53 ? -40.503 47.792 -73.786 1.00 60.15 48 MET H C 1
ATOM 5439 O O . MET B 2 53 ? -39.955 48.791 -74.255 1.00 60.86 48 MET H O 1
ATOM 5453 N N . GLY B 2 54 ? -40.071 47.184 -72.683 1.00 59.69 49 GLY H N 1
ATOM 5454 C CA . GLY B 2 54 ? -38.871 47.624 -71.989 1.00 61.00 49 GLY H CA 1
ATOM 5455 C C . GLY B 2 54 ? -39.026 47.690 -70.483 1.00 59.50 49 GLY H C 1
ATOM 5456 O O . GLY B 2 54 ? -40.060 47.305 -69.933 1.00 58.30 49 GLY H O 1
ATOM 5460 N N . GLY B 2 55 ? -37.989 48.184 -69.814 1.00 59.01 50 GLY H N 1
ATOM 5461 C CA . GLY B 2 55 ? -38.002 48.305 -68.369 1.00 58.03 50 GLY H CA 1
ATOM 5462 C C . GLY B 2 55 ? -36.820 49.091 -67.833 1.00 59.79 50 GLY H C 1
ATOM 5463 O O . GLY B 2 55 ? -36.071 49.706 -68.593 1.00 61.52 50 GLY H O 1
ATOM 5467 N N . ILE B 2 56 ? -36.651 49.071 -66.515 1.00 59.49 51 ILE H N 1
ATOM 5468 C CA . ILE B 2 56 ? -35.549 49.779 -65.877 1.00 61.70 51 ILE H CA 1
ATOM 5469 C C . ILE B 2 56 ? -35.192 49.151 -64.533 1.00 62.80 51 ILE H C 1
ATOM 5470 O O . ILE B 2 56 ? -36.044 48.568 -63.862 1.00 62.28 51 ILE H O 1
ATOM 5486 N N . LEU B 2 57 ? -33.921 49.266 -64.161 1.00 65.38 52 LEU H N 1
ATOM 5487 C CA . LEU B 2 57 ? -33.449 48.872 -62.840 1.00 65.73 52 LEU H CA 1
ATOM 5488 C C . LEU B 2 57 ? -33.241 50.137 -62.000 1.00 68.27 52 LEU H C 1
ATOM 5489 O O . LEU B 2 57 ? -32.202 50.782 -62.118 1.00 71.33 52 LEU H O 1
ATOM 5505 N N . PRO B 2 58 A -34.227 50.496 -61.152 1.00 67.48 52 PRO H N 1
ATOM 5506 C CA . PRO B 2 58 A -34.266 51.827 -60.522 1.00 70.76 52 PRO H CA 1
ATOM 5507 C C . PRO B 2 58 A -32.997 52.248 -59.777 1.00 76.94 52 PRO H C 1
ATOM 5508 O O . PRO B 2 58 A -32.748 53.449 -59.671 1.00 80.11 52 PRO H O 1
ATOM 5519 N N . SER B 2 59 ? -32.217 51.298 -59.268 1.00 79.44 53 SER H N 1
ATOM 5520 C CA . SER B 2 59 ? -30.959 51.642 -58.605 1.00 85.29 53 SER H CA 1
ATOM 5521 C C . SER B 2 59 ? -30.049 52.373 -59.587 1.00 88.99 53 SER H C 1
ATOM 5522 O O . SER B 2 59 ? -29.206 53.179 -59.192 1.00 92.89 53 SER H O 1
ATOM 5530 N N . THR B 2 60 ? -30.232 52.073 -60.870 1.00 88.91 54 THR H N 1
ATOM 5531 C CA . THR B 2 60 ? -29.575 52.799 -61.948 1.00 94.02 54 THR H CA 1
ATOM 5532 C C . THR B 2 60 ? -30.580 53.737 -62.604 1.00 97.32 54 THR H C 1
ATOM 5533 O O . THR B 2 60 ? -31.779 53.461 -62.607 1.00 95.39 54 THR H O 1
ATOM 5544 N N . LYS B 2 61 ? -30.095 54.840 -63.161 1.00 103.93 55 LYS H N 1
ATOM 5545 C CA . LYS B 2 61 ? -30.964 55.773 -63.870 1.00 104.66 55 LYS H CA 1
ATOM 5546 C C . LYS B 2 61 ? -30.974 55.449 -65.361 1.00 102.87 55 LYS H C 1
ATOM 5547 O O . LYS B 2 61 ? -31.129 56.338 -66.199 1.00 105.12 55 LYS H O 1
ATOM 5566 N N . THR B 2 62 ? -30.818 54.166 -65.679 1.00 99.75 56 THR H N 1
ATOM 5567 C CA . THR B 2 62 ? -30.664 53.714 -67.058 1.00 96.46 56 THR H CA 1
ATOM 5568 C C . THR B 2 62 ? -31.806 52.795 -67.480 1.00 88.91 56 THR H C 1
ATOM 5569 O O . THR B 2 62 ? -31.804 51.611 -67.143 1.00 85.55 56 THR H O 1
ATOM 5580 N N . PRO B 2 63 ? -32.788 53.334 -68.219 1.00 84.93 57 PRO H N 1
ATOM 5581 C CA . PRO B 2 63 ? -33.850 52.468 -68.740 1.00 80.00 57 PRO H CA 1
ATOM 5582 C C . PRO B 2 63 ? -33.390 51.668 -69.956 1.00 78.20 57 PRO H C 1
ATOM 5583 O O . PRO B 2 63 ? -32.336 51.960 -70.517 1.00 81.25 57 PRO H O 1
ATOM 5594 N N . THR B 2 64 ? -34.174 50.667 -70.343 1.00 74.46 58 THR H N 1
ATOM 5595 C CA . THR B 2 64 ? -33.891 49.879 -71.537 1.00 74.30 58 THR H CA 1
ATOM 5596 C C . THR B 2 64 ? -35.195 49.602 -72.277 1.00 72.31 58 THR H C 1
ATOM 5597 O O . THR B 2 64 ? -36.253 49.493 -71.659 1.00 69.59 58 THR H O 1
ATOM 5608 N N . TYR B 2 65 ? -35.112 49.489 -73.600 1.00 75.37 59 TYR H N 1
ATOM 5609 C CA . TYR B 2 65 ? -36.299 49.347 -74.440 1.00 75.00 59 TYR H CA 1
ATOM 5610 C C . TYR B 2 65 ? -36.145 48.246 -75.482 1.00 79.75 59 TYR H C 1
ATOM 5611 O O . TYR B 2 65 ? -35.032 47.906 -75.884 1.00 84.21 59 TYR H O 1
ATOM 5629 N N . ALA B 2 66 ? -37.274 47.697 -75.919 1.00 78.70 60 ALA H N 1
ATOM 5630 C CA . ALA B 2 66 ? -37.295 46.815 -77.076 1.00 81.53 60 ALA H CA 1
ATOM 5631 C C . ALA B 2 66 ? -37.159 47.665 -78.334 1.00 85.52 60 ALA H C 1
ATOM 5632 O O . ALA B 2 66 ? -37.402 48.871 -78.296 1.00 85.29 60 ALA H O 1
ATOM 5639 N N . HIS B 2 67 ? -36.777 47.037 -79.442 1.00 89.17 61 HIS H N 1
ATOM 5640 C CA . HIS B 2 67 ? -36.525 47.757 -80.688 1.00 94.82 61 HIS H CA 1
ATOM 5641 C C . HIS B 2 67 ? -37.737 48.569 -81.136 1.00 92.25 61 HIS H C 1
ATOM 5642 O O . HIS B 2 67 ? -37.605 49.713 -81.569 1.00 93.77 61 HIS H O 1
ATOM 5657 N N . LYS B 2 68 ? -38.916 47.970 -81.018 1.00 88.72 62 LYS H N 1
ATOM 5658 C CA . LYS B 2 68 ? -40.148 48.584 -81.497 1.00 87.13 62 LYS H CA 1
ATOM 5659 C C . LYS B 2 68 ? -40.527 49.837 -80.706 1.00 83.31 62 LYS H C 1
ATOM 5660 O O . LYS B 2 68 ? -41.231 50.705 -81.220 1.00 83.54 62 LYS H O 1
ATOM 5679 N N . PHE B 2 69 ? -40.049 49.931 -79.467 1.00 80.52 63 PHE H N 1
ATOM 5680 C CA . PHE B 2 69 ? -40.464 50.997 -78.556 1.00 78.70 63 PHE H CA 1
ATOM 5681 C C . PHE B 2 69 ? -39.317 51.904 -78.117 1.00 81.10 63 PHE H C 1
ATOM 5682 O O . PHE B 2 69 ? -39.483 52.713 -77.204 1.00 81.17 63 PHE H O 1
ATOM 5699 N N . ARG B 2 70 ? -38.161 51.781 -78.761 1.00 83.91 64 ARG H N 1
ATOM 5700 C CA . ARG B 2 70 ? -36.968 52.496 -78.312 1.00 86.75 64 ARG H CA 1
ATOM 5701 C C . ARG B 2 70 ? -37.138 54.017 -78.325 1.00 89.31 64 ARG H C 1
ATOM 5702 O O . ARG B 2 70 ? -36.939 54.673 -77.302 1.00 88.61 64 ARG H O 1
ATOM 5723 N N . GLY B 2 71 ? -37.507 54.572 -79.475 1.00 92.07 65 GLY H N 1
ATOM 5724 C CA . GLY B 2 71 ? -37.609 56.014 -79.627 1.00 93.99 65 GLY H CA 1
ATOM 5725 C C . GLY B 2 71 ? -39.020 56.558 -79.483 1.00 90.45 65 GLY H C 1
ATOM 5726 O O . GLY B 2 71 ? -39.239 57.761 -79.632 1.00 91.50 65 GLY H O 1
ATOM 5730 N N . ARG B 2 72 ? -39.974 55.679 -79.188 1.00 86.14 66 ARG H N 1
ATOM 5731 C CA . ARG B 2 72 ? -41.382 56.062 -79.109 1.00 84.64 66 ARG H CA 1
ATOM 5732 C C . ARG B 2 72 ? -41.859 56.263 -77.674 1.00 81.45 66 ARG H C 1
ATOM 5733 O O . ARG B 2 72 ? -42.920 56.845 -77.444 1.00 80.84 66 ARG H O 1
ATOM 5754 N N . VAL B 2 73 ? -41.072 55.782 -76.717 1.00 79.36 67 VAL H N 1
ATOM 5755 C CA . VAL B 2 73 ? -41.508 55.694 -75.327 1.00 74.45 67 VAL H CA 1
ATOM 5756 C C . VAL B 2 73 ? -40.398 56.103 -74.361 1.00 72.76 67 VAL H C 1
ATOM 5757 O O . VAL B 2 73 ? -39.213 55.957 -74.664 1.00 74.17 67 VAL H O 1
ATOM 5770 N N . SER B 2 74 ? -40.796 56.613 -73.197 1.00 70.74 68 SER H N 1
ATOM 5771 C CA . SER B 2 74 ? -39.857 57.026 -72.158 1.00 72.69 68 SER H CA 1
ATOM 5772 C C . SER B 2 74 ? -40.169 56.329 -70.831 1.00 70.37 68 SER H C 1
ATOM 5773 O O . SER B 2 74 ? -41.262 56.475 -70.283 1.00 68.99 68 SER H O 1
ATOM 5781 N N . ILE B 2 75 ? -39.197 55.572 -70.327 1.00 69.77 69 ILE H N 1
ATOM 5782 C CA . ILE B 2 75 ? -39.338 54.840 -69.071 1.00 67.74 69 ILE H CA 1
ATOM 5783 C C . ILE B 2 75 ? -38.414 55.429 -68.007 1.00 70.30 69 ILE H C 1
ATOM 5784 O O . ILE B 2 75 ? -37.284 55.819 -68.300 1.00 72.46 69 ILE H O 1
ATOM 5800 N N . SER B 2 76 ? -38.902 55.494 -66.772 1.00 70.14 70 SER H N 1
ATOM 5801 C CA . SER B 2 76 ? -38.110 56.007 -65.656 1.00 72.10 70 SER H CA 1
ATOM 5802 C C . SER B 2 76 ? -38.686 55.534 -64.324 1.00 70.68 70 SER H C 1
ATOM 5803 O O . SER B 2 76 ? -39.749 54.913 -64.285 1.00 67.05 70 SER H O 1
ATOM 5811 N N . ALA B 2 77 ? -37.982 55.833 -63.235 1.00 73.72 71 ALA H N 1
ATOM 5812 C CA . ALA B 2 77 ? -38.429 55.435 -61.904 1.00 76.36 71 ALA H CA 1
ATOM 5813 C C . ALA B 2 77 ? -37.777 56.270 -60.802 1.00 84.15 71 ALA H C 1
ATOM 5814 O O . ALA B 2 77 ? -36.928 55.769 -60.065 1.00 84.64 71 ALA H O 1
ATOM 5821 N N . PRO B 2 78 ? -38.177 57.549 -60.683 1.00 91.93 72 PRO H N 1
ATOM 5822 C CA . PRO B 2 78 ? -37.664 58.431 -59.631 1.00 101.10 72 PRO H CA 1
ATOM 5823 C C . PRO B 2 78 ? -38.572 58.476 -58.404 1.00 108.03 72 PRO H C 1
ATOM 5824 O O . PRO B 2 78 ? -39.789 58.369 -58.547 1.00 107.84 72 PRO H O 1
ATOM 5835 N N . GLY B 2 79 ? -37.984 58.643 -57.223 1.00 113.48 73 GLY H N 1
ATOM 5836 C CA . GLY B 2 79 ? -38.741 58.698 -55.984 1.00 117.04 73 GLY H CA 1
ATOM 5837 C C . GLY B 2 79 ? -38.016 57.976 -54.867 1.00 121.21 73 GLY H C 1
ATOM 5838 O O . GLY B 2 79 ? -37.156 57.134 -55.129 1.00 117.09 73 GLY H O 1
ATOM 5842 N N . VAL B 2 80 ? -38.356 58.302 -53.622 1.00 131.26 74 VAL H N 1
ATOM 5843 C CA . VAL B 2 80 ? -37.702 57.684 -52.471 1.00 133.60 74 VAL H CA 1
ATOM 5844 C C . VAL B 2 80 ? -37.960 56.169 -52.523 1.00 129.90 74 VAL H C 1
ATOM 5845 O O . VAL B 2 80 ? -37.011 55.399 -52.684 1.00 130.12 74 VAL H O 1
ATOM 5858 N N . PRO B 2 81 ? -39.227 55.729 -52.381 1.00 125.20 75 PRO H N 1
ATOM 5859 C CA . PRO B 2 81 ? -39.494 54.442 -53.036 1.00 117.57 75 PRO H CA 1
ATOM 5860 C C . PRO B 2 81 ? -39.690 54.657 -54.536 1.00 109.78 75 PRO H C 1
ATOM 5861 O O . PRO B 2 81 ? -40.551 55.457 -54.906 1.00 110.89 75 PRO H O 1
ATOM 5872 N N . PRO B 2 82 ? -38.904 53.979 -55.388 1.00 99.84 76 PRO H N 1
ATOM 5873 C CA . PRO B 2 82 ? -39.038 54.195 -56.834 1.00 92.66 76 PRO H CA 1
ATOM 5874 C C . PRO B 2 82 ? -40.449 53.943 -57.356 1.00 84.07 76 PRO H C 1
ATOM 5875 O O . PRO B 2 82 ? -40.996 52.860 -57.150 1.00 81.77 76 PRO H O 1
ATOM 5886 N N . VAL B 2 83 ? -41.027 54.944 -58.015 1.00 80.41 77 VAL H N 1
ATOM 5887 C CA . VAL B 2 83 ? -42.324 54.796 -58.667 1.00 75.49 77 VAL H CA 1
ATOM 5888 C C . VAL B 2 83 ? -42.109 54.690 -60.174 1.00 70.68 77 VAL H C 1
ATOM 5889 O O . VAL B 2 83 ? -41.741 55.658 -60.838 1.00 71.81 77 VAL H O 1
ATOM 5902 N N . LEU B 2 84 ? -42.329 53.490 -60.699 1.00 66.24 78 LEU H N 1
ATOM 5903 C CA . LEU B 2 84 ? -42.142 53.207 -62.117 1.00 63.76 78 LEU H CA 1
ATOM 5904 C C . LEU B 2 84 ? -43.093 54.034 -62.981 1.00 63.90 78 LEU H C 1
ATOM 5905 O O . LEU B 2 84 ? -44.306 54.010 -62.773 1.00 64.58 78 LEU H O 1
ATOM 5921 N N . SER B 2 85 ? -42.533 54.755 -63.952 1.00 63.39 79 SER H N 1
ATOM 5922 C CA . SER B 2 85 ? -43.314 55.635 -64.820 1.00 62.40 79 SER H CA 1
ATOM 5923 C C . SER B 2 85 ? -43.158 55.271 -66.298 1.00 60.30 79 SER H C 1
ATOM 5924 O O . SER B 2 85 ? -42.088 54.843 -66.732 1.00 60.05 79 SER H O 1
ATOM 5932 N N . LEU B 2 86 ? -44.236 55.440 -67.058 1.00 59.39 80 LEU H N 1
ATOM 5933 C CA . LEU B 2 86 ? -44.219 55.233 -68.505 1.00 59.82 80 LEU H CA 1
ATOM 5934 C C . LEU B 2 86 ? -44.864 56.423 -69.205 1.00 62.25 80 LEU H C 1
ATOM 5935 O O . LEU B 2 86 ? -46.081 56.590 -69.160 1.00 63.03 80 LEU H O 1
ATOM 5951 N N . ALA B 2 87 ? -44.043 57.239 -69.859 1.00 63.47 81 ALA H N 1
ATOM 5952 C CA . ALA B 2 87 ? -44.522 58.454 -70.507 1.00 65.47 81 ALA H CA 1
ATOM 5953 C C . ALA B 2 87 ? -44.738 58.243 -72.001 1.00 67.43 81 ALA H C 1
ATOM 5954 O O . ALA B 2 87 ? -43.788 58.007 -72.748 1.00 69.36 81 ALA H O 1
ATOM 5961 N N . LEU B 2 88 ? -45.997 58.326 -72.424 1.00 67.88 82 LEU H N 1
ATOM 5962 C CA . LEU B 2 88 ? -46.351 58.271 -73.839 1.00 69.89 82 LEU H CA 1
ATOM 5963 C C . LEU B 2 88 ? -46.611 59.682 -74.359 1.00 74.67 82 LEU H C 1
ATOM 5964 O O . LEU B 2 88 ? -47.159 60.520 -73.642 1.00 76.09 82 LEU H O 1
ATOM 5980 N N . THR B 2 89 A -46.215 59.938 -75.604 1.00 78.22 82 THR H N 1
ATOM 5981 C CA . THR B 2 89 A -46.400 61.250 -76.221 1.00 83.25 82 THR H CA 1
ATOM 5982 C C . THR B 2 89 A -46.980 61.117 -77.626 1.00 86.07 82 THR H C 1
ATOM 5983 O O . THR B 2 89 A -46.634 60.194 -78.364 1.00 83.92 82 THR H O 1
ATOM 5994 N N . ASN B 2 90 B -47.858 62.051 -77.982 1.00 92.33 82 ASN H N 1
ATOM 5995 C CA . ASN B 2 90 B -48.526 62.043 -79.278 1.00 99.75 82 ASN H CA 1
ATOM 5996 C C . ASN B 2 90 B -49.242 60.715 -79.512 1.00 87.25 82 ASN H C 1
ATOM 5997 O O . ASN B 2 90 B -48.904 59.962 -80.425 1.00 80.33 82 ASN H O 1
ATOM 6007 N N . LEU B 2 91 C -50.237 60.442 -78.674 1.00 78.51 82 LEU H N 1
ATOM 6008 C CA . LEU B 2 91 C -50.941 59.166 -78.696 1.00 74.63 82 LEU H CA 1
ATOM 6009 C C . LEU B 2 91 C -51.651 58.917 -80.021 1.00 73.24 82 LEU H C 1
ATOM 6010 O O . LEU B 2 91 C -52.335 59.795 -80.549 1.00 75.25 82 LEU H O 1
ATOM 6026 N N . THR B 2 92 ? -51.467 57.710 -80.548 1.00 69.68 83 THR H N 1
ATOM 6027 C CA . THR B 2 92 ? -52.163 57.265 -81.748 1.00 69.54 83 THR H CA 1
ATOM 6028 C C . THR B 2 92 ? -53.221 56.238 -81.365 1.00 66.22 83 THR H C 1
ATOM 6029 O O . THR B 2 92 ? -53.266 55.783 -80.224 1.00 62.15 83 THR H O 1
ATOM 6040 N N . TYR B 2 93 ? -54.071 55.873 -82.317 1.00 67.55 84 TYR H N 1
ATOM 6041 C CA . TYR B 2 93 ? -55.091 54.861 -82.075 1.00 68.53 84 TYR H CA 1
ATOM 6042 C C . TYR B 2 93 ? -54.451 53.497 -81.834 1.00 70.11 84 TYR H C 1
ATOM 6043 O O . TYR B 2 93 ? -55.064 52.609 -81.241 1.00 71.28 84 TYR H O 1
ATOM 6061 N N . ASP B 2 94 ? -53.212 53.339 -82.288 1.00 72.06 85 ASP H N 1
ATOM 6062 C CA . ASP B 2 94 ? -52.474 52.098 -82.091 1.00 72.56 85 ASP H CA 1
ATOM 6063 C C . ASP B 2 94 ? -51.996 51.950 -80.645 1.00 68.79 85 ASP H C 1
ATOM 6064 O O . ASP B 2 94 ? -51.660 50.852 -80.203 1.00 68.33 85 ASP H O 1
ATOM 6073 N N . ASP B 2 95 ? -51.967 53.059 -79.913 1.00 66.33 86 ASP H N 1
ATOM 6074 C CA . ASP B 2 95 ? -51.559 53.040 -78.512 1.00 63.53 86 ASP H CA 1
ATOM 6075 C C . ASP B 2 95 ? -52.697 52.593 -77.598 1.00 60.71 86 ASP H C 1
ATOM 6076 O O . ASP B 2 95 ? -52.487 52.370 -76.406 1.00 59.30 86 ASP H O 1
ATOM 6085 N N . THR B 2 96 ? -53.899 52.469 -78.153 1.00 60.06 87 THR H N 1
ATOM 6086 C CA . THR B 2 96 ? -55.035 51.966 -77.391 1.00 57.00 87 THR H CA 1
ATOM 6087 C C . THR B 2 96 ? -54.751 50.543 -76.935 1.00 54.53 87 THR H C 1
ATOM 6088 O O . THR B 2 96 ? -54.787 49.609 -77.736 1.00 55.08 87 THR H O 1
ATOM 6099 N N . ALA B 2 97 ? -54.463 50.381 -75.647 1.00 51.94 88 ALA H N 1
ATOM 6100 C CA . ALA B 2 97 ? -54.085 49.079 -75.118 1.00 50.98 88 ALA H CA 1
ATOM 6101 C C . ALA B 2 97 ? -54.092 49.062 -73.597 1.00 50.64 88 ALA H C 1
ATOM 6102 O O . ALA B 2 97 ? -54.196 50.107 -72.950 1.00 50.22 88 ALA H O 1
ATOM 6109 N N . THR B 2 98 ? -53.984 47.860 -73.038 1.00 48.86 89 THR H N 1
ATOM 6110 C CA . THR B 2 98 ? -53.797 47.685 -71.605 1.00 49.14 89 THR H CA 1
ATOM 6111 C C . THR B 2 98 ? -52.301 47.664 -71.308 1.00 50.03 89 THR H C 1
ATOM 6112 O O . THR B 2 98 ? -51.536 46.981 -71.993 1.00 49.76 89 THR H O 1
ATOM 6123 N N . TYR B 2 99 ? -51.890 48.418 -70.293 1.00 50.45 90 TYR H N 1
ATOM 6124 C CA . TYR B 2 99 ? -50.480 48.514 -69.929 1.00 49.59 90 TYR H CA 1
ATOM 6125 C C . TYR B 2 99 ? -50.231 47.950 -68.532 1.00 50.41 90 TYR H C 1
ATOM 6126 O O . TYR B 2 99 ? -50.639 48.543 -67.534 1.00 52.23 90 TYR H O 1
ATOM 6144 N N . PHE B 2 100 ? -49.569 46.796 -68.478 1.00 48.90 91 PHE H N 1
ATOM 6145 C CA . PHE B 2 100 ? -49.206 46.163 -67.212 1.00 48.42 91 PHE H CA 1
ATOM 6146 C C . PHE B 2 100 ? -47.805 46.556 -66.775 1.00 48.99 91 PHE H C 1
ATOM 6147 O O . PHE B 2 100 ? -46.907 46.704 -67.607 1.00 49.69 91 PHE H O 1
ATOM 6164 N N . CYS B 2 101 ? -47.622 46.718 -65.469 1.00 50.12 92 CYS H N 1
ATOM 6165 C CA . CYS B 2 101 ? -46.287 46.810 -64.891 1.00 50.73 92 CYS H CA 1
ATOM 6166 C C . CYS B 2 101 ? -46.007 45.482 -64.214 1.00 51.92 92 CYS H C 1
ATOM 6167 O O . CYS B 2 101 ? -46.931 44.799 -63.762 1.00 53.41 92 CYS H O 1
ATOM 6174 N N . ALA B 2 102 ? -44.737 45.101 -64.171 1.00 51.23 93 ALA H N 1
ATOM 6175 C CA . ALA B 2 102 ? -44.357 43.823 -63.593 1.00 52.13 93 ALA H CA 1
ATOM 6176 C C . ALA B 2 102 ? -42.926 43.857 -63.078 1.00 53.90 93 ALA H C 1
ATOM 6177 O O . ALA B 2 102 ? -42.089 44.605 -63.590 1.00 53.45 93 ALA H O 1
ATOM 6184 N N . ARG B 2 103 ? -42.661 43.045 -62.060 1.00 55.13 94 ARG H N 1
ATOM 6185 C CA . ARG B 2 103 ? -41.320 42.905 -61.508 1.00 57.59 94 ARG H CA 1
ATOM 6186 C C . ARG B 2 103 ? -40.631 41.674 -62.067 1.00 57.62 94 ARG H C 1
ATOM 6187 O O . ARG B 2 103 ? -41.247 40.624 -62.204 1.00 58.01 94 ARG H O 1
ATOM 6208 N N . GLU B 2 104 ? -39.347 41.810 -62.379 1.00 57.96 95 GLU H N 1
ATOM 6209 C CA . GLU B 2 104 ? -38.491 40.656 -62.610 1.00 58.62 95 GLU H CA 1
ATOM 6210 C C . GLU B 2 104 ? -38.023 40.159 -61.251 1.00 58.60 95 GLU H C 1
ATOM 6211 O O . GLU B 2 104 ? -37.376 40.902 -60.516 1.00 59.44 95 GLU H O 1
ATOM 6223 N N . ARG B 2 105 ? -38.356 38.916 -60.914 1.00 59.32 96 ARG H N 1
ATOM 6224 C CA . ARG B 2 105 ? -38.028 38.369 -59.598 1.00 61.72 96 ARG H CA 1
ATOM 6225 C C . ARG B 2 105 ? -36.545 38.536 -59.288 1.00 61.91 96 ARG H C 1
ATOM 6226 O O . ARG B 2 105 ? -36.172 38.885 -58.171 1.00 62.73 96 ARG H O 1
ATOM 6247 N N . GLY B 2 106 ? -35.706 38.293 -60.288 1.00 62.41 97 GLY H N 1
ATOM 6248 C CA . GLY B 2 106 ? -34.275 38.470 -60.139 1.00 63.32 97 GLY H CA 1
ATOM 6249 C C . GLY B 2 106 ? -33.655 37.444 -59.213 1.00 63.10 97 GLY H C 1
ATOM 6250 O O . GLY B 2 106 ? -34.315 36.502 -58.778 1.00 62.21 97 GLY H O 1
ATOM 6254 N N . ARG B 2 107 ? -32.376 37.638 -58.911 1.00 64.60 98 ARG H N 1
ATOM 6255 C CA . ARG B 2 107 ? -31.633 36.724 -58.057 1.00 67.44 98 ARG H CA 1
ATOM 6256 C C . ARG B 2 107 ? -32.289 36.543 -56.692 1.00 67.84 98 ARG H C 1
ATOM 6257 O O . ARG B 2 107 ? -32.647 37.516 -56.028 1.00 68.30 98 ARG H O 1
ATOM 6278 N N . HIS B 2 108 ? -32.442 35.288 -56.283 1.00 68.48 99 HIS H N 1
ATOM 6279 C CA . HIS B 2 108 ? -33.005 34.966 -54.978 1.00 69.51 99 HIS H CA 1
ATOM 6280 C C . HIS B 2 108 ? -32.698 33.519 -54.612 1.00 70.07 99 HIS H C 1
ATOM 6281 O O . HIS B 2 108 ? -32.310 32.723 -55.468 1.00 69.08 99 HIS H O 1
ATOM 6296 N N . PHE B 2 109 ? -32.873 33.187 -53.337 1.00 72.33 100 PHE H N 1
ATOM 6297 C CA . PHE B 2 109 ? -32.569 31.850 -52.840 1.00 75.49 100 PHE H CA 1
ATOM 6298 C C . PHE B 2 109 ? -33.847 31.074 -52.533 1.00 77.72 100 PHE H C 1
ATOM 6299 O O . PHE B 2 109 ? -34.795 31.616 -51.962 1.00 76.61 100 PHE H O 1
ATOM 6316 N N . GLU B 2 110 A -33.862 29.805 -52.931 1.00 83.09 100 GLU H N 1
ATOM 6317 C CA . GLU B 2 110 A -34.991 28.915 -52.683 1.00 86.51 100 GLU H CA 1
ATOM 6318 C C . GLU B 2 110 A -34.624 27.916 -51.582 1.00 91.80 100 GLU H C 1
ATOM 6319 O O . GLU B 2 110 A -33.883 26.969 -51.837 1.00 92.99 100 GLU H O 1
ATOM 6331 N N . PRO B 2 111 B -35.137 28.119 -50.354 1.00 98.85 100 PRO H N 1
ATOM 6332 C CA . PRO B 2 111 B -34.692 27.293 -49.220 1.00 104.91 100 PRO H CA 1
ATOM 6333 C C . PRO B 2 111 B -35.078 25.814 -49.302 1.00 106.25 100 PRO H C 1
ATOM 6334 O O . PRO B 2 111 B -34.261 24.960 -48.955 1.00 108.60 100 PRO H O 1
ATOM 6345 N N . LYS B 2 112 C -36.299 25.524 -49.743 1.00 105.03 100 LYS H N 1
ATOM 6346 C CA . LYS B 2 112 C -36.840 24.164 -49.695 1.00 109.84 100 LYS H CA 1
ATOM 6347 C C . LYS B 2 112 C -35.969 23.150 -50.435 1.00 111.97 100 LYS H C 1
ATOM 6348 O O . LYS B 2 112 C -35.956 21.970 -50.086 1.00 115.95 100 LYS H O 1
ATOM 6367 N N . ASN B 2 113 D -35.242 23.614 -51.447 1.00 110.50 100 ASN H N 1
ATOM 6368 C CA . ASN B 2 113 D -34.318 22.762 -52.190 1.00 112.53 100 ASN H CA 1
ATOM 6369 C C . ASN B 2 113 D -32.900 23.332 -52.165 1.00 111.64 100 ASN H C 1
ATOM 6370 O O . ASN B 2 113 D -31.964 22.713 -52.673 1.00 113.55 100 ASN H O 1
ATOM 6381 N N . ARG B 2 114 E -32.755 24.510 -51.562 1.00 107.67 100 ARG H N 1
ATOM 6382 C CA . ARG B 2 114 E -31.468 25.196 -51.476 1.00 104.43 100 ARG H CA 1
ATOM 6383 C C . ARG B 2 114 E -30.861 25.409 -52.860 1.00 99.27 100 ARG H C 1
ATOM 6384 O O . ARG B 2 114 E -29.792 24.879 -53.167 1.00 100.14 100 ARG H O 1
ATOM 6405 N N . ASP B 2 115 F -31.554 26.188 -53.685 1.00 94.04 100 ASP H N 1
ATOM 6406 C CA . ASP B 2 115 F -31.104 26.482 -55.040 1.00 90.79 100 ASP H CA 1
ATOM 6407 C C . ASP B 2 115 F -31.041 27.985 -55.282 1.00 86.67 100 ASP H C 1
ATOM 6408 O O . ASP B 2 115 F -32.002 28.709 -55.022 1.00 83.53 100 ASP H O 1
ATOM 6417 N N . ASN B 2 116 G -29.896 28.443 -55.775 1.00 86.80 100 ASN H N 1
ATOM 6418 C CA . ASN B 2 116 G -29.727 29.834 -56.171 1.00 84.39 100 ASN H CA 1
ATOM 6419 C C . ASN B 2 116 G -30.287 30.058 -57.572 1.00 81.00 100 ASN H C 1
ATOM 6420 O O . ASN B 2 116 G -29.720 29.585 -58.558 1.00 81.36 100 ASN H O 1
ATOM 6431 N N . LEU B 2 117 H -31.401 30.779 -57.650 1.00 78.30 100 LEU H N 1
ATOM 6432 C CA . LEU B 2 117 H -32.102 30.992 -58.913 1.00 77.54 100 LEU H CA 1
ATOM 6433 C C . LEU B 2 117 H -31.779 32.358 -59.504 1.00 76.48 100 LEU H C 1
ATOM 6434 O O . LEU B 2 117 H -31.613 33.334 -58.774 1.00 76.43 100 LEU H O 1
ATOM 6450 N N . GLU B 2 118 I -31.698 32.421 -60.830 1.00 77.42 100 GLU H N 1
ATOM 6451 C CA . GLU B 2 118 I -31.394 33.669 -61.527 1.00 78.74 100 GLU H CA 1
ATOM 6452 C C . GLU B 2 118 I -32.619 34.580 -61.574 1.00 74.90 100 GLU H C 1
ATOM 6453 O O . GLU B 2 118 I -32.495 35.805 -61.593 1.00 74.14 100 GLU H O 1
ATOM 6465 N N . GLY B 2 119 J -33.800 33.972 -61.598 1.00 73.65 100 GLY H N 1
ATOM 6466 C CA . GLY B 2 119 J -35.045 34.713 -61.524 1.00 70.09 100 GLY H CA 1
ATOM 6467 C C . GLY B 2 119 J -35.354 35.547 -62.752 1.00 66.10 100 GLY H C 1
ATOM 6468 O O . GLY B 2 119 J -35.845 36.672 -62.638 1.00 62.94 100 GLY H O 1
ATOM 6472 N N . LYS B 2 120 K -35.073 34.997 -63.928 1.00 66.14 100 LYS H N 1
ATOM 6473 C CA . LYS B 2 120 K -35.393 35.668 -65.182 1.00 65.98 100 LYS H CA 1
ATOM 6474 C C . LYS B 2 120 K -36.869 35.443 -65.533 1.00 64.02 100 LYS H C 1
ATOM 6475 O O . LYS B 2 120 K -37.203 34.901 -66.587 1.00 65.49 100 LYS H O 1
ATOM 6494 N N . PHE B 2 121 L -37.751 35.866 -64.631 1.00 61.34 100 PHE H N 1
ATOM 6495 C CA . PHE B 2 121 L -39.188 35.732 -64.842 1.00 59.72 100 PHE H CA 1
ATOM 6496 C C . PHE B 2 121 L -39.954 36.788 -64.053 1.00 57.68 100 PHE H C 1
ATOM 6497 O O . PHE B 2 121 L -39.386 37.467 -63.195 1.00 56.03 100 PHE H O 1
ATOM 6514 N N . PHE B 2 122 M -41.246 36.911 -64.345 1.00 56.75 100 PHE H N 1
ATOM 6515 C CA . PHE B 2 122 M -42.077 37.949 -63.745 1.00 55.76 100 PHE H CA 1
ATOM 6516 C C . PHE B 2 122 M -43.162 37.356 -62.857 1.00 54.35 100 PHE H C 1
ATOM 6517 O O . PHE B 2 122 M -44.206 36.915 -63.336 1.00 52.79 100 PHE H O 1
ATOM 6534 N N . ASP B 2 123 ? -42.905 37.358 -61.554 1.00 55.96 101 ASP H N 1
ATOM 6535 C CA . ASP B 2 123 ? -43.820 36.765 -60.585 1.00 56.88 101 ASP H CA 1
ATOM 6536 C C . ASP B 2 123 ? -44.917 37.740 -60.175 1.00 56.41 101 ASP H C 1
ATOM 6537 O O . ASP B 2 123 ? -46.048 37.335 -59.906 1.00 56.51 101 ASP H O 1
ATOM 6546 N N . LEU B 2 124 ? -44.572 39.024 -60.135 1.00 55.83 102 LEU H N 1
ATOM 6547 C CA . LEU B 2 124 ? -45.463 40.055 -59.614 1.00 56.80 102 LEU H CA 1
ATOM 6548 C C . LEU B 2 124 ? -45.935 40.995 -60.722 1.00 56.05 102 LEU H C 1
ATOM 6549 O O . LEU B 2 124 ? -45.121 41.603 -61.417 1.00 54.36 102 LEU H O 1
ATOM 6565 N N . TRP B 2 125 ? -47.255 41.104 -60.872 1.00 56.71 103 TRP H N 1
ATOM 6566 C CA . TRP B 2 125 ? -47.874 41.892 -61.940 1.00 54.99 103 TRP H CA 1
ATOM 6567 C C . TRP B 2 125 ? -48.866 42.917 -61.399 1.00 55.22 103 TRP H C 1
ATOM 6568 O O . TRP B 2 125 ? -49.533 42.676 -60.392 1.00 56.55 103 TRP H O 1
ATOM 6589 N N . GLY B 2 126 ? -48.972 44.052 -62.085 1.00 54.44 104 GLY H N 1
ATOM 6590 C CA . GLY B 2 126 ? -50.002 45.031 -61.785 1.00 55.04 104 GLY H CA 1
ATOM 6591 C C . GLY B 2 126 ? -51.304 44.657 -62.472 1.00 55.13 104 GLY H C 1
ATOM 6592 O O . GLY B 2 126 ? -51.323 43.780 -63.335 1.00 54.10 104 GLY H O 1
ATOM 6596 N N . ARG B 2 127 ? -52.396 45.316 -62.097 1.00 57.02 105 ARG H N 1
ATOM 6597 C CA . ARG B 2 127 ? -53.705 44.998 -62.662 1.00 60.38 105 ARG H CA 1
ATOM 6598 C C . ARG B 2 127 ? -53.843 45.480 -64.101 1.00 57.77 105 ARG H C 1
ATOM 6599 O O . ARG B 2 127 ? -54.720 45.023 -64.833 1.00 57.90 105 ARG H O 1
ATOM 6620 N N . GLY B 2 128 ? -52.977 46.408 -64.494 1.00 56.30 106 GLY H N 1
ATOM 6621 C CA . GLY B 2 128 ? -52.985 46.950 -65.839 1.00 56.42 106 GLY H CA 1
ATOM 6622 C C . GLY B 2 128 ? -53.788 48.232 -65.951 1.00 57.12 106 GLY H C 1
ATOM 6623 O O . GLY B 2 128 ? -54.830 48.380 -65.312 1.00 58.72 106 GLY H O 1
ATOM 6627 N N . THR B 2 129 ? -53.293 49.160 -66.765 1.00 57.13 107 THR H N 1
ATOM 6628 C CA . THR B 2 129 ? -53.994 50.410 -67.045 1.00 58.04 107 THR H CA 1
ATOM 6629 C C . THR B 2 129 ? -54.448 50.428 -68.498 1.00 58.00 107 THR H C 1
ATOM 6630 O O . THR B 2 129 ? -53.626 50.430 -69.412 1.00 57.50 107 THR H O 1
ATOM 6641 N N . PHE B 2 130 ? -55.760 50.435 -68.706 1.00 58.55 108 PHE H N 1
ATOM 6642 C CA . PHE B 2 130 ? -56.311 50.448 -70.053 1.00 59.44 108 PHE H CA 1
ATOM 6643 C C . PHE B 2 130 ? -56.404 51.876 -70.564 1.00 57.73 108 PHE H C 1
ATOM 6644 O O . PHE B 2 130 ? -57.218 52.664 -70.087 1.00 57.33 108 PHE H O 1
ATOM 6661 N N . VAL B 2 131 ? -55.550 52.200 -71.529 1.00 57.73 109 VAL H N 1
ATOM 6662 C CA . VAL B 2 131 ? -55.533 53.520 -72.143 1.00 58.99 109 VAL H CA 1
ATOM 6663 C C . VAL B 2 131 ? -56.413 53.527 -73.390 1.00 61.07 109 VAL H C 1
ATOM 6664 O O . VAL B 2 131 ? -56.206 52.735 -74.308 1.00 61.63 109 VAL H O 1
ATOM 6677 N N . ARG B 2 132 ? -57.392 54.426 -73.407 1.00 62.68 110 ARG H N 1
ATOM 6678 C CA . ARG B 2 132 ? -58.311 54.567 -74.532 1.00 64.54 110 ARG H CA 1
ATOM 6679 C C . ARG B 2 132 ? -58.023 55.856 -75.302 1.00 65.25 110 ARG H C 1
ATOM 6680 O O . ARG B 2 132 ? -58.149 56.951 -74.757 1.00 67.21 110 ARG H O 1
ATOM 6701 N N . VAL B 2 133 ? -57.632 55.715 -76.565 1.00 63.59 111 VAL H N 1
ATOM 6702 C CA . VAL B 2 133 ? -57.346 56.859 -77.425 1.00 64.38 111 VAL H CA 1
ATOM 6703 C C . VAL B 2 133 ? -58.540 57.134 -78.332 1.00 67.78 111 VAL H C 1
ATOM 6704 O O . VAL B 2 133 ? -58.872 56.327 -79.202 1.00 68.29 111 VAL H O 1
ATOM 6717 N N . SER B 2 134 ? -59.174 58.282 -78.118 1.00 69.05 112 SER H N 1
ATOM 6718 C CA . SER B 2 134 ? -60.408 58.636 -78.809 1.00 72.60 112 SER H CA 1
ATOM 6719 C C . SER B 2 134 ? -60.227 59.856 -79.713 1.00 73.35 112 SER H C 1
ATOM 6720 O O . SER B 2 134 ? -59.335 60.670 -79.484 1.00 71.51 112 SER H O 1
ATOM 6728 N N . PRO B 2 135 ? -61.069 59.983 -80.754 1.00 70.34 113 PRO H N 1
ATOM 6729 C CA . PRO B 2 135 ? -61.050 61.200 -81.572 1.00 72.02 113 PRO H CA 1
ATOM 6730 C C . PRO B 2 135 ? -61.573 62.404 -80.793 1.00 74.81 113 PRO H C 1
ATOM 6731 O O . PRO B 2 135 ? -62.206 62.231 -79.751 1.00 76.27 113 PRO H O 1
ATOM 6742 N N . ALA B 2 136 ? -61.313 63.606 -81.293 1.00 75.49 114 ALA H N 1
ATOM 6743 C CA . ALA B 2 136 ? -61.682 64.818 -80.575 1.00 79.33 114 ALA H CA 1
ATOM 6744 C C . ALA B 2 136 ? -63.196 65.020 -80.536 1.00 77.74 114 ALA H C 1
ATOM 6745 O O . ALA B 2 136 ? -63.703 65.748 -79.681 1.00 80.26 114 ALA H O 1
ATOM 6752 N N . SER B 2 137 ? -63.912 64.373 -81.452 1.00 73.74 115 SER H N 1
ATOM 6753 C CA . SER B 2 137 ? -65.354 64.579 -81.580 1.00 71.17 115 SER H CA 1
ATOM 6754 C C . SER B 2 137 ? -66.090 63.302 -81.958 1.00 65.92 115 SER H C 1
ATOM 6755 O O . SER B 2 137 ? -65.479 62.315 -82.362 1.00 66.48 115 SER H O 1
ATOM 6763 N N . THR B 2 138 ? -67.412 63.335 -81.825 1.00 62.73 116 THR H N 1
ATOM 6764 C CA . THR B 2 138 ? -68.247 62.201 -82.192 1.00 60.72 116 THR H CA 1
ATOM 6765 C C . THR B 2 138 ? -68.385 62.108 -83.708 1.00 57.66 116 THR H C 1
ATOM 6766 O O . THR B 2 138 ? -68.119 63.070 -84.423 1.00 56.98 116 THR H O 1
ATOM 6777 N N . LYS B 2 139 ? -68.796 60.943 -84.192 1.00 55.46 117 LYS H N 1
ATOM 6778 C CA . LYS B 2 139 ? -68.977 60.727 -85.622 1.00 51.14 117 LYS H CA 1
ATOM 6779 C C . LYS B 2 139 ? -70.164 59.808 -85.859 1.00 47.14 117 LYS H C 1
ATOM 6780 O O . LYS B 2 139 ? -70.263 58.736 -85.260 1.00 43.99 117 LYS H O 1
ATOM 6799 N N . GLY B 2 140 ? -71.073 60.240 -86.725 1.00 47.54 118 GLY H N 1
ATOM 6800 C CA . GLY B 2 140 ? -72.223 59.430 -87.076 1.00 47.61 118 GLY H CA 1
ATOM 6801 C C . GLY B 2 140 ? -71.839 58.324 -88.041 1.00 47.75 118 GLY H C 1
ATOM 6802 O O . GLY B 2 140 ? -70.833 58.434 -88.742 1.00 47.43 118 GLY H O 1
ATOM 6806 N N . PRO B 2 141 ? -72.640 57.248 -88.089 1.00 48.67 119 PRO H N 1
ATOM 6807 C CA . PRO B 2 141 ? -72.347 56.107 -88.962 1.00 48.76 119 PRO H CA 1
ATOM 6808 C C . PRO B 2 141 ? -72.772 56.323 -90.409 1.00 50.74 119 PRO H C 1
ATOM 6809 O O . PRO B 2 141 ? -73.647 57.143 -90.683 1.00 50.92 119 PRO H O 1
ATOM 6820 N N . SER B 2 142 ? -72.138 55.589 -91.318 1.00 53.66 120 SER H N 1
ATOM 6821 C CA . SER B 2 142 ? -72.616 55.447 -92.687 1.00 53.57 120 SER H CA 1
ATOM 6822 C C . SER B 2 142 ? -73.307 54.094 -92.808 1.00 51.20 120 SER H C 1
ATOM 6823 O O . SER B 2 142 ? -72.695 53.058 -92.545 1.00 51.80 120 SER H O 1
ATOM 6831 N N . VAL B 2 143 ? -74.582 54.101 -93.183 1.00 45.77 121 VAL H N 1
ATOM 6832 C CA . VAL B 2 143 ? -75.368 52.870 -93.255 1.00 41.13 121 VAL H CA 1
ATOM 6833 C C . VAL B 2 143 ? -75.531 52.429 -94.708 1.00 41.34 121 VAL H C 1
ATOM 6834 O O . VAL B 2 143 ? -75.972 53.209 -95.554 1.00 42.02 121 VAL H O 1
ATOM 6847 N N . PHE B 2 144 ? -75.150 51.185 -94.987 1.00 39.07 122 PHE H N 1
ATOM 6848 C CA . PHE B 2 144 ? -75.303 50.592 -96.313 1.00 40.43 122 PHE H CA 1
ATOM 6849 C C . PHE B 2 144 ? -76.103 49.301 -96.207 1.00 39.55 122 PHE H C 1
ATOM 6850 O O . PHE B 2 144 ? -76.074 48.637 -95.174 1.00 37.51 122 PHE H O 1
ATOM 6867 N N . PRO B 2 145 ? -76.826 48.941 -97.276 1.00 41.92 123 PRO H N 1
ATOM 6868 C CA . PRO B 2 145 ? -77.675 47.749 -97.259 1.00 40.85 123 PRO H CA 1
ATOM 6869 C C . PRO B 2 145 ? -76.909 46.474 -97.597 1.00 42.23 123 PRO H C 1
ATOM 6870 O O . PRO B 2 145 ? -76.058 46.488 -98.485 1.00 43.20 123 PRO H O 1
ATOM 6881 N N . LEU B 2 146 ? -77.208 45.394 -96.881 1.00 41.09 124 LEU H N 1
ATOM 6882 C CA . LEU B 2 146 ? -76.706 44.071 -97.222 1.00 42.66 124 LEU H CA 1
ATOM 6883 C C . LEU B 2 146 ? -77.864 43.293 -97.834 1.00 43.30 124 LEU H C 1
ATOM 6884 O O . LEU B 2 146 ? -78.771 42.863 -97.126 1.00 43.69 124 LEU H O 1
ATOM 6900 N N . ALA B 2 147 ? -77.843 43.147 -99.156 1.00 43.78 125 ALA H N 1
ATOM 6901 C CA . ALA B 2 147 ? -78.980 42.599 -99.890 1.00 44.36 125 ALA H CA 1
ATOM 6902 C C . ALA B 2 147 ? -79.182 41.110 -99.608 1.00 46.81 125 ALA H C 1
ATOM 6903 O O . ALA B 2 147 ? -78.212 40.387 -99.372 1.00 45.96 125 ALA H O 1
ATOM 6910 N N . PRO B 2 148 ? -80.445 40.646 -99.651 1.00 49.88 126 PRO H N 1
ATOM 6911 C CA . PRO B 2 148 ? -80.787 39.265 -99.281 1.00 50.44 126 PRO H CA 1
ATOM 6912 C C . PRO B 2 148 ? -80.005 38.192 -100.030 1.00 51.72 126 PRO H C 1
ATOM 6913 O O . PRO B 2 148 ? -79.832 38.269 -101.247 1.00 54.12 126 PRO H O 1
ATOM 6924 N N . SER B 2 149 ? -79.541 37.197 -99.279 1.00 50.41 127 SER H N 1
ATOM 6925 C CA . SER B 2 149 ? -78.849 36.040 -99.832 1.00 49.83 127 SER H CA 1
ATOM 6926 C C . SER B 2 149 ? -79.335 34.766 -99.146 1.00 50.42 127 SER H C 1
ATOM 6927 O O . SER B 2 149 ? -79.512 34.740 -97.928 1.00 49.31 127 SER H O 1
ATOM 6935 N N . SER B 2 150 ? -79.549 33.717 -99.935 1.00 54.48 128 SER H N 1
ATOM 6936 C CA . SER B 2 150 ? -80.040 32.437 -99.424 1.00 56.14 128 SER H CA 1
ATOM 6937 C C . SER B 2 150 ? -78.969 31.350 -99.476 1.00 56.10 128 SER H C 1
ATOM 6938 O O . SER B 2 150 ? -79.263 30.173 -99.274 1.00 57.68 128 SER H O 1
ATOM 6946 N N . LYS B 2 151 ? -77.728 31.745 -99.741 1.00 56.84 129 LYS H N 1
ATOM 6947 C CA . LYS B 2 151 ? -76.644 30.785 -99.937 1.00 61.05 129 LYS H CA 1
ATOM 6948 C C . LYS B 2 151 ? -76.247 30.042 -98.660 1.00 61.18 129 LYS H C 1
ATOM 6949 O O . LYS B 2 151 ? -75.798 28.897 -98.724 1.00 63.73 129 LYS H O 1
ATOM 6968 N N . SER B 2 152 ? -76.415 30.691 -97.511 1.00 60.17 130 SER H N 1
ATOM 6969 C CA . SER B 2 152 ? -75.953 30.146 -96.236 1.00 62.31 130 SER H CA 1
ATOM 6970 C C . SER B 2 152 ? -77.069 30.017 -95.200 1.00 60.12 130 SER H C 1
ATOM 6971 O O . SER B 2 152 ? -76.809 29.683 -94.043 1.00 59.58 130 SER H O 1
ATOM 6979 N N . THR B 2 153 ? -78.306 30.274 -95.614 1.00 59.07 131 THR H N 1
ATOM 6980 C CA . THR B 2 153 ? -79.449 30.179 -94.711 1.00 58.69 131 THR H CA 1
ATOM 6981 C C . THR B 2 153 ? -80.144 28.833 -94.860 1.00 60.95 131 THR H C 1
ATOM 6982 O O . THR B 2 153 ? -79.679 27.969 -95.600 1.00 64.41 131 THR H O 1
ATOM 6993 N N . SER B 2 154 ? -81.247 28.653 -94.140 1.00 61.18 132 SER H N 1
ATOM 6994 C CA . SER B 2 154 ? -82.074 27.461 -94.285 1.00 65.91 132 SER H CA 1
ATOM 6995 C C . SER B 2 154 ? -82.952 27.566 -95.526 1.00 64.52 132 SER H C 1
ATOM 6996 O O . SER B 2 154 ? -83.019 28.617 -96.166 1.00 62.70 132 SER H O 1
ATOM 7004 N N . GLY B 2 155 ? -83.624 26.469 -95.857 1.00 65.10 133 GLY H N 1
ATOM 7005 C CA . GLY B 2 155 ? -84.488 26.423 -97.020 1.00 64.76 133 GLY H CA 1
ATOM 7006 C C . GLY B 2 155 ? -85.671 27.364 -96.897 1.00 62.40 133 GLY H C 1
ATOM 7007 O O . GLY B 2 155 ? -86.292 27.464 -95.839 1.00 61.29 133 GLY H O 1
ATOM 7011 N N . GLY B 2 156 ? -85.984 28.054 -97.988 1.00 61.76 134 GLY H N 1
ATOM 7012 C CA . GLY B 2 156 ? -87.096 28.986 -98.013 1.00 61.54 134 GLY H CA 1
ATOM 7013 C C . GLY B 2 156 ? -86.852 30.213 -97.152 1.00 59.31 134 GLY H C 1
ATOM 7014 O O . GLY B 2 156 ? -87.793 30.899 -96.757 1.00 56.84 134 GLY H O 1
ATOM 7018 N N . THR B 2 157 ? -85.580 30.482 -96.871 1.00 59.48 135 THR H N 1
ATOM 7019 C CA . THR B 2 157 ? -85.170 31.582 -96.002 1.00 55.71 135 THR H CA 1
ATOM 7020 C C . THR B 2 157 ? -84.036 32.369 -96.651 1.00 51.44 135 THR H C 1
ATOM 7021 O O . THR B 2 157 ? -83.242 31.819 -97.413 1.00 50.18 135 THR H O 1
ATOM 7032 N N . ALA B 2 158 ? -83.971 33.659 -96.339 1.00 49.88 136 ALA H N 1
ATOM 7033 C CA . ALA B 2 158 ? -82.944 34.542 -96.875 1.00 48.66 136 ALA H CA 1
ATOM 7034 C C . ALA B 2 158 ? -82.428 35.470 -95.785 1.00 45.59 136 ALA H C 1
ATOM 7035 O O . ALA B 2 158 ? -83.180 35.889 -94.904 1.00 43.36 136 ALA H O 1
ATOM 7042 N N . ALA B 2 159 ? -81.139 35.784 -95.850 1.00 45.34 137 ALA H N 1
ATOM 7043 C CA . ALA B 2 159 ? -80.515 36.677 -94.881 1.00 44.31 137 ALA H CA 1
ATOM 7044 C C . ALA B 2 159 ? -80.211 38.043 -95.500 1.00 41.82 137 ALA H C 1
ATOM 7045 O O . ALA B 2 159 ? -79.535 38.132 -96.520 1.00 41.76 137 ALA H O 1
ATOM 7052 N N . LEU B 2 160 ? -80.725 39.100 -94.875 1.00 43.03 138 LEU H N 1
ATOM 7053 C CA . LEU B 2 160 ? -80.437 40.475 -95.288 1.00 43.05 138 LEU H CA 1
ATOM 7054 C C . LEU B 2 160 ? -80.033 41.283 -94.067 1.00 43.74 138 LEU H C 1
ATOM 7055 O O . LEU B 2 160 ? -80.275 40.863 -92.933 1.00 44.39 138 LEU H O 1
ATOM 7071 N N . GLY B 2 161 ? -79.419 42.441 -94.288 1.00 42.64 139 GLY H N 1
ATOM 7072 C CA . GLY B 2 161 ? -78.928 43.232 -93.177 1.00 40.05 139 GLY H CA 1
ATOM 7073 C C . GLY B 2 161 ? -78.539 44.659 -93.507 1.00 39.80 139 GLY H C 1
ATOM 7074 O O . GLY B 2 161 ? -78.843 45.174 -94.587 1.00 40.25 139 GLY H O 1
ATOM 7078 N N . CYS B 2 162 ? -77.867 45.300 -92.554 1.00 37.42 140 CYS H N 1
ATOM 7079 C CA . CYS B 2 162 ? -77.325 46.641 -92.748 1.00 36.86 140 CYS H CA 1
ATOM 7080 C C . CYS B 2 162 ? -75.904 46.715 -92.204 1.00 37.76 140 CYS H C 1
ATOM 7081 O O . CYS B 2 162 ? -75.626 46.251 -91.101 1.00 40.63 140 CYS H O 1
ATOM 7088 N N . LEU B 2 163 ? -75.008 47.284 -92.999 1.00 37.69 141 LEU H N 1
ATOM 7089 C CA . LEU B 2 163 ? -73.644 47.548 -92.569 1.00 36.93 141 LEU H CA 1
ATOM 7090 C C . LEU B 2 163 ? -73.542 48.963 -91.974 1.00 39.28 141 LEU H C 1
ATOM 7091 O O . LEU B 2 163 ? -73.700 49.948 -92.689 1.00 38.60 141 LEU H O 1
ATOM 7107 N N . VAL B 2 164 ? -73.297 49.050 -90.668 1.00 39.47 142 VAL H N 1
ATOM 7108 C CA . VAL B 2 164 ? -73.154 50.334 -89.972 1.00 39.19 142 VAL H CA 1
ATOM 7109 C C . VAL B 2 164 ? -71.681 50.713 -89.856 1.00 40.98 142 VAL H C 1
ATOM 7110 O O . VAL B 2 164 ? -70.981 50.226 -88.971 1.00 43.59 142 VAL H O 1
ATOM 7123 N N . LYS B 2 165 ? -71.223 51.600 -90.734 1.00 43.08 143 LYS H N 1
ATOM 7124 C CA . LYS B 2 165 ? -69.795 51.849 -90.902 1.00 46.06 143 LYS H CA 1
ATOM 7125 C C . LYS B 2 165 ? -69.291 53.123 -90.213 1.00 47.63 143 LYS H C 1
ATOM 7126 O O . LYS B 2 165 ? -69.926 54.178 -90.286 1.00 48.43 143 LYS H O 1
ATOM 7145 N N . ASP B 2 166 ? -68.141 53.002 -89.550 1.00 45.95 144 ASP H N 1
ATOM 7146 C CA . ASP B 2 166 ? -67.373 54.149 -89.054 1.00 45.79 144 ASP H CA 1
ATOM 7147 C C . ASP B 2 166 ? -68.157 55.129 -88.184 1.00 44.80 144 ASP H C 1
ATOM 7148 O O . ASP B 2 166 ? -68.561 56.196 -88.649 1.00 47.13 144 ASP H O 1
ATOM 7157 N N . TYR B 2 167 ? -68.341 54.777 -86.917 1.00 43.31 145 TYR H N 1
ATOM 7158 C CA . TYR B 2 167 ? -68.979 55.672 -85.962 1.00 45.67 145 TYR H CA 1
ATOM 7159 C C . TYR B 2 167 ? -68.174 55.726 -84.676 1.00 49.15 145 TYR H C 1
ATOM 7160 O O . TYR B 2 167 ? -67.352 54.853 -84.408 1.00 50.24 145 TYR H O 1
ATOM 7178 N N . PHE B 2 168 ? -68.392 56.775 -83.895 1.00 52.92 146 PHE H N 1
ATOM 7179 C CA . PHE B 2 168 ? -67.782 56.880 -82.580 1.00 56.50 146 PHE H CA 1
ATOM 7180 C C . PHE B 2 168 ? -68.539 57.884 -81.723 1.00 57.61 146 PHE H C 1
ATOM 7181 O O . PHE B 2 168 ? -68.959 58.921 -82.224 1.00 59.89 146 PHE H O 1
ATOM 7198 N N . PRO B 2 169 ? -68.712 57.588 -80.424 1.00 59.01 147 PRO H N 1
ATOM 7199 C CA . PRO B 2 169 ? -68.359 56.348 -79.723 1.00 59.18 147 PRO H CA 1
ATOM 7200 C C . PRO B 2 169 ? -69.481 55.315 -79.774 1.00 57.51 147 PRO H C 1
ATOM 7201 O O . PRO B 2 169 ? -70.484 55.529 -80.454 1.00 56.42 147 PRO H O 1
ATOM 7212 N N . GLU B 2 170 ? -69.304 54.201 -79.074 1.00 57.85 148 GLU H N 1
ATOM 7213 C CA . GLU B 2 170 ? -70.402 53.279 -78.831 1.00 58.34 148 GLU H CA 1
ATOM 7214 C C . GLU B 2 170 ? -71.388 53.959 -77.886 1.00 59.63 148 GLU H C 1
ATOM 7215 O O . GLU B 2 170 ? -71.014 54.893 -77.179 1.00 62.90 148 GLU H O 1
ATOM 7227 N N . PRO B 2 171 ? -72.645 53.495 -77.856 1.00 58.52 149 PRO H N 1
ATOM 7228 C CA . PRO B 2 171 ? -73.223 52.409 -78.649 1.00 57.63 149 PRO H CA 1
ATOM 7229 C C . PRO B 2 171 ? -74.043 52.893 -79.836 1.00 55.55 149 PRO H C 1
ATOM 7230 O O . PRO B 2 171 ? -74.285 54.091 -79.997 1.00 56.02 149 PRO H O 1
ATOM 7241 N N . VAL B 2 172 ? -74.463 51.944 -80.663 1.00 54.42 150 VAL H N 1
ATOM 7242 C CA . VAL B 2 172 ? -75.442 52.200 -81.703 1.00 54.75 150 VAL H CA 1
ATOM 7243 C C . VAL B 2 172 ? -76.488 51.093 -81.605 1.00 58.27 150 VAL H C 1
ATOM 7244 O O . VAL B 2 172 ? -76.142 49.922 -81.439 1.00 61.14 150 VAL H O 1
ATOM 7257 N N . THR B 2 173 ? -77.763 51.466 -81.658 1.00 58.80 151 THR H N 1
ATOM 7258 C CA . THR B 2 173 ? -78.845 50.486 -81.601 1.00 57.95 151 THR H CA 1
ATOM 7259 C C . THR B 2 173 ? -79.434 50.267 -82.984 1.00 55.62 151 THR H C 1
ATOM 7260 O O . THR B 2 173 ? -79.607 51.213 -83.750 1.00 55.75 151 THR H O 1
ATOM 7271 N N . VAL B 2 174 ? -79.739 49.011 -83.293 1.00 53.60 152 VAL H N 1
ATOM 7272 C CA . VAL B 2 174 ? -80.343 48.653 -84.568 1.00 50.43 152 VAL H CA 1
ATOM 7273 C C . VAL B 2 174 ? -81.655 47.915 -84.333 1.00 51.84 152 VAL H C 1
ATOM 7274 O O . VAL B 2 174 ? -81.699 46.915 -83.616 1.00 54.66 152 VAL H O 1
ATOM 7287 N N . SER B 2 175 ? -82.723 48.434 -84.928 1.00 51.31 153 SER H N 1
ATOM 7288 C CA . SER B 2 175 ? -84.022 47.779 -84.918 1.00 53.31 153 SER H CA 1
ATOM 7289 C C . SER B 2 175 ? -84.415 47.448 -86.345 1.00 49.63 153 SER H C 1
ATOM 7290 O O . SER B 2 175 ? -83.760 47.889 -87.290 1.00 47.10 153 SER H O 1
ATOM 7298 N N . TRP B 2 176 ? -85.489 46.679 -86.493 1.00 48.38 154 TRP H N 1
ATOM 7299 C CA . TRP B 2 176 ? -86.002 46.314 -87.807 1.00 47.27 154 TRP H CA 1
ATOM 7300 C C . TRP B 2 176 ? -87.513 46.522 -87.860 1.00 52.27 154 TRP H C 1
ATOM 7301 O O . TRP B 2 176 ? -88.250 46.040 -86.995 1.00 56.42 154 TRP H O 1
ATOM 7322 N N . ASN B 2 177 ? -87.955 47.266 -88.871 1.00 50.97 155 ASN H N 1
ATOM 7323 C CA . ASN B 2 177 ? -89.366 47.584 -89.063 1.00 52.18 155 ASN H CA 1
ATOM 7324 C C . ASN B 2 177 ? -89.977 48.202 -87.813 1.00 52.63 155 ASN H C 1
ATOM 7325 O O . ASN B 2 177 ? -91.076 47.837 -87.400 1.00 53.53 155 ASN H O 1
ATOM 7336 N N . SER B 2 178 ? -89.248 49.147 -87.225 1.00 53.76 156 SER H N 1
ATOM 7337 C CA . SER B 2 178 ? -89.702 49.860 -86.036 1.00 57.84 156 SER H CA 1
ATOM 7338 C C . SER B 2 178 ? -89.959 48.917 -84.862 1.00 60.75 156 SER H C 1
ATOM 7339 O O . SER B 2 178 ? -90.909 49.106 -84.106 1.00 65.57 156 SER H O 1
ATOM 7347 N N . GLY B 2 179 ? -89.114 47.900 -84.720 1.00 58.52 157 GLY H N 1
ATOM 7348 C CA . GLY B 2 179 ? -89.211 46.972 -83.608 1.00 58.26 157 GLY H CA 1
ATOM 7349 C C . GLY B 2 179 ? -90.251 45.884 -83.803 1.00 58.21 157 GLY H C 1
ATOM 7350 O O . GLY B 2 179 ? -90.512 45.104 -82.888 1.00 60.12 157 GLY H O 1
ATOM 7354 N N . ALA B 2 180 ? -90.841 45.823 -84.993 1.00 57.55 158 ALA H N 1
ATOM 7355 C CA . ALA B 2 180 ? -91.858 44.817 -85.296 1.00 60.31 158 ALA H CA 1
ATOM 7356 C C . ALA B 2 180 ? -91.225 43.468 -85.638 1.00 59.67 158 ALA H C 1
ATOM 7357 O O . ALA B 2 180 ? -91.840 42.419 -85.446 1.00 63.56 158 ALA H O 1
ATOM 7364 N N . LEU B 2 181 ? -89.995 43.511 -86.143 1.00 56.53 159 LEU H N 1
ATOM 7365 C CA . LEU B 2 181 ? -89.266 42.313 -86.551 1.00 56.74 159 LEU H CA 1
ATOM 7366 C C . LEU B 2 181 ? -88.188 41.981 -85.521 1.00 59.68 159 LEU H C 1
ATOM 7367 O O . LEU B 2 181 ? -87.197 42.703 -85.394 1.00 59.64 159 LEU H O 1
ATOM 7383 N N . THR B 2 182 ? -88.394 40.884 -84.795 1.00 62.99 160 THR H N 1
ATOM 7384 C CA . THR B 2 182 ? -87.543 40.504 -83.666 1.00 66.43 160 THR H CA 1
ATOM 7385 C C . THR B 2 182 ? -86.852 39.161 -83.887 1.00 65.66 160 THR H C 1
ATOM 7386 O O . THR B 2 182 ? -85.644 39.034 -83.683 1.00 63.67 160 THR H O 1
ATOM 7397 N N . SER B 2 183 ? -87.627 38.156 -84.280 1.00 67.39 161 SER H N 1
ATOM 7398 C CA . SER B 2 183 ? -87.094 36.813 -84.467 1.00 68.59 161 SER H CA 1
ATOM 7399 C C . SER B 2 183 ? -86.203 36.754 -85.700 1.00 65.51 161 SER H C 1
ATOM 7400 O O . SER B 2 183 ? -86.543 37.302 -86.747 1.00 64.46 161 SER H O 1
ATOM 7408 N N . GLY B 2 184 ? -85.060 36.090 -85.562 1.00 64.64 162 GLY H N 1
ATOM 7409 C CA . GLY B 2 184 ? -84.121 35.942 -86.659 1.00 61.95 162 GLY H CA 1
ATOM 7410 C C . GLY B 2 184 ? -83.109 37.073 -86.740 1.00 59.32 162 GLY H C 1
ATOM 7411 O O . GLY B 2 184 ? -82.197 37.035 -87.566 1.00 57.67 162 GLY H O 1
ATOM 7415 N N . VAL B 2 185 ? -83.269 38.080 -85.883 1.00 58.91 163 VAL H N 1
ATOM 7416 C CA . VAL B 2 185 ? -82.364 39.227 -85.858 1.00 55.99 163 VAL H CA 1
ATOM 7417 C C . VAL B 2 185 ? -81.083 38.890 -85.100 1.00 55.41 163 VAL H C 1
ATOM 7418 O O . VAL B 2 185 ? -81.131 38.308 -84.017 1.00 55.94 163 VAL H O 1
ATOM 7431 N N . HIS B 2 186 ? -79.943 39.260 -85.675 1.00 54.33 164 HIS H N 1
ATOM 7432 C CA . HIS B 2 186 ? -78.651 39.058 -85.026 1.00 56.16 164 HIS H CA 1
ATOM 7433 C C . HIS B 2 186 ? -77.751 40.256 -85.289 1.00 54.41 164 HIS H C 1
ATOM 7434 O O . HIS B 2 186 ? -77.224 40.423 -86.390 1.00 52.23 164 HIS H O 1
ATOM 7449 N N . THR B 2 187 ? -77.597 41.098 -84.273 1.00 54.28 165 THR H N 1
ATOM 7450 C CA . THR B 2 187 ? -76.715 42.251 -84.356 1.00 50.95 165 THR H CA 1
ATOM 7451 C C . THR B 2 187 ? -75.344 41.862 -83.821 1.00 50.98 165 THR H C 1
ATOM 7452 O O . THR B 2 187 ? -75.188 41.585 -82.634 1.00 53.07 165 THR H O 1
ATOM 7463 N N . PHE B 2 188 ? -74.352 41.831 -84.705 1.00 47.81 166 PHE H N 1
ATOM 7464 C CA . PHE B 2 188 ? -73.018 41.378 -84.329 1.00 46.86 166 PHE H CA 1
ATOM 7465 C C . PHE B 2 188 ? -72.269 42.439 -83.532 1.00 45.97 166 PHE H C 1
ATOM 7466 O O . PHE B 2 188 ? -72.491 43.633 -83.730 1.00 46.13 166 PHE H O 1
ATOM 7483 N N . PRO B 2 189 ? -71.380 42.010 -82.620 1.00 46.81 167 PRO H N 1
ATOM 7484 C CA . PRO B 2 189 ? -70.533 42.980 -81.920 1.00 48.53 167 PRO H CA 1
ATOM 7485 C C . PRO B 2 189 ? -69.720 43.823 -82.893 1.00 48.55 167 PRO H C 1
ATOM 7486 O O . PRO B 2 189 ? -69.382 43.363 -83.985 1.00 49.23 167 PRO H O 1
ATOM 7497 N N . ALA B 2 190 ? -69.418 45.051 -82.495 1.00 46.97 168 ALA H N 1
ATOM 7498 C CA . ALA B 2 190 ? -68.675 45.955 -83.350 1.00 45.65 168 ALA H CA 1
ATOM 7499 C C . ALA B 2 190 ? -67.199 45.584 -83.372 1.00 46.09 168 ALA H C 1
ATOM 7500 O O . ALA B 2 190 ? -66.676 45.014 -82.418 1.00 45.30 168 ALA H O 1
ATOM 7507 N N . VAL B 2 191 ? -66.541 45.902 -84.480 1.00 44.57 169 VAL H N 1
ATOM 7508 C CA . VAL B 2 191 ? -65.091 45.829 -84.559 1.00 47.59 169 VAL H CA 1
ATOM 7509 C C . VAL B 2 191 ? -64.526 47.225 -84.316 1.00 48.78 169 VAL H C 1
ATOM 7510 O O . VAL B 2 191 ? -65.111 48.218 -84.745 1.00 46.69 169 VAL H O 1
ATOM 7523 N N . LEU B 2 192 ? -63.412 47.297 -83.593 1.00 53.87 170 LEU H N 1
ATOM 7524 C CA . LEU B 2 192 ? -62.704 48.557 -83.393 1.00 56.00 170 LEU H CA 1
ATOM 7525 C C . LEU B 2 192 ? -61.549 48.623 -84.378 1.00 59.45 170 LEU H C 1
ATOM 7526 O O . LEU B 2 192 ? -60.595 47.848 -84.284 1.00 63.87 170 LEU H O 1
ATOM 7542 N N . GLN B 2 193 ? -61.645 49.542 -85.332 1.00 57.13 171 GLN H N 1
ATOM 7543 C CA . GLN B 2 193 ? -60.687 49.605 -86.427 1.00 58.54 171 GLN H CA 1
ATOM 7544 C C . GLN B 2 193 ? -59.428 50.357 -86.023 1.00 62.32 171 GLN H C 1
ATOM 7545 O O . GLN B 2 193 ? -59.391 51.014 -84.985 1.00 65.07 171 GLN H O 1
ATOM 7559 N N . SER B 2 194 ? -58.397 50.257 -86.856 1.00 64.66 172 SER H N 1
ATOM 7560 C CA . SER B 2 194 ? -57.151 50.977 -86.625 1.00 68.77 172 SER H CA 1
ATOM 7561 C C . SER B 2 194 ? -57.349 52.487 -86.743 1.00 65.81 172 SER H C 1
ATOM 7562 O O . SER B 2 194 ? -56.469 53.265 -86.384 1.00 67.89 172 SER H O 1
ATOM 7570 N N . SER B 2 195 ? -58.508 52.890 -87.256 1.00 62.18 173 SER H N 1
ATOM 7571 C CA . SER B 2 195 ? -58.842 54.300 -87.413 1.00 61.60 173 SER H CA 1
ATOM 7572 C C . SER B 2 195 ? -59.488 54.879 -86.155 1.00 60.51 173 SER H C 1
ATOM 7573 O O . SER B 2 195 ? -59.865 56.048 -86.126 1.00 60.60 173 SER H O 1
ATOM 7581 N N . GLY B 2 196 ? -59.623 54.054 -85.122 1.00 60.87 174 GLY H N 1
ATOM 7582 C CA . GLY B 2 196 ? -60.232 54.482 -83.875 1.00 58.81 174 GLY H CA 1
ATOM 7583 C C . GLY B 2 196 ? -61.749 54.520 -83.938 1.00 53.95 174 GLY H C 1
ATOM 7584 O O . GLY B 2 196 ? -62.404 54.915 -82.975 1.00 52.93 174 GLY H O 1
ATOM 7588 N N . LEU B 2 197 ? -62.307 54.103 -85.071 1.00 51.94 175 LEU H N 1
ATOM 7589 C CA . LEU B 2 197 ? -63.752 54.123 -85.279 1.00 50.43 175 LEU H CA 1
ATOM 7590 C C . LEU B 2 197 ? -64.337 52.716 -85.224 1.00 50.05 175 LEU H C 1
ATOM 7591 O O . LEU B 2 197 ? -63.625 51.730 -85.412 1.00 51.17 175 LEU H O 1
ATOM 7607 N N . TYR B 2 198 ? -65.640 52.639 -84.972 1.00 49.01 176 TYR H N 1
ATOM 7608 C CA . TYR B 2 198 ? -66.344 51.367 -84.877 1.00 48.00 176 TYR H CA 1
ATOM 7609 C C . TYR B 2 198 ? -67.123 51.053 -86.145 1.00 47.51 176 TYR H C 1
ATOM 7610 O O . TYR B 2 198 ? -67.460 51.944 -86.921 1.00 45.70 176 TYR H O 1
ATOM 7628 N N . SER B 2 199 ? -67.409 49.768 -86.332 1.00 48.11 177 SER H N 1
ATOM 7629 C CA . SER B 2 199 ? -68.298 49.295 -87.385 1.00 45.65 177 SER H CA 1
ATOM 7630 C C . SER B 2 199 ? -68.957 47.998 -86.930 1.00 46.03 177 SER H C 1
ATOM 7631 O O . SER B 2 199 ? -68.316 47.176 -86.276 1.00 47.25 177 SER H O 1
ATOM 7639 N N . LEU B 2 200 ? -70.231 47.816 -87.267 1.00 44.32 178 LEU H N 1
ATOM 7640 C CA . LEU B 2 200 ? -70.910 46.554 -86.997 1.00 43.87 178 LEU H CA 1
ATOM 7641 C C . LEU B 2 200 ? -71.893 46.213 -88.109 1.00 40.43 178 LEU H C 1
ATOM 7642 O O . LEU B 2 200 ? -72.177 47.038 -88.983 1.00 39.27 178 LEU H O 1
ATOM 7658 N N . SER B 2 201 ? -72.398 44.985 -88.062 1.00 39.12 179 SER H N 1
ATOM 7659 C CA . SER B 2 201 ? -73.425 44.522 -88.984 1.00 39.29 179 SER H CA 1
ATOM 7660 C C . SER B 2 201 ? -74.616 43.997 -88.197 1.00 40.28 179 SER H C 1
ATOM 7661 O O . SER B 2 201 ? -74.456 43.421 -87.121 1.00 43.00 179 SER H O 1
ATOM 7669 N N . SER B 2 202 ? -75.808 44.220 -88.735 1.00 40.11 180 SER H N 1
ATOM 7670 C CA . SER B 2 202 ? -77.025 43.622 -88.212 1.00 40.88 180 SER H CA 1
ATOM 7671 C C . SER B 2 202 ? -77.707 42.869 -89.340 1.00 40.05 180 SER H C 1
ATOM 7672 O O . SER B 2 202 ? -77.980 43.441 -90.392 1.00 37.18 180 SER H O 1
ATOM 7680 N N . VAL B 2 203 ? -77.975 41.587 -89.118 1.00 43.23 181 VAL H N 1
ATOM 7681 C CA . VAL B 2 203 ? -78.551 40.740 -90.153 1.00 44.92 181 VAL H CA 1
ATOM 7682 C C . VAL B 2 203 ? -79.816 40.069 -89.638 1.00 45.71 181 VAL H C 1
ATOM 7683 O O . VAL B 2 203 ? -79.893 39.681 -88.470 1.00 48.78 181 VAL H O 1
ATOM 7696 N N . VAL B 2 204 ? -80.810 39.945 -90.510 1.00 44.86 182 VAL H N 1
ATOM 7697 C CA . VAL B 2 204 ? -82.064 39.292 -90.154 1.00 46.13 182 VAL H CA 1
ATOM 7698 C C . VAL B 2 204 ? -82.403 38.209 -91.173 1.00 47.53 182 VAL H C 1
ATOM 7699 O O . VAL B 2 204 ? -82.342 38.435 -92.382 1.00 47.49 182 VAL H O 1
ATOM 7712 N N . THR B 2 205 ? -82.745 37.026 -90.673 1.00 49.96 183 THR H N 1
ATOM 7713 C CA . THR B 2 205 ? -83.111 35.905 -91.530 1.00 50.05 183 THR H CA 1
ATOM 7714 C C . THR B 2 205 ? -84.615 35.889 -91.761 1.00 48.87 183 THR H C 1
ATOM 7715 O O . THR B 2 205 ? -85.399 35.872 -90.814 1.00 48.66 183 THR H O 1
ATOM 7726 N N . VAL B 2 206 ? -85.004 35.872 -93.031 1.00 49.54 184 VAL H N 1
ATOM 7727 C CA . VAL B 2 206 ? -86.382 36.130 -93.427 1.00 50.89 184 VAL H CA 1
ATOM 7728 C C . VAL B 2 206 ? -86.847 35.151 -94.502 1.00 52.88 184 VAL H C 1
ATOM 7729 O O . VAL B 2 206 ? -86.047 34.714 -95.327 1.00 51.52 184 VAL H O 1
ATOM 7742 N N . PRO B 2 207 ? -88.147 34.807 -94.499 1.00 55.26 185 PRO H N 1
ATOM 7743 C CA . PRO B 2 207 ? -88.667 33.919 -95.544 1.00 58.06 185 PRO H CA 1
ATOM 7744 C C . PRO B 2 207 ? -88.486 34.504 -96.943 1.00 58.72 185 PRO H C 1
ATOM 7745 O O . PRO B 2 207 ? -88.835 35.662 -97.185 1.00 57.23 185 PRO H O 1
ATOM 7756 N N . SER B 2 208 ? -87.936 33.698 -97.847 1.00 59.82 186 SER H N 1
ATOM 7757 C CA . SER B 2 208 ? -87.660 34.129 -99.214 1.00 60.91 186 SER H CA 1
ATOM 7758 C C . SER B 2 208 ? -88.936 34.481 -99.969 1.00 64.94 186 SER H C 1
ATOM 7759 O O . SER B 2 208 ? -88.901 35.200 -100.966 1.00 63.74 186 SER H O 1
ATOM 7767 N N . SER B 2 209 ? -90.058 33.958 -99.489 1.00 70.60 187 SER H N 1
ATOM 7768 C CA . SER B 2 209 ? -91.345 34.152 -100.143 1.00 73.46 187 SER H CA 1
ATOM 7769 C C . SER B 2 209 ? -91.915 35.552 -99.925 1.00 72.91 187 SER H C 1
ATOM 7770 O O . SER B 2 209 ? -92.867 35.947 -100.597 1.00 75.86 187 SER H O 1
ATOM 7778 N N . SER B 2 210 ? -91.329 36.297 -98.990 1.00 68.87 188 SER H N 1
ATOM 7779 C CA . SER B 2 210 ? -91.850 37.609 -98.608 1.00 67.34 188 SER H CA 1
ATOM 7780 C C . SER B 2 210 ? -91.089 38.769 -99.249 1.00 64.80 188 SER H C 1
ATOM 7781 O O . SER B 2 210 ? -91.552 39.909 -99.211 1.00 65.45 188 SER H O 1
ATOM 7789 N N . LEU B 2 211 ? -89.926 38.480 -99.827 1.00 62.61 189 LEU H N 1
ATOM 7790 C CA . LEU B 2 211 ? -89.039 39.527 -100.331 1.00 61.54 189 LEU H CA 1
ATOM 7791 C C . LEU B 2 211 ? -89.720 40.405 -101.378 1.00 65.05 189 LEU H C 1
ATOM 7792 O O . LEU B 2 211 ? -89.433 41.600 -101.484 1.00 64.99 189 LEU H O 1
ATOM 7808 N N . GLY B 2 212 ? -90.632 39.812 -102.139 1.00 67.51 190 GLY H N 1
ATOM 7809 C CA . GLY B 2 212 ? -91.292 40.527 -103.212 1.00 71.24 190 GLY H CA 1
ATOM 7810 C C . GLY B 2 212 ? -92.283 41.576 -102.737 1.00 72.38 190 GLY H C 1
ATOM 7811 O O . GLY B 2 212 ? -92.495 42.580 -103.420 1.00 74.00 190 GLY H O 1
ATOM 7815 N N . THR B 2 213 ? -92.877 41.354 -101.565 1.00 70.63 191 THR H N 1
ATOM 7816 C CA . THR B 2 213 ? -94.003 42.169 -101.110 1.00 71.40 191 THR H CA 1
ATOM 7817 C C . THR B 2 213 ? -93.792 42.824 -99.744 1.00 67.93 191 THR H C 1
ATOM 7818 O O . THR B 2 213 ? -94.458 43.808 -99.423 1.00 69.66 191 THR H O 1
ATOM 7829 N N . GLN B 2 214 ? -92.877 42.285 -98.944 1.00 63.48 192 GLN H N 1
ATOM 7830 C CA . GLN B 2 214 ? -92.638 42.810 -97.601 1.00 60.16 192 GLN H CA 1
ATOM 7831 C C . GLN B 2 214 ? -91.434 43.742 -97.567 1.00 56.35 192 GLN H C 1
ATOM 7832 O O . GLN B 2 214 ? -90.327 43.367 -97.952 1.00 54.10 192 GLN H O 1
ATOM 7846 N N . THR B 2 215 ? -91.663 44.961 -97.092 1.00 56.83 193 THR H N 1
ATOM 7847 C CA . THR B 2 215 ? -90.601 45.946 -96.951 1.00 53.90 193 THR H CA 1
ATOM 7848 C C . THR B 2 215 ? -89.749 45.637 -95.725 1.00 50.45 193 THR H C 1
ATOM 7849 O O . THR B 2 215 ? -90.273 45.239 -94.684 1.00 51.73 193 THR H O 1
ATOM 7860 N N . TYR B 2 216 ? -88.437 45.817 -95.852 1.00 46.92 194 TYR H N 1
ATOM 7861 C CA . TYR B 2 216 ? -87.523 45.635 -94.728 1.00 45.85 194 TYR H CA 1
ATOM 7862 C C . TYR B 2 216 ? -86.653 46.873 -94.545 1.00 46.72 194 TYR H C 1
ATOM 7863 O O . TYR B 2 216 ? -85.919 47.275 -95.448 1.00 46.78 194 TYR H O 1
ATOM 7881 N N . ILE B 2 217 ? -86.760 47.479 -93.366 1.00 48.10 195 ILE H N 1
ATOM 7882 C CA . ILE B 2 217 ? -86.038 48.703 -93.040 1.00 46.08 195 ILE H CA 1
ATOM 7883 C C . ILE B 2 217 ? -85.319 48.543 -91.709 1.00 44.58 195 ILE H C 1
ATOM 7884 O O . ILE B 2 217 ? -85.950 48.237 -90.698 1.00 46.37 195 ILE H O 1
ATOM 7900 N N . CYS B 2 218 ? -84.005 48.746 -91.707 1.00 43.10 196 CYS H N 1
ATOM 7901 C CA . CYS B 2 218 ? -83.253 48.747 -90.459 1.00 43.80 196 CYS H CA 1
ATOM 7902 C C . CYS B 2 218 ? -83.218 50.158 -89.883 1.00 45.66 196 CYS H C 1
ATOM 7903 O O . CYS B 2 218 ? -82.866 51.117 -90.575 1.00 46.07 196 CYS H O 1
ATOM 7910 N N . ASN B 2 219 ? -83.610 50.274 -88.618 1.00 46.78 197 ASN H N 1
ATOM 7911 C CA . ASN B 2 219 ? -83.642 51.556 -87.928 1.00 47.86 197 ASN H CA 1
ATOM 7912 C C . ASN B 2 219 ? -82.406 51.714 -87.054 1.00 50.68 197 ASN H C 1
ATOM 7913 O O . ASN B 2 219 ? -82.304 51.107 -85.990 1.00 53.62 197 ASN H O 1
ATOM 7924 N N . VAL B 2 220 ? -81.464 52.527 -87.522 1.00 48.84 198 VAL H N 1
ATOM 7925 C CA . VAL B 2 220 ? -80.205 52.744 -86.819 1.00 47.17 198 VAL H CA 1
ATOM 7926 C C . VAL B 2 220 ? -80.254 54.049 -86.036 1.00 48.76 198 VAL H C 1
ATOM 7927 O O . VAL B 2 220 ? -80.658 55.086 -86.567 1.00 49.03 198 VAL H O 1
ATOM 7940 N N . ASN B 2 221 ? -79.837 53.991 -84.775 1.00 49.39 199 ASN H N 1
ATOM 7941 C CA . ASN B 2 221 ? -79.783 55.174 -83.929 1.00 52.05 199 ASN H CA 1
ATOM 7942 C C . ASN B 2 221 ? -78.430 55.276 -83.237 1.00 53.08 199 ASN H C 1
ATOM 7943 O O . ASN B 2 221 ? -77.985 54.334 -82.579 1.00 53.89 199 ASN H O 1
ATOM 7954 N N . HIS B 2 222 ? -77.780 56.421 -83.418 1.00 54.05 200 HIS H N 1
ATOM 7955 C CA . HIS B 2 222 ? -76.501 56.719 -82.780 1.00 57.33 200 HIS H CA 1
ATOM 7956 C C . HIS B 2 222 ? -76.643 57.979 -81.936 1.00 64.35 200 HIS H C 1
ATOM 7957 O O . HIS B 2 222 ? -76.381 59.088 -82.405 1.00 65.27 200 HIS H O 1
ATOM 7972 N N . LYS B 2 223 ? -77.073 57.797 -80.691 1.00 71.26 201 LYS H N 1
ATOM 7973 C CA . LYS B 2 223 ? -77.353 58.910 -79.788 1.00 75.89 201 LYS H CA 1
ATOM 7974 C C . LYS B 2 223 ? -76.212 59.919 -79.644 1.00 75.02 201 LYS H C 1
ATOM 7975 O O . LYS B 2 223 ? -76.439 61.118 -79.795 1.00 76.92 201 LYS H O 1
ATOM 7994 N N . PRO B 2 224 ? -74.991 59.446 -79.332 1.00 71.13 202 PRO H N 1
ATOM 7995 C CA . PRO B 2 224 ? -73.884 60.381 -79.081 1.00 70.84 202 PRO H CA 1
ATOM 7996 C C . PRO B 2 224 ? -73.661 61.420 -80.183 1.00 68.27 202 PRO H C 1
ATOM 7997 O O . PRO B 2 224 ? -73.165 62.508 -79.885 1.00 70.84 202 PRO H O 1
ATOM 8008 N N . SER B 2 225 ? -74.024 61.096 -81.422 1.00 63.14 203 SER H N 1
ATOM 8009 C CA . SER B 2 225 ? -73.855 62.021 -82.543 1.00 59.87 203 SER H CA 1
ATOM 8010 C C . SER B 2 225 ? -75.187 62.607 -83.007 1.00 58.09 203 SER H C 1
ATOM 8011 O O . SER B 2 225 ? -75.229 63.361 -83.978 1.00 57.63 203 SER H O 1
ATOM 8019 N N . ASN B 2 226 ? -76.268 62.253 -82.316 1.00 58.40 204 ASN H N 1
ATOM 8020 C CA . ASN B 2 226 ? -77.612 62.706 -82.675 1.00 57.05 204 ASN H CA 1
ATOM 8021 C C . ASN B 2 226 ? -77.963 62.374 -84.123 1.00 54.36 204 ASN H C 1
ATOM 8022 O O . ASN B 2 226 ? -78.424 63.232 -84.881 1.00 55.94 204 ASN H O 1
ATOM 8033 N N . THR B 2 227 ? -77.744 61.114 -84.488 1.00 50.83 205 THR H N 1
ATOM 8034 C CA . THR B 2 227 ? -77.985 60.627 -85.844 1.00 48.61 205 THR H CA 1
ATOM 8035 C C . THR B 2 227 ? -78.970 59.462 -85.840 1.00 46.31 205 THR H C 1
ATOM 8036 O O . THR B 2 227 ? -78.867 58.555 -85.016 1.00 44.71 205 THR H O 1
ATOM 8047 N N . LYS B 2 228 ? -79.919 59.506 -86.770 1.00 46.24 206 LYS H N 1
ATOM 8048 C CA . LYS B 2 228 ? -80.858 58.414 -86.997 1.00 44.48 206 LYS H CA 1
ATOM 8049 C C . LYS B 2 228 ? -80.929 58.111 -88.485 1.00 46.34 206 LYS H C 1
ATOM 8050 O O . LYS B 2 228 ? -80.916 59.024 -89.314 1.00 46.96 206 LYS H O 1
ATOM 8069 N N . VAL B 2 229 ? -81.001 56.824 -88.811 1.00 46.99 207 VAL H N 1
ATOM 8070 C CA . VAL B 2 229 ? -81.111 56.369 -90.191 1.00 48.08 207 VAL H CA 1
ATOM 8071 C C . VAL B 2 229 ? -82.076 55.190 -90.288 1.00 48.51 207 VAL H C 1
ATOM 8072 O O . VAL B 2 229 ? -81.914 54.190 -89.591 1.00 47.97 207 VAL H O 1
ATOM 8085 N N . ASP B 2 230 ? -83.082 55.322 -91.147 1.00 48.85 208 ASP H N 1
ATOM 8086 C CA . ASP B 2 230 ? -83.941 54.202 -91.515 1.00 48.35 208 ASP H CA 1
ATOM 8087 C C . ASP B 2 230 ? -83.599 53.798 -92.942 1.00 45.94 208 ASP H C 1
ATOM 8088 O O . ASP B 2 230 ? -83.996 54.466 -93.900 1.00 44.08 208 ASP H O 1
ATOM 8097 N N . LYS B 2 231 ? -82.848 52.707 -93.074 1.00 45.63 209 LYS H N 1
ATOM 8098 C CA . LYS B 2 231 ? -82.380 52.246 -94.377 1.00 44.99 209 LYS H CA 1
ATOM 8099 C C . LYS B 2 231 ? -83.206 51.078 -94.901 1.00 42.77 209 LYS H C 1
ATOM 8100 O O . LYS B 2 231 ? -83.266 50.016 -94.283 1.00 40.98 209 LYS H O 1
ATOM 8119 N N . LYS B 2 232 ? -83.828 51.286 -96.056 1.00 44.80 210 LYS H N 1
ATOM 8120 C CA . LYS B 2 232 ? -84.587 50.241 -96.724 1.00 44.69 210 LYS H CA 1
ATOM 8121 C C . LYS B 2 232 ? -83.619 49.284 -97.406 1.00 43.09 210 LYS H C 1
ATOM 8122 O O . LYS B 2 232 ? -82.703 49.713 -98.110 1.00 43.95 210 LYS H O 1
ATOM 8141 N N . VAL B 2 233 ? -83.826 47.991 -97.176 1.00 42.17 211 VAL H N 1
ATOM 8142 C CA . VAL B 2 233 ? -82.988 46.936 -97.743 1.00 43.16 211 VAL H CA 1
ATOM 8143 C C . VAL B 2 233 ? -83.761 46.188 -98.823 1.00 48.31 211 VAL H C 1
ATOM 8144 O O . VAL B 2 233 ? -84.714 45.471 -98.521 1.00 50.03 211 VAL H O 1
ATOM 8157 N N . GLU B 2 234 ? -83.337 46.352 -100.074 1.00 51.50 212 GLU H N 1
ATOM 8158 C CA . GLU B 2 234 ? -84.041 45.777 -101.220 1.00 59.37 212 GLU H CA 1
ATOM 8159 C C . GLU B 2 234 ? -83.296 44.602 -101.858 1.00 65.04 212 GLU H C 1
ATOM 8160 O O . GLU B 2 234 ? -82.074 44.514 -101.755 1.00 63.91 212 GLU H O 1
ATOM 8172 N N . PRO B 2 235 ? -84.033 43.700 -102.535 1.00 70.37 213 PRO H N 1
ATOM 8173 C CA . PRO B 2 235 ? -83.381 42.650 -103.328 1.00 76.18 213 PRO H CA 1
ATOM 8174 C C . PRO B 2 235 ? -82.593 43.225 -104.503 1.00 82.38 213 PRO H C 1
ATOM 8175 O O . PRO B 2 235 ? -82.957 44.279 -105.023 1.00 84.34 213 PRO H O 1
ATOM 8186 N N . LYS B 2 236 ? -81.535 42.535 -104.918 1.00 88.87 214 LYS H N 1
ATOM 8187 C CA . LYS B 2 236 ? -80.697 43.008 -106.016 1.00 99.55 214 LYS H CA 1
ATOM 8188 C C . LYS B 2 236 ? -81.368 42.795 -107.367 1.00 111.85 214 LYS H C 1
ATOM 8189 O O . LYS B 2 236 ? -82.208 41.910 -107.522 1.00 113.45 214 LYS H O 1
ATOM 8208 N N . SER B 2 237 ? -80.983 43.615 -108.341 1.00 123.79 215 SER H N 1
ATOM 8209 C CA . SER B 2 237 ? -81.522 43.522 -109.693 1.00 130.66 215 SER H CA 1
ATOM 8210 C C . SER B 2 237 ? -80.757 42.488 -110.513 1.00 135.44 215 SER H C 1
ATOM 8211 O O . SER B 2 237 ? -79.563 42.651 -110.770 1.00 136.59 215 SER H O 1
ATOM 8219 N N . CYS B 2 238 ? -81.453 41.428 -110.918 1.00 137.28 216 CYS H N 1
ATOM 8220 C CA . CYS B 2 238 ? -80.853 40.358 -111.711 1.00 140.55 216 CYS H CA 1
ATOM 8221 C C . CYS B 2 238 ? -81.602 40.169 -113.025 1.00 146.11 216 CYS H C 1
ATOM 8222 O O . CYS B 2 238 ? -81.009 39.808 -114.042 1.00 150.73 216 CYS H O 1
ATOM 8230 N N . GLN C 3 1 ? -35.097 39.110 -77.371 1.00 193.29 1 GLN L N 1
ATOM 8231 C CA . GLN C 3 1 ? -35.290 39.783 -78.687 1.00 199.57 1 GLN L CA 1
ATOM 8232 C C . GLN C 3 1 ? -35.202 38.772 -79.826 1.00 203.99 1 GLN L C 1
ATOM 8233 O O . GLN C 3 1 ? -34.500 38.993 -80.815 1.00 214.19 1 GLN L O 1
ATOM 8249 N N . SER C 3 2 ? -35.918 37.662 -79.673 1.00 197.94 2 SER L N 1
ATOM 8250 C CA . SER C 3 2 ? -35.972 36.622 -80.695 1.00 198.40 2 SER L CA 1
ATOM 8251 C C . SER C 3 2 ? -37.397 36.100 -80.832 1.00 184.37 2 SER L C 1
ATOM 8252 O O . SER C 3 2 ? -38.070 35.839 -79.836 1.00 173.28 2 SER L O 1
ATOM 8260 N N . ALA C 3 3 ? -37.850 35.951 -82.072 1.00 183.03 3 ALA L N 1
ATOM 8261 C CA . ALA C 3 3 ? -39.215 35.520 -82.345 1.00 171.14 3 ALA L CA 1
ATOM 8262 C C . ALA C 3 3 ? -39.453 34.087 -81.877 1.00 161.98 3 ALA L C 1
ATOM 8263 O O . ALA C 3 3 ? -38.699 33.178 -82.226 1.00 166.91 3 ALA L O 1
ATOM 8270 N N . LEU C 3 4 ? -40.507 33.901 -81.086 1.00 149.27 4 LEU L N 1
ATOM 8271 C CA . LEU C 3 4 ? -40.900 32.582 -80.599 1.00 141.93 4 LEU L CA 1
ATOM 8272 C C . LEU C 3 4 ? -42.288 32.228 -81.119 1.00 138.45 4 LEU L C 1
ATOM 8273 O O . LEU C 3 4 ? -43.243 32.984 -80.928 1.00 131.96 4 LEU L O 1
ATOM 8289 N N . THR C 3 5 ? -42.393 31.075 -81.772 1.00 142.63 5 THR L N 1
ATOM 8290 C CA . THR C 3 5 ? -43.637 30.661 -82.414 1.00 140.06 5 THR L CA 1
ATOM 8291 C C . THR C 3 5 ? -44.458 29.737 -81.522 1.00 132.47 5 THR L C 1
ATOM 8292 O O . THR C 3 5 ? -43.926 28.817 -80.901 1.00 132.43 5 THR L O 1
ATOM 8303 N N . GLN C 3 6 ? -45.761 29.998 -81.470 1.00 127.18 6 GLN L N 1
ATOM 8304 C CA . GLN C 3 6 ? -46.703 29.150 -80.751 1.00 121.37 6 GLN L CA 1
ATOM 8305 C C . GLN C 3 6 ? -47.904 28.865 -81.648 1.00 123.88 6 GLN L C 1
ATOM 8306 O O . GLN C 3 6 ? -48.270 29.704 -82.472 1.00 126.86 6 GLN L O 1
ATOM 8320 N N . PRO C 3 7 ? -48.523 27.683 -81.497 1.00 123.71 7 PRO L N 1
ATOM 8321 C CA . PRO C 3 7 ? -49.742 27.444 -82.276 1.00 122.08 7 PRO L CA 1
ATOM 8322 C C . PRO C 3 7 ? -50.869 28.353 -81.798 1.00 114.96 7 PRO L C 1
ATOM 8323 O O . PRO C 3 7 ? -50.964 28.621 -80.601 1.00 110.49 7 PRO L O 1
ATOM 8334 N N . ALA C 3 8 ? -51.697 28.827 -82.722 1.00 112.95 8 ALA L N 1
ATOM 8335 C CA . ALA C 3 8 ? -52.712 29.823 -82.398 1.00 106.67 8 ALA L CA 1
ATOM 8336 C C . ALA C 3 8 ? -53.694 29.324 -81.343 1.00 97.15 8 ALA L C 1
ATOM 8337 O O . ALA C 3 8 ? -54.027 30.051 -80.408 1.00 95.66 8 ALA L O 1
ATOM 8344 N N . SER C 3 9 ? -54.150 28.084 -81.490 1.00 90.79 9 SER L N 1
ATOM 8345 C CA . SER C 3 9 ? -55.143 27.533 -80.577 1.00 80.89 9 SER L CA 1
ATOM 8346 C C . SER C 3 9 ? -55.031 26.017 -80.441 1.00 77.88 9 SER L C 1
ATOM 8347 O O . SER C 3 9 ? -54.511 25.334 -81.323 1.00 81.97 9 SER L O 1
ATOM 8355 N N . VAL C 3 10 ? -55.523 25.507 -79.318 1.00 71.42 11 VAL L N 1
ATOM 8356 C CA . VAL C 3 10 ? -55.600 24.073 -79.072 1.00 70.01 11 VAL L CA 1
ATOM 8357 C C . VAL C 3 10 ? -56.760 23.814 -78.117 1.00 64.28 11 VAL L C 1
ATOM 8358 O O . VAL C 3 10 ? -57.034 24.630 -77.239 1.00 60.75 11 VAL L O 1
ATOM 8371 N N . SER C 3 11 ? -57.442 22.688 -78.291 1.00 65.85 12 SER L N 1
ATOM 8372 C CA . SER C 3 11 ? -58.598 22.367 -77.461 1.00 64.09 12 SER L CA 1
ATOM 8373 C C . SER C 3 11 ? -58.590 20.910 -77.013 1.00 67.32 12 SER L C 1
ATOM 8374 O O . SER C 3 11 ? -57.980 20.051 -77.650 1.00 70.57 12 SER L O 1
ATOM 8382 N N . GLY C 3 12 ? -59.276 20.641 -75.909 1.00 67.05 13 GLY L N 1
ATOM 8383 C CA . GLY C 3 12 ? -59.379 19.296 -75.381 1.00 67.52 13 GLY L CA 1
ATOM 8384 C C . GLY C 3 12 ? -60.536 19.180 -74.410 1.00 64.48 13 GLY L C 1
ATOM 8385 O O . GLY C 3 12 ? -60.965 20.173 -73.819 1.00 62.44 13 GLY L O 1
ATOM 8389 N N . SER C 3 13 ? -61.047 17.962 -74.254 1.00 64.36 14 SER L N 1
ATOM 8390 C CA . SER C 3 13 ? -62.129 17.692 -73.319 1.00 62.52 14 SER L CA 1
ATOM 8391 C C . SER C 3 13 ? -61.563 17.607 -71.908 1.00 62.24 14 SER L C 1
ATOM 8392 O O . SER C 3 13 ? -60.357 17.427 -71.739 1.00 65.99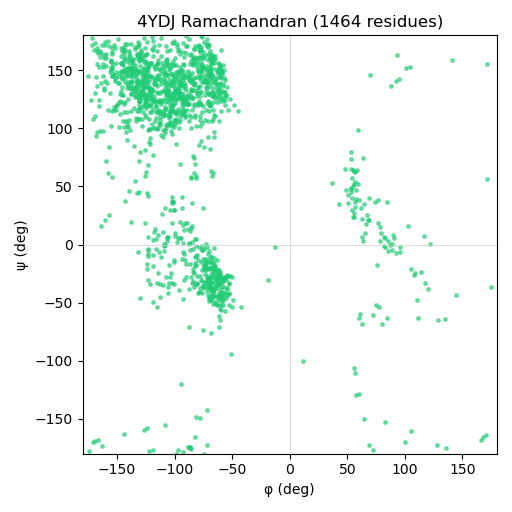 14 SER L O 1
ATOM 8400 N N . PRO C 3 14 ? -62.424 17.751 -70.888 1.00 79.15 15 PRO L N 1
ATOM 8401 C CA . PRO C 3 14 ? -61.963 17.579 -69.505 1.00 79.72 15 PRO L CA 1
ATOM 8402 C C . PRO C 3 14 ? -61.383 16.192 -69.262 1.00 81.38 15 PRO L C 1
ATOM 8403 O O . PRO C 3 14 ? -62.051 15.193 -69.532 1.00 83.84 15 PRO L O 1
ATOM 8414 N N . GLY C 3 15 ? -60.149 16.144 -68.769 1.00 80.40 16 GLY L N 1
ATOM 8415 C CA . GLY C 3 15 ? -59.477 14.889 -68.481 1.00 82.35 16 GLY L CA 1
ATOM 8416 C C . GLY C 3 15 ? -58.355 14.603 -69.459 1.00 81.34 16 GLY L C 1
ATOM 8417 O O . GLY C 3 15 ? -57.419 13.872 -69.143 1.00 83.31 16 GLY L O 1
ATOM 8421 N N . GLN C 3 16 ? -58.445 15.182 -70.651 1.00 79.33 17 GLN L N 1
ATOM 8422 C CA . GLN C 3 16 ? -57.437 14.964 -71.680 1.00 80.24 17 GLN L CA 1
ATOM 8423 C C . GLN C 3 16 ? -56.138 15.692 -71.351 1.00 80.57 17 GLN L C 1
ATOM 8424 O O . GLN C 3 16 ? -56.075 16.473 -70.402 1.00 79.45 17 GLN L O 1
ATOM 8438 N N . SER C 3 17 ? -55.109 15.420 -72.148 1.00 83.19 18 SER L N 1
ATOM 8439 C CA . SER C 3 17 ? -53.803 16.054 -72.000 1.00 83.79 18 SER L CA 1
ATOM 8440 C C . SER C 3 17 ? -53.397 16.737 -73.301 1.00 84.31 18 SER L C 1
ATOM 8441 O O . SER C 3 17 ? -53.630 16.200 -74.387 1.00 84.03 18 SER L O 1
ATOM 8449 N N . ILE C 3 18 ? -52.787 17.916 -73.186 1.00 86.17 19 ILE L N 1
ATOM 8450 C CA . ILE C 3 18 ? -52.395 18.700 -74.354 1.00 89.00 19 ILE L CA 1
ATOM 8451 C C . ILE C 3 18 ? -50.973 19.238 -74.227 1.00 92.45 19 ILE L C 1
ATOM 8452 O O . ILE C 3 18 ? -50.373 19.196 -73.153 1.00 89.27 19 ILE L O 1
ATOM 8468 N N . ASN C 3 19 ? -50.452 19.752 -75.338 1.00 99.41 20 ASN L N 1
ATOM 8469 C CA . ASN C 3 19 ? -49.122 20.346 -75.380 1.00 106.59 20 ASN L CA 1
ATOM 8470 C C . ASN C 3 19 ? -49.148 21.759 -75.943 1.00 100.23 20 ASN L C 1
ATOM 8471 O O . ASN C 3 19 ? -49.982 22.092 -76.786 1.00 99.08 20 ASN L O 1
ATOM 8481 N N . ILE C 3 20 ? -48.224 22.583 -75.460 1.00 95.65 21 ILE L N 1
ATOM 8482 C CA . ILE C 3 20 ? -48.023 23.926 -75.985 1.00 90.76 21 ILE L CA 1
ATOM 8483 C C . ILE C 3 20 ? -46.529 24.124 -76.205 1.00 88.07 21 ILE L C 1
ATOM 8484 O O . ILE C 3 20 ? -45.744 24.116 -75.257 1.00 87.44 21 ILE L O 1
ATOM 8500 N N . SER C 3 21 ? -46.144 24.281 -77.467 1.00 87.52 22 SER L N 1
ATOM 8501 C CA . SER C 3 21 ? -44.740 24.415 -77.833 1.00 90.11 22 SER L CA 1
ATOM 8502 C C . SER C 3 21 ? -44.277 25.868 -77.790 1.00 89.72 22 SER L C 1
ATOM 8503 O O . SER C 3 21 ? -45.060 26.791 -78.020 1.00 88.19 22 SER L O 1
ATOM 8511 N N . CYS C 3 22 ? -42.997 26.051 -77.486 1.00 94.91 23 CYS L N 1
ATOM 8512 C CA . CYS C 3 22 ? -42.363 27.362 -77.490 1.00 96.44 23 CYS L CA 1
ATOM 8513 C C . CYS C 3 22 ? -41.128 27.309 -78.383 1.00 103.18 23 CYS L C 1
ATOM 8514 O O . CYS C 3 22 ? -40.003 27.155 -77.904 1.00 104.35 23 CYS L O 1
ATOM 8522 N N . ALA C 3 23 ? -41.354 27.432 -79.686 1.00 108.29 24 ALA L N 1
ATOM 8523 C CA . ALA C 3 23 ? -40.305 27.241 -80.681 1.00 117.26 24 ALA L CA 1
ATOM 8524 C C . ALA C 3 23 ? -39.190 28.276 -80.570 1.00 121.34 24 ALA L C 1
ATOM 8525 O O . ALA C 3 23 ? -39.448 29.463 -80.367 1.00 120.93 24 ALA L O 1
ATOM 8532 N N . GLY C 3 24 ? -37.951 27.806 -80.703 1.00 125.97 25 GLY L N 1
ATOM 8533 C CA . GLY C 3 24 ? -36.796 28.679 -80.828 1.00 128.81 25 GLY L CA 1
ATOM 8534 C C . GLY C 3 24 ? -35.851 28.666 -79.642 1.00 133.06 25 GLY L C 1
ATOM 8535 O O . GLY C 3 24 ? -34.689 28.280 -79.775 1.00 134.22 25 GLY L O 1
ATOM 8539 N N . ARG C 3 25 ? -36.350 29.093 -78.486 1.00 137.13 26 ARG L N 1
ATOM 8540 C CA . ARG C 3 25 ? -35.531 29.226 -77.287 1.00 138.75 26 ARG L CA 1
ATOM 8541 C C . ARG C 3 25 ? -36.004 28.292 -76.181 1.00 137.51 26 ARG L C 1
ATOM 8542 O O . ARG C 3 25 ? -37.037 28.532 -75.556 1.00 136.41 26 ARG L O 1
ATOM 8563 N N . SER C 3 26 ? -35.242 27.227 -75.950 1.00 137.58 27 SER L N 1
ATOM 8564 C CA . SER C 3 26 ? -35.537 26.282 -74.879 1.00 132.15 27 SER L CA 1
ATOM 8565 C C . SER C 3 26 ? -34.650 26.547 -73.664 1.00 124.09 27 SER L C 1
ATOM 8566 O O . SER C 3 26 ? -34.328 25.629 -72.908 1.00 124.26 27 SER L O 1
ATOM 8574 N N . ASP C 3 27 ? -34.260 27.807 -73.490 1.00 115.14 31 ASP L N 1
ATOM 8575 C CA . ASP C 3 27 ? -33.382 28.212 -72.396 1.00 108.56 31 ASP L CA 1
ATOM 8576 C C . ASP C 3 27 ? -34.008 29.329 -71.564 1.00 102.89 31 ASP L C 1
ATOM 8577 O O . ASP C 3 27 ? -34.333 30.397 -72.086 1.00 102.29 31 ASP L O 1
ATOM 8586 N N . ARG C 3 28 ? -34.168 29.069 -70.269 1.00 98.68 32 ARG L N 1
ATOM 8587 C CA . ARG C 3 28 ? -34.749 30.031 -69.333 1.00 93.65 32 ARG L CA 1
ATOM 8588 C C . ARG C 3 28 ? -36.110 30.526 -69.814 1.00 88.15 32 ARG L C 1
ATOM 8589 O O . ARG C 3 28 ? -36.325 31.726 -69.981 1.00 85.49 32 ARG L O 1
ATOM 8610 N N . VAL C 3 29 ? -37.027 29.586 -70.022 1.00 86.45 33 VAL L N 1
ATOM 8611 C CA . VAL C 3 29 ? -38.355 29.896 -70.539 1.00 84.56 33 VAL L CA 1
ATOM 8612 C C . VAL C 3 29 ? -39.366 30.049 -69.408 1.00 83.23 33 VAL L C 1
ATOM 8613 O O . VAL C 3 29 ? -39.371 29.268 -68.455 1.00 83.40 33 VAL L O 1
ATOM 8626 N N . SER C 3 30 ? -40.218 31.064 -69.526 1.00 83.03 34 SER L N 1
ATOM 8627 C CA . SER C 3 30 ? -41.298 31.297 -68.574 1.00 80.54 34 SER L CA 1
ATOM 8628 C C . SER C 3 30 ? -42.651 31.174 -69.263 1.00 77.22 34 SER L C 1
ATOM 8629 O O . SER C 3 30 ? -42.801 31.569 -70.420 1.00 77.68 34 SER L O 1
ATOM 8637 N N . TRP C 3 31 ? -43.627 30.626 -68.545 1.00 70.84 35 TRP L N 1
ATOM 8638 C CA . TRP C 3 31 ? -44.996 30.528 -69.040 1.00 64.45 35 TRP L CA 1
ATOM 8639 C C . TRP C 3 31 ? -45.921 31.384 -68.185 1.00 58.98 35 TRP L C 1
ATOM 8640 O O . TRP C 3 31 ? -45.740 31.481 -66.972 1.00 58.59 35 TRP L O 1
ATOM 8661 N N . TYR C 3 32 ? -46.899 32.016 -68.825 1.00 55.29 36 TYR L N 1
ATOM 8662 C CA . TYR C 3 32 ? -47.846 32.870 -68.119 1.00 52.43 36 TYR L CA 1
ATOM 8663 C C . TYR C 3 32 ? -49.273 32.559 -68.553 1.00 52.06 36 TYR L C 1
ATOM 8664 O O . TYR C 3 32 ? -49.563 32.459 -69.743 1.00 53.46 36 TYR L O 1
ATOM 8682 N N . GLN C 3 33 ? -50.151 32.385 -67.572 1.00 51.09 37 GLN L N 1
ATOM 8683 C CA . GLN C 3 33 ? -51.554 32.083 -67.821 1.00 51.41 37 GLN L CA 1
ATOM 8684 C C . GLN C 3 33 ? -52.408 33.341 -67.690 1.00 52.99 37 GLN L C 1
ATOM 8685 O O . GLN C 3 33 ? -52.369 34.021 -66.662 1.00 53.42 37 GLN L O 1
ATOM 8699 N N . GLN C 3 34 ? -53.173 33.647 -68.733 1.00 52.26 38 GLN L N 1
ATOM 8700 C CA . GLN C 3 34 ? -54.086 34.784 -68.705 1.00 53.32 38 GLN L CA 1
ATOM 8701 C C . GLN C 3 34 ? -55.512 34.323 -68.986 1.00 54.07 38 GLN L C 1
ATOM 8702 O O . GLN C 3 34 ? -55.894 34.122 -70.137 1.00 53.65 38 GLN L O 1
ATOM 8716 N N . ARG C 3 35 ? -56.291 34.140 -67.926 1.00 57.19 39 ARG L N 1
ATOM 8717 C CA . ARG C 3 35 ? -57.710 33.838 -68.071 1.00 61.16 39 ARG L CA 1
ATOM 8718 C C . ARG C 3 35 ? -58.428 35.047 -68.670 1.00 64.86 39 ARG L C 1
ATOM 8719 O O . ARG C 3 35 ? -57.890 36.155 -68.652 1.00 65.27 39 ARG L O 1
ATOM 8740 N N . PRO C 3 36 ? -59.642 34.840 -69.211 1.00 69.30 40 PRO L N 1
ATOM 8741 C CA . PRO C 3 36 ? -60.380 35.937 -69.851 1.00 72.05 40 PRO L CA 1
ATOM 8742 C C . PRO C 3 36 ? -60.579 37.147 -68.940 1.00 76.31 40 PRO L C 1
ATOM 8743 O O . PRO C 3 36 ? -61.056 36.993 -67.816 1.00 77.56 40 PRO L O 1
ATOM 8754 N N . ASN C 3 37 ? -60.205 38.326 -69.431 1.00 80.87 41 ASN L N 1
ATOM 8755 C CA . ASN C 3 37 ? -60.347 39.577 -68.684 1.00 83.82 41 ASN L CA 1
ATOM 8756 C C . ASN C 3 37 ? -59.462 39.624 -67.433 1.00 83.97 41 ASN L C 1
ATOM 8757 O O . ASN C 3 37 ? -59.586 40.535 -66.612 1.00 86.32 41 ASN L O 1
ATOM 8768 N N . GLY C 3 38 ? -58.560 38.653 -67.302 1.00 79.97 42 GLY L N 1
ATOM 8769 C CA . GLY C 3 38 ? -57.704 38.551 -66.133 1.00 74.94 42 GLY L CA 1
ATOM 8770 C C . GLY C 3 38 ? -56.293 39.054 -66.373 1.00 66.70 42 GLY L C 1
ATOM 8771 O O . GLY C 3 38 ? -55.919 39.378 -67.498 1.00 63.12 42 GLY L O 1
ATOM 8775 N N . VAL C 3 39 ? -55.511 39.116 -65.301 1.00 63.65 43 VAL L N 1
ATOM 8776 C CA . VAL C 3 39 ? -54.111 39.520 -65.378 1.00 60.68 43 VAL L CA 1
ATOM 8777 C C . VAL C 3 39 ? -53.236 38.293 -65.643 1.00 57.13 43 VAL L C 1
ATOM 8778 O O . VAL C 3 39 ? -53.545 37.202 -65.162 1.00 56.83 43 VAL L O 1
ATOM 8791 N N . PRO C 3 40 ? -52.149 38.456 -66.420 1.00 53.99 44 PRO L N 1
ATOM 8792 C CA . PRO C 3 40 ? -51.243 37.318 -66.619 1.00 51.98 44 PRO L CA 1
ATOM 8793 C C . PRO C 3 40 ? -50.645 36.818 -65.304 1.00 50.80 44 PRO L C 1
ATOM 8794 O O . PRO C 3 40 ? -50.275 37.625 -64.454 1.00 49.44 44 PRO L O 1
ATOM 8805 N N . LYS C 3 41 ? -50.564 35.499 -65.154 1.00 52.34 45 LYS L N 1
ATOM 8806 C CA . LYS C 3 41 ? -50.072 34.872 -63.930 1.00 55.61 45 LYS L CA 1
ATOM 8807 C C . LYS C 3 41 ? -48.930 33.916 -64.245 1.00 56.09 45 LYS L C 1
ATOM 8808 O O . LYS C 3 41 ? -49.007 33.143 -65.196 1.00 54.62 45 LYS L O 1
ATOM 8827 N N . LEU C 3 42 ? -47.880 33.962 -63.431 1.00 57.49 46 LEU L N 1
ATOM 8828 C CA . LEU C 3 42 ? -46.733 33.079 -63.607 1.00 57.87 46 LEU L CA 1
ATOM 8829 C C . LEU C 3 42 ? -47.120 31.627 -63.345 1.00 58.12 46 LEU L C 1
ATOM 8830 O O . LEU C 3 42 ? -47.612 31.298 -62.268 1.00 58.42 46 LEU L O 1
ATOM 8846 N N . LEU C 3 43 ? -46.895 30.769 -64.337 1.00 60.71 47 LEU L N 1
ATOM 8847 C CA . LEU C 3 43 ? -47.183 29.339 -64.223 1.00 61.97 47 LEU L CA 1
ATOM 8848 C C . LEU C 3 43 ? -45.912 28.524 -64.068 1.00 63.07 47 LEU L C 1
ATOM 8849 O O . LEU C 3 43 ? -45.890 27.518 -63.360 1.00 64.54 47 LEU L O 1
ATOM 8865 N N . MET C 3 44 ? -44.861 28.957 -64.753 1.00 60.65 48 MET L N 1
ATOM 8866 C CA . MET C 3 44 ? -43.630 28.190 -64.835 1.00 60.94 48 MET L CA 1
ATOM 8867 C C . MET C 3 44 ? -42.454 29.108 -65.139 1.00 61.05 48 MET L C 1
ATOM 8868 O O . MET C 3 44 ? -42.611 30.126 -65.811 1.00 61.70 48 MET L O 1
ATOM 8882 N N . PHE C 3 45 ? -41.279 28.747 -64.636 1.00 61.37 49 PHE L N 1
ATOM 8883 C CA . PHE C 3 45 ? -40.057 29.478 -64.940 1.00 62.89 49 PHE L CA 1
ATOM 8884 C C . PHE C 3 45 ? -38.878 28.516 -64.981 1.00 65.84 49 PHE L C 1
ATOM 8885 O O . PHE C 3 45 ? -38.967 27.397 -64.478 1.00 67.04 49 PHE L O 1
ATOM 8902 N N . ASP C 3 46 ? -37.781 28.956 -65.586 1.00 69.66 50 ASP L N 1
ATOM 8903 C CA . ASP C 3 46 ? -36.594 28.121 -65.744 1.00 73.49 50 ASP L CA 1
ATOM 8904 C C . ASP C 3 46 ? -36.967 26.802 -66.416 1.00 74.45 50 ASP L C 1
ATOM 8905 O O . ASP C 3 46 ? -36.479 25.738 -66.036 1.00 76.76 50 ASP L O 1
ATOM 8914 N N . VAL C 3 47 ? -37.857 26.898 -67.401 1.00 73.09 51 VAL L N 1
ATOM 8915 C CA . VAL C 3 47 ? -38.312 25.765 -68.213 1.00 73.13 51 VAL L CA 1
ATOM 8916 C C . VAL C 3 47 ? -39.280 24.833 -67.478 1.00 71.61 51 VAL L C 1
ATOM 8917 O O . VAL C 3 47 ? -40.355 24.539 -68.002 1.00 70.14 51 VAL L O 1
ATOM 8930 N N . TYR C 3 48 ? -38.914 24.372 -66.281 1.00 72.14 52 TYR L N 1
ATOM 8931 C CA . TYR C 3 48 ? -39.671 23.307 -65.616 1.00 72.51 52 TYR L CA 1
ATOM 8932 C C . TYR C 3 48 ? -40.029 23.577 -64.152 1.00 72.34 52 TYR L C 1
ATOM 8933 O O . TYR C 3 48 ? -40.762 22.796 -63.545 1.00 73.05 52 TYR L O 1
ATOM 8951 N N . ARG C 3 49 ? -39.517 24.661 -63.579 1.00 71.82 53 ARG L N 1
ATOM 8952 C CA . ARG C 3 49 ? -39.790 24.963 -62.173 1.00 71.05 53 ARG L CA 1
ATOM 8953 C C . ARG C 3 49 ? -41.169 25.598 -61.991 1.00 69.35 53 ARG L C 1
ATOM 8954 O O . ARG C 3 49 ? -41.559 26.496 -62.741 1.00 66.70 53 ARG L O 1
ATOM 8975 N N . ARG C 3 50 ? -41.898 25.119 -60.984 1.00 70.17 54 ARG L N 1
ATOM 8976 C CA . ARG C 3 50 ? -43.247 25.597 -60.693 1.00 70.11 54 ARG L CA 1
ATOM 8977 C C . ARG C 3 50 ? -43.285 26.492 -59.454 1.00 70.29 54 ARG L C 1
ATOM 8978 O O . ARG C 3 50 ? -42.709 26.146 -58.424 1.00 71.33 54 ARG L O 1
ATOM 8999 N N . PRO C 3 51 ? -43.965 27.648 -59.544 1.00 69.74 55 PRO L N 1
ATOM 9000 C CA . PRO C 3 51 ? -44.194 28.440 -58.330 1.00 71.16 55 PRO L CA 1
ATOM 9001 C C . PRO C 3 51 ? -45.139 27.736 -57.363 1.00 73.02 55 PRO L C 1
ATOM 9002 O O . PRO C 3 51 ? -45.937 26.901 -57.789 1.00 72.28 55 PRO L O 1
ATOM 9013 N N . SER C 3 52 ? -45.051 28.073 -56.080 1.00 76.34 56 SER L N 1
ATOM 9014 C CA . SER C 3 52 ? -45.964 27.524 -55.085 1.00 78.76 56 SER L CA 1
ATOM 9015 C C . SER C 3 52 ? -47.373 28.038 -55.351 1.00 79.09 56 SER L C 1
ATOM 9016 O O . SER C 3 52 ? -47.587 29.243 -55.480 1.00 77.42 56 SER L O 1
ATOM 9024 N N . GLY C 3 53 ? -48.324 27.112 -55.435 1.00 81.06 57 GLY L N 1
ATOM 9025 C CA . GLY C 3 53 ? -49.703 27.440 -55.750 1.00 81.80 57 GLY L CA 1
ATOM 9026 C C . GLY C 3 53 ? -50.113 26.859 -57.089 1.00 82.01 57 GLY L C 1
ATOM 9027 O O . GLY C 3 53 ? -51.298 26.640 -57.346 1.00 80.35 57 GLY L O 1
ATOM 9031 N N . VAL C 3 54 ? -49.127 26.607 -57.943 1.00 84.06 58 VAL L N 1
ATOM 9032 C CA . VAL C 3 54 ? -49.375 26.031 -59.259 1.00 84.96 58 VAL L CA 1
ATOM 9033 C C . VAL C 3 54 ? -49.468 24.513 -59.166 1.00 87.09 58 VAL L C 1
ATOM 9034 O O . VAL C 3 54 ? -48.562 23.856 -58.653 1.00 86.16 58 VAL L O 1
ATOM 9047 N N . SER C 3 55 ? -50.566 23.963 -59.676 1.00 90.55 59 SER L N 1
ATOM 9048 C CA . SER C 3 55 ? -50.807 22.526 -59.626 1.00 93.65 59 SER L CA 1
ATOM 9049 C C . SER C 3 55 ? -49.731 21.751 -60.379 1.00 93.33 59 SER L C 1
ATOM 9050 O O . SER C 3 55 ? -49.154 22.250 -61.346 1.00 93.03 59 SER L O 1
ATOM 9058 N N . ASP C 3 56 ? -49.471 20.527 -59.931 1.00 93.19 60 ASP L N 1
ATOM 9059 C CA . ASP C 3 56 ? -48.466 19.677 -60.560 1.00 92.27 60 ASP L CA 1
ATOM 9060 C C . ASP C 3 56 ? -48.976 19.079 -61.870 1.00 86.61 60 ASP L C 1
ATOM 9061 O O . ASP C 3 56 ? -48.252 18.348 -62.547 1.00 86.01 60 ASP L O 1
ATOM 9070 N N . ARG C 3 57 ? -50.221 19.390 -62.225 1.00 82.33 61 ARG L N 1
ATOM 9071 C CA . ARG C 3 57 ? -50.772 18.983 -63.513 1.00 79.07 61 ARG L CA 1
ATOM 9072 C C . ARG C 3 57 ? -50.007 19.660 -64.644 1.00 75.73 61 ARG L C 1
ATOM 9073 O O . ARG C 3 57 ? -49.917 19.130 -65.751 1.00 75.80 61 ARG L O 1
ATOM 9094 N N . PHE C 3 58 ? -49.462 20.837 -64.355 1.00 73.23 62 PHE L N 1
ATOM 9095 C CA . PHE C 3 58 ? -48.621 21.548 -65.306 1.00 71.97 62 PHE L CA 1
ATOM 9096 C C . PHE C 3 58 ? -47.192 21.020 -65.238 1.00 75.30 62 PHE L C 1
ATOM 9097 O O . PHE C 3 58 ? -46.662 20.787 -64.151 1.00 76.02 62 PHE L O 1
ATOM 9114 N N . SER C 3 59 ? -46.575 20.829 -66.400 1.00 77.82 63 SER L N 1
ATOM 9115 C CA . SER C 3 59 ? -45.214 20.306 -66.474 1.00 82.45 63 SER L CA 1
ATOM 9116 C C . SER C 3 59 ? -44.436 20.956 -67.607 1.00 85.56 63 SER L C 1
ATOM 9117 O O . SER C 3 59 ? -44.969 21.176 -68.694 1.00 84.08 63 SER L O 1
ATOM 9125 N N . GLY C 3 60 ? -43.170 21.256 -67.338 1.00 90.60 64 GLY L N 1
ATOM 9126 C CA . GLY C 3 60 ? -42.292 21.865 -68.318 1.00 93.08 64 GLY L CA 1
ATOM 9127 C C . GLY C 3 60 ? -41.328 20.857 -68.912 1.00 97.08 64 GLY L C 1
ATOM 9128 O O . GLY C 3 60 ? -41.012 19.844 -68.288 1.00 98.76 64 GLY L O 1
ATOM 9132 N N . SER C 3 61 ? -40.857 21.140 -70.121 1.00 98.78 65 SER L N 1
ATOM 9133 C CA . SER C 3 61 ? -39.935 20.249 -70.812 1.00 106.00 65 SER L CA 1
ATOM 9134 C C . SER C 3 61 ? -39.309 20.942 -72.015 1.00 109.34 65 SER L C 1
ATOM 9135 O O . SER C 3 61 ? -39.887 21.879 -72.567 1.00 108.26 65 SER L O 1
ATOM 9143 N N . HIS C 3 62 ? -38.127 20.481 -72.414 1.00 115.33 66 HIS L N 1
ATOM 9144 C CA . HIS C 3 62 ? -37.464 20.993 -73.609 1.00 120.52 66 HIS L CA 1
ATOM 9145 C C . HIS C 3 62 ? -37.056 19.847 -74.525 1.00 128.04 66 HIS L C 1
ATOM 9146 O O . HIS C 3 62 ? -36.951 18.699 -74.092 1.00 129.04 66 HIS L O 1
ATOM 9161 N N . SER C 3 63 ? -36.836 20.170 -75.796 1.00 134.33 67 SER L N 1
ATOM 9162 C CA . SER C 3 63 ? -36.390 19.191 -76.779 1.00 142.50 67 SER L CA 1
ATOM 9163 C C . SER C 3 63 ? -35.251 19.774 -77.606 1.00 148.74 67 SER L C 1
ATOM 9164 O O . SER C 3 63 ? -35.316 19.814 -78.835 1.00 150.39 67 SER L O 1
ATOM 9172 N N . GLY C 3 64 ? -34.211 20.232 -76.917 1.00 153.08 68 GLY L N 1
ATOM 9173 C CA . GLY C 3 64 ? -33.047 20.799 -77.570 1.00 159.30 68 GLY L CA 1
ATOM 9174 C C . GLY C 3 64 ? -33.210 22.268 -77.909 1.00 161.88 68 GLY L C 1
ATOM 9175 O O . GLY C 3 64 ? -32.480 23.113 -77.388 1.00 162.89 68 GLY L O 1
ATOM 9179 N N . ASP C 3 65 ? -34.173 22.572 -78.776 1.00 164.86 69 ASP L N 1
ATOM 9180 C CA . ASP C 3 65 ? -34.356 23.928 -79.289 1.00 164.23 69 ASP L CA 1
ATOM 9181 C C . ASP C 3 65 ? -35.721 24.519 -78.938 1.00 159.64 69 ASP L C 1
ATOM 9182 O O . ASP C 3 65 ? -35.904 25.735 -79.000 1.00 160.26 69 ASP L O 1
ATOM 9191 N N . THR C 3 66 ? -36.671 23.663 -78.572 1.00 155.94 70 THR L N 1
ATOM 9192 C CA . THR C 3 66 ? -38.037 24.103 -78.298 1.00 145.39 70 THR L CA 1
ATOM 9193 C C . THR C 3 66 ? -38.489 23.692 -76.899 1.00 135.69 70 THR L C 1
ATOM 9194 O O . THR C 3 66 ? -38.377 22.526 -76.522 1.00 134.39 70 THR L O 1
ATOM 9205 N N . ALA C 3 67 ? -39.001 24.653 -76.137 1.00 125.45 71 ALA L N 1
ATOM 9206 C CA . ALA C 3 67 ? -39.549 24.370 -74.815 1.00 115.77 71 ALA L CA 1
ATOM 9207 C C . ALA C 3 67 ? -40.997 23.902 -74.936 1.00 106.02 71 ALA L C 1
ATOM 9208 O O . ALA C 3 67 ? -41.654 24.148 -75.948 1.00 105.81 71 ALA L O 1
ATOM 9215 N N . PHE C 3 68 ? -41.484 23.226 -73.899 1.00 97.77 72 PHE L N 1
ATOM 9216 C CA . PHE C 3 68 ? -42.831 22.664 -73.902 1.00 89.61 72 PHE L CA 1
ATOM 9217 C C . PHE C 3 68 ? -43.552 22.886 -72.576 1.00 84.45 72 PHE L C 1
ATOM 9218 O O . PHE C 3 68 ? -42.928 22.934 -71.516 1.00 84.98 72 PHE L O 1
ATOM 9235 N N . LEU C 3 69 ? -44.873 23.019 -72.656 1.00 79.30 73 LEU L N 1
ATOM 9236 C CA . LEU C 3 69 ? -45.730 23.050 -71.478 1.00 75.32 73 LEU L CA 1
ATOM 9237 C C . LEU C 3 69 ? -46.808 21.982 -71.614 1.00 74.41 73 LEU L C 1
ATOM 9238 O O . LEU C 3 69 ? -47.602 22.007 -72.555 1.00 73.41 73 LEU L O 1
ATOM 9254 N N . THR C 3 70 ? -46.824 21.041 -70.677 1.00 74.53 74 THR L N 1
ATOM 9255 C CA . THR C 3 70 ? -47.821 19.978 -70.668 1.00 75.60 74 THR L CA 1
ATOM 9256 C C . THR C 3 70 ? -48.873 20.253 -69.603 1.00 75.44 74 THR L C 1
ATOM 9257 O O . THR C 3 70 ? -48.548 20.668 -68.494 1.00 76.30 74 THR L O 1
ATOM 9268 N N . ILE C 3 71 ? -50.133 20.021 -69.956 1.00 75.61 75 ILE L N 1
ATOM 9269 C CA . ILE C 3 71 ? -51.237 20.121 -69.010 1.00 74.82 75 ILE L CA 1
ATOM 9270 C C . ILE C 3 71 ? -51.960 18.782 -68.956 1.00 76.89 75 ILE L C 1
ATOM 9271 O O . ILE C 3 71 ? -52.765 18.466 -69.832 1.00 77.60 75 ILE L O 1
ATOM 9287 N N . SER C 3 72 ? -51.653 17.993 -67.930 1.00 77.29 76 SER L N 1
ATOM 9288 C CA . SER C 3 72 ? -52.256 16.675 -67.763 1.00 78.29 76 SER L CA 1
ATOM 9289 C C . SER C 3 72 ? -53.597 16.774 -67.049 1.00 77.16 76 SER L C 1
ATOM 9290 O O . SER C 3 72 ? -53.717 17.439 -66.021 1.00 77.73 76 SER L O 1
ATOM 9298 N N . GLY C 3 73 ? -54.603 16.098 -67.593 1.00 76.40 77 GLY L N 1
ATOM 9299 C CA . GLY C 3 73 ? -55.940 16.154 -67.036 1.00 75.42 77 GLY L CA 1
ATOM 9300 C C . GLY C 3 73 ? -56.503 17.559 -67.122 1.00 71.46 77 GLY L C 1
ATOM 9301 O O . GLY C 3 73 ? -56.581 18.263 -66.116 1.00 71.39 77 GLY L O 1
ATOM 9305 N N . LEU C 3 74 ? -56.887 17.969 -68.327 1.00 69.69 78 LEU L N 1
ATOM 9306 C CA . LEU C 3 74 ? -57.433 19.306 -68.548 1.00 66.91 78 LEU L CA 1
ATOM 9307 C C . LEU C 3 74 ? -58.692 19.553 -67.731 1.00 64.06 78 LEU L C 1
ATOM 9308 O O . LEU C 3 74 ? -59.516 18.658 -67.551 1.00 63.56 78 LEU L O 1
ATOM 9324 N N . GLN C 3 75 ? -58.831 20.784 -67.251 1.00 62.00 79 GLN L N 1
ATOM 9325 C CA . GLN C 3 75 ? -59.992 21.194 -66.476 1.00 63.16 79 GLN L CA 1
ATOM 9326 C C . GLN C 3 75 ? -60.452 22.567 -66.938 1.00 60.11 79 GLN L C 1
ATOM 9327 O O . GLN C 3 75 ? -59.673 23.324 -67.511 1.00 57.08 79 GLN L O 1
ATOM 9341 N N . THR C 3 76 ? -61.717 22.883 -66.682 1.00 61.73 80 THR L N 1
ATOM 9342 C CA . THR C 3 76 ? -62.307 24.138 -67.133 1.00 61.07 80 THR L CA 1
ATOM 9343 C C . THR C 3 76 ? -61.516 25.345 -66.632 1.00 59.40 80 THR L C 1
ATOM 9344 O O . THR C 3 76 ? -61.482 26.389 -67.284 1.00 56.21 80 THR L O 1
ATOM 9355 N N . GLU C 3 77 ? -60.865 25.191 -65.484 1.00 61.08 81 GLU L N 1
ATOM 9356 C CA . GLU C 3 77 ? -60.061 26.265 -64.916 1.00 62.00 81 GLU L CA 1
ATOM 9357 C C . GLU C 3 77 ? -58.851 26.585 -65.794 1.00 60.56 81 GLU L C 1
ATOM 9358 O O . GLU C 3 77 ? -58.269 27.665 -65.687 1.00 60.30 81 GLU L O 1
ATOM 9370 N N . ASP C 3 78 ? -58.482 25.649 -66.666 1.00 58.92 82 ASP L N 1
ATOM 9371 C CA . ASP C 3 78 ? -57.288 25.798 -67.497 1.00 59.06 82 ASP L CA 1
ATOM 9372 C C . ASP C 3 78 ? -57.551 26.641 -68.746 1.00 57.88 82 ASP L C 1
ATOM 9373 O O . ASP C 3 78 ? -56.612 27.019 -69.446 1.00 55.89 82 ASP L O 1
ATOM 9382 N N . GLU C 3 79 ? -58.817 26.928 -69.034 1.00 59.58 83 GLU L N 1
ATOM 9383 C CA . GLU C 3 79 ? -59.151 27.727 -70.209 1.00 59.85 83 GLU L CA 1
ATOM 9384 C C . GLU C 3 79 ? -58.613 29.145 -70.062 1.00 57.87 83 GLU L C 1
ATOM 9385 O O . GLU C 3 79 ? -59.086 29.917 -69.229 1.00 58.09 83 GLU L O 1
ATOM 9397 N N . ALA C 3 80 ? -57.621 29.477 -70.881 1.00 54.03 84 ALA L N 1
ATOM 9398 C CA . ALA C 3 80 ? -56.943 30.762 -70.796 1.00 51.61 84 ALA L CA 1
ATOM 9399 C C . ALA C 3 80 ? -55.992 30.947 -71.972 1.00 50.15 84 ALA L C 1
ATOM 9400 O O . ALA C 3 80 ? -55.850 30.056 -72.810 1.00 49.51 84 ALA L O 1
ATOM 9407 N N . ASP C 3 81 ? -55.346 32.109 -72.019 1.00 51.17 85 ASP L N 1
ATOM 9408 C CA . ASP C 3 81 ? -54.291 32.382 -72.990 1.00 52.56 85 ASP L CA 1
ATOM 9409 C C . ASP C 3 81 ? -52.929 32.161 -72.344 1.00 52.83 85 ASP L C 1
ATOM 9410 O O . ASP C 3 81 ? -52.668 32.660 -71.249 1.00 52.00 85 ASP L O 1
ATOM 9419 N N . TYR C 3 82 ? -52.067 31.415 -73.030 1.00 53.58 86 TYR L N 1
ATOM 9420 C CA . TYR C 3 82 ? -50.748 31.073 -72.507 1.00 55.08 86 TYR L CA 1
ATOM 9421 C C . TYR C 3 82 ? -49.633 31.720 -73.322 1.00 55.33 86 TYR L C 1
ATOM 9422 O O . TYR C 3 82 ? -49.554 31.536 -74.537 1.00 55.70 86 TYR L O 1
ATOM 9440 N N . TYR C 3 83 ? -48.772 32.473 -72.640 1.00 55.54 87 TYR L N 1
ATOM 9441 C CA . TYR C 3 83 ? -47.702 33.222 -73.295 1.00 56.14 87 TYR L CA 1
ATOM 9442 C C . TYR C 3 83 ? -46.328 32.750 -72.843 1.00 59.55 87 TYR L C 1
ATOM 9443 O O . TYR C 3 83 ? -46.099 32.506 -71.656 1.00 61.11 87 TYR L O 1
ATOM 9461 N N . CYS C 3 84 ? -45.419 32.637 -73.806 1.00 61.36 88 CYS L N 1
ATOM 9462 C CA . CYS C 3 84 ? -44.071 32.141 -73.563 1.00 64.01 88 CYS L CA 1
ATOM 9463 C C . CYS C 3 84 ? -43.021 33.227 -73.788 1.00 65.43 88 CYS L C 1
ATOM 9464 O O . CYS C 3 84 ? -43.168 34.066 -74.675 1.00 65.47 88 CYS L O 1
ATOM 9472 N N . THR C 3 85 ? -41.964 33.208 -72.980 1.00 66.93 89 THR L N 1
ATOM 9473 C CA . THR C 3 85 ? -40.856 34.146 -73.145 1.00 68.43 89 THR L CA 1
ATOM 9474 C C . THR C 3 85 ? -39.550 33.588 -72.586 1.00 70.03 89 THR L C 1
ATOM 9475 O O . THR C 3 85 ? -39.556 32.760 -71.674 1.00 68.43 89 THR L O 1
ATOM 9486 N N . SER C 3 86 ? -38.437 34.056 -73.144 1.00 72.67 90 SER L N 1
ATOM 9487 C CA . SER C 3 86 ? -37.105 33.694 -72.669 1.00 75.04 90 SER L CA 1
ATOM 9488 C C . SER C 3 86 ? -36.327 34.958 -72.312 1.00 76.58 90 SER L C 1
ATOM 9489 O O . SER C 3 86 ? -36.927 35.997 -72.039 1.00 75.11 90 SER L O 1
ATOM 9497 N N . HIS C 3 87 ? -34.999 34.864 -72.306 1.00 79.71 91 HIS L N 1
ATOM 9498 C CA . HIS C 3 87 ? -34.142 36.018 -72.041 1.00 82.53 91 HIS L CA 1
ATOM 9499 C C . HIS C 3 87 ? -33.074 36.156 -73.131 1.00 84.97 91 HIS L C 1
ATOM 9500 O O . HIS C 3 87 ? -32.377 35.187 -73.427 1.00 86.13 91 HIS L O 1
ATOM 9515 N N . PRO C 3 88 ? -32.930 37.355 -73.732 1.00 84.21 92 PRO L N 1
ATOM 9516 C CA . PRO C 3 88 ? -33.669 38.606 -73.506 1.00 82.29 92 PRO L CA 1
ATOM 9517 C C . PRO C 3 88 ? -35.165 38.474 -73.776 1.00 78.37 92 PRO L C 1
ATOM 9518 O O . PRO C 3 88 ? -35.586 37.617 -74.552 1.00 77.76 92 PRO L O 1
ATOM 9529 N N . TYR C 3 89 ? -35.953 39.321 -73.123 1.00 76.73 96 TYR L N 1
ATOM 9530 C CA . TYR C 3 89 ? -37.401 39.166 -73.097 1.00 72.89 96 TYR L CA 1
ATOM 9531 C C . TYR C 3 89 ? -38.069 39.491 -74.427 1.00 71.45 96 TYR L C 1
ATOM 9532 O O . TYR C 3 89 ? -37.760 40.491 -75.073 1.00 72.30 96 TYR L O 1
ATOM 9550 N N . ALA C 3 90 ? -38.993 38.619 -74.815 1.00 69.74 97 ALA L N 1
ATOM 9551 C CA . ALA C 3 90 ? -39.783 38.777 -76.026 1.00 69.19 97 ALA L CA 1
ATOM 9552 C C . ALA C 3 90 ? -40.884 37.722 -76.025 1.00 69.49 97 ALA L C 1
ATOM 9553 O O . ALA C 3 90 ? -40.615 36.533 -76.205 1.00 70.14 97 ALA L O 1
ATOM 9560 N N . PHE C 3 91 ? -42.122 38.153 -75.805 1.00 68.74 98 PHE L N 1
ATOM 9561 C CA . PHE C 3 91 ? -43.239 37.222 -75.705 1.00 67.59 98 PHE L CA 1
ATOM 9562 C C . PHE C 3 91 ? -43.593 36.618 -77.058 1.00 68.43 98 PHE L C 1
ATOM 9563 O O . PHE C 3 91 ? -43.569 37.301 -78.082 1.00 67.83 98 PHE L O 1
ATOM 9580 N N . GLY C 3 92 ? -43.920 35.329 -77.049 1.00 69.84 99 GLY L N 1
ATOM 9581 C CA . GLY C 3 92 ? -44.386 34.649 -78.242 1.00 70.85 99 GLY L CA 1
ATOM 9582 C C . GLY C 3 92 ? -45.811 35.058 -78.562 1.00 70.22 99 GLY L C 1
ATOM 9583 O O . GLY C 3 92 ? -46.446 35.770 -77.784 1.00 68.70 99 GLY L O 1
ATOM 9587 N N . ALA C 3 93 ? -46.312 34.596 -79.704 1.00 72.70 100 ALA L N 1
ATOM 9588 C CA . ALA C 3 93 ? -47.629 34.991 -80.198 1.00 71.97 100 ALA L CA 1
ATOM 9589 C C . ALA C 3 93 ? -48.742 34.679 -79.201 1.00 69.73 100 ALA L C 1
ATOM 9590 O O . ALA C 3 93 ? -49.702 35.441 -79.073 1.00 67.88 100 ALA L O 1
ATOM 9597 N N . GLY C 3 94 ? -48.605 33.555 -78.503 1.00 68.56 101 GLY L N 1
ATOM 9598 C CA . GLY C 3 94 ? -49.595 33.122 -77.533 1.00 66.41 101 GLY L CA 1
ATOM 9599 C C . GLY C 3 94 ? -50.500 32.032 -78.079 1.00 64.77 101 GLY L C 1
ATOM 9600 O O . GLY C 3 94 ? -50.735 31.955 -79.285 1.00 64.44 101 GLY L O 1
ATOM 9604 N N . THR C 3 95 ? -51.003 31.187 -77.182 1.00 63.86 102 THR L N 1
ATOM 9605 C CA . THR C 3 95 ? -51.894 30.094 -77.556 1.00 66.08 102 THR L CA 1
ATOM 9606 C C . THR C 3 95 ? -53.164 30.121 -76.718 1.00 68.23 102 THR L C 1
ATOM 9607 O O . THR C 3 95 ? -53.106 30.206 -75.492 1.00 71.01 102 THR L O 1
ATOM 9618 N N . LYS C 3 96 ? -54.309 30.044 -77.388 1.00 68.75 103 LYS L N 1
ATOM 9619 C CA . LYS C 3 96 ? -55.592 29.947 -76.704 1.00 68.33 103 LYS L CA 1
ATOM 9620 C C . LYS C 3 96 ? -55.937 28.485 -76.434 1.00 66.18 103 LYS L C 1
ATOM 9621 O O . LYS C 3 96 ? -56.030 27.683 -77.361 1.00 67.17 103 LYS L O 1
ATOM 9640 N N . VAL C 3 97 ? -56.111 28.145 -75.159 1.00 60.96 104 VAL L N 1
ATOM 9641 C CA . VAL C 3 97 ? -56.542 26.807 -74.761 1.00 56.63 104 VAL L CA 1
ATOM 9642 C C . VAL C 3 97 ? -58.027 26.809 -74.420 1.00 53.93 104 VAL L C 1
ATOM 9643 O O . VAL C 3 97 ? -58.449 27.448 -73.455 1.00 53.77 104 VAL L O 1
ATOM 9656 N N . ASN C 3 98 ? -58.810 26.086 -75.215 1.00 52.83 105 ASN L N 1
ATOM 9657 C CA . ASN C 3 98 ? -60.239 25.934 -74.970 1.00 51.50 105 ASN L CA 1
ATOM 9658 C C . ASN C 3 98 ? -60.555 24.576 -74.372 1.00 52.59 105 ASN L C 1
ATOM 9659 O O . ASN C 3 98 ? -60.179 23.540 -74.922 1.00 54.39 105 ASN L O 1
ATOM 9670 N N . VAL C 3 99 ? -61.250 24.590 -73.240 1.00 51.63 106 VAL L N 1
ATOM 9671 C CA . VAL C 3 99 ? -61.648 23.366 -72.561 1.00 51.51 106 VAL L CA 1
ATOM 9672 C C . VAL C 3 99 ? -63.131 23.132 -72.791 1.00 53.66 106 VAL L C 1
ATOM 9673 O O . VAL C 3 99 ? -63.970 23.884 -72.297 1.00 53.27 106 VAL L O 1
ATOM 9686 N N . LEU C 3 100 A -63.444 22.082 -73.543 1.00 57.27 106 LEU L N 1
ATOM 9687 C CA . LEU C 3 100 A -64.813 21.811 -73.968 1.00 60.47 106 LEU L CA 1
ATOM 9688 C C . LEU C 3 100 A -65.748 21.537 -72.794 1.00 64.86 106 LEU L C 1
ATOM 9689 O O . LEU C 3 100 A -65.448 20.734 -71.910 1.00 63.32 106 LEU L O 1
ATOM 9705 N N . ARG C 3 101 ? -66.884 22.225 -72.808 1.00 70.91 107 ARG L N 1
ATOM 9706 C CA . ARG C 3 101 ? -67.938 22.055 -71.816 1.00 75.63 107 ARG L CA 1
ATOM 9707 C C . ARG C 3 101 ? -69.240 21.688 -72.524 1.00 75.23 107 ARG L C 1
ATOM 9708 O O . ARG C 3 101 ? -70.230 21.329 -71.890 1.00 77.50 107 ARG L O 1
ATOM 9729 N N . GLN C 3 102 ? -69.222 21.793 -73.849 1.00 69.73 108 GLN L N 1
ATOM 9730 C CA . GLN C 3 102 ? -70.302 21.299 -74.691 1.00 67.31 108 GLN L CA 1
ATOM 9731 C C . GLN C 3 102 ? -69.684 20.781 -75.988 1.00 62.12 108 GLN L C 1
ATOM 9732 O O . GLN C 3 102 ? -68.511 21.040 -76.259 1.00 57.15 108 GLN L O 1
ATOM 9746 N N . PRO C 3 103 ? -70.459 20.030 -76.786 1.00 64.25 109 PRO L N 1
ATOM 9747 C CA . PRO C 3 103 ? -69.904 19.461 -78.020 1.00 64.19 109 PRO L CA 1
ATOM 9748 C C . PRO C 3 103 ? -69.427 20.523 -79.004 1.00 61.12 109 PRO L C 1
ATOM 9749 O O . PRO C 3 103 ? -69.947 21.638 -79.008 1.00 58.55 109 PRO L O 1
ATOM 9760 N N . LYS C 3 104 ? -68.444 20.173 -79.827 1.00 61.31 110 LYS L N 1
ATOM 9761 C CA . LYS C 3 104 ? -67.952 21.074 -80.857 1.00 59.25 110 LYS L CA 1
ATOM 9762 C C . LYS C 3 104 ? -69.062 21.453 -81.831 1.00 56.70 110 LYS L C 1
ATOM 9763 O O . LYS C 3 104 ? -69.991 20.682 -82.064 1.00 57.44 110 LYS L O 1
ATOM 9782 N N . ALA C 3 105 ? -68.956 22.654 -82.388 1.00 53.27 111 ALA L N 1
ATOM 9783 C CA . ALA C 3 105 ? -69.864 23.105 -83.435 1.00 52.89 111 ALA L CA 1
ATOM 9784 C C . ALA C 3 105 ? -69.104 24.003 -84.398 1.00 50.17 111 ALA L C 1
ATOM 9785 O O . ALA C 3 105 ? -68.523 25.002 -83.984 1.00 48.56 111 ALA L O 1
ATOM 9792 N N . ASN C 3 106 ? -69.088 23.639 -85.676 1.00 51.35 112 ASN L N 1
ATOM 9793 C CA . ASN C 3 106 ? -68.408 24.453 -86.680 1.00 49.44 112 ASN L CA 1
ATOM 9794 C C . ASN C 3 106 ? -69.266 25.649 -87.066 1.00 46.88 112 ASN L C 1
ATOM 9795 O O . ASN C 3 106 ? -70.491 25.599 -86.951 1.00 45.50 112 ASN L O 1
ATOM 9806 N N . PRO C 3 107 ? -68.623 26.733 -87.529 1.00 45.95 113 PRO L N 1
ATOM 9807 C CA . PRO C 3 107 ? -69.321 27.998 -87.777 1.00 45.30 113 PRO L CA 1
ATOM 9808 C C . PRO C 3 107 ? -70.224 28.004 -89.004 1.00 45.62 113 PRO L C 1
ATOM 9809 O O . PRO C 3 107 ? -69.980 27.284 -89.969 1.00 47.51 113 PRO L O 1
ATOM 9820 N N . THR C 3 108 ? -71.271 28.817 -88.942 1.00 45.67 114 THR L N 1
ATOM 9821 C CA . THR C 3 108 ? -72.034 29.190 -90.122 1.00 47.02 114 THR L CA 1
ATOM 9822 C C . THR C 3 108 ? -71.423 30.478 -90.667 1.00 42.91 114 THR L C 1
ATOM 9823 O O . THR C 3 108 ? -71.281 31.451 -89.931 1.00 43.03 114 THR L O 1
ATOM 9834 N N . VAL C 3 109 ? -71.047 30.475 -91.943 1.00 42.49 115 VAL L N 1
ATOM 9835 C CA . VAL C 3 109 ? -70.356 31.613 -92.544 1.00 43.22 115 VAL L CA 1
ATOM 9836 C C . VAL C 3 109 ? -71.212 32.286 -93.616 1.00 45.21 115 VAL L C 1
ATOM 9837 O O . VAL C 3 109 ? -71.629 31.650 -94.583 1.00 46.12 115 VAL L O 1
ATOM 9850 N N . THR C 3 110 ? -71.463 33.578 -93.432 1.00 45.03 116 THR L N 1
ATOM 9851 C CA . THR C 3 110 ? -72.237 34.365 -94.385 1.00 47.52 116 THR L CA 1
ATOM 9852 C C . THR C 3 110 ? -71.388 35.506 -94.938 1.00 46.31 116 THR L C 1
ATOM 9853 O O . THR C 3 110 ? -70.976 36.398 -94.192 1.00 45.79 116 THR L O 1
ATOM 9864 N N . LEU C 3 111 ? -71.134 35.478 -96.243 1.00 45.57 117 LEU L N 1
ATOM 9865 C CA . LEU C 3 111 ? -70.312 36.504 -96.879 1.00 44.78 117 LEU L CA 1
ATOM 9866 C C . LEU C 3 111 ? -71.139 37.447 -97.756 1.00 44.45 117 LEU L C 1
ATOM 9867 O O . LEU C 3 111 ? -71.820 37.009 -98.678 1.00 47.02 117 LEU L O 1
ATOM 9883 N N . PHE C 3 112 ? -71.070 38.742 -97.459 1.00 42.22 118 PHE L N 1
ATOM 9884 C CA . PHE C 3 112 ? -71.761 39.759 -98.252 1.00 42.45 118 PHE L CA 1
ATOM 9885 C C . PHE C 3 112 ? -70.790 40.565 -99.110 1.00 41.62 118 PHE L C 1
ATOM 9886 O O . PHE C 3 112 ? -69.804 41.091 -98.594 1.00 40.39 118 PHE L O 1
ATOM 9903 N N . PRO C 3 113 ? -71.074 40.691 -100.416 1.00 43.38 119 PRO L N 1
ATOM 9904 C CA . PRO C 3 113 ? -70.221 41.543 -101.250 1.00 43.60 119 PRO L CA 1
ATOM 9905 C C . PRO C 3 113 ? -70.501 43.028 -101.005 1.00 42.99 119 PRO L C 1
ATOM 9906 O O . PRO C 3 113 ? -71.518 43.347 -100.391 1.00 41.29 119 PRO L O 1
ATOM 9917 N N . PRO C 3 114 ? -69.614 43.922 -101.473 1.00 45.41 120 PRO L N 1
ATOM 9918 C CA . PRO C 3 114 ? -69.878 45.362 -101.340 1.00 45.07 120 PRO L CA 1
ATOM 9919 C C . PRO C 3 114 ? -71.180 45.754 -102.031 1.00 44.56 120 PRO L C 1
ATOM 9920 O O . PRO C 3 114 ? -71.400 45.348 -103.170 1.00 44.11 120 PRO L O 1
ATOM 9931 N N . SER C 3 115 ? -72.032 46.518 -101.355 1.00 44.81 121 SER L N 1
ATOM 9932 C CA . SER C 3 115 ? -73.284 46.965 -101.962 1.00 46.86 121 SER L CA 1
ATOM 9933 C C . SER C 3 115 ? -73.014 47.969 -103.083 1.00 47.39 121 SER L C 1
ATOM 9934 O O . SER C 3 115 ? -71.936 48.556 -103.153 1.00 49.11 121 SER L O 1
ATOM 9942 N N . SER C 3 116 ? -73.994 48.154 -103.963 1.00 47.90 122 SER L N 1
ATOM 9943 C CA . SER C 3 116 ? -73.854 49.079 -105.085 1.00 51.12 122 SER L CA 1
ATOM 9944 C C . SER C 3 116 ? -73.775 50.529 -104.607 1.00 51.10 122 SER L C 1
ATOM 9945 O O . SER C 3 116 ? -73.099 51.356 -105.216 1.00 50.01 122 SER L O 1
ATOM 9953 N N . GLU C 3 117 ? -74.471 50.826 -103.515 1.00 49.75 123 GLU L N 1
ATOM 9954 C CA . GLU C 3 117 ? -74.495 52.171 -102.958 1.00 54.07 123 GLU L CA 1
ATOM 9955 C C . GLU C 3 117 ? -73.141 52.542 -102.360 1.00 51.20 123 GLU L C 1
ATOM 9956 O O . GLU C 3 117 ? -72.697 53.683 -102.474 1.00 51.67 123 GLU L O 1
ATOM 9968 N N . GLU C 3 118 ? -72.478 51.569 -101.743 1.00 48.66 124 GLU L N 1
ATOM 9969 C CA . GLU C 3 118 ? -71.157 51.797 -101.175 1.00 48.84 124 GLU L CA 1
ATOM 9970 C C . GLU C 3 118 ? -70.149 52.030 -102.288 1.00 49.83 124 GLU L C 1
ATOM 9971 O O . GLU C 3 118 ? -69.271 52.887 -102.172 1.00 50.83 124 GLU L O 1
ATOM 9983 N N . LEU C 3 119 ? -70.280 51.266 -103.367 1.00 49.31 125 LEU L N 1
ATOM 9984 C CA . LEU C 3 119 ? -69.411 51.433 -104.524 1.00 52.45 125 LEU L CA 1
ATOM 9985 C C . LEU C 3 119 ? -69.558 52.833 -105.128 1.00 52.48 125 LEU L C 1
ATOM 9986 O O . LEU C 3 119 ? -68.586 53.400 -105.620 1.00 54.11 125 LEU L O 1
ATOM 10002 N N . GLN C 3 120 ? -70.767 53.390 -105.077 1.00 52.84 126 GLN L N 1
ATOM 10003 C CA . GLN C 3 120 ? -71.011 54.743 -105.585 1.00 55.23 126 GLN L CA 1
ATOM 10004 C C . GLN C 3 120 ? -70.320 55.789 -104.711 1.00 56.33 126 GLN L C 1
ATOM 10005 O O . GLN C 3 120 ? -69.982 56.870 -105.180 1.00 58.74 126 GLN L O 1
ATOM 10019 N N . ALA C 3 121 ? -70.114 55.453 -103.438 1.00 72.70 127 ALA L N 1
ATOM 10020 C CA . ALA C 3 121 ? -69.408 56.328 -102.506 1.00 55.77 127 ALA L CA 1
ATOM 10021 C C . ALA C 3 121 ? -67.895 56.112 -102.596 1.00 61.90 127 ALA L C 1
ATOM 10022 O O . ALA C 3 121 ? -67.144 56.553 -101.725 1.00 56.45 127 ALA L O 1
ATOM 10029 N N . ASN C 3 122 ? -67.463 55.428 -103.655 1.00 61.45 128 ASN L N 1
ATOM 10030 C CA . ASN C 3 122 ? -66.049 55.157 -103.903 1.00 62.94 128 ASN L CA 1
ATOM 10031 C C . ASN C 3 122 ? -65.397 54.317 -102.798 1.00 60.94 128 ASN L C 1
ATOM 10032 O O . ASN C 3 122 ? -64.207 54.462 -102.516 1.00 62.19 128 ASN L O 1
ATOM 10043 N N . LYS C 3 123 ? -66.179 53.437 -102.182 1.00 56.09 129 LYS L N 1
ATOM 10044 C CA . LYS C 3 123 ? -65.666 52.538 -101.152 1.00 56.37 129 LYS L CA 1
ATOM 10045 C C . LYS C 3 123 ? -66.117 51.105 -101.426 1.00 52.99 129 LYS L C 1
ATOM 10046 O O . LYS C 3 123 ? -66.903 50.860 -102.339 1.00 50.05 129 LYS L O 1
ATOM 10065 N N . ALA C 3 124 ? -65.615 50.163 -100.632 1.00 51.08 130 ALA L N 1
ATOM 10066 C CA . ALA C 3 124 ? -65.927 48.750 -100.827 1.00 45.25 130 ALA L CA 1
ATOM 10067 C C . ALA C 3 124 ? -65.524 47.926 -99.612 1.00 47.78 130 ALA L C 1
ATOM 10068 O O . ALA C 3 124 ? -64.350 47.871 -99.245 1.00 47.49 130 ALA L O 1
ATOM 10075 N N . THR C 3 125 ? -66.510 47.276 -99.002 1.00 47.45 131 THR L N 1
ATOM 10076 C CA . THR C 3 125 ? -66.289 46.479 -97.805 1.00 48.25 131 THR L CA 1
ATOM 10077 C C . THR C 3 125 ? -66.922 45.096 -97.948 1.00 46.58 131 THR L C 1
ATOM 10078 O O . THR C 3 125 ? -68.130 44.972 -98.156 1.00 47.50 131 THR L O 1
ATOM 10089 N N . LEU C 3 126 ? -66.094 44.062 -97.842 1.00 45.45 132 LEU L N 1
ATOM 10090 C CA . LEU C 3 126 ? -66.574 42.683 -97.811 1.00 43.22 132 LEU L CA 1
ATOM 10091 C C . LEU C 3 126 ? -66.893 42.296 -96.372 1.00 40.35 132 LEU L C 1
ATOM 10092 O O . LEU C 3 126 ? -66.047 42.437 -95.492 1.00 40.12 132 LEU L O 1
ATOM 10108 N N . VAL C 3 127 ? -68.112 41.820 -96.135 1.00 38.42 133 VAL L N 1
ATOM 10109 C CA . VAL C 3 127 ? -68.563 41.483 -94.786 1.00 39.24 133 VAL L CA 1
ATOM 10110 C C . VAL C 3 127 ? -68.687 39.967 -94.615 1.00 41.76 133 VAL L C 1
ATOM 10111 O O . VAL C 3 127 ? -69.526 39.331 -95.258 1.00 42.80 133 VAL L O 1
ATOM 10124 N N . CYS C 3 128 ? -67.853 39.401 -93.743 1.00 42.95 134 CYS L N 1
ATOM 10125 C CA . CYS C 3 128 ? -67.841 37.959 -93.491 1.00 42.48 134 CYS L CA 1
ATOM 10126 C C . CYS C 3 128 ? -68.323 37.664 -92.075 1.00 41.86 134 CYS L C 1
ATOM 10127 O O . CYS C 3 128 ? -67.588 37.868 -91.109 1.00 41.62 134 CYS L O 1
ATOM 10134 N N . LEU C 3 129 ? -69.559 37.187 -91.959 1.00 42.53 135 LEU L N 1
ATOM 10135 C CA . LEU C 3 129 ? -70.186 36.984 -90.655 1.00 42.40 135 LEU L CA 1
ATOM 10136 C C . LEU C 3 129 ? -70.109 35.517 -90.238 1.00 42.21 135 LEU L C 1
ATOM 10137 O O . LEU C 3 129 ? -70.446 34.624 -91.012 1.00 42.16 135 LEU L O 1
ATOM 10153 N N . ILE C 3 130 ? -69.669 35.285 -89.004 1.00 41.45 136 ILE L N 1
ATOM 10154 C CA . ILE C 3 130 ? -69.337 33.944 -88.535 1.00 42.78 136 ILE L CA 1
ATOM 10155 C C . ILE C 3 130 ? -70.057 33.675 -87.219 1.00 41.34 136 ILE L C 1
ATOM 10156 O O . ILE C 3 130 ? -69.826 34.379 -86.239 1.00 41.43 136 ILE L O 1
ATOM 10172 N N . SER C 3 131 ? -70.932 32.672 -87.198 1.00 39.27 137 SER L N 1
ATOM 10173 C CA . SER C 3 131 ? -71.789 32.448 -86.035 1.00 40.52 137 SER L CA 1
ATOM 10174 C C . SER C 3 131 ? -71.979 30.983 -85.650 1.00 41.89 137 SER L C 1
ATOM 10175 O O . SER C 3 131 ? -71.651 30.072 -86.408 1.00 39.63 137 SER L O 1
ATOM 10183 N N . ASP C 3 132 ? -72.516 30.787 -84.448 1.00 43.92 138 ASP L N 1
ATOM 10184 C CA . ASP C 3 132 ? -72.897 29.472 -83.943 1.00 46.81 138 ASP L CA 1
ATOM 10185 C C . ASP C 3 132 ? -71.749 28.471 -83.939 1.00 43.78 138 ASP L C 1
ATOM 10186 O O . ASP C 3 132 ? -71.968 27.292 -84.199 1.00 43.58 138 ASP L O 1
ATOM 10195 N N . PHE C 3 133 ? -70.532 28.922 -83.643 1.00 41.21 139 PHE L N 1
ATOM 10196 C CA . PHE C 3 133 ? -69.421 27.982 -83.524 1.00 41.25 139 PHE L CA 1
ATOM 10197 C C . PHE C 3 133 ? -68.995 27.795 -82.073 1.00 43.47 139 PHE L C 1
ATOM 10198 O O . PHE C 3 133 ? -69.296 28.618 -81.203 1.00 43.83 139 PHE L O 1
ATOM 10215 N N . TYR C 3 134 ? -68.325 26.677 -81.818 1.00 42.28 140 TYR L N 1
ATOM 10216 C CA . TYR C 3 134 ? -67.838 26.365 -80.487 1.00 45.15 140 TYR L CA 1
ATOM 10217 C C . TYR C 3 134 ? -66.740 25.302 -80.548 1.00 46.43 140 TYR L C 1
ATOM 10218 O O . TYR C 3 134 ? -66.898 24.300 -81.241 1.00 43.96 140 TYR L O 1
ATOM 10236 N N . PRO C 3 135 ? -65.632 25.501 -79.809 1.00 50.24 141 PRO L N 1
ATOM 10237 C CA . PRO C 3 135 ? -65.329 26.613 -78.896 1.00 52.51 141 PRO L CA 1
ATOM 10238 C C . PRO C 3 135 ? -65.036 27.930 -79.622 1.00 49.68 141 PRO L C 1
ATOM 10239 O O . PRO C 3 135 ? -65.013 27.963 -80.853 1.00 44.94 141 PRO L O 1
ATOM 10250 N N . GLY C 3 136 ? -64.820 28.999 -78.859 1.00 53.53 142 GLY L N 1
ATOM 10251 C CA . GLY C 3 136 ? -64.652 30.330 -79.422 1.00 55.11 142 GLY L CA 1
ATOM 10252 C C . GLY C 3 136 ? -63.243 30.628 -79.902 1.00 57.94 142 GLY L C 1
ATOM 10253 O O . GLY C 3 136 ? -62.592 31.549 -79.406 1.00 62.47 142 GLY L O 1
ATOM 10257 N N . ALA C 3 137 ? -62.777 29.849 -80.875 1.00 56.36 143 ALA L N 1
ATOM 10258 C CA . ALA C 3 137 ? -61.458 30.045 -81.469 1.00 55.24 143 ALA L CA 1
ATOM 10259 C C . ALA C 3 137 ? -61.505 29.731 -82.961 1.00 52.21 143 ALA L C 1
ATOM 10260 O O . ALA C 3 137 ? -61.729 28.587 -83.358 1.00 55.13 143 ALA L O 1
ATOM 10267 N N . VAL C 3 138 ? -61.306 30.760 -83.778 1.00 50.88 144 VAL L N 1
ATOM 10268 C CA . VAL C 3 138 ? -61.312 30.625 -85.231 1.00 46.09 144 VAL L CA 1
ATOM 10269 C C . VAL C 3 138 ? -60.176 31.422 -85.859 1.00 45.26 144 VAL L C 1
ATOM 10270 O O . VAL C 3 138 ? -59.640 32.350 -85.253 1.00 44.62 144 VAL L O 1
ATOM 10283 N N . THR C 3 139 ? -59.818 31.036 -87.077 1.00 46.06 145 THR L N 1
ATOM 10284 C CA . THR C 3 139 ? -58.855 31.765 -87.884 1.00 48.19 145 THR L CA 1
ATOM 10285 C C . THR C 3 139 ? -59.550 32.176 -89.169 1.00 46.77 145 THR L C 1
ATOM 10286 O O . THR C 3 139 ? -60.159 31.344 -89.845 1.00 46.70 145 THR L O 1
ATOM 10297 N N . VAL C 3 140 ? -59.470 33.463 -89.491 1.00 48.53 146 VAL L N 1
ATOM 10298 C CA . VAL C 3 140 ? -60.083 33.999 -90.700 1.00 49.13 146 VAL L CA 1
ATOM 10299 C C . VAL C 3 140 ? -59.008 34.468 -91.669 1.00 54.35 146 VAL L C 1
ATOM 10300 O O . VAL C 3 140 ? -58.181 35.316 -91.333 1.00 58.66 146 VAL L O 1
ATOM 10313 N N . ALA C 3 141 ? -59.033 33.910 -92.873 1.00 54.84 147 ALA L N 1
ATOM 10314 C CA . ALA C 3 141 ? -58.088 34.271 -93.919 1.00 56.61 147 ALA L CA 1
ATOM 10315 C C . ALA C 3 141 ? -58.844 34.739 -95.153 1.00 55.35 147 ALA L C 1
ATOM 10316 O O . ALA C 3 141 ? -59.825 34.113 -95.561 1.00 54.87 147 ALA L O 1
ATOM 10323 N N . TRP C 3 142 ? -58.388 35.845 -95.732 1.00 53.24 148 TRP L N 1
ATOM 10324 C CA . TRP C 3 142 ? -58.977 36.376 -96.954 1.00 51.81 148 TRP L CA 1
ATOM 10325 C C . TRP C 3 142 ? -58.101 36.076 -98.159 1.00 53.96 148 TRP L C 1
ATOM 10326 O O . TRP C 3 142 ? -56.882 35.966 -98.037 1.00 55.74 148 TRP L O 1
ATOM 10347 N N . LYS C 3 143 ? -58.729 35.964 -99.326 1.00 54.55 149 LYS L N 1
ATOM 10348 C CA . LYS C 3 143 ? -58.006 35.698 -100.563 1.00 57.89 149 LYS L CA 1
ATOM 10349 C C . LYS C 3 143 ? -58.530 36.548 -101.711 1.00 55.40 149 LYS L C 1
ATOM 10350 O O . LYS C 3 143 ? -59.735 36.605 -101.957 1.00 53.14 149 LYS L O 1
ATOM 10369 N N . ALA C 3 144 ? -57.607 37.216 -102.396 1.00 55.75 150 ALA L N 1
ATOM 10370 C CA . ALA C 3 144 ? -57.892 37.853 -103.673 1.00 56.54 150 ALA L CA 1
ATOM 10371 C C . ALA C 3 144 ? -57.514 36.849 -104.746 1.00 60.18 150 ALA L C 1
ATOM 10372 O O . ALA C 3 144 ? -56.338 36.530 -104.914 1.00 61.73 150 ALA L O 1
ATOM 10379 N N . ASP C 3 145 ? -58.518 36.350 -105.460 1.00 64.28 151 ASP L N 1
ATOM 10380 C CA . ASP C 3 145 ? -58.368 35.151 -106.280 1.00 67.65 151 ASP L CA 1
ATOM 10381 C C . ASP C 3 145 ? -57.887 34.008 -105.379 1.00 67.87 151 ASP L C 1
ATOM 10382 O O . ASP C 3 145 ? -58.640 33.553 -104.515 1.00 65.70 151 ASP L O 1
ATOM 10391 N N . SER C 3 146 ? -56.641 33.568 -105.554 1.00 70.33 152 SER L N 1
ATOM 10392 C CA . SER C 3 146 ? -56.107 32.439 -104.792 1.00 71.65 152 SER L CA 1
ATOM 10393 C C . SER C 3 146 ? -55.015 32.853 -103.806 1.00 72.58 152 SER L C 1
ATOM 10394 O O . SER C 3 146 ? -54.604 32.054 -102.965 1.00 73.81 152 SER L O 1
ATOM 10402 N N . SER C 3 147 ? -54.539 34.090 -103.912 1.00 73.82 153 SER L N 1
ATOM 10403 C CA . SER C 3 147 ? -53.451 34.562 -103.058 1.00 76.29 153 SER L CA 1
ATOM 10404 C C . SER C 3 147 ? -53.983 35.294 -101.826 1.00 73.15 153 SER L C 1
ATOM 10405 O O . SER C 3 147 ? -54.988 36.000 -101.914 1.00 70.47 153 SER L O 1
ATOM 10413 N N . PRO C 3 148 ? -53.305 35.143 -100.672 1.00 73.07 154 PRO L N 1
ATOM 10414 C CA . PRO C 3 148 ? -53.837 35.729 -99.436 1.00 71.14 154 PRO L CA 1
ATOM 10415 C C . PRO C 3 148 ? -53.885 37.255 -99.450 1.00 71.17 154 PRO L C 1
ATOM 10416 O O . PRO C 3 148 ? -53.215 37.894 -100.265 1.00 73.51 154 PRO L O 1
ATOM 10427 N N . VAL C 3 149 ? -54.675 37.820 -98.541 1.00 69.67 155 VAL L N 1
ATOM 10428 C CA . VAL C 3 149 ? -54.802 39.267 -98.397 1.00 71.31 155 VAL L CA 1
ATOM 10429 C C . VAL C 3 149 ? -54.802 39.627 -96.916 1.00 72.48 155 VAL L C 1
ATOM 10430 O O . VAL C 3 149 ? -55.717 39.253 -96.178 1.00 69.89 155 VAL L O 1
ATOM 10443 N N . LYS C 3 150 ? -53.767 40.345 -96.489 1.00 78.03 156 LYS L N 1
ATOM 10444 C CA . LYS C 3 150 ? -53.648 40.794 -95.105 1.00 78.99 156 LYS L CA 1
ATOM 10445 C C . LYS C 3 150 ? -54.025 42.267 -94.953 1.00 78.15 156 LYS L C 1
ATOM 10446 O O . LYS C 3 150 ? -54.558 42.676 -93.922 1.00 78.16 156 LYS L O 1
ATOM 10465 N N . ALA C 3 151 ? -53.745 43.062 -95.981 1.00 73.21 157 ALA L N 1
ATOM 10466 C CA . ALA C 3 151 ? -54.000 44.496 -95.925 1.00 69.54 157 ALA L CA 1
ATOM 10467 C C . ALA C 3 151 ? -55.492 44.813 -95.884 1.00 62.79 157 ALA L C 1
ATOM 10468 O O . ALA C 3 151 ? -56.270 44.301 -96.690 1.00 56.50 157 ALA L O 1
ATOM 10475 N N . GLY C 3 152 ? -55.880 45.667 -94.942 1.00 64.56 158 GLY L N 1
ATOM 10476 C CA . GLY C 3 152 ? -57.250 46.139 -94.847 1.00 62.91 158 GLY L CA 1
ATOM 10477 C C . GLY C 3 152 ? -58.206 45.147 -94.207 1.00 59.39 158 GLY L C 1
ATOM 10478 O O . GLY C 3 152 ? -59.423 45.297 -94.318 1.00 55.47 158 GLY L O 1
ATOM 10482 N N . VAL C 3 153 ? -57.659 44.136 -93.537 1.00 60.25 159 VAL L N 1
ATOM 10483 C CA . VAL C 3 153 ? -58.475 43.138 -92.851 1.00 57.68 159 VAL L CA 1
ATOM 10484 C C . VAL C 3 153 ? -58.697 43.545 -91.398 1.00 60.74 159 VAL L C 1
ATOM 10485 O O . VAL C 3 153 ? -57.744 43.825 -90.670 1.00 65.37 159 VAL L O 1
ATOM 10498 N N . GLU C 3 154 ? -59.963 43.582 -90.992 1.00 57.91 160 GLU L N 1
ATOM 10499 C CA . GLU C 3 154 ? -60.336 43.893 -89.617 1.00 58.77 160 GLU L CA 1
ATOM 10500 C C . GLU C 3 154 ? -61.203 42.764 -89.074 1.00 55.25 160 GLU L C 1
ATOM 10501 O O . GLU C 3 154 ? -62.287 42.500 -89.597 1.00 52.29 160 GLU L O 1
ATOM 10513 N N . THR C 3 155 ? -60.710 42.093 -88.036 1.00 55.38 161 THR L N 1
ATOM 10514 C CA . THR C 3 155 ? -61.397 40.948 -87.447 1.00 52.82 161 THR L CA 1
ATOM 10515 C C . THR C 3 155 ? -61.556 41.130 -85.945 1.00 54.04 161 THR L C 1
ATOM 10516 O O . THR C 3 155 ? -60.637 41.585 -85.264 1.00 56.86 161 THR L O 1
ATOM 10527 N N . THR C 3 156 ? -62.722 40.759 -85.431 1.00 52.27 162 THR L N 1
ATOM 10528 C CA . THR C 3 156 ? -63.020 40.951 -84.021 1.00 57.55 162 THR L CA 1
ATOM 10529 C C . THR C 3 156 ? -62.676 39.730 -83.181 1.00 57.65 162 THR L C 1
ATOM 10530 O O . THR C 3 156 ? -62.445 38.637 -83.700 1.00 56.74 162 THR L O 1
ATOM 10541 N N . THR C 3 157 ? -62.638 39.935 -81.871 1.00 60.47 163 THR L N 1
ATOM 10542 C CA . THR C 3 157 ? -62.557 38.837 -80.924 1.00 60.47 163 THR L CA 1
ATOM 10543 C C . THR C 3 157 ? -63.912 38.136 -80.919 1.00 58.71 163 THR L C 1
ATOM 10544 O O . THR C 3 157 ? -64.948 38.798 -80.980 1.00 60.18 163 THR L O 1
ATOM 10555 N N . PRO C 3 158 ? -63.920 36.796 -80.869 1.00 56.92 164 PRO L N 1
ATOM 10556 C CA . PRO C 3 158 ? -65.219 36.122 -80.798 1.00 54.23 164 PRO L CA 1
ATOM 10557 C C . PRO C 3 158 ? -65.865 36.320 -79.434 1.00 55.75 164 PRO L C 1
ATOM 10558 O O . PRO C 3 158 ? -65.163 36.290 -78.425 1.00 57.29 164 PRO L O 1
ATOM 10569 N N . SER C 3 159 ? -67.176 36.541 -79.412 1.00 56.98 165 SER L N 1
ATOM 10570 C CA . SER C 3 159 ? -67.897 36.763 -78.164 1.00 62.82 165 SER L CA 1
ATOM 10571 C C . SER C 3 159 ? -69.050 35.784 -78.016 1.00 61.03 165 SER L C 1
ATOM 10572 O O . SER C 3 159 ? -69.564 35.247 -78.998 1.00 57.11 165 SER L O 1
ATOM 10580 N N . LYS C 3 160 ? -69.456 35.578 -76.769 1.00 65.51 166 LYS L N 1
ATOM 10581 C CA . LYS C 3 160 ? -70.434 34.562 -76.411 1.00 65.09 166 LYS L CA 1
ATOM 10582 C C . LYS C 3 160 ? -71.860 34.987 -76.747 1.00 64.95 166 LYS L C 1
ATOM 10583 O O . LYS C 3 160 ? -72.346 36.007 -76.258 1.00 69.60 166 LYS L O 1
ATOM 10602 N N . GLN C 3 161 ? -72.522 34.193 -77.582 1.00 61.50 167 GLN L N 1
ATOM 10603 C CA . GLN C 3 161 ? -73.935 34.385 -77.888 1.00 65.37 167 GLN L CA 1
ATOM 10604 C C . GLN C 3 161 ? -74.797 33.987 -76.694 1.00 71.66 167 GLN L C 1
ATOM 10605 O O . GLN C 3 161 ? -74.284 33.681 -75.619 1.00 75.23 167 GLN L O 1
ATOM 10619 N N . SER C 3 162 ? -76.110 33.972 -76.897 1.00 73.86 168 SER L N 1
ATOM 10620 C CA . SER C 3 162 ? -77.045 33.550 -75.862 1.00 77.95 168 SER L CA 1
ATOM 10621 C C . SER C 3 162 ? -77.017 32.032 -75.648 1.00 77.30 168 SER L C 1
ATOM 10622 O O . SER C 3 162 ? -77.353 31.549 -74.565 1.00 80.89 168 SER L O 1
ATOM 10630 N N . ASN C 3 163 ? -76.611 31.289 -76.677 1.00 72.16 169 ASN L N 1
ATOM 10631 C CA . ASN C 3 163 ? -76.610 29.826 -76.629 1.00 73.08 169 ASN L CA 1
ATOM 10632 C C . ASN C 3 163 ? -75.254 29.238 -76.237 1.00 70.92 169 ASN L C 1
ATOM 10633 O O . ASN C 3 163 ? -74.980 28.065 -76.493 1.00 67.66 169 ASN L O 1
ATOM 10644 N N . ASN C 3 164 ? -74.416 30.068 -75.622 1.00 71.90 170 ASN L N 1
ATOM 10645 C CA . ASN C 3 164 ? -73.063 29.687 -75.210 1.00 68.88 170 ASN L CA 1
ATOM 10646 C C . ASN C 3 164 ? -72.136 29.319 -76.371 1.00 61.15 170 ASN L C 1
ATOM 10647 O O . ASN C 3 164 ? -70.985 28.942 -76.149 1.00 59.08 170 ASN L O 1
ATOM 10658 N N . LYS C 3 165 ? -72.627 29.444 -77.601 1.00 56.83 171 LYS L N 1
ATOM 10659 C CA . LYS C 3 165 ? -71.760 29.389 -78.771 1.00 51.56 171 LYS L CA 1
ATOM 10660 C C . LYS C 3 165 ? -71.219 30.792 -79.048 1.00 51.37 171 LYS L C 1
ATOM 10661 O O . LYS C 3 165 ? -71.478 31.723 -78.284 1.00 53.25 171 LYS L O 1
ATOM 10680 N N . TYR C 3 166 ? -70.482 30.938 -80.145 1.00 46.98 172 TYR L N 1
ATOM 10681 C CA . TYR C 3 166 ? -69.752 32.164 -80.415 1.00 46.40 172 TYR L CA 1
ATOM 10682 C C . TYR C 3 166 ? -70.091 32.773 -81.770 1.00 46.07 172 TYR L C 1
ATOM 10683 O O . TYR C 3 166 ? -70.523 32.081 -82.691 1.00 44.26 172 TYR L O 1
ATOM 10701 N N . ALA C 3 167 ? -69.891 34.085 -81.860 1.00 46.53 173 ALA L N 1
ATOM 10702 C CA . ALA C 3 167 ? -70.091 34.839 -83.092 1.00 46.21 173 ALA L CA 1
ATOM 10703 C C . ALA C 3 167 ? -68.910 35.770 -83.324 1.00 44.94 173 ALA L C 1
ATOM 10704 O O . ALA C 3 167 ? -68.294 36.254 -82.370 1.00 42.28 173 ALA L O 1
ATOM 10711 N N . ALA C 3 168 ? -68.611 36.025 -84.593 1.00 42.32 174 ALA L N 1
ATOM 10712 C CA . ALA C 3 168 ? -67.542 36.941 -84.970 1.00 40.29 174 ALA L CA 1
ATOM 10713 C C . ALA C 3 168 ? -67.779 37.516 -86.362 1.00 42.81 174 ALA L C 1
ATOM 10714 O O . ALA C 3 168 ? -68.501 36.936 -87.172 1.00 43.34 174 ALA L O 1
ATOM 10721 N N . SER C 3 169 ? -67.153 38.663 -86.616 1.00 47.37 175 SER L N 1
ATOM 10722 C CA . SER C 3 169 ? -67.232 39.364 -87.893 1.00 47.52 175 SER L CA 1
ATOM 10723 C C . SER C 3 169 ? -65.837 39.665 -88.416 1.00 45.74 175 SER L C 1
ATOM 10724 O O . SER C 3 169 ? -64.939 40.003 -87.644 1.00 48.16 175 SER L O 1
ATOM 10732 N N . SER C 3 170 ? -65.661 39.562 -89.727 1.00 43.11 176 SER L N 1
ATOM 10733 C CA . SER C 3 170 ? -64.418 39.977 -90.360 1.00 43.48 176 SER L CA 1
ATOM 10734 C C . SER C 3 170 ? -64.722 40.845 -91.573 1.00 43.27 176 SER L C 1
ATOM 10735 O O . SER C 3 170 ? -65.548 40.487 -92.418 1.00 39.72 176 SER L O 1
ATOM 10743 N N . TYR C 3 171 ? -64.053 41.995 -91.633 1.00 47.28 177 TYR L N 1
ATOM 10744 C CA . TYR C 3 171 ? -64.231 42.961 -92.712 1.00 45.66 177 TYR L CA 1
ATOM 10745 C C . TYR C 3 171 ? -62.952 43.124 -93.525 1.00 46.66 177 TYR L C 1
ATOM 10746 O O . TYR C 3 171 ? -61.854 43.173 -92.970 1.00 48.38 177 TYR L O 1
ATOM 10764 N N . LEU C 3 172 ? -63.108 43.201 -94.843 1.00 46.22 178 LEU L N 1
ATOM 10765 C CA . LEU C 3 172 ? -62.007 43.506 -95.747 1.00 47.07 178 LEU L CA 1
ATOM 10766 C C . LEU C 3 172 ? -62.341 44.765 -96.538 1.00 49.01 178 LEU L C 1
ATOM 10767 O O . LEU C 3 172 ? -63.286 44.777 -97.331 1.00 49.46 178 LEU L O 1
ATOM 10783 N N . SER C 3 173 ? -61.572 45.827 -96.303 1.00 50.02 179 SER L N 1
ATOM 10784 C CA . SER C 3 173 ? -61.735 47.077 -97.032 1.00 51.21 179 SER L CA 1
ATOM 10785 C C . SER C 3 173 ? -60.914 47.061 -98.315 1.00 49.66 179 SER L C 1
ATOM 10786 O O . SER C 3 173 ? -59.724 46.751 -98.295 1.00 49.85 179 SER L O 1
ATOM 10794 N N . LEU C 3 174 ? -61.562 47.403 -99.425 1.00 48.18 180 LEU L N 1
ATOM 10795 C CA . LEU C 3 174 ? -60.909 47.465 -100.728 1.00 49.09 180 LEU L CA 1
ATOM 10796 C C . LEU C 3 174 ? -61.256 48.767 -101.435 1.00 52.39 180 LEU L C 1
ATOM 10797 O O . LEU C 3 174 ? -62.209 49.451 -101.062 1.00 52.59 180 LEU L O 1
ATOM 10813 N N . THR C 3 175 ? -60.478 49.103 -102.458 1.00 54.41 181 THR L N 1
ATOM 10814 C CA . THR C 3 175 ? -60.847 50.171 -103.376 1.00 56.50 181 THR L CA 1
ATOM 10815 C C . THR C 3 175 ? -61.841 49.560 -104.359 1.00 55.40 181 THR L C 1
ATOM 10816 O O . THR C 3 175 ? -61.820 48.349 -104.573 1.00 55.24 181 THR L O 1
ATOM 10827 N N . PRO C 3 176 ? -62.743 50.375 -104.927 1.00 54.98 182 PRO L N 1
ATOM 10828 C CA . PRO C 3 176 ? -63.609 49.831 -105.977 1.00 55.04 182 PRO L CA 1
ATOM 10829 C C . PRO C 3 176 ? -62.823 49.202 -107.131 1.00 56.98 182 PRO L C 1
ATOM 10830 O O . PRO C 3 176 ? -63.306 48.252 -107.743 1.00 55.87 182 PRO L O 1
ATOM 10841 N N . GLU C 3 177 ? -61.628 49.723 -107.404 1.00 60.54 183 GLU L N 1
ATOM 10842 C CA . GLU C 3 177 ? -60.775 49.199 -108.469 1.00 62.75 183 GLU L CA 1
ATOM 10843 C C . GLU C 3 177 ? -60.265 47.799 -108.137 1.00 62.93 183 GLU L C 1
ATOM 10844 O O . GLU C 3 177 ? -60.280 46.910 -108.989 1.00 63.60 183 GLU L O 1
ATOM 10856 N N . GLN C 3 178 ? -59.802 47.619 -106.902 1.00 61.14 184 GLN L N 1
ATOM 10857 C CA . GLN C 3 178 ? -59.340 46.320 -106.429 1.00 61.17 184 GLN L CA 1
ATOM 10858 C C . GLN C 3 178 ? -60.457 45.286 -106.510 1.00 61.34 184 GLN L C 1
ATOM 10859 O O . GLN C 3 178 ? -60.237 44.140 -106.907 1.00 62.05 184 GLN L O 1
ATOM 10873 N N . TRP C 3 179 ? -61.653 45.709 -106.114 1.00 59.24 185 TRP L N 1
ATOM 10874 C CA . TRP C 3 179 ? -62.829 44.850 -106.123 1.00 56.17 185 TRP L CA 1
ATOM 10875 C C . TRP C 3 179 ? -63.131 44.336 -107.529 1.00 58.30 185 TRP L C 1
ATOM 10876 O O . TRP C 3 179 ? -63.261 43.130 -107.741 1.00 57.07 185 TRP L O 1
ATOM 10897 N N . LYS C 3 180 ? -63.215 45.252 -108.490 1.00 61.20 186 LYS L N 1
ATOM 10898 C CA . LYS C 3 180 ? -63.629 44.910 -109.848 1.00 66.17 186 LYS L CA 1
ATOM 10899 C C . LYS C 3 180 ? -62.508 44.323 -110.710 1.00 69.22 186 LYS L C 1
ATOM 10900 O O . LYS C 3 180 ? -62.769 43.831 -111.808 1.00 72.25 186 LYS L O 1
ATOM 10919 N N . SER C 3 181 ? -61.273 44.371 -110.217 1.00 69.32 187 SER L N 1
ATOM 10920 C CA . SER C 3 181 ? -60.117 43.925 -110.999 1.00 72.74 187 SER L CA 1
ATOM 10921 C C . SER C 3 181 ? -59.806 42.442 -110.782 1.00 71.92 187 SER L C 1
ATOM 10922 O O . SER C 3 181 ? -59.075 41.837 -111.565 1.00 74.57 187 SER L O 1
ATOM 10930 N N . HIS C 3 182 ? -60.357 41.863 -109.718 1.00 68.15 188 HIS L N 1
ATOM 10931 C CA . HIS C 3 182 ? -60.159 40.445 -109.429 1.00 67.98 188 HIS L CA 1
ATOM 10932 C C . HIS C 3 182 ? -61.369 39.624 -109.862 1.00 66.98 188 HIS L C 1
ATOM 10933 O O . HIS C 3 182 ? -62.482 40.140 -109.953 1.00 66.60 188 HIS L O 1
ATOM 10948 N N . LYS C 3 183 ? -61.141 38.344 -110.140 1.00 66.99 189 LYS L N 1
ATOM 10949 C CA . LYS C 3 183 ? -62.214 37.451 -110.557 1.00 66.70 189 LYS L CA 1
ATOM 10950 C C . LYS C 3 183 ? -63.093 37.081 -109.368 1.00 61.69 189 LYS L C 1
ATOM 10951 O O . LYS C 3 183 ? -64.305 36.920 -109.511 1.00 61.23 189 LYS L O 1
ATOM 10970 N N . SER C 3 184 ? -62.486 36.955 -108.192 1.00 57.34 190 SER L N 1
ATOM 10971 C CA . SER C 3 184 ? -63.249 36.646 -106.992 1.00 55.35 190 SER L CA 1
ATOM 10972 C C . SER C 3 184 ? -62.493 36.982 -105.712 1.00 53.24 190 SER L C 1
ATOM 10973 O O . SER C 3 184 ? -61.275 37.176 -105.719 1.00 52.23 190 SER L O 1
ATOM 10981 N N . TYR C 3 185 ? -63.245 37.061 -104.620 1.00 52.31 191 TYR L N 1
ATOM 10982 C CA . TYR C 3 185 ? -62.683 37.194 -103.282 1.00 50.47 191 TYR L CA 1
ATOM 10983 C C . TYR C 3 185 ? -63.279 36.124 -102.376 1.00 47.94 191 TYR L C 1
ATOM 10984 O O . TYR C 3 185 ? -64.452 35.773 -102.515 1.00 47.66 191 TYR L O 1
ATOM 11002 N N . SER C 3 186 ? -62.475 35.617 -101.447 1.00 45.91 192 SER L N 1
ATOM 11003 C CA . SER C 3 186 ? -62.908 34.536 -100.570 1.00 44.21 192 SER L CA 1
ATOM 11004 C C . SER C 3 186 ? -62.645 34.826 -99.100 1.00 41.64 192 SER L C 1
ATOM 11005 O O . SER C 3 186 ? -61.589 35.335 -98.733 1.00 43.26 192 SER L O 1
ATOM 11013 N N . CYS C 3 187 ? -63.627 34.495 -98.269 1.00 40.01 193 CYS L N 1
ATOM 11014 C CA . CYS C 3 187 ? -63.453 34.448 -96.824 1.00 40.69 193 CYS L CA 1
ATOM 11015 C C . CYS C 3 187 ? -63.303 32.995 -96.364 1.00 42.92 193 CYS L C 1
ATOM 11016 O O . CYS C 3 187 ? -64.204 32.183 -96.566 1.00 42.95 193 CYS L O 1
ATOM 11023 N N . GLN C 3 188 ? -62.168 32.683 -95.742 1.00 45.63 194 GLN L N 1
ATOM 11024 C CA . GLN C 3 188 ? -61.850 31.317 -95.315 1.00 46.14 194 GLN L CA 1
ATOM 11025 C C . GLN C 3 188 ? -61.783 31.218 -93.788 1.00 44.39 194 GLN L C 1
ATOM 11026 O O . GLN C 3 188 ? -60.916 31.824 -93.157 1.00 44.99 194 GLN L O 1
ATOM 11040 N N . VAL C 3 189 ? -62.702 30.450 -93.205 1.00 41.89 195 VAL L N 1
ATOM 11041 C CA . VAL C 3 189 ? -62.805 30.333 -91.753 1.00 41.80 195 VAL L CA 1
ATOM 11042 C C . VAL C 3 189 ? -62.403 28.942 -91.259 1.00 43.31 195 VAL L C 1
ATOM 11043 O O . VAL C 3 189 ? -63.084 27.951 -91.526 1.00 41.66 195 VAL L O 1
ATOM 11056 N N . THR C 3 190 ? -61.298 28.888 -90.520 1.00 45.02 196 THR L N 1
ATOM 11057 C CA . THR C 3 190 ? -60.782 27.637 -89.980 1.00 43.87 196 THR L CA 1
ATOM 11058 C C . THR C 3 190 ? -61.230 27.463 -88.535 1.00 43.59 196 THR L C 1
ATOM 11059 O O . THR C 3 190 ? -61.122 28.386 -87.727 1.00 43.91 196 THR L O 1
ATOM 11070 N N . HIS C 3 191 ? -61.725 26.273 -88.211 1.00 42.33 197 HIS L N 1
ATOM 11071 C CA . HIS C 3 191 ? -62.242 26.008 -86.878 1.00 43.33 197 HIS L CA 1
ATOM 11072 C C . HIS C 3 191 ? -62.118 24.529 -86.524 1.00 46.47 197 HIS L C 1
ATOM 11073 O O . HIS C 3 191 ? -62.738 23.672 -87.159 1.00 46.12 197 HIS L O 1
ATOM 11088 N N . GLU C 3 192 ? -61.301 24.244 -85.514 1.00 49.55 198 GLU L N 1
ATOM 11089 C CA . GLU C 3 192 ? -61.121 22.884 -85.012 1.00 50.21 198 GLU L CA 1
ATOM 11090 C C . GLU C 3 192 ? -60.759 21.897 -86.122 1.00 49.36 198 GLU L C 1
ATOM 11091 O O . GLU C 3 192 ? -61.346 20.815 -86.228 1.00 48.91 198 GLU L O 1
ATOM 11103 N N . GLY C 3 193 ? -59.793 22.283 -86.951 1.00 49.47 199 GLY L N 1
ATOM 11104 C CA . GLY C 3 193 ? -59.288 21.414 -88.000 1.00 50.94 199 GLY L CA 1
ATOM 11105 C C . GLY C 3 193 ? -60.127 21.415 -89.268 1.00 49.77 199 GLY L C 1
ATOM 11106 O O . GLY C 3 193 ? -59.774 20.749 -90.241 1.00 51.45 199 GLY L O 1
ATOM 11110 N N . SER C 3 194 ? -61.230 22.162 -89.261 1.00 46.11 200 SER L N 1
ATOM 11111 C CA . SER C 3 194 ? -62.127 22.226 -90.412 1.00 44.42 200 SER L CA 1
ATOM 11112 C C . SER C 3 194 ? -62.167 23.633 -91.010 1.00 45.69 200 SER L C 1
ATOM 11113 O O . SER C 3 194 ? -62.076 24.627 -90.289 1.00 44.32 200 SER L O 1
ATOM 11121 N N . THR C 3 195 ? -62.303 23.701 -92.333 1.00 47.77 201 THR L N 1
ATOM 11122 C CA . THR C 3 195 ? -62.313 24.968 -93.059 1.00 48.01 201 THR L CA 1
ATOM 11123 C C . THR C 3 195 ? -63.642 25.189 -93.769 1.00 46.53 201 THR L C 1
ATOM 11124 O O . THR C 3 195 ? -64.220 24.260 -94.331 1.00 47.96 201 THR L O 1
ATOM 11135 N N . VAL C 3 196 ? -64.118 26.429 -93.727 1.00 45.30 202 VAL L N 1
ATOM 11136 C CA . VAL C 3 196 ? -65.288 26.849 -94.487 1.00 45.33 202 VAL L CA 1
ATOM 11137 C C . VAL C 3 196 ? -64.910 28.061 -95.331 1.00 47.27 202 VAL L C 1
ATOM 11138 O O . VAL C 3 196 ? -64.483 29.086 -94.796 1.00 46.94 202 VAL L O 1
ATOM 11151 N N . GLU C 3 197 ? -65.059 27.936 -96.647 1.00 49.45 203 GLU L N 1
ATOM 11152 C CA . GLU C 3 197 ? -64.714 29.014 -97.567 1.00 50.89 203 GLU L CA 1
ATOM 11153 C C . GLU C 3 197 ? -65.903 29.448 -98.412 1.00 49.73 203 GLU L C 1
ATOM 11154 O O . GLU C 3 197 ? -66.468 28.655 -99.162 1.00 50.07 203 GLU L O 1
ATOM 11166 N N . LYS C 3 198 ? -66.272 30.717 -98.286 1.00 49.18 204 LYS L N 1
ATOM 11167 C CA . LYS C 3 198 ? -67.293 31.310 -99.135 1.00 48.42 204 LYS L CA 1
ATOM 11168 C C . LYS C 3 198 ? -66.604 32.263 -100.099 1.00 46.91 204 LYS L C 1
ATOM 11169 O O . LYS C 3 198 ? -65.590 32.869 -99.753 1.00 46.33 204 LYS L O 1
ATOM 11188 N N . THR C 3 199 ? -67.143 32.375 -101.308 1.00 46.63 205 THR L N 1
ATOM 11189 C CA . THR C 3 199 ? -66.544 33.205 -102.347 1.00 47.55 205 THR L CA 1
ATOM 11190 C C . THR C 3 199 ? -67.595 34.078 -103.026 1.00 48.30 205 THR L C 1
ATOM 11191 O O . THR C 3 199 ? -68.685 33.611 -103.352 1.00 48.96 205 THR L O 1
ATOM 11202 N N . VAL C 3 200 ? -67.253 35.349 -103.228 1.00 49.19 206 VAL L N 1
ATOM 11203 C CA . VAL C 3 200 ? -68.101 36.282 -103.965 1.00 49.44 206 VAL L CA 1
ATOM 11204 C C . VAL C 3 200 ? -67.335 36.852 -105.153 1.00 53.09 206 VAL L C 1
ATOM 11205 O O . VAL C 3 200 ? -66.106 36.920 -105.130 1.00 53.02 206 VAL L O 1
ATOM 11218 N N . ALA C 3 201 ? -68.070 37.254 -106.187 1.00 56.32 207 ALA L N 1
ATOM 11219 C CA . ALA C 3 201 ? -67.472 37.794 -107.405 1.00 59.10 207 ALA L CA 1
ATOM 11220 C C . ALA C 3 201 ? -68.154 39.100 -107.825 1.00 61.93 207 ALA L C 1
ATOM 11221 O O . ALA C 3 201 ? -69.371 39.224 -107.709 1.00 60.99 207 ALA L O 1
ATOM 11228 N N . PRO C 3 202 ? -67.374 40.080 -108.317 1.00 66.07 208 PRO L N 1
ATOM 11229 C CA . PRO C 3 202 ? -67.993 41.323 -108.799 1.00 72.04 208 PRO L CA 1
ATOM 11230 C C . PRO C 3 202 ? -68.969 41.080 -109.944 1.00 79.85 208 PRO L C 1
ATOM 11231 O O . PRO C 3 202 ? -69.877 41.879 -110.165 1.00 81.51 208 PRO L O 1
ATOM 11242 N N . THR C 3 203 ? -68.776 39.974 -110.654 1.00 86.80 209 THR L N 1
ATOM 11243 C CA . THR C 3 203 ? -69.603 39.630 -111.802 1.00 97.47 209 THR L CA 1
ATOM 11244 C C . THR C 3 203 ? -71.050 39.352 -111.399 1.00 103.52 209 THR L C 1
ATOM 11245 O O . THR C 3 203 ? -71.977 39.624 -112.161 1.00 107.51 209 THR L O 1
ATOM 11256 N N . GLU C 3 204 ? -71.236 38.815 -110.196 1.00 105.38 210 GLU L N 1
ATOM 11257 C CA . GLU C 3 204 ? -72.557 38.396 -109.738 1.00 110.55 210 GLU L CA 1
ATOM 11258 C C . GLU C 3 204 ? -73.416 39.593 -109.337 1.00 116.67 210 GLU L C 1
ATOM 11259 O O . GLU C 3 204 ? -72.909 40.591 -108.823 1.00 113.59 210 GLU L O 1
ATOM 11271 N N . CYS C 3 205 ? -74.719 39.479 -109.583 1.00 127.25 211 CYS L N 1
ATOM 11272 C CA . CYS C 3 205 ? -75.680 40.514 -109.214 1.00 128.73 211 CYS L CA 1
ATOM 11273 C C . CYS C 3 205 ? -76.435 40.133 -107.946 1.00 127.31 211 CYS L C 1
ATOM 11274 O O . CYS C 3 205 ? -77.094 39.094 -107.892 1.00 128.49 211 CYS L O 1
ATOM 11282 N N . VAL D 1 1 ? -16.885 -29.903 15.034 1.00 170.57 44 VAL I N 1
ATOM 11283 C CA . VAL D 1 1 ? -18.289 -30.056 14.670 1.00 169.65 44 VAL I CA 1
ATOM 11284 C C . VAL D 1 1 ? -19.022 -28.722 14.789 1.00 165.04 44 VAL I C 1
ATOM 11285 O O . VAL D 1 1 ? -18.941 -28.045 15.814 1.00 163.62 44 VAL I O 1
ATOM 11297 N N . TRP D 1 2 ? -19.731 -28.347 13.728 1.00 163.15 45 TRP I N 1
ATOM 11298 C CA . TRP D 1 2 ? -20.517 -27.118 13.723 1.00 160.15 45 TRP I CA 1
ATOM 11299 C C . TRP D 1 2 ? -21.462 -27.082 12.525 1.00 161.50 45 TRP I C 1
ATOM 11300 O O . TRP D 1 2 ? -21.330 -27.878 11.595 1.00 163.95 45 TRP I O 1
ATOM 11321 N N . LYS D 1 3 ? -22.412 -26.151 12.557 1.00 160.00 46 LYS I N 1
ATOM 11322 C CA . LYS D 1 3 ? -23.428 -26.042 11.516 1.00 158.71 46 LYS I CA 1
ATOM 11323 C C . LYS D 1 3 ? -23.802 -24.584 11.268 1.00 154.64 46 LYS I C 1
ATOM 11324 O O . LYS D 1 3 ? -23.758 -23.759 12.180 1.00 151.25 46 LYS I O 1
ATOM 11343 N N . ASP D 1 4 ? -24.170 -24.275 10.029 1.00 155.55 47 ASP I N 1
ATOM 11344 C CA . ASP D 1 4 ? -24.640 -22.939 9.680 1.00 151.06 47 ASP I CA 1
ATOM 11345 C C . ASP D 1 4 ? -26.013 -22.692 10.294 1.00 152.21 47 ASP I C 1
ATOM 11346 O O . ASP D 1 4 ? -26.961 -23.431 10.027 1.00 154.81 47 ASP I O 1
ATOM 11355 N N . ALA D 1 5 ? -26.116 -21.653 11.117 1.00 151.06 48 ALA I N 1
ATOM 11356 C CA . ALA D 1 5 ? -27.371 -21.333 11.786 1.00 151.37 48 ALA I CA 1
ATOM 11357 C C . ALA D 1 5 ? -27.409 -19.873 12.225 1.00 147.53 48 ALA I C 1
ATOM 11358 O O . ALA D 1 5 ? -26.417 -19.336 12.718 1.00 148.44 48 ALA I O 1
ATOM 11365 N N . ASP D 1 6 ? -28.564 -19.240 12.040 1.00 144.15 49 ASP I N 1
ATOM 11366 C CA . ASP D 1 6 ? -28.759 -17.853 12.447 1.00 138.80 49 ASP I CA 1
ATOM 11367 C C . ASP D 1 6 ? -29.168 -17.773 13.914 1.00 137.99 49 ASP I C 1
ATOM 11368 O O . ASP D 1 6 ? -29.673 -18.742 14.482 1.00 138.47 49 ASP I O 1
ATOM 11377 N N . THR D 1 7 ? -28.945 -16.612 14.521 1.00 135.82 50 THR I N 1
ATOM 11378 C CA . THR D 1 7 ? -29.293 -16.399 15.920 1.00 135.91 50 THR I CA 1
ATOM 11379 C C . THR D 1 7 ? -29.280 -14.914 16.262 1.00 130.98 50 THR I C 1
ATOM 11380 O O . THR D 1 7 ? -28.686 -14.107 15.547 1.00 127.47 50 THR I O 1
ATOM 11391 N N . THR D 1 8 ? -29.940 -14.559 17.360 1.00 131.75 51 THR I N 1
ATOM 11392 C CA . THR D 1 8 ? -29.959 -13.180 17.829 1.00 130.66 51 THR I CA 1
ATOM 11393 C C . THR D 1 8 ? -28.571 -12.788 18.325 1.00 130.34 51 THR I C 1
ATOM 11394 O O . THR D 1 8 ? -27.901 -13.576 18.993 1.00 132.66 51 THR I O 1
ATOM 11405 N N . LEU D 1 9 ? -28.148 -11.571 17.993 1.00 128.71 52 LEU I N 1
ATOM 11406 C CA . LEU D 1 9 ? -26.823 -11.082 18.363 1.00 128.43 52 LEU I CA 1
ATOM 11407 C C . LEU D 1 9 ? -26.908 -9.838 19.239 1.00 132.26 52 LEU I C 1
ATOM 11408 O O . LEU D 1 9 ? -27.655 -8.906 18.942 1.00 133.21 52 LEU I O 1
ATOM 11424 N N . PHE D 1 10 ? -26.133 -9.836 20.320 1.00 135.75 53 PHE I N 1
ATOM 11425 C CA . PHE D 1 10 ? -26.029 -8.677 21.197 1.00 140.36 53 PHE I CA 1
ATOM 11426 C C . PHE D 1 10 ? -24.808 -7.850 20.809 1.00 139.71 53 PHE I C 1
ATOM 11427 O O . PHE D 1 10 ? -23.807 -8.391 20.335 1.00 137.40 53 PHE I O 1
ATOM 11444 N N . CYS D 1 11 ? -24.898 -6.540 21.008 1.00 143.37 54 CYS I N 1
ATOM 11445 C CA . CYS D 1 11 ? -23.831 -5.626 20.616 1.00 142.82 54 CYS I CA 1
ATOM 11446 C C . CYS D 1 11 ? -22.805 -5.446 21.731 1.00 149.80 54 CYS I C 1
ATOM 11447 O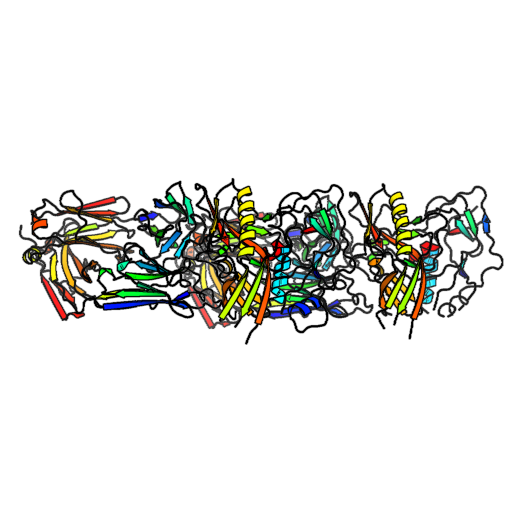 O . CYS D 1 11 ? -23.009 -5.895 22.859 1.00 152.05 54 CYS I O 1
ATOM 11454 N N . ALA D 1 12 ? -21.700 -4.785 21.399 1.00 151.89 55 ALA I N 1
ATOM 11455 C CA . ALA D 1 12 ? -20.642 -4.505 22.362 1.00 164.44 55 ALA I CA 1
ATOM 11456 C C . ALA D 1 12 ? -19.835 -3.291 21.910 1.00 171.21 55 ALA I C 1
ATOM 11457 O O . ALA D 1 12 ? -19.402 -3.221 20.759 1.00 164.77 55 ALA I O 1
ATOM 11464 N N . SER D 1 13 ? -19.641 -2.338 22.819 1.00 189.66 56 SER I N 1
ATOM 11465 C CA . SER D 1 13 ? -18.934 -1.099 22.505 1.00 197.25 56 SER I CA 1
ATOM 11466 C C . SER D 1 13 ? -17.833 -0.812 23.519 1.00 194.34 56 SER I C 1
ATOM 11467 O O . SER D 1 13 ? -18.024 -0.982 24.724 1.00 192.48 56 SER I O 1
ATOM 11475 N N . ASP D 1 14 ? -16.682 -0.370 23.021 1.00 190.89 57 ASP I N 1
ATOM 11476 C CA . ASP D 1 14 ? -15.550 -0.029 23.877 1.00 199.22 57 ASP I CA 1
ATOM 11477 C C . ASP D 1 14 ? -15.700 1.369 24.473 1.00 208.94 57 ASP I C 1
ATOM 11478 O O . ASP D 1 14 ? -14.798 1.862 25.150 1.00 216.91 57 ASP I O 1
ATOM 11487 N N . ALA D 1 15 ? -16.841 2.004 24.219 1.00 217.68 58 ALA I N 1
ATOM 11488 C CA . ALA D 1 15 ? -17.103 3.342 24.734 1.00 229.64 58 ALA I CA 1
ATOM 11489 C C . ALA D 1 15 ? -17.347 3.306 26.239 1.00 239.82 58 ALA I C 1
ATOM 11490 O O . ALA D 1 15 ? -17.791 2.294 26.781 1.00 243.32 58 ALA I O 1
ATOM 11497 N N . VAL D 1 22 ? -24.935 11.657 21.018 1.00 257.69 65 VAL I N 1
ATOM 11498 C CA . VAL D 1 22 ? -26.169 11.104 20.472 1.00 258.92 65 VAL I CA 1
ATOM 11499 C C . VAL D 1 22 ? -26.045 9.599 20.251 1.00 246.53 65 VAL I C 1
ATOM 11500 O O . VAL D 1 22 ? -27.031 8.867 20.342 1.00 245.45 65 VAL I O 1
ATOM 11513 N N . HIS D 1 23 ? -24.830 9.144 19.961 1.00 236.46 66 HIS I N 1
ATOM 11514 C CA . HIS D 1 23 ? -24.567 7.726 19.747 1.00 230.69 66 HIS I CA 1
ATOM 11515 C C . HIS D 1 23 ? -24.440 6.977 21.069 1.00 228.68 66 HIS I C 1
ATOM 11516 O O . HIS D 1 23 ? -24.951 5.867 21.217 1.00 228.40 66 HIS I O 1
ATOM 11531 N N . ASN D 1 24 ? -23.759 7.595 22.029 1.00 229.52 67 ASN I N 1
ATOM 11532 C CA . ASN D 1 24 ? -23.477 6.954 23.309 1.00 228.18 67 ASN I CA 1
ATOM 11533 C C . ASN D 1 24 ? -24.710 6.809 24.200 1.00 231.67 67 ASN I C 1
ATOM 11534 O O . ASN D 1 24 ? -24.627 6.249 25.293 1.00 231.42 67 ASN I O 1
ATOM 11545 N N . VAL D 1 25 ? -25.848 7.312 23.734 1.00 233.83 68 VAL I N 1
ATOM 11546 C CA . VAL D 1 25 ? -27.099 7.172 24.471 1.00 237.51 68 VAL I CA 1
ATOM 11547 C C . VAL D 1 25 ? -27.583 5.727 24.408 1.00 228.06 68 VAL I C 1
ATOM 11548 O O . VAL D 1 25 ? -28.055 5.176 25.404 1.00 227.70 68 VAL I O 1
ATOM 11561 N N . TRP D 1 26 ? -27.456 5.121 23.231 1.00 217.88 69 TRP I N 1
ATOM 11562 C CA . TRP D 1 26 ? -27.912 3.753 23.002 1.00 213.56 69 TRP I CA 1
ATOM 11563 C C . TRP D 1 26 ? -26.744 2.770 22.977 1.00 208.33 69 TRP I C 1
ATOM 11564 O O . TRP D 1 26 ? -26.921 1.580 23.242 1.00 206.94 69 TRP I O 1
ATOM 11585 N N . ALA D 1 27 ? -25.553 3.272 22.662 1.00 206.23 70 ALA I N 1
ATOM 11586 C CA . ALA D 1 27 ? -24.369 2.425 22.544 1.00 204.82 70 ALA I CA 1
ATOM 11587 C C . ALA D 1 27 ? -24.041 1.730 23.862 1.00 209.46 70 ALA I C 1
ATOM 11588 O O . ALA D 1 27 ? -24.222 0.521 23.992 1.00 209.00 70 ALA I O 1
ATOM 11595 N N . THR D 1 28 ? -23.571 2.498 24.841 1.00 215.33 71 THR I N 1
ATOM 11596 C CA . THR D 1 28 ? -23.168 1.938 26.128 1.00 215.40 71 THR I CA 1
ATOM 11597 C C . THR D 1 28 ? -24.366 1.782 27.068 1.00 215.63 71 THR I C 1
ATOM 11598 O O . THR D 1 28 ? -24.246 1.967 28.280 1.00 220.45 71 THR I O 1
ATOM 11609 N N . HIS D 1 29 ? -25.519 1.442 26.498 1.00 215.78 72 HIS I N 1
ATOM 11610 C CA . HIS D 1 29 ? -26.728 1.182 27.271 1.00 219.81 72 HIS I CA 1
ATOM 11611 C C . HIS D 1 29 ? -27.346 -0.140 26.833 1.00 215.17 72 HIS I C 1
ATOM 11612 O O . HIS D 1 29 ? -27.727 -0.966 27.663 1.00 217.38 72 HIS I O 1
ATOM 11627 N N . ALA D 1 30 ? -27.437 -0.333 25.521 1.00 207.19 73 ALA I N 1
ATOM 11628 C CA . ALA D 1 30 ? -27.953 -1.573 24.956 1.00 200.52 73 ALA I CA 1
ATOM 11629 C C . ALA D 1 30 ? -26.837 -2.605 24.827 1.00 190.17 73 ALA I C 1
ATOM 11630 O O . ALA D 1 30 ? -27.087 -3.810 24.869 1.00 190.86 73 ALA I O 1
ATOM 11637 N N . CYS D 1 31 ? -25.608 -2.120 24.672 1.00 178.89 74 CYS I N 1
ATOM 11638 C CA . CYS D 1 31 ? -24.445 -2.987 24.512 1.00 174.12 74 CYS I CA 1
ATOM 11639 C C . CYS D 1 31 ? -23.694 -3.147 25.829 1.00 178.47 74 CYS I C 1
ATOM 11640 O O . CYS D 1 31 ? -24.087 -2.586 26.852 1.00 181.06 74 CYS I O 1
ATOM 11647 N N . VAL D 1 32 ? -22.612 -3.921 25.787 1.00 177.52 75 VAL I N 1
ATOM 11648 C CA . VAL D 1 32 ? -21.743 -4.118 26.943 1.00 180.16 75 VAL I CA 1
ATOM 11649 C C . VAL D 1 32 ? -20.302 -3.782 26.566 1.00 172.29 75 VAL I C 1
ATOM 11650 O O . VAL D 1 32 ? -19.973 -3.711 25.383 1.00 166.32 75 VAL I O 1
ATOM 11663 N N . PRO D 1 33 ? -19.437 -3.562 27.571 1.00 172.49 76 PRO I N 1
ATOM 11664 C CA . PRO D 1 33 ? -18.026 -3.278 27.281 1.00 171.06 76 PRO I CA 1
ATOM 11665 C C . PRO D 1 33 ? -17.348 -4.403 26.503 1.00 167.94 76 PRO I C 1
ATOM 11666 O O . PRO D 1 33 ? -17.708 -5.568 26.673 1.00 168.10 76 PRO I O 1
ATOM 11677 N N . THR D 1 34 ? -16.387 -4.049 25.656 1.00 166.48 77 THR I N 1
ATOM 11678 C CA . THR D 1 34 ? -15.646 -5.034 24.876 1.00 165.41 77 THR I CA 1
ATOM 11679 C C . THR D 1 34 ? -14.940 -6.017 25.802 1.00 166.68 77 THR I C 1
ATOM 11680 O O . THR D 1 34 ? -14.509 -5.651 26.895 1.00 169.44 77 THR I O 1
ATOM 11691 N N . ASP D 1 35 ? -14.830 -7.267 25.363 1.00 165.03 78 ASP I N 1
ATOM 11692 C CA . ASP D 1 35 ? -14.188 -8.305 26.161 1.00 170.14 78 ASP I CA 1
ATOM 11693 C C . ASP D 1 35 ? -12.731 -7.941 26.451 1.00 171.00 78 ASP I C 1
ATOM 11694 O O . ASP D 1 35 ? -12.071 -7.325 25.614 1.00 168.03 78 ASP I O 1
ATOM 11703 N N . PRO D 1 36 ? -12.225 -8.313 27.641 1.00 177.82 79 PRO I N 1
ATOM 11704 C CA . PRO D 1 36 ? -10.823 -8.016 27.967 1.00 179.92 79 PRO I CA 1
ATOM 11705 C C . PRO D 1 36 ? -9.841 -8.649 26.982 1.00 177.80 79 PRO I C 1
ATOM 11706 O O . PRO D 1 36 ? -9.037 -7.941 26.375 1.00 176.46 79 PRO I O 1
ATOM 11717 N N . ASN D 1 37 ? -9.920 -9.968 26.832 1.00 177.78 80 ASN I N 1
ATOM 11718 C CA . ASN D 1 37 ? -9.031 -10.709 25.944 1.00 175.66 80 ASN I CA 1
ATOM 11719 C C . ASN D 1 37 ? -9.769 -11.241 24.719 1.00 171.84 80 ASN I C 1
ATOM 11720 O O . ASN D 1 37 ? -10.340 -12.330 24.766 1.00 171.41 80 ASN I O 1
ATOM 11731 N N . PRO D 1 38 ? -9.768 -10.474 23.614 1.00 170.41 81 PRO I N 1
ATOM 11732 C CA . PRO D 1 38 ? -10.427 -10.970 22.400 1.00 165.97 81 PRO I CA 1
ATOM 11733 C C . PRO D 1 38 ? -9.712 -12.190 21.826 1.00 163.23 81 PRO I C 1
ATOM 11734 O O . PRO D 1 38 ? -8.775 -12.052 21.039 1.00 161.45 81 PRO I O 1
ATOM 11745 N N . GLN D 1 39 ? -10.157 -13.375 22.232 1.00 161.60 82 GLN I N 1
ATOM 11746 C CA . GLN D 1 39 ? -9.530 -14.621 21.810 1.00 162.26 82 GLN I CA 1
ATOM 11747 C C . GLN D 1 39 ? -10.028 -15.053 20.436 1.00 155.74 82 GLN I C 1
ATOM 11748 O O . GLN D 1 39 ? -11.215 -14.945 20.131 1.00 155.65 82 GLN I O 1
ATOM 11762 N N . GLU D 1 40 ? -9.107 -15.539 19.610 1.00 179.43 83 GLU I N 1
ATOM 11763 C CA . GLU D 1 40 ? -9.449 -16.087 18.303 1.00 172.30 83 GLU I CA 1
ATOM 11764 C C . GLU D 1 40 ? -8.508 -17.237 17.967 1.00 170.08 83 GLU I C 1
ATOM 11765 O O . GLU D 1 40 ? -7.298 -17.138 18.171 1.00 173.50 83 GLU I O 1
ATOM 11777 N N . ILE D 1 41 ? -9.074 -18.325 17.452 1.00 164.61 84 ILE I N 1
ATOM 11778 C CA . ILE D 1 41 ? -8.322 -19.554 17.213 1.00 166.42 84 ILE I CA 1
ATOM 11779 C C . ILE D 1 41 ? -8.320 -19.931 15.735 1.00 162.84 84 ILE I C 1
ATOM 11780 O O . ILE D 1 41 ? -9.365 -19.948 15.085 1.00 160.01 84 ILE I O 1
ATOM 11796 N N . HIS D 1 42 ? -7.135 -20.237 15.217 1.00 163.73 85 HIS I N 1
ATOM 11797 C CA . HIS D 1 42 ? -6.984 -20.672 13.834 1.00 160.01 85 HIS I CA 1
ATOM 11798 C C . HIS D 1 42 ? -7.394 -22.133 13.679 1.00 165.68 85 HIS I C 1
ATOM 11799 O O . HIS D 1 42 ? -7.167 -22.947 14.574 1.00 168.87 85 HIS I O 1
ATOM 11814 N N . LEU D 1 43 ? -7.999 -22.454 12.539 1.00 165.55 86 LEU I N 1
ATOM 11815 C CA . LEU D 1 43 ? -8.423 -23.819 12.243 1.00 171.94 86 LEU I CA 1
ATOM 11816 C C . LEU D 1 43 ? -7.411 -24.520 11.343 1.00 176.37 86 LEU I C 1
ATOM 11817 O O . LEU D 1 43 ? -7.236 -24.150 10.182 1.00 172.94 86 LEU I O 1
ATOM 11833 N N . GLU D 1 44 ? -6.749 -25.536 11.888 1.00 183.93 87 GLU I N 1
ATOM 11834 C CA . GLU D 1 44 ? -5.728 -26.275 11.152 1.00 187.72 87 GLU I CA 1
ATOM 11835 C C . GLU D 1 44 ? -6.340 -27.116 10.037 1.00 189.80 87 GLU I C 1
ATOM 11836 O O . GLU D 1 44 ? -7.080 -28.065 10.299 1.00 192.98 87 GLU I O 1
ATOM 11848 N N . ASN D 1 45 ? -6.015 -26.764 8.797 1.00 188.92 88 ASN I N 1
ATOM 11849 C CA . ASN D 1 45 ? -6.476 -27.507 7.628 1.00 185.90 88 ASN I CA 1
ATOM 11850 C C . ASN D 1 45 ? -8.000 -27.601 7.580 1.00 185.16 88 ASN I C 1
ATOM 11851 O O . ASN D 1 45 ? -8.570 -28.692 7.641 1.00 184.15 88 ASN I O 1
ATOM 11862 N N . VAL D 1 46 ? -8.651 -26.445 7.479 1.00 181.05 89 VAL I N 1
ATOM 11863 C CA . VAL D 1 46 ? -10.107 -26.375 7.402 1.00 179.75 89 VAL I CA 1
ATOM 11864 C C . VAL D 1 46 ? -10.527 -25.363 6.343 1.00 169.93 89 VAL I C 1
ATOM 11865 O O . VAL D 1 46 ? -10.022 -24.240 6.310 1.00 165.64 89 VAL I O 1
ATOM 11878 N N . THR D 1 47 ? -11.451 -25.775 5.480 1.00 166.08 90 THR I N 1
ATOM 11879 C CA . THR D 1 47 ? -11.974 -24.915 4.424 1.00 158.85 90 THR I CA 1
ATOM 11880 C C . THR D 1 47 ? -13.463 -24.664 4.640 1.00 155.09 90 THR I C 1
ATOM 11881 O O . THR D 1 47 ? -14.262 -25.602 4.649 1.00 158.30 90 THR I O 1
ATOM 11892 N N . GLU D 1 48 ? -13.823 -23.395 4.814 1.00 149.81 91 GLU I N 1
ATOM 11893 C CA . GLU D 1 48 ? -15.208 -23.002 5.059 1.00 146.36 91 GLU I CA 1
ATOM 11894 C C . GLU D 1 48 ? -15.752 -22.120 3.943 1.00 140.88 91 GLU I C 1
ATOM 11895 O O . GLU D 1 48 ? -15.005 -21.387 3.293 1.00 138.90 91 GLU I O 1
ATOM 11907 N N . ASN D 1 49 ? -17.063 -22.199 3.733 1.00 137.87 92 ASN I N 1
ATOM 11908 C CA . ASN D 1 49 ? -17.745 -21.365 2.753 1.00 132.40 92 ASN I CA 1
ATOM 11909 C C . ASN D 1 49 ? -18.371 -20.140 3.408 1.00 127.59 92 ASN I C 1
ATOM 11910 O O . ASN D 1 49 ? -18.776 -20.185 4.570 1.00 128.47 92 ASN I O 1
ATOM 11921 N N . PHE D 1 50 ? -18.442 -19.050 2.650 1.00 122.63 93 PHE I N 1
ATOM 11922 C CA . PHE D 1 50 ? -19.068 -17.817 3.111 1.00 117.93 93 PHE I CA 1
ATOM 11923 C C . PHE D 1 50 ? -19.918 -17.219 1.997 1.00 113.95 93 PHE I C 1
ATOM 11924 O O . PHE D 1 50 ? -19.620 -17.405 0.817 1.00 113.32 93 PHE I O 1
ATOM 11941 N N . ASN D 1 51 ? -20.976 -16.508 2.375 1.00 111.51 94 ASN I N 1
ATOM 11942 C CA . ASN D 1 51 ? -21.808 -15.800 1.408 1.00 108.30 94 ASN I CA 1
ATOM 11943 C C . ASN D 1 51 ? -22.242 -14.448 1.962 1.00 105.09 94 ASN I C 1
ATOM 11944 O O . ASN D 1 51 ? -23.282 -14.325 2.609 1.00 105.42 94 ASN I O 1
ATOM 11955 N N . MET D 1 52 ? -21.421 -13.439 1.696 1.00 102.36 95 MET I N 1
ATOM 11956 C CA . MET D 1 52 ? -21.647 -12.081 2.177 1.00 99.97 95 MET I CA 1
ATOM 11957 C C . MET D 1 52 ? -23.008 -11.536 1.752 1.00 97.73 95 MET I C 1
ATOM 11958 O O . MET D 1 52 ? -23.584 -10.686 2.432 1.00 96.83 95 MET I O 1
ATOM 11972 N N . TRP D 1 53 ? -23.516 -12.029 0.626 1.00 97.13 96 TRP I N 1
ATOM 11973 C CA . TRP D 1 53 ? -24.785 -11.556 0.085 1.00 95.90 96 TRP I CA 1
ATOM 11974 C C . TRP D 1 53 ? -25.976 -12.315 0.668 1.00 99.31 96 TRP I C 1
ATOM 11975 O O . TRP D 1 53 ? -27.124 -12.052 0.306 1.00 100.17 96 TRP I O 1
ATOM 11996 N N . LYS D 1 54 ? -25.695 -13.256 1.566 1.00 101.94 97 LYS I N 1
ATOM 11997 C CA . LYS D 1 54 ? -26.737 -13.999 2.270 1.00 105.08 97 LYS I CA 1
ATOM 11998 C C . LYS D 1 54 ? -26.347 -14.179 3.733 1.00 106.21 97 LYS I C 1
ATOM 11999 O O . LYS D 1 54 ? -26.461 -15.270 4.291 1.00 109.77 97 LYS I O 1
ATOM 12018 N N . ASN D 1 55 ? -25.885 -13.091 4.343 1.00 103.64 98 ASN I N 1
ATOM 12019 C CA . ASN D 1 55 ? -25.445 -13.099 5.733 1.00 104.49 98 ASN I CA 1
ATOM 12020 C C . ASN D 1 55 ? -26.440 -12.369 6.628 1.00 104.02 98 ASN I C 1
ATOM 12021 O O . ASN D 1 55 ? -26.652 -11.165 6.482 1.00 100.75 98 ASN I O 1
ATOM 12032 N N . ASN D 1 56 ? -27.046 -13.106 7.554 1.00 107.96 99 ASN I N 1
ATOM 12033 C CA . ASN D 1 56 ? -28.066 -12.551 8.436 1.00 109.88 99 ASN I CA 1
ATOM 12034 C C . ASN D 1 56 ? -27.510 -11.476 9.367 1.00 111.24 99 ASN I C 1
ATOM 12035 O O . ASN D 1 56 ? -28.264 -10.677 9.923 1.00 111.28 99 ASN I O 1
ATOM 12046 N N . MET D 1 57 ? -26.191 -11.458 9.532 1.00 112.27 100 MET I N 1
ATOM 12047 C CA . MET D 1 57 ? -25.539 -10.465 10.379 1.00 113.15 100 MET I CA 1
ATOM 12048 C C . MET D 1 57 ? -25.793 -9.052 9.864 1.00 110.13 100 MET I C 1
ATOM 12049 O O . MET D 1 57 ? -25.779 -8.090 10.632 1.00 110.51 100 MET I O 1
ATOM 12063 N N . VAL D 1 58 ? -26.023 -8.935 8.560 1.00 108.44 101 VAL I N 1
ATOM 12064 C CA . VAL D 1 58 ? -26.294 -7.644 7.941 1.00 108.48 101 VAL I CA 1
ATOM 12065 C C . VAL D 1 58 ? -27.629 -7.088 8.424 1.00 113.09 101 VAL I C 1
ATOM 12066 O O . VAL D 1 58 ? -27.709 -5.942 8.868 1.00 112.97 101 VAL I O 1
ATOM 12079 N N . GLU D 1 59 ? -28.674 -7.905 8.332 1.00 118.70 102 GLU I N 1
ATOM 12080 C CA . GLU D 1 59 ? -30.006 -7.498 8.768 1.00 120.93 102 GLU I CA 1
ATOM 12081 C C . GLU D 1 59 ? -30.019 -7.193 10.261 1.00 122.59 102 GLU I C 1
ATOM 12082 O O . GLU D 1 59 ? -30.808 -6.374 10.728 1.00 124.20 102 GLU I O 1
ATOM 12094 N N . GLN D 1 60 ? -29.138 -7.856 11.004 1.00 122.61 103 GLN I N 1
ATOM 12095 C CA . GLN D 1 60 ? -29.020 -7.626 12.437 1.00 124.41 103 GLN I CA 1
ATOM 12096 C C . GLN D 1 60 ? -28.546 -6.202 12.709 1.00 120.66 103 GLN I C 1
ATOM 12097 O O . GLN D 1 60 ? -29.147 -5.481 13.506 1.00 122.76 103 GLN I O 1
ATOM 12111 N N . MET D 1 61 ? -27.466 -5.804 12.042 1.00 115.94 104 MET I N 1
ATOM 12112 C CA . MET D 1 61 ? -26.895 -4.475 12.232 1.00 114.24 104 MET I CA 1
ATOM 12113 C C . MET D 1 61 ? -27.889 -3.396 11.822 1.00 114.37 104 MET I C 1
ATOM 12114 O O . MET D 1 61 ? -28.067 -2.409 12.533 1.00 116.72 104 MET I O 1
ATOM 12128 N N . GLN D 1 62 ? -28.526 -3.592 10.671 1.00 112.27 105 GLN I N 1
ATOM 12129 C CA . GLN D 1 62 ? -29.509 -2.643 10.155 1.00 112.48 105 GLN I CA 1
ATOM 12130 C C . GLN D 1 62 ? -30.547 -2.294 11.215 1.00 117.44 105 GLN I C 1
ATOM 12131 O O . GLN D 1 62 ? -30.772 -1.122 11.514 1.00 118.29 105 GLN I O 1
ATOM 12145 N N . GLU D 1 63 ? -31.168 -3.322 11.784 1.00 120.77 106 GLU I N 1
ATOM 12146 C CA . GLU D 1 63 ? -32.179 -3.138 12.818 1.00 126.45 106 GLU I CA 1
ATOM 12147 C C . GLU D 1 63 ? -31.610 -2.407 14.029 1.00 128.01 106 GLU I C 1
ATOM 12148 O O . GLU D 1 63 ? -32.313 -1.641 14.689 1.00 130.93 106 GLU I O 1
ATOM 12160 N N . ASP D 1 64 ? -30.334 -2.644 14.314 1.00 127.68 107 ASP I N 1
ATOM 12161 C CA . ASP D 1 64 ? -29.675 -2.012 15.451 1.00 131.26 107 ASP I CA 1
ATOM 12162 C C . ASP D 1 64 ? -29.300 -0.564 15.140 1.00 130.20 107 ASP I C 1
ATOM 12163 O O . ASP D 1 64 ? -29.212 0.266 16.045 1.00 131.08 107 ASP I O 1
ATOM 12172 N N . VAL D 1 65 ? -29.080 -0.263 13.863 1.00 128.65 108 VAL I N 1
ATOM 12173 C CA . VAL D 1 65 ? -28.801 1.108 13.442 1.00 129.59 108 VAL I CA 1
ATOM 12174 C C . VAL D 1 65 ? -30.109 1.887 13.342 1.00 136.05 108 VAL I C 1
ATOM 12175 O O . VAL D 1 65 ? -30.151 3.084 13.622 1.00 139.70 108 VAL I O 1
ATOM 12188 N N . ILE D 1 66 ? -31.174 1.201 12.938 1.00 138.71 109 ILE I N 1
ATOM 12189 C CA . ILE D 1 66 ? -32.503 1.800 12.907 1.00 145.00 109 ILE I CA 1
ATOM 12190 C C . ILE D 1 66 ? -32.941 2.135 14.335 1.00 150.48 109 ILE I C 1
ATOM 12191 O O . ILE D 1 66 ? -33.790 2.998 14.549 1.00 155.62 109 ILE I O 1
ATOM 12207 N N . SER D 1 67 ? -32.343 1.460 15.312 1.00 150.01 110 SER I N 1
ATOM 12208 C CA . SER D 1 67 ? -32.614 1.753 16.715 1.00 157.45 110 SER I CA 1
ATOM 12209 C C . SER D 1 67 ? -32.057 3.124 17.101 1.00 160.85 110 SER I C 1
ATOM 12210 O O . SER D 1 67 ? -32.413 3.677 18.141 1.00 165.32 110 SER I O 1
ATOM 12218 N N . LEU D 1 68 ? -31.185 3.665 16.254 1.00 159.44 111 LEU I N 1
ATOM 12219 C CA . LEU D 1 68 ? -30.545 4.951 16.512 1.00 163.43 111 LEU I CA 1
ATOM 12220 C C . LEU D 1 68 ? -31.418 6.122 16.055 1.00 166.72 111 LEU I C 1
ATOM 12221 O O . LEU D 1 68 ? -30.937 7.246 15.919 1.00 166.95 111 LEU I O 1
ATOM 12237 N N . TRP D 1 69 ? -32.699 5.858 15.811 1.00 169.70 112 TRP I N 1
ATOM 12238 C CA . TRP D 1 69 ? -33.640 6.927 15.493 1.00 173.66 112 TRP I CA 1
ATOM 12239 C C . TRP D 1 69 ? -33.742 7.892 16.669 1.00 177.30 112 TRP I C 1
ATOM 12240 O O . TRP D 1 69 ? -33.944 9.092 16.487 1.00 179.85 112 TRP I O 1
ATOM 12261 N N . ASP D 1 70 ? -33.599 7.351 17.874 1.00 186.37 113 ASP I N 1
ATOM 12262 C CA . ASP D 1 70 ? -33.623 8.155 19.089 1.00 195.01 113 ASP I CA 1
ATOM 12263 C C . ASP D 1 70 ? -32.439 9.118 19.108 1.00 191.08 113 ASP I C 1
ATOM 12264 O O . ASP D 1 70 ? -32.572 10.288 18.749 1.00 188.23 113 ASP I O 1
ATOM 12273 N N . PHE D 1 94 ? -21.553 14.345 17.214 1.00 193.38 210 PHE I N 1
ATOM 12274 C CA . PHE D 1 94 ? -22.277 13.396 16.378 1.00 187.71 210 PHE I CA 1
ATOM 12275 C C . PHE D 1 94 ? -21.297 12.625 15.498 1.00 183.08 210 PHE I C 1
ATOM 12276 O O . PHE D 1 94 ? -20.811 13.139 14.491 1.00 181.91 210 PHE I O 1
ATOM 12292 N N . ASP D 1 95 ? -21.005 11.389 15.891 1.00 181.19 211 ASP I N 1
ATOM 12293 C CA . ASP D 1 95 ? -20.076 10.543 15.151 1.00 175.88 211 ASP I CA 1
ATOM 12294 C C . ASP D 1 95 ? -20.207 9.092 15.618 1.00 172.36 211 ASP I C 1
ATOM 12295 O O . ASP D 1 95 ? -20.073 8.816 16.810 1.00 176.06 211 ASP I O 1
ATOM 12304 N N . PRO D 1 96 ? -20.472 8.157 14.687 1.00 165.90 212 PRO I N 1
ATOM 12305 C CA . PRO D 1 96 ? -20.622 6.754 15.099 1.00 162.66 212 PRO I CA 1
ATOM 12306 C C . PRO D 1 96 ? -19.339 6.151 15.660 1.00 159.92 212 PRO I C 1
ATOM 12307 O O . PRO D 1 96 ? -18.288 6.226 15.023 1.00 159.96 212 PRO I O 1
ATOM 12318 N N . ILE D 1 97 ? -19.438 5.557 16.845 1.00 156.88 213 ILE I N 1
ATOM 12319 C CA . ILE D 1 97 ? -18.291 4.930 17.494 1.00 153.08 213 ILE I CA 1
ATOM 12320 C C . ILE D 1 97 ? -18.235 3.442 17.142 1.00 145.33 213 ILE I C 1
ATOM 12321 O O . ILE D 1 97 ? -19.273 2.834 16.885 1.00 143.06 213 ILE I O 1
ATOM 12337 N N . PRO D 1 98 ? -17.023 2.856 17.112 1.00 141.34 214 PRO I N 1
ATOM 12338 C CA . PRO D 1 98 ? -16.837 1.435 16.783 1.00 136.87 214 PRO I CA 1
ATOM 12339 C C . PRO D 1 98 ? -17.766 0.492 17.555 1.00 136.63 214 PRO I C 1
ATOM 12340 O O . PRO D 1 98 ? -17.715 0.452 18.784 1.00 139.47 214 PRO I O 1
ATOM 12351 N N . ILE D 1 99 ? -18.594 -0.258 16.831 1.00 133.34 215 ILE I N 1
ATOM 12352 C CA . ILE D 1 99 ? -19.501 -1.230 17.437 1.00 134.00 215 ILE I CA 1
ATOM 12353 C C . ILE D 1 99 ? -19.034 -2.655 17.156 1.00 131.69 215 ILE I C 1
ATOM 12354 O O . ILE D 1 99 ? -18.667 -2.989 16.028 1.00 127.47 215 ILE I O 1
ATOM 12370 N N . HIS D 1 100 ? -19.055 -3.484 18.196 1.00 134.83 216 HIS I N 1
ATOM 12371 C CA . HIS D 1 100 ? -18.708 -4.897 18.082 1.00 134.27 216 HIS I CA 1
ATOM 12372 C C . HIS D 1 100 ? -19.951 -5.759 18.283 1.00 136.80 216 HIS I C 1
ATOM 12373 O O . HIS D 1 100 ? -20.631 -5.646 19.303 1.00 141.35 216 HIS I O 1
ATOM 12388 N N . TYR D 1 101 ? -20.241 -6.615 17.307 1.00 134.18 217 TYR I N 1
ATOM 12389 C CA . TYR D 1 101 ? -21.352 -7.557 17.411 1.00 135.22 217 TYR I CA 1
ATOM 12390 C C . TYR D 1 101 ? -20.831 -8.947 17.760 1.00 138.89 217 TYR I C 1
ATOM 12391 O O . TYR D 1 101 ? -19.904 -9.448 17.122 1.00 136.56 217 TYR I O 1
ATOM 12409 N N . CYS D 1 102 ? -21.435 -9.561 18.775 1.00 145.93 218 CYS I N 1
ATOM 12410 C CA . CYS D 1 102 ? -20.957 -10.833 19.309 1.00 150.08 218 CYS I CA 1
ATOM 12411 C C . CYS D 1 102 ? -22.076 -11.865 19.409 1.00 152.21 218 CYS I C 1
ATOM 12412 O O . CYS D 1 102 ? -23.256 -11.529 19.296 1.00 152.76 218 CYS I O 1
ATOM 12419 N N . THR D 1 103 ? -21.688 -13.119 19.626 1.00 160.07 219 THR I N 1
ATOM 12420 C CA . THR D 1 103 ? -22.636 -14.222 19.745 1.00 163.81 219 THR I CA 1
ATOM 12421 C C . THR D 1 103 ? -22.764 -14.682 21.196 1.00 163.81 219 THR I C 1
ATOM 12422 O O . THR D 1 103 ? -21.854 -14.469 21.997 1.00 164.81 219 THR I O 1
ATOM 12433 N N . PRO D 1 104 ? -23.897 -15.318 21.540 1.00 162.36 220 PRO I N 1
ATOM 12434 C CA . PRO D 1 104 ? -24.083 -15.885 22.879 1.00 169.02 220 PRO I CA 1
ATOM 12435 C C . PRO D 1 104 ? -23.441 -17.266 23.006 1.00 172.91 220 PRO I C 1
ATOM 12436 O O . PRO D 1 104 ? -22.640 -17.646 22.152 1.00 168.16 220 PRO I O 1
ATOM 12447 N N . ALA D 1 105 ? -23.787 -18.000 24.058 1.00 183.60 221 ALA I N 1
ATOM 12448 C CA . ALA D 1 105 ? -23.274 -19.351 24.247 1.00 188.90 221 ALA I CA 1
ATOM 12449 C C . ALA D 1 105 ? -23.874 -20.299 23.213 1.00 186.31 221 ALA I C 1
ATOM 12450 O O . ALA D 1 105 ? -25.008 -20.113 22.773 1.00 185.03 221 ALA I O 1
ATOM 12457 N N . GLY D 1 106 ? -23.104 -21.313 22.828 1.00 185.00 222 GLY I N 1
ATOM 12458 C CA . GLY D 1 106 ? -23.556 -22.291 21.855 1.00 184.48 222 GLY I CA 1
ATOM 12459 C C . GLY D 1 106 ? -23.317 -21.854 20.420 1.00 179.36 222 GLY I C 1
ATOM 12460 O O . GLY D 1 106 ? -23.559 -22.619 19.486 1.00 182.25 222 GLY I O 1
ATOM 12464 N N . TYR D 1 107 ? -22.842 -20.623 20.248 1.00 173.49 223 TYR I N 1
ATOM 12465 C CA . TYR D 1 107 ? -22.556 -20.078 18.924 1.00 165.86 223 TYR I CA 1
ATOM 12466 C C . TYR D 1 107 ? -21.233 -19.317 18.929 1.00 163.20 223 TYR I C 1
ATOM 12467 O O . TYR D 1 107 ? -20.768 -18.871 19.979 1.00 165.18 223 TYR I O 1
ATOM 12485 N N . VAL D 1 108 ? -20.632 -19.173 17.751 1.00 159.60 224 VAL I N 1
ATOM 12486 C CA . VAL D 1 108 ? -19.374 -18.445 17.612 1.00 156.59 224 VAL I CA 1
ATOM 12487 C C . VAL D 1 108 ? -19.242 -17.879 16.200 1.00 150.11 224 VAL I C 1
ATOM 12488 O O . VAL D 1 108 ? -19.839 -18.399 15.256 1.00 149.69 224 VAL I O 1
ATOM 12501 N N . ILE D 1 109 ? -18.457 -16.815 16.064 1.00 146.83 225 ILE I N 1
ATOM 12502 C CA . ILE D 1 109 ? -18.245 -16.164 14.774 1.00 140.64 225 ILE I CA 1
ATOM 12503 C C . ILE D 1 109 ? -17.018 -16.731 14.065 1.00 138.50 225 ILE I C 1
ATOM 12504 O O . ILE D 1 109 ? -15.925 -16.761 14.630 1.00 141.37 225 ILE I O 1
ATOM 12520 N N . LEU D 1 110 ? -17.208 -17.174 12.824 1.00 133.38 226 LEU I N 1
ATOM 12521 C CA . LEU D 1 110 ? -16.105 -17.645 11.992 1.00 131.82 226 LEU I CA 1
ATOM 12522 C C . LEU D 1 110 ? -15.580 -16.513 11.118 1.00 129.45 226 LEU I C 1
ATOM 12523 O O . LEU D 1 110 ? -16.323 -15.933 10.324 1.00 128.44 226 LEU I O 1
ATOM 12539 N N . LYS D 1 111 ? -14.295 -16.208 11.270 1.00 129.37 227 LYS I N 1
ATOM 12540 C CA . LYS D 1 111 ? -13.657 -15.135 10.516 1.00 125.02 227 LYS I CA 1
ATOM 12541 C C . LYS D 1 111 ? -12.834 -15.697 9.361 1.00 125.00 227 LYS I C 1
ATOM 12542 O O . LYS D 1 111 ? -12.170 -16.723 9.505 1.00 128.20 227 LYS I O 1
ATOM 12561 N N . CYS D 1 112 ? -12.889 -15.017 8.218 1.00 122.16 228 CYS I N 1
ATOM 12562 C CA . CYS D 1 112 ? -12.108 -15.399 7.045 1.00 122.97 228 CYS I CA 1
ATOM 12563 C C . CYS D 1 112 ? -10.916 -14.463 6.873 1.00 123.08 228 CYS I C 1
ATOM 12564 O O . CYS D 1 112 ? -11.087 -13.270 6.621 1.00 119.26 228 CYS I O 1
ATOM 12571 N N . ASN D 1 113 ? -9.712 -15.013 7.004 1.00 127.63 229 ASN I N 1
ATOM 12572 C CA . ASN D 1 113 ? -8.490 -14.216 6.960 1.00 129.19 229 ASN I CA 1
ATOM 12573 C C . ASN D 1 113 ? -7.788 -14.266 5.605 1.00 127.88 229 ASN I C 1
ATOM 12574 O O . ASN D 1 113 ? -6.659 -13.796 5.471 1.00 128.36 229 ASN I O 1
ATOM 12585 N N . ASP D 1 114 ? -8.453 -14.837 4.606 1.00 127.34 230 ASP I N 1
ATOM 12586 C CA . ASP D 1 114 ? -7.929 -14.826 3.246 1.00 128.34 230 ASP I CA 1
ATOM 12587 C C . ASP D 1 114 ? -7.835 -13.388 2.750 1.00 125.52 230 ASP I C 1
ATOM 12588 O O . ASP D 1 114 ? -8.831 -12.665 2.721 1.00 122.06 230 ASP I O 1
ATOM 12597 N N . LYS D 1 115 ? -6.631 -12.981 2.363 1.00 127.46 231 LYS I N 1
ATOM 12598 C CA . LYS D 1 115 ? -6.357 -11.587 2.029 1.00 126.19 231 LYS I CA 1
ATOM 12599 C C . LYS D 1 115 ? -7.195 -11.084 0.854 1.00 122.50 231 LYS I C 1
ATOM 12600 O O . LYS D 1 115 ? -7.851 -10.045 0.959 1.00 118.57 231 LYS I O 1
ATOM 12619 N N . ASN D 1 116 ? -7.177 -11.818 -0.256 1.00 124.39 232 ASN I N 1
ATOM 12620 C CA . ASN D 1 116 ? -7.918 -11.423 -1.452 1.00 122.67 232 ASN I CA 1
ATOM 12621 C C . ASN D 1 116 ? -9.208 -12.223 -1.624 1.00 122.60 232 ASN I C 1
ATOM 12622 O O . ASN D 1 116 ? -9.563 -12.621 -2.734 1.00 121.43 232 ASN I O 1
ATOM 12633 N N . PHE D 1 117 ? -9.907 -12.450 -0.517 1.00 124.68 233 PHE I N 1
ATOM 12634 C CA . PHE D 1 117 ? -11.210 -13.105 -0.553 1.00 127.85 233 PHE I CA 1
ATOM 12635 C C . PHE D 1 117 ? -12.281 -12.097 -0.955 1.00 131.49 233 PHE I C 1
ATOM 12636 O O . PHE D 1 117 ? -12.480 -11.091 -0.276 1.00 127.56 233 PHE I O 1
ATOM 12653 N N . ASN D 1 118 ? -12.964 -12.367 -2.063 1.00 140.86 234 ASN I N 1
ATOM 12654 C CA . ASN D 1 118 ? -13.940 -11.424 -2.601 1.00 145.41 234 ASN I CA 1
ATOM 12655 C C . ASN D 1 118 ? -15.224 -11.364 -1.776 1.00 137.97 234 ASN I C 1
ATOM 12656 O O . ASN D 1 118 ? -15.973 -10.391 -1.861 1.00 136.27 234 ASN I O 1
ATOM 12666 N N . GLY D 1 119 ? -15.471 -12.406 -0.986 1.00 131.39 235 GLY I N 1
ATOM 12667 C CA . GLY D 1 119 ? -16.621 -12.444 -0.099 1.00 124.52 235 GLY I CA 1
ATOM 12668 C C . GLY D 1 119 ? -17.545 -13.623 -0.344 1.00 122.89 235 GLY I C 1
ATOM 12669 O O . GLY D 1 119 ? -18.563 -13.768 0.334 1.00 125.18 235 GLY I O 1
ATOM 12673 N N . THR D 1 120 ? -17.196 -14.462 -1.316 1.00 110.28 236 THR I N 1
ATOM 12674 C CA . THR D 1 120 ? -17.976 -15.658 -1.621 1.00 108.45 236 THR I CA 1
ATOM 12675 C C . THR D 1 120 ? -17.062 -16.830 -1.963 1.00 111.57 236 THR I C 1
ATOM 12676 O O . THR D 1 120 ? -15.988 -16.643 -2.536 1.00 111.27 236 THR I O 1
ATOM 12687 N N . GLY D 1 121 ? -17.494 -18.035 -1.604 1.00 114.57 237 GLY I N 1
ATOM 12688 C CA . GLY D 1 121 ? -16.748 -19.244 -1.907 1.00 119.36 237 GLY I CA 1
ATOM 12689 C C . GLY D 1 121 ? -15.950 -19.756 -0.722 1.00 124.14 237 GLY I C 1
ATOM 12690 O O . GLY D 1 121 ? -16.128 -19.280 0.400 1.00 123.12 237 GLY I O 1
ATOM 12694 N N . PRO D 1 122 ? -15.066 -20.738 -0.965 1.00 130.91 238 PRO I N 1
ATOM 12695 C CA . PRO D 1 122 ? -14.226 -21.344 0.076 1.00 136.03 238 PRO I CA 1
ATOM 12696 C C . PRO D 1 122 ? -13.311 -20.341 0.778 1.00 135.14 238 PRO I C 1
ATOM 12697 O O . PRO D 1 122 ? -13.150 -19.216 0.309 1.00 131.17 238 PRO I O 1
ATOM 12708 N N . CYS D 1 123 ? -12.719 -20.760 1.893 1.00 139.82 239 CYS I N 1
ATOM 12709 C CA . CYS D 1 123 ? -11.798 -19.914 2.645 1.00 141.07 239 CYS I CA 1
ATOM 12710 C C . CYS D 1 123 ? -10.763 -20.769 3.371 1.00 149.78 239 CYS I C 1
ATOM 12711 O O . CYS D 1 123 ? -11.101 -21.550 4.260 1.00 152.77 239 CYS I O 1
ATOM 12718 N N . LYS D 1 124 ? -9.501 -20.614 2.983 1.00 154.10 240 LYS I N 1
ATOM 12719 C CA . LYS D 1 124 ? -8.414 -21.409 3.544 1.00 165.43 240 LYS I CA 1
ATOM 12720 C C . LYS D 1 124 ? -8.157 -21.071 5.010 1.00 173.74 240 LYS I C 1
ATOM 12721 O O . LYS D 1 124 ? -8.531 -21.824 5.908 1.00 175.72 240 LYS I O 1
ATOM 12740 N N . ASN D 1 125 ? -7.511 -19.933 5.238 1.00 180.00 241 ASN I N 1
ATOM 12741 C CA . ASN D 1 125 ? -7.119 -19.515 6.578 1.00 190.75 241 ASN I CA 1
ATOM 12742 C C . ASN D 1 125 ? -8.304 -18.968 7.371 1.00 175.93 241 ASN I C 1
ATOM 12743 O O . ASN D 1 125 ? -8.571 -17.766 7.357 1.00 160.94 241 ASN I O 1
ATOM 12753 N N . VAL D 1 126 ? -9.005 -19.862 8.063 1.00 171.47 242 VAL I N 1
ATOM 12754 C CA . VAL D 1 126 ? -10.183 -19.494 8.843 1.00 164.29 242 VAL I CA 1
ATOM 12755 C C . VAL D 1 126 ? -9.827 -19.314 10.315 1.00 159.30 242 VAL I C 1
ATOM 12756 O O . VAL D 1 126 ? -8.949 -20.000 10.839 1.00 163.10 242 VAL I O 1
ATOM 12769 N N . SER D 1 127 ? -10.514 -18.383 10.970 1.00 148.10 243 SER I N 1
ATOM 12770 C CA . SER D 1 127 ? -10.350 -18.148 12.401 1.00 149.97 243 SER I CA 1
ATOM 12771 C C . SER D 1 127 ? -11.713 -18.129 13.087 1.00 150.27 243 SER I C 1
ATOM 12772 O O . SER D 1 127 ? -12.738 -17.914 12.436 1.00 143.38 243 SER I O 1
ATOM 12780 N N . SER D 1 128 ? -11.717 -18.357 14.398 1.00 158.29 244 SER I N 1
ATOM 12781 C CA . SER D 1 128 ? -12.948 -18.376 15.184 1.00 133.95 244 SER I CA 1
ATOM 12782 C C . SER D 1 128 ? -12.900 -17.334 16.296 1.00 173.39 244 SER I C 1
ATOM 12783 O O . SER D 1 128 ? -12.433 -17.611 17.401 1.00 183.56 244 SER I O 1
ATOM 12791 N N . VAL D 1 129 ? -13.392 -16.137 15.994 1.00 161.65 245 VAL I N 1
ATOM 12792 C CA . VAL D 1 129 ? -13.365 -15.024 16.937 1.00 162.53 245 VAL I CA 1
ATOM 12793 C C . VAL D 1 129 ? -14.653 -14.985 17.755 1.00 165.77 245 VAL I C 1
ATOM 12794 O O . VAL D 1 129 ? -15.694 -15.470 17.311 1.00 165.84 245 VAL I O 1
ATOM 12807 N N . GLN D 1 130 ? -14.577 -14.410 18.951 1.00 167.79 246 GLN I N 1
ATOM 12808 C CA . GLN D 1 130 ? -15.745 -14.275 19.813 1.00 170.10 246 GLN I CA 1
ATOM 12809 C C . GLN D 1 130 ? -16.646 -13.143 19.329 1.00 163.66 246 GLN I C 1
ATOM 12810 O O . GLN D 1 130 ? -17.871 -13.273 19.318 1.00 162.73 246 GLN I O 1
ATOM 12824 N N . CYS D 1 131 ? -16.026 -12.034 18.931 1.00 159.45 247 CYS I N 1
ATOM 12825 C CA . CYS D 1 131 ? -16.753 -10.848 18.487 1.00 154.17 247 CYS I CA 1
ATOM 12826 C C . CYS D 1 131 ? -16.090 -10.222 17.264 1.00 147.58 247 CYS I C 1
ATOM 12827 O O . CYS D 1 131 ? -14.929 -10.498 16.966 1.00 148.88 247 CYS I O 1
ATOM 12834 N N . THR D 1 132 ? -16.837 -9.377 16.561 1.00 140.86 248 THR I N 1
ATOM 12835 C CA . THR D 1 132 ? -16.316 -8.679 15.392 1.00 134.65 248 THR I CA 1
ATOM 12836 C C . THR D 1 132 ? -15.473 -7.483 15.818 1.00 134.96 248 THR I C 1
ATOM 12837 O O . THR D 1 132 ? -15.443 -7.124 16.995 1.00 138.96 248 THR I O 1
ATOM 12848 N N . HIS D 1 133 ? -14.790 -6.869 14.857 1.00 131.31 249 HIS I N 1
ATOM 12849 C CA . HIS D 1 133 ? -13.998 -5.677 15.132 1.00 132.31 249 HIS I CA 1
ATOM 12850 C C . HIS D 1 133 ? -14.915 -4.466 15.256 1.00 131.79 249 HIS I C 1
ATOM 12851 O O . HIS D 1 133 ? -16.104 -4.543 14.944 1.00 128.97 249 HIS I O 1
ATOM 12866 N N . GLY D 1 134 ? -14.359 -3.351 15.714 1.00 135.27 250 GLY I N 1
ATOM 12867 C CA . GLY D 1 134 ? -15.135 -2.143 15.920 1.00 136.19 250 GLY I CA 1
ATOM 12868 C C . GLY D 1 134 ? -15.569 -1.496 14.619 1.00 132.12 250 GLY I C 1
ATOM 12869 O O . GLY D 1 134 ? -14.842 -0.685 14.044 1.00 131.96 250 GLY I O 1
ATOM 12873 N N . ILE D 1 135 ? -16.762 -1.857 14.154 1.00 129.83 251 ILE I N 1
ATOM 12874 C CA . ILE D 1 135 ? -17.319 -1.290 12.929 1.00 126.48 251 ILE I CA 1
ATOM 12875 C C . ILE D 1 135 ? -17.988 0.048 13.221 1.00 129.09 251 ILE I C 1
ATOM 12876 O O . ILE D 1 135 ? -18.678 0.198 14.227 1.00 132.70 251 ILE I O 1
ATOM 12892 N N . LYS D 1 136 ? -17.776 1.012 12.330 1.00 129.17 252 LYS I N 1
ATOM 12893 C CA . LYS D 1 136 ? -18.381 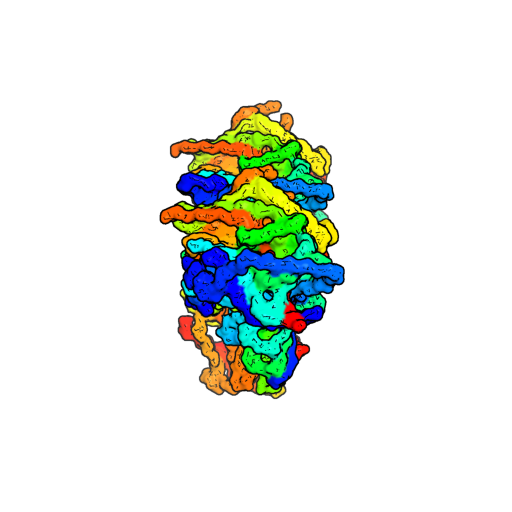2.335 12.449 1.00 130.19 252 LYS I CA 1
ATOM 12894 C C . LYS D 1 136 ? -19.598 2.431 11.529 1.00 125.34 252 LYS I C 1
ATOM 12895 O O . LYS D 1 136 ? -19.442 2.497 10.310 1.00 122.00 252 LYS I O 1
ATOM 12914 N N . PRO D 1 137 ? -20.817 2.428 12.099 1.00 126.96 253 PRO I N 1
ATOM 12915 C CA . PRO D 1 137 ? -21.994 2.508 11.224 1.00 122.82 253 PRO I CA 1
ATOM 12916 C C . PRO D 1 137 ? -22.129 3.877 10.549 1.00 118.58 253 PRO I C 1
ATOM 12917 O O . PRO D 1 137 ? -22.879 4.738 11.012 1.00 122.83 253 PRO I O 1
ATOM 12928 N N . VAL D 1 138 ? -21.395 4.068 9.456 1.00 110.04 254 VAL I N 1
ATOM 12929 C CA . VAL D 1 138 ? -21.448 5.316 8.701 1.00 104.92 254 VAL I CA 1
ATOM 12930 C C . VAL D 1 138 ? -22.470 5.212 7.574 1.00 99.89 254 VAL I C 1
ATOM 12931 O O . VAL D 1 138 ? -22.318 4.405 6.656 1.00 96.56 254 VAL I O 1
ATOM 12944 N N . VAL D 1 139 ? -23.512 6.032 7.655 1.00 99.17 255 VAL I N 1
ATOM 12945 C CA . VAL D 1 139 ? -24.531 6.090 6.613 1.00 94.16 255 VAL I CA 1
ATOM 12946 C C . VAL D 1 139 ? -24.072 7.003 5.482 1.00 89.99 255 VAL I C 1
ATOM 12947 O O . VAL D 1 139 ? -23.810 8.187 5.697 1.00 91.62 255 VAL I O 1
ATOM 12960 N N . SER D 1 140 ? -23.977 6.449 4.277 1.00 85.17 256 SER I N 1
ATOM 12961 C CA . SER D 1 140 ? -23.555 7.225 3.118 1.00 83.72 256 SER I CA 1
ATOM 12962 C C . SER D 1 140 ? -23.961 6.548 1.813 1.00 82.06 256 SER I C 1
ATOM 12963 O O . SER D 1 140 ? -24.436 5.411 1.812 1.00 81.26 256 SER I O 1
ATOM 12971 N N . THR D 1 141 ? -23.770 7.262 0.707 1.00 81.37 257 THR I N 1
ATOM 12972 C CA . THR D 1 141 ? -24.075 6.741 -0.621 1.00 77.95 257 THR I CA 1
ATOM 12973 C C . THR D 1 141 ? -22.900 6.994 -1.557 1.00 75.87 257 THR I C 1
ATOM 12974 O O . THR D 1 141 ? -22.038 7.819 -1.264 1.00 77.34 257 THR I O 1
ATOM 12985 N N . GLN D 1 142 ? -22.873 6.276 -2.676 1.00 73.73 258 GLN I N 1
ATOM 12986 C CA . GLN D 1 142 ? -21.779 6.354 -3.647 1.00 74.18 258 GLN I CA 1
ATOM 12987 C C . GLN D 1 142 ? -20.430 5.951 -3.050 1.00 76.62 258 GLN I C 1
ATOM 12988 O O . GLN D 1 142 ? -19.797 5.009 -3.528 1.00 77.34 258 GLN I O 1
ATOM 13002 N N . LEU D 1 143 ? -19.995 6.671 -2.018 1.00 78.43 259 LEU I N 1
ATOM 13003 C CA . LEU D 1 143 ? -18.690 6.445 -1.403 1.00 79.78 259 LEU I CA 1
ATOM 13004 C C . LEU D 1 143 ? -18.808 5.892 0.015 1.00 80.95 259 LEU I C 1
ATOM 13005 O O . LEU D 1 143 ? -19.548 6.428 0.841 1.00 81.76 259 LEU I O 1
ATOM 13021 N N . LEU D 1 144 ? -18.073 4.819 0.289 1.00 81.79 260 LEU I N 1
ATOM 13022 C CA . LEU D 1 144 ? -17.988 4.264 1.636 1.00 84.01 260 LEU I CA 1
ATOM 13023 C C . LEU D 1 144 ? -16.906 4.997 2.422 1.00 89.25 260 LEU I C 1
ATOM 13024 O O . LEU D 1 144 ? -15.761 5.083 1.976 1.00 87.65 260 LEU I O 1
ATOM 13040 N N . LEU D 1 145 ? -17.274 5.522 3.588 1.00 95.71 261 LEU I N 1
ATOM 13041 C CA . LEU D 1 145 ? -16.380 6.368 4.376 1.00 103.65 261 LEU I CA 1
ATOM 13042 C C . LEU D 1 145 ? -15.995 5.733 5.710 1.00 113.03 261 LEU I C 1
ATOM 13043 O O . LEU D 1 145 ? -16.791 5.021 6.324 1.00 109.53 261 LEU I O 1
ATOM 13059 N N . ASN D 1 146 ? -14.766 6.003 6.145 1.00 126.82 262 ASN I N 1
ATOM 13060 C CA . ASN D 1 146 ? -14.283 5.590 7.461 1.00 137.76 262 ASN I CA 1
ATOM 13061 C C . ASN D 1 146 ? -14.391 4.085 7.710 1.00 132.03 262 ASN I C 1
ATOM 13062 O O . ASN D 1 146 ? -14.441 3.638 8.856 1.00 137.03 262 ASN I O 1
ATOM 13072 N N . GLY D 1 147 ? -14.415 3.308 6.633 1.00 118.85 263 GLY I N 1
ATOM 13073 C CA . GLY D 1 147 ? -14.439 1.862 6.740 1.00 112.12 263 GLY I CA 1
ATOM 13074 C C . GLY D 1 147 ? -13.036 1.302 6.857 1.00 112.02 263 GLY I C 1
ATOM 13075 O O . GLY D 1 147 ? -12.067 2.055 6.959 1.00 117.87 263 GLY I O 1
ATOM 13079 N N . SER D 1 148 ? -12.926 -0.023 6.844 1.00 108.15 264 SER I N 1
ATOM 13080 C CA . SER D 1 148 ? -11.631 -0.690 6.911 1.00 110.26 264 SER I CA 1
ATOM 13081 C C . SER D 1 148 ? -11.092 -0.940 5.506 1.00 111.02 264 SER I C 1
ATOM 13082 O O . SER D 1 148 ? -11.825 -1.380 4.620 1.00 105.55 264 SER I O 1
ATOM 13090 N N . LEU D 1 149 ? -9.809 -0.654 5.309 1.00 117.11 265 LEU I N 1
ATOM 13091 C CA . LEU D 1 149 ? -9.178 -0.816 4.004 1.00 120.36 265 LEU I CA 1
ATOM 13092 C C . LEU D 1 149 ? -8.896 -2.280 3.691 1.00 126.15 265 LEU I C 1
ATOM 13093 O O . LEU D 1 149 ? -8.742 -3.102 4.593 1.00 129.35 265 LEU I O 1
ATOM 13109 N N . ALA D 1 150 ? -8.828 -2.593 2.401 1.00 127.53 266 ALA I N 1
ATOM 13110 C CA . ALA D 1 150 ? -8.535 -3.948 1.953 1.00 129.74 266 ALA I CA 1
ATOM 13111 C C . ALA D 1 150 ? -7.040 -4.221 1.999 1.00 133.76 266 ALA I C 1
ATOM 13112 O O . ALA D 1 150 ? -6.239 -3.436 1.494 1.00 135.64 266 ALA I O 1
ATOM 13119 N N . GLU D 1 151 ? -6.668 -5.339 2.611 1.00 134.52 267 GLU I N 1
ATOM 13120 C CA . GLU D 1 151 ? -5.281 -5.775 2.612 1.00 138.02 267 GLU I CA 1
ATOM 13121 C C . GLU D 1 151 ? -4.921 -6.281 1.219 1.00 135.89 267 GLU I C 1
ATOM 13122 O O . GLU D 1 151 ? -5.764 -6.839 0.516 1.00 133.83 267 GLU I O 1
ATOM 13134 N N . GLU D 1 152 ? -3.669 -6.072 0.831 1.00 137.65 268 GLU I N 1
ATOM 13135 C CA . GLU D 1 152 ? -3.192 -6.399 -0.511 1.00 135.44 268 GLU I CA 1
ATOM 13136 C C . GLU D 1 152 ? -4.002 -5.680 -1.596 1.00 126.18 268 GLU I C 1
ATOM 13137 O O . GLU D 1 152 ? -4.189 -4.467 -1.522 1.00 123.24 268 GLU I O 1
ATOM 13149 N N . GLU D 1 153 ? -4.481 -6.416 -2.595 1.00 121.03 269 GLU I N 1
ATOM 13150 C CA . GLU D 1 153 ? -5.019 -5.796 -3.801 1.00 115.13 269 GLU I CA 1
ATOM 13151 C C . GLU D 1 153 ? -6.437 -5.272 -3.614 1.00 108.54 269 GLU I C 1
ATOM 13152 O O . GLU D 1 153 ? -7.146 -5.676 -2.693 1.00 108.64 269 GLU I O 1
ATOM 13164 N N . ILE D 1 154 ? -6.836 -4.359 -4.496 1.00 103.55 270 ILE I N 1
ATOM 13165 C CA . ILE D 1 154 ? -8.211 -3.884 -4.538 1.00 97.61 270 ILE I CA 1
ATOM 13166 C C . ILE D 1 154 ? -9.116 -5.073 -4.833 1.00 95.82 270 ILE I C 1
ATOM 13167 O O . ILE D 1 154 ? -8.741 -5.966 -5.593 1.00 97.79 270 ILE I O 1
ATOM 13183 N N . ILE D 1 155 ? -10.300 -5.085 -4.227 1.00 93.14 271 ILE I N 1
ATOM 13184 C CA . ILE D 1 155 ? -11.215 -6.216 -4.346 1.00 92.59 271 ILE I CA 1
ATOM 13185 C C . ILE D 1 155 ? -12.551 -5.790 -4.942 1.00 90.04 271 ILE I C 1
ATOM 13186 O O . ILE D 1 155 ? -13.134 -4.782 -4.540 1.00 87.86 271 ILE I O 1
ATOM 13202 N N . ILE D 1 156 ? -13.023 -6.576 -5.904 1.00 90.81 272 ILE I N 1
ATOM 13203 C CA . ILE D 1 156 ? -14.304 -6.339 -6.554 1.00 88.62 272 ILE I CA 1
ATOM 13204 C C . ILE D 1 156 ? -15.335 -7.321 -6.014 1.00 88.34 272 ILE I C 1
ATOM 13205 O O . ILE D 1 156 ? -15.180 -8.534 -6.157 1.00 89.81 272 ILE I O 1
ATOM 13221 N N . ARG D 1 157 ? -16.386 -6.789 -5.397 1.00 87.22 273 ARG I N 1
ATOM 13222 C CA . ARG D 1 157 ? -17.406 -7.614 -4.762 1.00 88.36 273 ARG I CA 1
ATOM 13223 C C . ARG D 1 157 ? -18.758 -7.456 -5.447 1.00 87.59 273 ARG I C 1
ATOM 13224 O O . ARG D 1 157 ? -19.215 -6.339 -5.693 1.00 85.23 273 ARG I O 1
ATOM 13245 N N . SER D 1 158 ? -19.391 -8.584 -5.750 1.00 90.43 274 SER I N 1
ATOM 13246 C CA . SER D 1 158 ? -20.716 -8.589 -6.356 1.00 90.76 274 SER I CA 1
ATOM 13247 C C . SER D 1 158 ? -21.354 -9.968 -6.240 1.00 93.85 274 SER I C 1
ATOM 13248 O O . SER D 1 158 ? -20.686 -10.987 -6.419 1.00 96.25 274 SER I O 1
ATOM 13256 N N . GLU D 1 159 ? -22.649 -9.995 -5.936 1.00 95.53 275 GLU I N 1
ATOM 13257 C CA . GLU D 1 159 ? -23.394 -11.247 -5.869 1.00 101.23 275 GLU I CA 1
ATOM 13258 C C . GLU D 1 159 ? -23.399 -11.924 -7.231 1.00 104.40 275 GLU I C 1
ATOM 13259 O O . GLU D 1 159 ? -23.523 -13.143 -7.334 1.00 106.71 275 GLU I O 1
ATOM 13271 N N . ASN D 1 160 ? -23.259 -11.116 -8.276 1.00 114.93 276 ASN I N 1
ATOM 13272 C CA . ASN D 1 160 ? -23.215 -11.618 -9.639 1.00 121.70 276 ASN I CA 1
ATOM 13273 C C . ASN D 1 160 ? -22.673 -10.536 -10.564 1.00 113.94 276 ASN I C 1
ATOM 13274 O O . ASN D 1 160 ? -23.406 -9.648 -10.997 1.00 112.60 276 ASN I O 1
ATOM 13283 N N . LEU D 1 161 ? -21.380 -10.616 -10.858 1.00 108.88 277 LEU I N 1
ATOM 13284 C CA . LEU D 1 161 ? -20.710 -9.590 -11.644 1.00 103.26 277 LEU I CA 1
ATOM 13285 C C . LEU D 1 161 ? -21.204 -9.585 -13.089 1.00 101.43 277 LEU I C 1
ATOM 13286 O O . LEU D 1 161 ? -21.051 -8.593 -13.801 1.00 102.22 277 LEU I O 1
ATOM 13302 N N . THR D 1 162 ? -21.799 -10.696 -13.515 1.00 100.32 278 THR I N 1
ATOM 13303 C CA . THR D 1 162 ? -22.362 -10.793 -14.856 1.00 100.16 278 THR I CA 1
ATOM 13304 C C . THR D 1 162 ? -23.711 -10.082 -14.921 1.00 98.38 278 THR I C 1
ATOM 13305 O O . THR D 1 162 ? -24.038 -9.447 -15.924 1.00 97.85 278 THR I O 1
ATOM 13316 N N . ASN D 1 163 ? -24.491 -10.194 -13.849 1.00 96.94 279 ASN I N 1
ATOM 13317 C CA . ASN D 1 163 ? -25.764 -9.489 -13.757 1.00 96.41 279 ASN I CA 1
ATOM 13318 C C . ASN D 1 163 ? -25.527 -8.022 -13.414 1.00 93.71 279 ASN I C 1
ATOM 13319 O O . ASN D 1 163 ? -25.262 -7.677 -12.262 1.00 91.09 279 ASN I O 1
ATOM 13330 N N . ASN D 1 164 ? -25.621 -7.164 -14.424 1.00 95.85 280 ASN I N 1
ATOM 13331 C CA . ASN D 1 164 ? -25.290 -5.752 -14.270 1.00 93.85 280 ASN I CA 1
ATOM 13332 C C . ASN D 1 164 ? -26.234 -5.013 -13.325 1.00 90.10 280 ASN I C 1
ATOM 13333 O O . ASN D 1 164 ? -25.918 -3.921 -12.852 1.00 89.07 280 ASN I O 1
ATOM 13344 N N . ALA D 1 165 ? -27.389 -5.611 -13.050 1.00 87.46 281 ALA I N 1
ATOM 13345 C CA . ALA D 1 165 ? -28.381 -4.999 -12.173 1.00 84.81 281 ALA I CA 1
ATOM 13346 C C . ALA D 1 165 ? -27.997 -5.137 -10.700 1.00 82.43 281 ALA I C 1
ATOM 13347 O O . ALA D 1 165 ? -28.558 -4.455 -9.842 1.00 82.53 281 ALA I O 1
ATOM 13354 N N . LYS D 1 166 ? -27.044 -6.019 -10.412 1.00 80.48 282 LYS I N 1
ATOM 13355 C CA . LYS D 1 166 ? -26.606 -6.253 -9.039 1.00 78.18 282 LYS I CA 1
ATOM 13356 C C . LYS D 1 166 ? -25.494 -5.287 -8.641 1.00 74.99 282 LYS I C 1
ATOM 13357 O O . LYS D 1 166 ? -24.614 -4.966 -9.441 1.00 75.24 282 LYS I O 1
ATOM 13376 N N . THR D 1 167 ? -25.547 -4.833 -7.394 1.00 72.30 283 THR I N 1
ATOM 13377 C CA . THR D 1 167 ? -24.622 -3.826 -6.884 1.00 71.23 283 THR I CA 1
ATOM 13378 C C . THR D 1 167 ? -23.169 -4.301 -6.895 1.00 71.87 283 THR I C 1
ATOM 13379 O O . THR D 1 167 ? -22.889 -5.490 -6.723 1.00 73.18 283 THR I O 1
ATOM 13390 N N . ILE D 1 168 ? -22.256 -3.354 -7.093 1.00 70.68 284 ILE I N 1
ATOM 13391 C CA . ILE D 1 168 ? -20.822 -3.619 -7.048 1.00 71.43 284 ILE I CA 1
ATOM 13392 C C . ILE D 1 168 ? -20.179 -2.837 -5.906 1.00 70.74 284 ILE I C 1
ATOM 13393 O O . ILE D 1 168 ? -20.295 -1.612 -5.843 1.00 69.44 284 ILE I O 1
ATOM 13409 N N . ILE D 1 169 ? -19.504 -3.554 -5.010 1.00 70.97 285 ILE I N 1
ATOM 13410 C CA . ILE D 1 169 ? -18.759 -2.933 -3.919 1.00 71.05 285 ILE I CA 1
ATOM 13411 C C . ILE D 1 169 ? -17.262 -3.014 -4.196 1.00 72.03 285 ILE I C 1
ATOM 13412 O O . ILE D 1 169 ? -16.677 -4.095 -4.171 1.00 74.48 285 ILE I O 1
ATOM 13428 N N . VAL D 1 170 ? -16.651 -1.864 -4.461 1.00 70.79 286 VAL I N 1
ATOM 13429 C CA . VAL D 1 170 ? -15.206 -1.786 -4.638 1.00 72.29 286 VAL I CA 1
ATOM 13430 C C . VAL D 1 170 ? -14.545 -1.529 -3.291 1.00 74.60 286 VAL I C 1
ATOM 13431 O O . VAL D 1 170 ? -14.912 -0.591 -2.582 1.00 74.50 286 VAL I O 1
ATOM 13444 N N . HIS D 1 171 ? -13.569 -2.364 -2.948 1.00 76.74 287 HIS I N 1
ATOM 13445 C CA . HIS D 1 171 ? -12.870 -2.255 -1.674 1.00 79.57 287 HIS I CA 1
ATOM 13446 C C . HIS D 1 171 ? -11.450 -1.736 -1.897 1.00 83.87 287 HIS I C 1
ATOM 13447 O O . HIS D 1 171 ? -10.539 -2.501 -2.213 1.00 84.84 287 HIS I O 1
ATOM 13462 N N . LEU D 1 172 ? -11.276 -0.426 -1.745 1.00 87.10 288 LEU I N 1
ATOM 13463 C CA . LEU D 1 172 ? -9.970 0.203 -1.913 1.00 95.12 288 LEU I CA 1
ATOM 13464 C C . LEU D 1 172 ? -8.975 -0.314 -0.881 1.00 106.41 288 LEU I C 1
ATOM 13465 O O . LEU D 1 172 ? -9.355 -0.658 0.239 1.00 105.83 288 LEU I O 1
ATOM 13481 N N . ASN D 1 173 ? -7.703 -0.366 -1.265 1.00 119.09 289 ASN I N 1
ATOM 13482 C CA . ASN D 1 173 ? -6.640 -0.759 -0.347 1.00 131.07 289 ASN I CA 1
ATOM 13483 C C . ASN D 1 173 ? -5.815 0.446 0.096 1.00 126.64 289 ASN I C 1
ATOM 13484 O O . ASN D 1 173 ? -4.801 0.302 0.779 1.00 130.38 289 ASN I O 1
ATOM 13494 N N . LYS D 1 174 ? -6.263 1.634 -0.299 1.00 117.74 290 LYS I N 1
ATOM 13495 C CA . LYS D 1 174 ? -5.615 2.875 0.101 1.00 115.25 290 LYS I CA 1
ATOM 13496 C C . LYS D 1 174 ? -6.641 3.999 0.163 1.00 110.39 290 LYS I C 1
ATOM 13497 O O . LYS D 1 174 ? -7.281 4.322 -0.837 1.00 109.53 290 LYS I O 1
ATOM 13516 N N . SER D 1 175 ? -6.792 4.593 1.342 1.00 109.45 291 SER I N 1
ATOM 13517 C CA . SER D 1 175 ? -7.830 5.592 1.564 1.00 107.05 291 SER I CA 1
ATOM 13518 C C . SER D 1 175 ? -7.459 6.952 0.981 1.00 109.48 291 SER I C 1
ATOM 13519 O O . SER D 1 175 ? -6.284 7.313 0.911 1.00 112.64 291 SER I O 1
ATOM 13527 N N . VAL D 1 176 ? -8.481 7.697 0.567 1.00 108.12 292 VAL I N 1
ATOM 13528 C CA . VAL D 1 176 ? -8.313 9.055 0.059 1.00 110.50 292 VAL I CA 1
ATOM 13529 C C . VAL D 1 176 ? -9.115 10.020 0.923 1.00 111.68 292 VAL I C 1
ATOM 13530 O O . VAL D 1 176 ? -10.300 9.803 1.175 1.00 109.41 292 VAL I O 1
ATOM 13543 N N . GLU D 1 177 ? -8.465 11.088 1.373 1.00 117.09 293 GLU I N 1
ATOM 13544 C CA . GLU D 1 177 ? -9.107 12.055 2.253 1.00 121.48 293 GLU I CA 1
ATOM 13545 C C . GLU D 1 177 ? -10.120 12.905 1.492 1.00 123.63 293 GLU I C 1
ATOM 13546 O O . GLU D 1 177 ? -9.909 13.243 0.327 1.00 122.56 293 GLU I O 1
ATOM 13558 N N . ILE D 1 178 ? -11.221 13.239 2.159 1.00 130.66 294 ILE I N 1
ATOM 13559 C CA . ILE D 1 178 ? -12.217 14.153 1.609 1.00 136.35 294 ILE I CA 1
ATOM 13560 C C . ILE D 1 178 ? -12.606 15.179 2.672 1.00 147.58 294 ILE I C 1
ATOM 13561 O O . ILE D 1 178 ? -13.270 14.859 3.658 1.00 148.90 294 ILE I O 1
ATOM 13577 N N . ASN D 1 179 ? -12.175 16.418 2.454 1.00 157.01 295 ASN I N 1
ATOM 13578 C CA . ASN D 1 179 ? -12.326 17.486 3.436 1.00 169.35 295 ASN I CA 1
ATOM 13579 C C . ASN D 1 179 ? -13.476 18.421 3.081 1.00 162.03 295 ASN I C 1
ATOM 13580 O O . ASN D 1 179 ? -13.341 19.286 2.215 1.00 158.16 295 ASN I O 1
ATOM 13590 N N . CYS D 1 180 ? -14.607 18.240 3.757 1.00 154.22 296 CYS I N 1
ATOM 13591 C CA . CYS D 1 180 ? -15.802 19.032 3.487 1.00 153.22 296 CYS I CA 1
ATOM 13592 C C . CYS D 1 180 ? -15.860 20.272 4.370 1.00 156.83 296 CYS I C 1
ATOM 13593 O O . CYS D 1 180 ? -15.418 20.251 5.518 1.00 156.46 296 CYS I O 1
ATOM 13600 N N . THR D 1 181 ? -16.409 21.352 3.820 1.00 159.39 297 THR I N 1
ATOM 13601 C CA . THR D 1 181 ? -16.497 22.624 4.528 1.00 165.42 297 THR I CA 1
ATOM 13602 C C . THR D 1 181 ? -17.664 23.451 3.999 1.00 166.26 297 THR I C 1
ATOM 13603 O O . THR D 1 181 ? -17.967 23.414 2.805 1.00 163.55 297 THR I O 1
ATOM 13614 N N . ARG D 1 182 ? -18.315 24.191 4.893 1.00 170.00 298 ARG I N 1
ATOM 13615 C CA . ARG D 1 182 ? -19.387 25.104 4.510 1.00 172.50 298 ARG I CA 1
ATOM 13616 C C . ARG D 1 182 ? -19.100 26.500 5.059 1.00 182.43 298 ARG I C 1
ATOM 13617 O O . ARG D 1 182 ? -18.435 26.638 6.086 1.00 186.57 298 ARG I O 1
ATOM 13638 N N . PRO D 1 183 ? -19.598 27.543 4.377 1.00 187.88 299 PRO I N 1
ATOM 13639 C CA . PRO D 1 183 ? -19.350 28.919 4.820 1.00 195.95 299 PRO I CA 1
ATOM 13640 C C . PRO D 1 183 ? -20.196 29.308 6.030 1.00 200.11 299 PRO I C 1
ATOM 13641 O O . PRO D 1 183 ? -21.403 29.068 6.015 1.00 199.19 299 PRO I O 1
ATOM 13652 N N . ILE D 1 194 ? -25.160 29.755 3.101 1.00 183.11 326 ILE I N 1
ATOM 13653 C CA . ILE D 1 194 ? -25.067 28.684 4.086 1.00 180.62 326 ILE I CA 1
ATOM 13654 C C . ILE D 1 194 ? -25.320 27.311 3.469 1.00 172.96 326 ILE I C 1
ATOM 13655 O O . ILE D 1 194 ? -25.132 26.289 4.129 1.00 170.12 326 ILE I O 1
ATOM 13670 N N . ARG D 1 195 ? -25.741 27.292 2.207 1.00 169.45 327 ARG I N 1
ATOM 13671 C CA . ARG D 1 195 ? -26.062 26.046 1.515 1.00 162.07 327 ARG I CA 1
ATOM 13672 C C . ARG D 1 195 ? -24.972 25.653 0.520 1.00 157.39 327 ARG I C 1
ATOM 13673 O O . ARG D 1 195 ? -24.898 24.498 0.098 1.00 152.98 327 ARG I O 1
ATOM 13694 N N . LYS D 1 196 ? -24.128 26.612 0.150 1.00 160.50 328 LYS I N 1
ATOM 13695 C CA . LYS D 1 196 ? -23.046 26.356 -0.795 1.00 157.05 328 LYS I CA 1
ATOM 13696 C C . LYS D 1 196 ? -21.820 25.786 -0.084 1.00 155.83 328 LYS I C 1
ATOM 13697 O O . LYS D 1 196 ? -20.839 26.494 0.145 1.00 159.67 328 LYS I O 1
ATOM 13716 N N . ALA D 1 197 ? -21.885 24.505 0.264 1.00 149.81 329 ALA I N 1
ATOM 13717 C CA . ALA D 1 197 ? -20.747 23.813 0.859 1.00 147.08 329 ALA I CA 1
ATOM 13718 C C . ALA D 1 197 ? -19.855 23.257 -0.244 1.00 142.05 329 ALA I C 1
ATOM 13719 O O . ALA D 1 197 ? -20.278 23.153 -1.396 1.00 139.24 329 ALA I O 1
ATOM 13726 N N . TYR D 1 198 ? -18.622 22.905 0.108 1.00 140.63 330 TYR I N 1
ATOM 13727 C CA . TYR D 1 198 ? -17.675 22.373 -0.864 1.00 136.55 330 TYR I CA 1
ATOM 13728 C C . TYR D 1 198 ? -16.743 21.337 -0.244 1.00 133.14 330 TYR I C 1
ATOM 13729 O O . TYR D 1 198 ? -16.177 21.558 0.828 1.00 135.42 330 TYR I O 1
ATOM 13747 N N . CYS D 1 199 ? -16.594 20.207 -0.930 1.00 126.64 331 CYS I N 1
ATOM 13748 C CA . CYS D 1 199 ? -15.705 19.137 -0.490 1.00 123.96 331 CYS I CA 1
ATOM 13749 C C . CYS D 1 199 ? -14.378 19.188 -1.237 1.00 124.95 331 CYS I C 1
ATOM 13750 O O . CYS D 1 199 ? -14.349 19.304 -2.462 1.00 124.46 331 CYS I O 1
ATOM 13757 N N . GLU D 1 200 ? -13.286 19.094 -0.483 1.00 127.44 332 GLU I N 1
ATOM 13758 C CA . GLU D 1 200 ? -11.941 19.172 -1.041 1.00 130.50 332 GLU I CA 1
ATOM 13759 C C . GLU D 1 200 ? -11.314 17.787 -1.154 1.00 129.45 332 GLU I C 1
ATOM 13760 O O . GLU D 1 200 ? -11.275 17.034 -0.180 1.00 124.79 332 GLU I O 1
ATOM 13772 N N . ILE D 1 201 ? -10.830 17.459 -2.349 1.00 134.13 333 ILE I N 1
ATOM 13773 C CA . ILE D 1 201 ? -10.164 16.185 -2.598 1.00 135.79 333 ILE I CA 1
ATOM 13774 C C . ILE D 1 201 ? -8.910 16.396 -3.437 1.00 145.57 333 ILE I C 1
ATOM 13775 O O . ILE D 1 201 ? -8.926 17.130 -4.425 1.00 144.09 333 ILE I O 1
ATOM 13791 N N . ASN D 1 202 ? -7.823 15.746 -3.033 1.00 156.38 334 ASN I N 1
ATOM 13792 C CA . ASN D 1 202 ? -6.589 15.760 -3.805 1.00 166.80 334 ASN I CA 1
ATOM 13793 C C . ASN D 1 202 ? -6.816 15.050 -5.136 1.00 157.53 334 ASN I C 1
ATOM 13794 O O . ASN D 1 202 ? -6.995 13.832 -5.179 1.00 156.60 334 ASN I O 1
ATOM 13804 N N . GLY D 1 203 ? -6.814 15.821 -6.219 1.00 149.30 335 GLY I N 1
ATOM 13805 C CA . GLY D 1 203 ? -7.025 15.277 -7.548 1.00 138.64 335 GLY I CA 1
ATOM 13806 C C . GLY D 1 203 ? -5.959 14.270 -7.929 1.00 135.41 335 GLY I C 1
ATOM 13807 O O . GLY D 1 203 ? -6.266 13.200 -8.453 1.00 134.08 335 GLY I O 1
ATOM 13811 N N . THR D 1 204 ? -4.703 14.614 -7.659 1.00 134.16 336 THR I N 1
ATOM 13812 C CA . THR D 1 204 ? -3.576 13.741 -7.973 1.00 132.14 336 THR I CA 1
ATOM 13813 C C . THR D 1 204 ? -3.742 12.368 -7.331 1.00 127.33 336 THR I C 1
ATOM 13814 O O . THR D 1 204 ? -3.461 11.342 -7.951 1.00 126.49 336 THR I O 1
ATOM 13825 N N . LYS D 1 205 ? -4.206 12.360 -6.086 1.00 124.21 337 LYS I N 1
ATOM 13826 C CA . LYS D 1 205 ? -4.308 11.130 -5.314 1.00 121.63 337 LYS I CA 1
ATOM 13827 C C . LYS D 1 205 ? -5.539 10.319 -5.707 1.00 116.02 337 LYS I C 1
ATOM 13828 O O . LYS D 1 205 ? -5.472 9.096 -5.814 1.00 114.41 337 LYS I O 1
ATOM 13847 N N . TRP D 1 206 ? -6.659 11.001 -5.923 1.00 113.23 338 TRP I N 1
ATOM 13848 C CA . TRP D 1 206 ? -7.897 10.326 -6.299 1.00 108.29 338 TRP I CA 1
ATOM 13849 C C . TRP D 1 206 ? -7.780 9.680 -7.674 1.00 106.17 338 TRP I C 1
ATOM 13850 O O . TRP D 1 206 ? -8.203 8.540 -7.869 1.00 102.15 338 TRP I O 1
ATOM 13871 N N . ASN D 1 207 ? -7.211 10.412 -8.626 1.00 110.70 339 ASN I N 1
ATOM 13872 C CA . ASN D 1 207 ? -7.030 9.891 -9.975 1.00 111.52 339 ASN I CA 1
ATOM 13873 C C . ASN D 1 207 ? -6.078 8.699 -9.985 1.00 112.80 339 ASN I C 1
ATOM 13874 O O . ASN D 1 207 ? -6.206 7.798 -10.814 1.00 111.64 339 ASN I O 1
ATOM 13885 N N . LYS D 1 208 ? -5.125 8.700 -9.057 1.00 115.41 340 LYS I N 1
ATOM 13886 C CA . LYS D 1 208 ? -4.168 7.607 -8.938 1.00 117.66 340 LYS I CA 1
ATOM 13887 C C . LYS D 1 208 ? -4.856 6.332 -8.461 1.00 114.24 340 LYS I C 1
ATOM 13888 O O . LYS D 1 208 ? -4.627 5.252 -9.004 1.00 112.74 340 LYS I O 1
ATOM 13907 N N . VAL D 1 209 ? -5.690 6.461 -7.435 1.00 113.49 341 VAL I N 1
ATOM 13908 C CA . VAL D 1 209 ? -6.417 5.318 -6.894 1.00 111.29 341 VAL I CA 1
ATOM 13909 C C . VAL D 1 209 ? -7.380 4.760 -7.933 1.00 107.97 341 VAL I C 1
ATOM 13910 O O . VAL D 1 209 ? -7.419 3.554 -8.170 1.00 107.06 341 VAL I O 1
ATOM 13923 N N . LEU D 1 210 ? -8.152 5.648 -8.551 1.00 106.72 342 LEU I N 1
ATOM 13924 C CA . LEU D 1 210 ? -9.168 5.246 -9.516 1.00 104.94 342 LEU I CA 1
ATOM 13925 C C . LEU D 1 210 ? -8.539 4.538 -10.714 1.00 107.32 342 LEU I C 1
ATOM 13926 O O . LEU D 1 210 ? -9.160 3.670 -11.327 1.00 105.38 342 LEU I O 1
ATOM 13942 N N . LYS D 1 211 ? -7.303 4.906 -11.036 1.00 112.88 343 LYS I N 1
ATOM 13943 C CA . LYS D 1 211 ? -6.566 4.263 -12.119 1.00 115.12 343 LYS I CA 1
ATOM 13944 C C . LYS D 1 211 ? -6.385 2.773 -11.846 1.00 112.81 343 LYS I C 1
ATOM 13945 O O . LYS D 1 211 ? -6.523 1.948 -12.748 1.00 113.31 343 LYS I O 1
ATOM 13964 N N . GLN D 1 212 ? -6.075 2.436 -10.599 1.00 112.42 344 GLN I N 1
ATOM 13965 C CA . GLN D 1 212 ? -5.859 1.046 -10.216 1.00 111.43 344 GLN I CA 1
ATOM 13966 C C . GLN D 1 212 ? -7.178 0.289 -10.095 1.00 104.98 344 GLN I C 1
ATOM 13967 O O . GLN D 1 212 ? -7.204 -0.939 -10.181 1.00 104.60 344 GLN I O 1
ATOM 13981 N N . VAL D 1 213 ? -8.269 1.020 -9.894 1.00 100.01 345 VAL I N 1
ATOM 13982 C CA . VAL D 1 213 ? -9.593 0.412 -9.868 1.00 95.54 345 VAL I CA 1
ATOM 13983 C C . VAL D 1 213 ? -9.964 -0.043 -11.273 1.00 94.99 345 VAL I C 1
ATOM 13984 O O . VAL D 1 213 ? -10.432 -1.164 -11.467 1.00 95.97 345 VAL I O 1
ATOM 13997 N N . THR D 1 214 ? -9.752 0.833 -12.251 1.00 95.14 346 THR I N 1
ATOM 13998 C CA . THR D 1 214 ? -10.005 0.498 -13.647 1.00 96.40 346 THR I CA 1
ATOM 13999 C C . THR D 1 214 ? -9.161 -0.699 -14.069 1.00 102.08 346 THR I C 1
ATOM 14000 O O . THR D 1 214 ? -9.607 -1.543 -14.846 1.00 102.78 346 THR I O 1
ATOM 14011 N N . GLU D 1 215 ? -7.939 -0.763 -13.548 1.00 107.19 347 GLU I N 1
ATOM 14012 C CA . GLU D 1 215 ? -7.046 -1.882 -13.820 1.00 112.48 347 GLU I CA 1
ATOM 14013 C C . GLU D 1 215 ? -7.606 -3.173 -13.240 1.00 111.51 347 GLU I C 1
ATOM 14014 O O . GLU D 1 215 ? -7.598 -4.212 -13.897 1.00 113.92 347 GLU I O 1
ATOM 14026 N N . LYS D 1 216 ? -8.092 -3.104 -12.005 1.00 109.13 348 LYS I N 1
ATOM 14027 C CA . LYS D 1 216 ? -8.660 -4.274 -11.351 1.00 107.72 348 LYS I CA 1
ATOM 14028 C C . LYS D 1 216 ? -9.971 -4.666 -12.019 1.00 104.12 348 LYS I C 1
ATOM 14029 O O . LYS D 1 216 ? -10.322 -5.843 -12.073 1.00 104.49 348 LYS I O 1
ATOM 14048 N N . LEU D 1 217 ? -10.694 -3.673 -12.527 1.00 101.24 349 LEU I N 1
ATOM 14049 C CA . LEU D 1 217 ? -11.938 -3.928 -13.240 1.00 98.95 349 LEU I CA 1
ATOM 14050 C C . LEU D 1 217 ? -11.651 -4.578 -14.590 1.00 103.72 349 LEU I C 1
ATOM 14051 O O . LEU D 1 217 ? -12.427 -5.403 -15.065 1.00 104.20 349 LEU I O 1
ATOM 14067 N N . LYS D 1 218 ? -10.530 -4.208 -15.202 1.00 107.87 350 LYS I N 1
ATOM 14068 C CA . LYS D 1 218 ? -10.125 -4.808 -16.468 1.00 111.65 350 LYS I CA 1
ATOM 14069 C C . LYS D 1 218 ? -9.845 -6.299 -16.308 1.00 114.59 350 LYS I C 1
ATOM 14070 O O . LYS D 1 218 ? -9.994 -7.069 -17.256 1.00 116.28 350 LYS I O 1
ATOM 14089 N N . GLU D 1 219 ? -9.438 -6.702 -15.108 1.00 115.88 351 GLU I N 1
ATOM 14090 C CA . GLU D 1 219 ? -9.130 -8.103 -14.837 1.00 119.73 351 GLU I CA 1
ATOM 14091 C C . GLU D 1 219 ? -10.386 -8.965 -14.868 1.00 119.35 351 GLU I C 1
ATOM 14092 O O . GLU D 1 219 ? -10.409 -10.021 -15.499 1.00 122.02 351 GLU I O 1
ATOM 14104 N N . HIS D 1 220 ? -11.430 -8.509 -14.184 1.00 116.94 352 HIS I N 1
ATOM 14105 C CA . HIS D 1 220 ? -12.664 -9.279 -14.066 1.00 116.48 352 HIS I CA 1
ATOM 14106 C C . HIS D 1 220 ? -13.445 -9.342 -15.379 1.00 118.13 352 HIS I C 1
ATOM 14107 O O . HIS D 1 220 ? -14.428 -10.077 -15.483 1.00 117.52 352 HIS I O 1
ATOM 14122 N N . PHE D 1 221 ? -13.007 -8.571 -16.370 1.00 120.84 353 PHE I N 1
ATOM 14123 C CA . PHE D 1 221 ? -13.584 -8.622 -17.711 1.00 123.32 353 PHE I CA 1
ATOM 14124 C C . PHE D 1 221 ? -12.515 -9.028 -18.722 1.00 130.29 353 PHE I C 1
ATOM 14125 O O . PHE D 1 221 ? -11.358 -9.241 -18.359 1.00 132.60 353 PHE I O 1
ATOM 14142 N N . ASN D 1 222 ? -12.904 -9.141 -19.988 1.00 134.92 354 ASN I N 1
ATOM 14143 C CA . ASN D 1 222 ? -11.983 -9.572 -21.035 1.00 139.44 354 ASN I CA 1
ATOM 14144 C C . ASN D 1 222 ? -11.108 -8.428 -21.543 1.00 140.49 354 ASN I C 1
ATOM 14145 O O . ASN D 1 222 ? -11.101 -8.124 -22.736 1.00 142.38 354 ASN I O 1
ATOM 14156 N N . ASN D 1 223 ? -10.374 -7.801 -20.628 1.00 138.28 355 ASN I N 1
ATOM 14157 C CA . ASN D 1 223 ? -9.453 -6.721 -20.974 1.00 139.47 355 ASN I CA 1
ATOM 14158 C C . ASN D 1 223 ? -10.164 -5.592 -21.717 1.00 134.52 355 ASN I C 1
ATOM 14159 O O . ASN D 1 223 ? -9.556 -4.867 -22.505 1.00 136.73 355 ASN I O 1
ATOM 14170 N N . LYS D 1 224 ? -11.459 -5.448 -21.455 1.00 128.42 357 LYS I N 1
ATOM 14171 C CA . LYS D 1 224 ? -12.284 -4.470 -22.153 1.00 125.10 357 LYS I CA 1
ATOM 14172 C C . LYS D 1 224 ? -11.988 -3.052 -21.679 1.00 121.80 357 LYS I C 1
ATOM 14173 O O . LYS D 1 224 ? -11.396 -2.853 -20.619 1.00 120.99 357 LYS I O 1
ATOM 14192 N N . THR D 1 225 ? -12.405 -2.070 -22.471 1.00 120.68 358 THR I N 1
ATOM 14193 C CA . THR D 1 225 ? -12.224 -0.669 -22.113 1.00 117.82 358 THR I CA 1
ATOM 14194 C C . THR D 1 225 ? -13.154 -0.292 -20.965 1.00 111.53 358 THR I C 1
ATOM 14195 O O . THR D 1 225 ? -14.372 -0.448 -21.065 1.00 107.23 358 THR I O 1
ATOM 14206 N N . ILE D 1 226 ? -12.572 0.206 -19.877 1.00 109.99 359 ILE I N 1
ATOM 14207 C CA . ILE D 1 226 ? -13.339 0.603 -18.701 1.00 103.90 359 ILE I CA 1
ATOM 14208 C C . ILE D 1 226 ? -13.620 2.101 -18.731 1.00 100.84 359 ILE I C 1
ATOM 14209 O O . ILE D 1 226 ? -12.710 2.909 -18.922 1.00 103.15 359 ILE I O 1
ATOM 14225 N N . ILE D 1 227 ? -14.886 2.458 -18.537 1.00 96.21 360 ILE I N 1
ATOM 14226 C CA . ILE D 1 227 ? -15.323 3.849 -18.581 1.00 94.54 360 ILE I CA 1
ATOM 14227 C C . ILE D 1 227 ? -16.133 4.196 -17.337 1.00 91.17 360 ILE I C 1
ATOM 14228 O O . ILE D 1 227 ? -16.929 3.389 -16.857 1.00 89.13 360 ILE I O 1
ATOM 14244 N N . PHE D 1 228 ? -15.918 5.403 -16.822 1.00 91.07 361 PHE I N 1
ATOM 14245 C CA . PHE D 1 228 ? -16.691 5.918 -15.698 1.00 88.35 361 PHE I CA 1
ATOM 14246 C C . PHE D 1 228 ? -17.575 7.072 -16.149 1.00 88.52 361 PHE I C 1
ATOM 14247 O O . PHE D 1 228 ? -17.151 7.924 -16.930 1.00 91.02 361 PHE I O 1
ATOM 14264 N N . GLN D 1 229 ? -18.809 7.087 -15.655 1.00 86.16 362 GLN I N 1
ATOM 14265 C CA . GLN D 1 229 ? -19.764 8.135 -15.989 1.00 86.55 362 GLN I CA 1
ATOM 14266 C C . GLN D 1 229 ? -20.601 8.497 -14.769 1.00 85.36 362 GLN I C 1
ATOM 14267 O O . GLN D 1 229 ? -20.899 7.635 -13.943 1.00 83.91 362 GLN I O 1
ATOM 14281 N N . PRO D 1 230 ? -20.983 9.778 -14.646 1.00 86.56 363 PRO I N 1
ATOM 14282 C CA . PRO D 1 230 ? -21.881 10.138 -13.547 1.00 86.31 363 PRO I CA 1
ATOM 14283 C C . PRO D 1 230 ? -23.280 9.581 -13.788 1.00 85.83 363 PRO I C 1
ATOM 14284 O O . PRO D 1 230 ? -23.702 9.508 -14.942 1.00 86.50 363 PRO I O 1
ATOM 14295 N N . PRO D 1 231 ? -23.990 9.183 -12.721 1.00 85.13 364 PRO I N 1
ATOM 14296 C CA . PRO D 1 231 ? -25.338 8.631 -12.896 1.00 84.06 364 PRO I CA 1
ATOM 14297 C C . PRO D 1 231 ? -26.295 9.633 -13.535 1.00 85.57 364 PRO I C 1
ATOM 14298 O O . PRO D 1 231 ? -26.163 10.838 -13.317 1.00 87.60 364 PRO I O 1
ATOM 14309 N N . SER D 1 232 ? -27.244 9.133 -14.320 1.00 84.89 365 SER I N 1
ATOM 14310 C CA . SER D 1 232 ? -28.215 9.984 -14.996 1.00 85.49 365 SER I CA 1
ATOM 14311 C C . SER D 1 232 ? -29.309 10.434 -14.028 1.00 85.16 365 SER I C 1
ATOM 14312 O O . SER D 1 232 ? -29.062 10.589 -12.833 1.00 85.40 365 SER I O 1
ATOM 14320 N N . GLY D 1 233 ? -30.514 10.650 -14.546 1.00 85.61 366 GLY I N 1
ATOM 14321 C CA . GLY D 1 233 ? -31.638 11.029 -13.710 1.00 84.97 366 GLY I CA 1
ATOM 14322 C C . GLY D 1 233 ? -32.083 9.880 -12.827 1.00 80.56 366 GLY I C 1
ATOM 14323 O O . GLY D 1 233 ? -32.091 8.727 -13.257 1.00 76.91 366 GLY I O 1
ATOM 14327 N N . GLY D 1 234 ? -32.450 10.193 -11.588 1.00 80.89 367 GLY I N 1
ATOM 14328 C CA . GLY D 1 234 ? -32.889 9.180 -10.646 1.00 78.82 367 GLY I CA 1
ATOM 14329 C C . GLY D 1 234 ? -32.964 9.710 -9.229 1.00 78.07 367 GLY I C 1
ATOM 14330 O O . GLY D 1 234 ? -32.923 10.919 -9.009 1.00 80.20 367 GLY I O 1
ATOM 14334 N N . ASP D 1 235 ? -33.074 8.801 -8.265 1.00 76.25 368 ASP I N 1
ATOM 14335 C CA . ASP D 1 235 ? -33.176 9.180 -6.861 1.00 78.27 368 ASP I CA 1
ATOM 14336 C C . ASP D 1 235 ? -31.944 9.949 -6.395 1.00 80.35 368 ASP I C 1
ATOM 14337 O O . ASP D 1 235 ? -30.839 9.743 -6.897 1.00 79.62 368 ASP I O 1
ATOM 14346 N N . LEU D 1 236 ? -32.150 10.831 -5.423 1.00 83.51 369 LEU I N 1
ATOM 14347 C CA . LEU D 1 236 ? -31.098 11.716 -4.943 1.00 85.93 369 LEU I CA 1
ATOM 14348 C C . LEU D 1 236 ? -29.972 10.951 -4.247 1.00 85.33 369 LEU I C 1
ATOM 14349 O O . LEU D 1 236 ? -28.824 11.396 -4.236 1.00 84.86 369 LEU I O 1
ATOM 14365 N N . GLU D 1 237 ? -30.303 9.798 -3.673 1.00 85.66 370 GLU I N 1
ATOM 14366 C CA . GLU D 1 237 ? -29.317 8.975 -2.977 1.00 85.24 370 GLU I CA 1
ATOM 14367 C C . GLU D 1 237 ? -28.422 8.231 -3.966 1.00 82.10 370 GLU I C 1
ATOM 14368 O O . GLU D 1 237 ? -27.474 7.554 -3.568 1.00 81.49 370 GLU I O 1
ATOM 14380 N N . ILE D 1 238 ? -28.732 8.361 -5.253 1.00 81.02 371 ILE I N 1
ATOM 14381 C CA . ILE D 1 238 ? -27.960 7.719 -6.310 1.00 78.49 371 ILE I CA 1
ATOM 14382 C C . ILE D 1 238 ? -27.104 8.745 -7.041 1.00 76.60 371 ILE I C 1
ATOM 14383 O O . ILE D 1 238 ? -25.945 8.487 -7.363 1.00 75.04 371 ILE I O 1
ATOM 14399 N N . THR D 1 239 ? -27.686 9.912 -7.295 1.00 77.40 372 THR I N 1
ATOM 14400 C CA . THR D 1 239 ? -27.063 10.915 -8.153 1.00 77.86 372 THR I CA 1
ATOM 14401 C C . THR D 1 239 ? -26.112 11.843 -7.404 1.00 79.27 372 THR I C 1
ATOM 14402 O O . THR D 1 239 ? -25.456 12.684 -8.017 1.00 80.51 372 THR I O 1
ATOM 14413 N N . MET D 1 240 ? -26.037 11.692 -6.085 1.00 79.50 373 MET I N 1
ATOM 14414 C CA . MET D 1 240 ? -25.168 12.533 -5.271 1.00 81.95 373 MET I CA 1
ATOM 14415 C C . MET D 1 240 ? -24.587 11.766 -4.091 1.00 82.80 373 MET I C 1
ATOM 14416 O O . MET D 1 240 ? -25.237 10.883 -3.529 1.00 81.17 373 MET I O 1
ATOM 14430 N N . HIS D 1 241 ? -23.356 12.109 -3.725 1.00 85.46 374 HIS I N 1
ATOM 14431 C CA . HIS D 1 241 ? -22.716 11.535 -2.550 1.00 87.45 374 HIS I CA 1
ATOM 14432 C C . HIS D 1 241 ? -23.380 12.066 -1.285 1.00 92.75 374 HIS I C 1
ATOM 14433 O O . HIS D 1 241 ? -23.192 13.224 -0.911 1.00 95.93 374 HIS I O 1
ATOM 14448 N N . HIS D 1 242 ? -24.159 11.207 -0.637 1.00 94.74 375 HIS I N 1
ATOM 14449 C CA . HIS D 1 242 ? -24.832 11.551 0.608 1.00 100.97 375 HIS I CA 1
ATOM 14450 C C . HIS D 1 242 ? -23.992 11.093 1.794 1.00 108.59 375 HIS I C 1
ATOM 14451 O O . HIS D 1 242 ? -23.400 10.017 1.756 1.00 108.52 375 HIS I O 1
ATOM 14466 N N . PHE D 1 243 ? -23.932 11.912 2.841 1.00 116.28 376 PHE I N 1
ATOM 14467 C CA . PHE D 1 243 ? -23.189 11.552 4.045 1.00 121.12 376 PHE I CA 1
ATOM 14468 C C . PHE D 1 243 ? -23.545 12.458 5.221 1.00 130.60 376 PHE I C 1
ATOM 14469 O O . PHE D 1 243 ? -23.944 13.608 5.037 1.00 129.61 376 PHE I O 1
ATOM 14486 N N . ASN D 1 244 ? -23.397 11.923 6.430 1.00 141.18 377 ASN I N 1
ATOM 14487 C CA . ASN D 1 244 ? -23.650 12.677 7.652 1.00 148.88 377 ASN I CA 1
ATOM 14488 C C . ASN D 1 244 ? -22.424 13.497 8.043 1.00 152.59 377 ASN I C 1
ATOM 14489 O O . ASN D 1 244 ? -21.300 13.154 7.678 1.00 152.58 377 ASN I O 1
ATOM 14500 N N . CYS D 1 245 ? -22.643 14.577 8.788 1.00 154.42 378 CYS I N 1
ATOM 14501 C CA . CYS D 1 245 ? -21.551 15.452 9.203 1.00 155.54 378 CYS I CA 1
ATOM 14502 C C . CYS D 1 245 ? -21.988 16.437 10.285 1.00 158.76 378 CYS I C 1
ATOM 14503 O O . CYS D 1 245 ? -22.550 17.490 9.984 1.00 159.59 378 CYS I O 1
ATOM 14510 N N . ARG D 1 246 ? -21.719 16.086 11.541 1.00 160.31 379 ARG I N 1
ATOM 14511 C CA . ARG D 1 246 ? -22.035 16.943 12.685 1.00 163.45 379 ARG I CA 1
ATOM 14512 C C . ARG D 1 246 ? -23.516 17.341 12.729 1.00 162.23 379 ARG I C 1
ATOM 14513 O O . ARG D 1 246 ? -23.878 18.353 13.332 1.00 166.45 379 ARG I O 1
ATOM 14534 N N . GLY D 1 247 ? -24.366 16.532 12.100 1.00 156.33 380 GLY I N 1
ATOM 14535 C CA . GLY D 1 247 ? -25.799 16.769 12.097 1.00 155.91 380 GLY I CA 1
ATOM 14536 C C . GLY D 1 247 ? -26.331 17.173 10.735 1.00 151.33 380 GLY I C 1
ATOM 14537 O O . GLY D 1 247 ? -27.336 16.635 10.271 1.00 149.47 380 GLY I O 1
ATOM 14541 N N . GLU D 1 248 ? -25.658 18.122 10.091 1.00 150.20 381 GLU I N 1
ATOM 14542 C CA . GLU D 1 248 ? -26.089 18.607 8.784 1.00 146.76 381 GLU I CA 1
ATOM 14543 C C . GLU D 1 248 ? -25.859 17.555 7.703 1.00 139.93 381 GLU I C 1
ATOM 14544 O O . GLU D 1 248 ? -24.769 16.991 7.590 1.00 137.53 381 GLU I O 1
ATOM 14556 N N . PHE D 1 249 ? -26.896 17.301 6.911 1.00 137.12 382 PHE I N 1
ATOM 14557 C CA . PHE D 1 249 ? -26.842 16.296 5.856 1.00 130.64 382 PHE I CA 1
ATOM 14558 C C . PHE D 1 249 ? -26.391 16.910 4.534 1.00 127.14 382 PHE I C 1
ATOM 14559 O O . PHE D 1 249 ? -27.038 17.817 4.011 1.00 128.62 382 PHE I O 1
ATOM 14576 N N . PHE D 1 250 ? -25.283 16.403 4.000 1.00 123.37 383 PHE I N 1
ATOM 14577 C CA . PHE D 1 250 ? -24.711 16.924 2.762 1.00 121.64 383 PHE I CA 1
ATOM 14578 C C . PHE D 1 250 ? -25.084 16.075 1.549 1.00 114.82 383 PHE I C 1
ATOM 14579 O O . PHE D 1 250 ? -25.371 14.884 1.670 1.00 112.77 383 PHE I O 1
ATOM 14596 N N . TYR D 1 251 ? -25.077 16.710 0.380 1.00 113.13 384 TYR I N 1
ATOM 14597 C CA . TYR D 1 251 ? -25.292 16.028 -0.890 1.00 107.75 384 TYR I CA 1
ATOM 14598 C C . TYR D 1 251 ? -24.323 16.591 -1.923 1.00 107.31 384 TYR I C 1
ATOM 14599 O O . TYR D 1 251 ? -24.575 17.645 -2.506 1.00 107.44 384 TYR I O 1
ATOM 14617 N N . CYS D 1 252 ? -23.217 15.888 -2.145 1.00 107.80 385 CYS I N 1
ATOM 14618 C CA . CYS D 1 252 ? -22.145 16.399 -2.993 1.00 111.27 385 CYS I CA 1
ATOM 14619 C C . CYS D 1 252 ? -22.215 15.885 -4.426 1.00 111.87 385 CYS I C 1
ATOM 14620 O O . CYS D 1 252 ? -22.425 14.699 -4.672 1.00 106.64 385 CYS I O 1
ATOM 14627 N N . ASN D 1 253 ? -22.032 16.807 -5.365 1.00 119.05 386 ASN I N 1
ATOM 14628 C CA . ASN D 1 253 ? -21.988 16.492 -6.785 1.00 123.35 386 ASN I CA 1
ATOM 14629 C C . ASN D 1 253 ? -20.629 15.897 -7.148 1.00 114.22 386 ASN I C 1
ATOM 14630 O O . ASN D 1 253 ? -19.616 16.596 -7.138 1.00 115.47 386 ASN I O 1
ATOM 14640 N N . THR D 1 254 ? -20.618 14.606 -7.469 1.00 105.01 387 THR I N 1
ATOM 14641 C CA . THR D 1 254 ? -19.376 13.888 -7.746 1.00 99.27 387 THR I CA 1
ATOM 14642 C C . THR D 1 254 ? -19.153 13.690 -9.244 1.00 98.31 387 THR I C 1
ATOM 14643 O O . THR D 1 254 ? -18.658 12.648 -9.672 1.00 98.45 387 THR I O 1
ATOM 14654 N N . THR D 1 255 ? -19.516 14.693 -10.037 1.00 98.61 388 THR I N 1
ATOM 14655 C CA . THR D 1 255 ? -19.320 14.631 -11.481 1.00 99.01 388 THR I CA 1
ATOM 14656 C C . THR D 1 255 ? -17.835 14.645 -11.828 1.00 99.58 388 THR I C 1
ATOM 14657 O O . THR D 1 255 ? -17.381 13.884 -12.683 1.00 99.58 388 THR I O 1
ATOM 14668 N N . GLN D 1 256 ? -17.085 15.514 -11.158 1.00 100.99 389 GLN I N 1
ATOM 14669 C CA . GLN D 1 256 ? -15.662 15.679 -11.435 1.00 102.86 389 GLN I CA 1
ATOM 14670 C C . GLN D 1 256 ? -14.843 14.453 -11.034 1.00 101.47 389 GLN I C 1
ATOM 14671 O O . GLN D 1 256 ? -13.692 14.311 -11.446 1.00 102.35 389 GLN I O 1
ATOM 14685 N N . LEU D 1 257 ? -15.439 13.572 -10.236 1.00 100.07 390 LEU I N 1
ATOM 14686 C CA . LEU D 1 257 ? -14.746 12.381 -9.750 1.00 99.20 390 LEU I CA 1
ATOM 14687 C C . LEU D 1 257 ? -14.917 11.183 -10.677 1.00 100.53 390 LEU I C 1
ATOM 14688 O O . LEU D 1 257 ? -14.054 10.307 -10.726 1.00 100.25 390 LEU I O 1
ATOM 14704 N N . PHE D 1 258 ? -16.027 11.150 -11.409 1.00 102.40 391 PHE I N 1
ATOM 14705 C CA . PHE D 1 258 ? -16.378 9.983 -12.211 1.00 102.62 391 PHE I CA 1
ATOM 14706 C C . PHE D 1 258 ? -16.573 10.323 -13.686 1.00 107.90 391 PHE I C 1
ATOM 14707 O O . PHE D 1 258 ? -17.499 9.838 -14.336 1.00 106.38 391 PHE I O 1
ATOM 14724 N N . ASN D 1 259 ? -15.688 11.171 -14.198 1.00 115.39 392 ASN I N 1
ATOM 14725 C CA . ASN D 1 259 ? -15.506 11.335 -15.634 1.00 121.78 392 ASN I CA 1
ATOM 14726 C C . ASN D 1 259 ? -14.038 11.082 -15.959 1.00 128.74 392 ASN I C 1
ATOM 14727 O O . ASN D 1 259 ? -13.194 11.083 -15.061 1.00 128.12 392 ASN I O 1
ATOM 14738 N N . ASN D 1 260 ? -13.734 10.854 -17.232 1.00 136.10 393 ASN I N 1
ATOM 14739 C CA . ASN D 1 260 ? -12.368 10.552 -17.644 1.00 142.58 393 ASN I CA 1
ATOM 14740 C C . ASN D 1 260 ? -11.619 11.809 -18.076 1.00 148.64 393 ASN I C 1
ATOM 14741 O O . ASN D 1 260 ? -10.875 11.795 -19.057 1.00 150.72 393 ASN I O 1
ATOM 14752 N N . THR D 1 261 ? -11.816 12.890 -17.329 1.00 152.90 394 THR I N 1
ATOM 14753 C CA . THR D 1 261 ? -11.184 14.168 -17.634 1.00 159.87 394 THR I CA 1
ATOM 14754 C C . THR D 1 261 ? -9.813 14.272 -16.964 1.00 164.55 394 THR I C 1
ATOM 14755 O O . THR D 1 261 ? -9.229 15.352 -16.898 1.00 167.73 394 THR I O 1
ATOM 14766 N N . CYS D 1 262 ? -9.299 13.151 -16.465 1.00 157.57 395 CYS I N 1
ATOM 14767 C CA . CYS D 1 262 ? -7.981 13.143 -15.835 1.00 155.90 395 CYS I CA 1
ATOM 14768 C C . CYS D 1 262 ? -7.405 11.734 -15.690 1.00 155.77 395 CYS I C 1
ATOM 14769 O O . CYS D 1 262 ? -6.457 11.522 -14.932 1.00 152.69 395 CYS I O 1
ATOM 14776 N N . ILE D 1 263 ? -7.977 10.776 -16.414 1.00 154.44 396 ILE I N 1
ATOM 14777 C CA . ILE D 1 263 ? -7.530 9.386 -16.350 1.00 154.02 396 ILE I CA 1
ATOM 14778 C C . ILE D 1 263 ? -7.606 8.747 -17.733 1.00 155.04 396 ILE I C 1
ATOM 14779 O O . ILE D 1 263 ? -6.720 7.988 -18.125 1.00 155.29 396 ILE I O 1
ATOM 14795 N N . LYS D 1 269 ? -4.714 17.738 -20.312 1.00 165.68 408 LYS I N 1
ATOM 14796 C CA . LYS D 1 269 ? -4.332 17.101 -19.057 1.00 162.12 408 LYS I CA 1
ATOM 14797 C C . LYS D 1 269 ? -4.009 18.157 -18.001 1.00 163.46 408 LYS I C 1
ATOM 14798 O O . LYS D 1 269 ? -2.901 18.198 -17.465 1.00 164.61 408 LYS I O 1
ATOM 14816 N N . GLY D 1 270 ? -4.987 19.013 -17.718 1.00 163.50 409 GLY I N 1
ATOM 14817 C CA . GLY D 1 270 ? -4.860 20.042 -16.700 1.00 164.27 409 GLY I CA 1
ATOM 14818 C C . GLY D 1 270 ? -5.901 19.843 -15.617 1.00 157.56 409 GLY I C 1
ATOM 14819 O O . GLY D 1 270 ? -6.910 20.547 -15.572 1.00 156.24 409 GLY I O 1
ATOM 14822 N N . CYS D 1 271 ? -5.650 18.875 -14.742 1.00 154.13 410 CYS I N 1
ATOM 14823 C CA . CYS D 1 271 ? -6.605 18.494 -13.709 1.00 149.48 410 CYS I CA 1
ATOM 14824 C C . CYS D 1 271 ? -5.898 17.816 -12.540 1.00 148.16 410 CYS I C 1
ATOM 14825 O O . CYS D 1 271 ? -6.503 17.033 -11.806 1.00 144.40 410 CYS I O 1
ATOM 14832 N N . ASN D 1 272 ? -4.617 18.130 -12.371 1.00 151.83 411 ASN I N 1
ATOM 14833 C CA . ASN D 1 272 ? -3.773 17.440 -11.403 1.00 149.66 411 ASN I CA 1
ATOM 14834 C C . ASN D 1 272 ? -3.549 18.257 -10.132 1.00 148.47 411 ASN I C 1
ATOM 14835 O O . ASN D 1 272 ? -2.617 17.994 -9.373 1.00 149.69 411 ASN I O 1
ATOM 14846 N N . GLY D 1 273 ? -4.410 19.246 -9.905 1.00 147.94 412 GLY I N 1
ATOM 14847 C CA . GLY D 1 273 ? -4.323 20.086 -8.723 1.00 147.07 412 GLY I CA 1
ATOM 14848 C C . GLY D 1 273 ? -5.217 19.585 -7.606 1.00 138.89 412 GLY I C 1
ATOM 14849 O O . GLY D 1 273 ? -5.060 18.461 -7.128 1.00 134.80 412 GLY I O 1
ATOM 14853 N N . THR D 1 274 ? -6.156 20.430 -7.190 1.00 136.81 413 THR I N 1
ATOM 14854 C CA . THR D 1 274 ? -7.123 20.084 -6.153 1.00 131.48 413 THR I CA 1
ATOM 14855 C C . THR D 1 274 ? -8.536 20.205 -6.712 1.00 129.50 413 THR I C 1
ATOM 14856 O O . THR D 1 274 ? -8.828 21.112 -7.494 1.00 132.77 413 THR I O 1
ATOM 14867 N N . ILE D 1 275 ? -9.406 19.286 -6.306 1.00 123.80 414 ILE I N 1
ATOM 14868 C CA . ILE D 1 275 ? -10.782 19.254 -6.790 1.00 120.33 414 ILE I CA 1
ATOM 14869 C C . ILE D 1 275 ? -11.746 19.750 -5.717 1.00 116.81 414 ILE I C 1
ATOM 14870 O O . ILE D 1 275 ? -11.719 19.281 -4.578 1.00 114.34 414 ILE I O 1
ATOM 14886 N N . THR D 1 276 ? -12.592 20.704 -6.095 1.00 117.23 415 THR I N 1
ATOM 14887 C CA . THR D 1 276 ? -13.625 21.231 -5.209 1.00 116.38 415 THR I CA 1
ATOM 14888 C C . THR D 1 276 ? -15.006 20.879 -5.752 1.00 114.80 415 THR I C 1
ATOM 14889 O O . THR D 1 276 ? -15.392 21.327 -6.831 1.00 116.91 415 THR I O 1
ATOM 14900 N N . LEU D 1 277 ? -15.741 20.071 -4.994 1.00 112.92 416 LEU I N 1
ATOM 14901 C CA . LEU D 1 277 ? -17.053 19.590 -5.416 1.00 112.72 416 LEU I CA 1
ATOM 14902 C C . LEU D 1 277 ? -18.173 20.397 -4.766 1.00 118.52 416 LEU I C 1
ATOM 14903 O O . LEU D 1 277 ? -18.185 20.553 -3.548 1.00 118.73 416 LEU I O 1
ATOM 14919 N N . PRO D 1 278 ? -19.125 20.904 -5.568 1.00 120.96 417 PRO I N 1
ATOM 14920 C CA . PRO D 1 278 ? -20.248 21.613 -4.944 1.00 125.59 417 PRO I CA 1
ATOM 14921 C C . PRO D 1 278 ? -21.147 20.659 -4.162 1.00 122.21 417 PRO I C 1
ATOM 14922 O O . PRO D 1 278 ? -21.244 19.486 -4.525 1.00 120.58 417 PRO I O 1
ATOM 14933 N N . CYS D 1 279 ? -21.786 21.154 -3.106 1.00 124.26 418 CYS I N 1
ATOM 14934 C CA . CYS D 1 279 ? -22.617 20.315 -2.249 1.00 125.36 418 CYS I CA 1
ATOM 14935 C C . CYS D 1 279 ? -23.898 21.025 -1.825 1.00 131.38 418 CYS I C 1
ATOM 14936 O O . CYS D 1 279 ? -23.995 22.252 -1.897 1.00 136.76 418 CYS I O 1
ATOM 14943 N N . LYS D 1 280 ? -24.874 20.237 -1.384 1.00 133.45 419 LYS I N 1
ATOM 14944 C CA . LYS D 1 280 ? -26.148 20.761 -0.904 1.00 139.67 419 LYS I CA 1
ATOM 14945 C C . LYS D 1 280 ? -26.288 20.492 0.590 1.00 142.45 419 LYS I C 1
ATOM 14946 O O . LYS D 1 280 ? -25.474 19.779 1.175 1.00 137.54 419 LYS I O 1
ATOM 14965 N N . ILE D 1 281 ? -27.327 21.057 1.199 1.00 149.51 420 ILE I N 1
ATOM 14966 C CA . ILE D 1 281 ? -27.530 20.959 2.641 1.00 152.68 420 ILE I CA 1
ATOM 14967 C C . ILE D 1 281 ? -29.024 20.909 2.965 1.00 156.01 420 ILE I C 1
ATOM 14968 O O . ILE D 1 281 ? -29.853 21.349 2.168 1.00 158.85 420 ILE I O 1
ATOM 14984 N N . LYS D 1 282 ? -29.348 20.345 4.128 1.00 155.54 421 LYS I N 1
ATOM 14985 C CA . LYS D 1 282 ? -30.703 20.348 4.692 1.00 160.43 421 LYS I CA 1
ATOM 14986 C C . LYS D 1 282 ? -31.697 19.475 3.931 1.00 160.75 421 LYS I C 1
ATOM 14987 O O . LYS D 1 282 ? -31.628 19.338 2.710 1.00 160.66 421 LYS I O 1
ATOM 15006 N N . GLN D 1 283 ? -32.620 18.891 4.691 1.00 161.79 422 GLN I N 1
ATOM 15007 C CA . GLN D 1 283 ? -33.729 18.096 4.163 1.00 162.59 422 GLN I CA 1
ATOM 15008 C C . GLN D 1 283 ? -34.514 17.482 5.319 1.00 164.40 422 GLN I C 1
ATOM 15009 O O . GLN D 1 283 ? -35.739 17.373 5.259 1.00 169.11 422 GLN I O 1
ATOM 15023 N N . ILE D 1 284 ? -33.793 17.087 6.367 1.00 164.36 423 ILE I N 1
ATOM 15024 C CA . ILE D 1 284 ? -34.391 16.484 7.557 1.00 167.09 423 ILE I CA 1
ATOM 15025 C C . ILE D 1 284 ? -35.149 15.208 7.194 1.00 165.10 423 ILE I C 1
ATOM 15026 O O . ILE D 1 284 ? -36.362 15.225 6.990 1.00 168.54 423 ILE I O 1
ATOM 15042 N N . GLY D 1 302 ? -21.797 28.294 13.184 1.00 147.68 441 GLY I N 1
ATOM 15043 C CA . GLY D 1 302 ? -21.073 29.014 12.153 1.00 146.43 441 GLY I CA 1
ATOM 15044 C C . GLY D 1 302 ? -20.463 28.082 11.123 1.00 143.13 441 GLY I C 1
ATOM 15045 O O . GLY D 1 302 ? -21.122 27.689 10.160 1.00 141.31 441 GLY I O 1
ATOM 15048 N N . LYS D 1 303 ? -19.198 27.729 11.329 1.00 143.04 442 LYS I N 1
ATOM 15049 C CA . LYS D 1 303 ? -18.480 26.852 10.410 1.00 141.31 442 LYS I CA 1
ATOM 15050 C C . LYS D 1 303 ? -18.706 25.383 10.753 1.00 141.36 442 LYS I C 1
ATOM 15051 O O . LYS D 1 303 ? -18.753 25.011 11.926 1.00 145.49 442 LYS I O 1
ATOM 15070 N N . ILE D 1 304 ? -18.842 24.560 9.718 1.00 138.34 443 ILE I N 1
ATOM 15071 C CA . ILE D 1 304 ? -18.926 23.111 9.869 1.00 140.11 443 ILE I CA 1
ATOM 15072 C C . ILE D 1 304 ? -17.901 22.459 8.947 1.00 140.97 443 ILE I C 1
ATOM 15073 O O . ILE D 1 304 ? -17.877 22.731 7.746 1.00 138.87 443 ILE I O 1
ATOM 15089 N N . ASN D 1 305 ? -17.056 21.603 9.515 1.00 148.85 444 ASN I N 1
ATOM 15090 C CA . ASN D 1 305 ? -16.005 20.937 8.754 1.00 153.23 444 ASN I CA 1
ATOM 15091 C C . ASN D 1 305 ? -15.823 19.477 9.157 1.00 150.55 444 ASN I C 1
ATOM 15092 O O . ASN D 1 305 ? -15.808 19.146 10.344 1.00 147.24 444 ASN I O 1
ATOM 15103 N N . CYS D 1 306 ? -15.683 18.615 8.154 1.00 151.67 445 CYS I N 1
ATOM 15104 C CA . CYS D 1 306 ? -15.458 17.189 8.369 1.00 151.72 445 CYS I CA 1
ATOM 15105 C C . CYS D 1 306 ? -14.290 16.688 7.528 1.00 148.91 445 CYS I C 1
ATOM 15106 O O . CYS D 1 306 ? -13.934 17.295 6.517 1.00 148.76 445 CYS I O 1
ATOM 15113 N N . VAL D 1 307 ? -13.702 15.576 7.956 1.00 158.88 446 VAL I N 1
ATOM 15114 C CA . VAL D 1 307 ? -12.605 14.949 7.230 1.00 159.99 446 VAL I CA 1
ATOM 15115 C C . VAL D 1 307 ? -12.727 13.429 7.305 1.00 155.01 446 VAL I C 1
ATOM 15116 O O . VAL D 1 307 ? -12.466 12.822 8.344 1.00 154.49 446 VAL I O 1
ATOM 15129 N N . SER D 1 308 ? -13.133 12.826 6.191 1.00 147.28 447 SER I N 1
ATOM 15130 C CA . SER D 1 308 ? -13.347 11.385 6.116 1.00 141.71 447 SER I CA 1
ATOM 15131 C C . SER D 1 308 ? -12.351 10.745 5.156 1.00 135.80 447 SER I C 1
ATOM 15132 O O . SER D 1 308 ? -11.796 11.420 4.288 1.00 135.35 447 SER I O 1
ATOM 15140 N N . ASN D 1 309 ? -12.133 9.442 5.318 1.00 133.65 448 ASN I N 1
ATOM 15141 C CA . ASN D 1 309 ? -11.157 8.710 4.515 1.00 136.45 448 ASN I CA 1
ATOM 15142 C C . ASN D 1 309 ? -11.837 7.589 3.727 1.00 126.54 448 ASN I C 1
ATOM 15143 O O . ASN D 1 309 ? -12.200 6.548 4.275 1.00 128.47 448 ASN I O 1
ATOM 15152 N N . ILE D 1 310 ? -12.011 7.843 2.430 1.00 117.06 449 ILE I N 1
ATOM 15153 C CA . ILE D 1 310 ? -12.779 6.981 1.530 1.00 107.97 449 ILE I CA 1
ATOM 15154 C C . ILE D 1 310 ? -12.253 5.548 1.518 1.00 106.63 449 ILE I C 1
ATOM 15155 O O . ILE D 1 310 ? -11.101 5.301 1.166 1.00 108.52 449 ILE I O 1
ATOM 15171 N N . THR D 1 311 ? -13.120 4.611 1.890 1.00 103.94 450 THR I N 1
ATOM 15172 C CA . THR D 1 311 ? -12.749 3.206 2.035 1.00 104.19 450 THR I CA 1
ATOM 15173 C C . THR D 1 311 ? -13.179 2.363 0.837 1.00 96.36 450 THR I C 1
ATOM 15174 O O . THR D 1 311 ? -12.498 1.405 0.472 1.00 97.80 450 THR I O 1
ATOM 15185 N N . GLY D 1 312 ? -14.313 2.711 0.236 1.00 89.01 451 GLY I N 1
ATOM 15186 C CA . GLY D 1 312 ? -14.853 1.935 -0.865 1.00 83.52 451 GLY I CA 1
ATOM 15187 C C . GLY D 1 312 ? -15.800 2.726 -1.746 1.00 79.92 451 GLY I C 1
ATOM 15188 O O . GLY D 1 312 ? -16.122 3.877 -1.453 1.00 82.03 451 GLY I O 1
ATOM 15192 N N . ILE D 1 313 ? -16.244 2.096 -2.831 1.00 75.78 452 ILE I N 1
ATOM 15193 C CA . ILE D 1 313 ? -17.128 2.735 -3.802 1.00 70.98 452 ILE I CA 1
ATOM 15194 C C . ILE D 1 313 ? -18.267 1.799 -4.196 1.00 67.54 452 ILE I C 1
ATOM 15195 O O . ILE D 1 313 ? -18.048 0.615 -4.446 1.00 67.72 452 ILE I O 1
ATOM 15211 N N . LEU D 1 314 ? -19.480 2.341 -4.249 1.00 65.24 453 LEU I N 1
ATOM 15212 C CA . LEU D 1 314 ? -20.652 1.587 -4.679 1.00 62.63 453 LEU I CA 1
ATOM 15213 C C . LEU D 1 314 ? -20.953 1.889 -6.142 1.00 59.53 453 LEU I C 1
ATOM 15214 O O . LEU D 1 314 ? -21.436 2.972 -6.469 1.00 58.43 453 LEU I O 1
ATOM 15230 N N . LEU D 1 315 ? -20.669 0.928 -7.016 1.00 80.95 454 LEU I N 1
ATOM 15231 C CA . LEU D 1 315 ? -20.795 1.133 -8.455 1.00 79.49 454 LEU I CA 1
ATOM 15232 C C . LEU D 1 315 ? -21.939 0.327 -9.060 1.00 75.01 454 LEU I C 1
ATOM 15233 O O . LEU D 1 315 ? -22.356 -0.694 -8.513 1.00 74.05 454 LEU I O 1
ATOM 15249 N N . THR D 1 316 ? -22.436 0.808 -10.196 1.00 73.26 455 THR I N 1
ATOM 15250 C CA . THR D 1 316 ? -23.442 0.105 -10.982 1.00 73.49 455 THR I CA 1
ATOM 15251 C C . THR D 1 316 ? -22.971 0.033 -12.428 1.00 76.46 455 THR I C 1
ATOM 15252 O O . THR D 1 316 ? -22.540 1.036 -12.997 1.00 77.72 455 THR I O 1
ATOM 15263 N N . ARG D 1 317 ? -23.051 -1.156 -13.017 1.00 78.16 456 ARG I N 1
ATOM 15264 C CA . ARG D 1 317 ? -22.610 -1.362 -14.391 1.00 80.79 456 ARG I CA 1
ATOM 15265 C C . ARG D 1 317 ? -23.780 -1.207 -15.359 1.00 81.98 456 ARG I C 1
ATOM 15266 O O . ARG D 1 317 ? -24.881 -1.689 -15.097 1.00 81.24 456 ARG I O 1
ATOM 15287 N N . ASP D 1 318 ? -23.532 -0.527 -16.474 1.00 84.61 457 ASP I N 1
ATOM 15288 C CA . ASP D 1 318 ? -24.569 -0.278 -17.468 1.00 89.95 457 ASP I CA 1
ATOM 15289 C C . ASP D 1 318 ? -24.922 -1.547 -18.236 1.00 100.65 457 ASP I C 1
ATOM 15290 O O . ASP D 1 318 ? -24.050 -2.357 -18.552 1.00 101.18 457 ASP I O 1
ATOM 15299 N N . GLY D 1 319 ? -26.209 -1.708 -18.530 1.00 111.33 458 GLY I N 1
ATOM 15300 C CA . GLY D 1 319 ? -26.693 -2.840 -19.298 1.00 121.30 458 GLY I CA 1
ATOM 15301 C C . GLY D 1 319 ? -26.859 -2.482 -20.762 1.00 127.95 458 GLY I C 1
ATOM 15302 O O . GLY D 1 319 ? -26.838 -1.307 -21.127 1.00 129.12 458 GLY I O 1
ATOM 15306 N N . GLY D 1 320 ? -27.026 -3.498 -21.602 1.00 132.32 459 GLY I N 1
ATOM 15307 C CA . GLY D 1 320 ? -27.180 -3.291 -23.030 1.00 139.11 459 GLY I CA 1
ATOM 15308 C C . GLY D 1 320 ? -25.848 -3.181 -23.750 1.00 146.12 459 GLY I C 1
ATOM 15309 O O . GLY D 1 320 ? -25.809 -2.954 -24.960 1.00 153.32 459 GLY I O 1
ATOM 15313 N N . ALA D 1 321 ? -24.758 -3.342 -23.003 1.00 146.21 460 ALA I N 1
ATOM 15314 C CA . ALA D 1 321 ? -23.412 -3.301 -23.565 1.00 148.15 460 ALA I CA 1
ATOM 15315 C C . ALA D 1 321 ? -22.773 -4.686 -23.519 1.00 147.75 460 ALA I C 1
ATOM 15316 O O . ALA D 1 321 ? -21.549 -4.817 -23.484 1.00 149.41 460 ALA I O 1
ATOM 15323 N N . ASN D 1 322 ? -23.611 -5.718 -23.520 1.00 151.72 461 ASN I N 1
ATOM 15324 C CA . ASN D 1 322 ? -23.134 -7.095 -23.474 1.00 155.44 461 ASN I CA 1
ATOM 15325 C C . ASN D 1 322 ? -22.371 -7.468 -24.742 1.00 157.46 461 ASN I C 1
ATOM 15326 O O . ASN D 1 322 ? -21.567 -8.401 -24.737 1.00 159.74 461 ASN I O 1
ATOM 15337 N N . ASN D 1 323 ? -22.631 -6.734 -25.821 1.00 155.79 462 ASN I N 1
ATOM 15338 C CA . ASN D 1 323 ? -21.949 -6.950 -27.094 1.00 159.38 462 ASN I CA 1
ATOM 15339 C C . ASN D 1 323 ? -21.289 -5.662 -27.580 1.00 155.31 462 ASN I C 1
ATOM 15340 O O . ASN D 1 323 ? -21.635 -5.128 -28.635 1.00 158.82 462 ASN I O 1
ATOM 15351 N N . THR D 1 324 ? -20.339 -5.168 -26.792 1.00 148.71 463 THR I N 1
ATOM 15352 C CA . THR D 1 324 ? -19.606 -3.950 -27.120 1.00 147.16 463 THR I CA 1
ATOM 15353 C C . THR D 1 324 ? -18.157 -4.100 -26.665 1.00 148.01 463 THR I C 1
ATOM 15354 O O . THR D 1 324 ? -17.854 -4.934 -25.813 1.00 149.30 463 THR I O 1
ATOM 15365 N N . SER D 1 325 ? -17.266 -3.298 -27.239 1.00 148.52 464 SER I N 1
ATOM 15366 C CA . SER D 1 325 ? -15.844 -3.371 -26.915 1.00 148.72 464 SER I CA 1
ATOM 15367 C C . SER D 1 325 ? -15.504 -2.673 -25.597 1.00 143.00 464 SER I C 1
ATOM 15368 O O . SER D 1 325 ? -14.350 -2.688 -25.166 1.00 145.32 464 SER I O 1
ATOM 15376 N N . ASN D 1 326 ? -16.506 -2.067 -24.963 1.00 135.70 465 ASN I N 1
ATOM 15377 C CA . ASN D 1 326 ? -16.297 -1.315 -23.727 1.00 128.41 465 ASN I CA 1
ATOM 15378 C C . ASN D 1 326 ? -17.291 -1.691 -22.632 1.00 121.35 465 ASN I C 1
ATOM 15379 O O . ASN D 1 326 ? -18.240 -2.439 -22.868 1.00 120.08 465 ASN I O 1
ATOM 15390 N N . GLU D 1 327 ? -17.057 -1.162 -21.434 1.00 116.13 466 GLU I N 1
ATOM 15391 C CA . GLU D 1 327 ? -17.914 -1.420 -20.283 1.00 109.97 466 GLU I CA 1
ATOM 15392 C C . GLU D 1 327 ? -17.947 -0.190 -19.377 1.00 103.11 466 GLU I C 1
ATOM 15393 O O . GLU D 1 327 ? -16.899 0.342 -19.007 1.00 103.06 466 GLU I O 1
ATOM 15405 N N . THR D 1 328 ? -19.150 0.251 -19.018 1.00 97.86 467 THR I N 1
ATOM 15406 C CA . THR D 1 328 ? -19.333 1.495 -18.270 1.00 93.30 467 THR I CA 1
ATOM 15407 C C . THR D 1 328 ? -19.776 1.249 -16.829 1.00 89.55 467 THR I C 1
ATOM 15408 O O . THR D 1 328 ? -20.526 0.314 -16.552 1.00 89.05 467 THR I O 1
ATOM 15419 N N . PHE D 1 329 ? -19.307 2.102 -15.921 1.00 87.13 468 PHE I N 1
ATOM 15420 C CA . PHE D 1 329 ? -19.661 2.018 -14.506 1.00 84.44 468 PHE I CA 1
ATOM 15421 C C . PHE D 1 329 ? -20.077 3.384 -13.974 1.00 83.65 468 PHE I C 1
ATOM 15422 O O . PHE D 1 329 ? -19.563 4.413 -14.415 1.00 84.06 468 PHE I O 1
ATOM 15439 N N . ARG D 1 330 ? -21.006 3.386 -13.023 1.00 82.65 469 ARG I N 1
ATOM 15440 C CA . ARG D 1 330 ? -21.504 4.622 -12.429 1.00 82.71 469 ARG I CA 1
ATOM 15441 C C . ARG D 1 330 ? -21.703 4.440 -10.924 1.00 84.86 469 ARG I C 1
ATOM 15442 O O . ARG D 1 330 ? -22.174 3.392 -10.486 1.00 85.84 469 ARG I O 1
ATOM 15463 N N . PRO D 1 331 ? -21.351 5.461 -10.125 1.00 87.42 470 PRO I N 1
ATOM 15464 C CA . PRO D 1 331 ? -21.459 5.346 -8.666 1.00 89.21 470 PRO I CA 1
ATOM 15465 C C . PRO D 1 331 ? -22.886 5.466 -8.135 1.00 88.39 470 PRO I C 1
ATOM 15466 O O . PRO D 1 331 ? -23.759 5.985 -8.831 1.00 86.94 470 PRO I O 1
ATOM 15477 N N . GLY D 1 332 ? -23.108 4.982 -6.915 1.00 89.84 471 GLY I N 1
ATOM 15478 C CA . GLY D 1 332 ? -24.342 5.238 -6.192 1.00 90.97 471 GLY I CA 1
ATOM 15479 C C . GLY D 1 332 ? -25.337 4.094 -6.162 1.00 88.43 471 GLY I C 1
ATOM 15480 O O . GLY D 1 332 ? -26.502 4.297 -5.829 1.00 90.52 471 GLY I O 1
ATOM 15484 N N . GLY D 1 333 ? -24.887 2.891 -6.495 1.00 91.41 472 GLY I N 1
ATOM 15485 C CA . GLY D 1 333 ? -25.772 1.742 -6.515 1.00 90.85 472 GLY I CA 1
ATOM 15486 C C . GLY D 1 333 ? -26.064 1.165 -5.142 1.00 87.65 472 GLY I C 1
ATOM 15487 O O . GLY D 1 333 ? -25.422 1.515 -4.152 1.00 88.66 472 GLY I O 1
ATOM 15491 N N . GLY D 1 334 ? -27.057 0.284 -5.091 1.00 82.70 473 GLY I N 1
ATOM 15492 C CA . GLY D 1 334 ? -27.301 -0.538 -3.921 1.00 82.05 473 GLY I CA 1
ATOM 15493 C C . GLY D 1 334 ? -28.089 0.081 -2.787 1.00 85.16 473 GLY I C 1
ATOM 15494 O O . GLY D 1 334 ? -28.915 0.973 -2.978 1.00 86.65 473 GLY I O 1
ATOM 15498 N N . ASN D 1 335 ? -27.810 -0.426 -1.591 1.00 84.41 474 ASN I N 1
ATOM 15499 C CA . ASN D 1 335 ? -28.586 -0.124 -0.399 1.00 83.85 474 ASN I CA 1
ATOM 15500 C C . ASN D 1 335 ? -27.708 -0.011 0.841 1.00 86.32 474 ASN I C 1
ATOM 15501 O O . ASN D 1 335 ? -26.580 -0.499 0.855 1.00 85.59 474 ASN I O 1
ATOM 15508 N N . ILE D 1 336 ? -28.228 0.633 1.882 1.00 92.15 475 ILE I N 1
ATOM 15509 C CA . ILE D 1 336 ? -27.499 0.773 3.136 1.00 91.37 475 ILE I CA 1
ATOM 15510 C C . ILE D 1 336 ? -27.000 -0.565 3.664 1.00 90.14 475 ILE I C 1
ATOM 15511 O O . ILE D 1 336 ? -25.939 -0.638 4.276 1.00 90.93 475 ILE I O 1
ATOM 15527 N N . LYS D 1 337 ? -27.761 -1.624 3.423 1.00 88.51 476 LYS I N 1
ATOM 15528 C CA . LYS D 1 337 ? -27.347 -2.952 3.850 1.00 88.81 476 LYS I CA 1
ATOM 15529 C C . LYS D 1 337 ? -25.991 -3.294 3.240 1.00 90.52 476 LYS I C 1
ATOM 15530 O O . LYS D 1 337 ? -25.205 -4.037 3.826 1.00 91.34 476 LYS I O 1
ATOM 15549 N N . ASP D 1 338 ? -25.716 -2.736 2.065 1.00 91.06 477 ASP I N 1
ATOM 15550 C CA . ASP D 1 338 ? -24.450 -2.983 1.386 1.00 93.27 477 ASP I CA 1
ATOM 15551 C C . ASP D 1 338 ? -23.302 -2.226 2.051 1.00 91.20 477 ASP I C 1
ATOM 15552 O O . ASP D 1 338 ? -22.136 -2.575 1.867 1.00 92.73 477 ASP I O 1
ATOM 15561 N N . ASN D 1 339 ? -23.630 -1.190 2.819 1.00 88.07 478 ASN I N 1
ATOM 15562 C CA . ASN D 1 339 ? -22.617 -0.487 3.601 1.00 88.17 478 ASN I CA 1
ATOM 15563 C C . ASN D 1 339 ? -22.132 -1.367 4.744 1.00 89.68 478 ASN I C 1
ATOM 15564 O O . ASN D 1 339 ? -20.948 -1.366 5.081 1.00 92.88 478 ASN I O 1
ATOM 15575 N N . TRP D 1 340 ? -23.053 -2.121 5.336 1.00 87.93 479 TRP I N 1
ATOM 15576 C CA . TRP D 1 340 ? -22.708 -3.033 6.417 1.00 89.16 479 TRP I CA 1
ATOM 15577 C C . TRP D 1 340 ? -22.033 -4.282 5.861 1.00 90.13 479 TRP I C 1
ATOM 15578 O O . TRP D 1 340 ? -21.178 -4.877 6.516 1.00 92.15 479 TRP I O 1
ATOM 15599 N N . ARG D 1 341 ? -22.417 -4.674 4.649 1.00 89.22 480 ARG I N 1
ATOM 15600 C CA . ARG D 1 341 ? -21.806 -5.825 3.994 1.00 92.12 480 ARG I CA 1
ATOM 15601 C C . ARG D 1 341 ? -20.316 -5.607 3.756 1.00 93.64 480 ARG I C 1
ATOM 15602 O O . ARG D 1 341 ? -19.528 -6.549 3.814 1.00 95.93 480 ARG I O 1
ATOM 15623 N N . SER D 1 342 ? -19.935 -4.362 3.490 1.00 93.01 481 SER I N 1
ATOM 15624 C CA . SER D 1 342 ? -18.553 -4.035 3.157 1.00 95.37 481 SER I CA 1
ATOM 15625 C C . SER D 1 342 ? -17.606 -4.260 4.335 1.00 97.52 481 SER I C 1
ATOM 15626 O O . SER D 1 342 ? -16.388 -4.298 4.157 1.00 100.20 481 SER I O 1
ATOM 15634 N N . GLU D 1 343 ? -18.171 -4.410 5.531 1.00 96.87 482 GLU I N 1
ATOM 15635 C CA . GLU D 1 343 ? -17.382 -4.629 6.741 1.00 98.75 482 GLU I CA 1
ATOM 15636 C C . GLU D 1 343 ? -17.635 -6.012 7.340 1.00 100.69 482 GLU I C 1
ATOM 15637 O O . GLU D 1 343 ? -16.787 -6.549 8.051 1.00 103.84 482 GLU I O 1
ATOM 15649 N N . LEU D 1 344 ? -18.799 -6.582 7.044 1.00 99.88 483 LEU I N 1
ATOM 15650 C CA . LEU D 1 344 ? -19.182 -7.884 7.584 1.00 102.43 483 LEU I CA 1
ATOM 15651 C C . LEU D 1 344 ? -18.890 -9.024 6.611 1.00 105.14 483 LEU I C 1
ATOM 15652 O O . LEU D 1 344 ? -19.245 -10.173 6.873 1.00 106.57 483 LEU I O 1
ATOM 15668 N N . TYR D 1 345 ? -18.238 -8.709 5.496 1.00 114.15 484 TYR I N 1
ATOM 15669 C CA . TYR D 1 345 ? -18.008 -9.693 4.442 1.00 113.84 484 TYR I CA 1
ATOM 15670 C C . TYR D 1 345 ? -17.165 -10.876 4.919 1.00 117.07 484 TYR I C 1
ATOM 15671 O O . TYR D 1 345 ? -17.218 -11.956 4.331 1.00 115.81 484 TYR I O 1
ATOM 15689 N N . LYS D 1 346 ? -16.397 -10.666 5.986 1.00 122.48 485 LYS I N 1
ATOM 15690 C CA . LYS D 1 346 ? -15.458 -11.672 6.478 1.00 123.26 485 LYS I CA 1
ATOM 15691 C C . LYS D 1 346 ? -15.921 -12.301 7.792 1.00 125.97 485 LYS I C 1
ATOM 15692 O O . LYS D 1 346 ? -15.099 -12.688 8.623 1.00 127.56 485 LYS I O 1
ATOM 15711 N N . TYR D 1 347 ? -17.235 -12.408 7.970 1.00 126.36 486 TYR I N 1
ATOM 15712 C CA . TYR D 1 347 ? -17.801 -12.989 9.186 1.00 128.34 486 TYR I CA 1
ATOM 15713 C C . TYR D 1 347 ? -18.986 -13.902 8.886 1.00 127.00 486 TYR I C 1
ATOM 15714 O O . TYR D 1 347 ? -19.740 -13.675 7.939 1.00 124.20 486 TYR I O 1
ATOM 15732 N N . LYS D 1 348 ? -19.134 -14.939 9.706 1.00 128.88 487 LYS I N 1
ATOM 15733 C CA . LYS D 1 348 ? -20.258 -15.863 9.605 1.00 130.02 487 LYS I CA 1
ATOM 15734 C C . LYS D 1 348 ? -20.525 -16.510 10.960 1.00 134.32 487 LYS I C 1
ATOM 15735 O O . LYS D 1 348 ? -19.594 -16.782 11.719 1.00 135.93 487 LYS I O 1
ATOM 15754 N N . VAL D 1 349 ? -21.798 -16.757 11.253 1.00 136.95 488 VAL I N 1
ATOM 15755 C CA . VAL D 1 349 ? -22.200 -17.370 12.515 1.00 141.72 488 VAL I CA 1
ATOM 15756 C C . VAL D 1 349 ? -22.485 -18.857 12.320 1.00 144.43 488 VAL I C 1
ATOM 15757 O O . VAL D 1 349 ? -23.030 -19.263 11.293 1.00 139.72 488 VAL I O 1
ATOM 15770 N N . VAL D 1 350 ? -22.109 -19.661 13.311 1.00 151.35 489 VAL I N 1
ATOM 15771 C CA . VAL D 1 350 ? -22.333 -21.103 13.269 1.00 137.15 489 VAL I CA 1
ATOM 15772 C C . VAL D 1 350 ? -22.770 -21.623 14.634 1.00 181.88 489 VAL I C 1
ATOM 15773 O O . VAL D 1 350 ? -22.483 -21.011 15.663 1.00 187.27 489 VAL I O 1
ATOM 15786 N N . GLN D 1 351 ? -23.465 -22.757 14.631 1.00 181.30 490 GLN I N 1
ATOM 15787 C CA . GLN D 1 351 ? -23.926 -23.391 15.862 1.00 185.37 490 GLN I CA 1
ATOM 15788 C C . GLN D 1 351 ? -22.965 -24.493 16.291 1.00 188.20 490 GLN I C 1
ATOM 15789 O O . GLN D 1 351 ? -22.822 -25.506 15.605 1.00 190.78 490 GLN I O 1
ATOM 15803 N N . ILE D 1 352 ? -22.312 -24.289 17.432 1.00 188.46 491 ILE I N 1
ATOM 15804 C CA . ILE D 1 352 ? -21.355 -25.257 17.959 1.00 190.92 491 ILE I CA 1
ATOM 15805 C C . ILE D 1 352 ? -22.045 -26.234 18.905 1.00 198.01 491 ILE I C 1
ATOM 15806 O O . ILE D 1 352 ? -22.831 -25.831 19.762 1.00 202.00 491 ILE I O 1
ATOM 15822 N N . GLU D 1 353 ? -21.742 -27.519 18.741 1.00 202.08 492 GLU I N 1
ATOM 15823 C CA . GLU D 1 353 ? -22.296 -28.559 19.601 1.00 209.78 492 GLU I CA 1
ATOM 15824 C C . GLU D 1 353 ? -21.405 -28.789 20.818 1.00 213.59 492 GLU I C 1
ATOM 15825 O O . GLU D 1 353 ? -20.474 -29.593 20.774 1.00 214.20 492 GLU I O 1
ATOM 15837 N N . GLN E 2 1 ? -47.249 10.263 -2.001 1.00 100.64 1 GLN A N 1
ATOM 15838 C CA . GLN E 2 1 ? -48.395 11.163 -2.319 1.00 100.98 1 GLN A CA 1
ATOM 15839 C C . GLN E 2 1 ? -47.896 12.425 -3.021 1.00 98.04 1 GLN A C 1
ATOM 15840 O O . GLN E 2 1 ? -48.529 13.477 -2.965 1.00 99.02 1 GLN A O 1
ATOM 15856 N N . VAL E 2 2 ? -46.755 12.313 -3.692 1.00 94.57 2 VAL A N 1
ATOM 15857 C CA . VAL E 2 2 ? -46.226 13.426 -4.466 1.00 92.73 2 VAL A CA 1
ATOM 15858 C C . VAL E 2 2 ? -47.090 13.585 -5.711 1.00 90.37 2 VAL A C 1
ATOM 15859 O O . VAL E 2 2 ? -47.511 12.591 -6.303 1.00 89.00 2 VAL A O 1
ATOM 15872 N N . GLN E 2 3 ? -47.356 14.829 -6.099 1.00 86.90 3 GLN A N 1
ATOM 15873 C CA . GLN E 2 3 ? -48.221 15.114 -7.240 1.00 81.59 3 GLN A CA 1
ATOM 15874 C C . GLN E 2 3 ? -47.632 16.181 -8.152 1.00 75.90 3 GLN A C 1
ATOM 15875 O O . GLN E 2 3 ? -46.903 17.064 -7.702 1.00 76.20 3 GLN A O 1
ATOM 15889 N N . LEU E 2 4 ? -47.963 16.086 -9.436 1.00 70.76 4 LEU A N 1
ATOM 15890 C CA . LEU E 2 4 ? -47.626 17.118 -10.406 1.00 67.04 4 LEU A CA 1
ATOM 15891 C C . LEU E 2 4 ? -48.857 17.982 -10.644 1.00 65.69 4 LEU A C 1
ATOM 15892 O O . LEU E 2 4 ? -49.870 17.503 -11.150 1.00 63.91 4 LEU A O 1
ATOM 15908 N N . VAL E 2 5 ? -48.766 19.252 -10.265 1.00 66.83 5 VAL A N 1
ATOM 15909 C CA . VAL E 2 5 ? -49.895 20.172 -10.351 1.00 67.18 5 VAL A CA 1
ATOM 15910 C C . VAL E 2 5 ? -49.907 20.915 -11.682 1.00 63.68 5 VAL A C 1
ATOM 15911 O O . VAL E 2 5 ? -48.939 21.586 -12.034 1.00 62.13 5 VAL A O 1
ATOM 15924 N N . GLN E 2 6 ? -51.013 20.785 -12.412 1.00 63.25 6 GLN A N 1
ATOM 15925 C CA . GLN E 2 6 ? -51.220 21.500 -13.668 1.00 62.62 6 GLN A CA 1
ATOM 15926 C C . GLN E 2 6 ? -52.497 22.330 -13.589 1.00 67.15 6 GLN A C 1
ATOM 15927 O O . GLN E 2 6 ? -53.445 21.934 -12.912 1.00 70.57 6 GLN A O 1
ATOM 15941 N N . PRO E 2 7 ? -52.533 23.479 -14.288 1.00 68.78 7 PRO A N 1
ATOM 15942 C CA . PRO E 2 7 ? -53.675 24.400 -14.199 1.00 72.00 7 PRO A CA 1
ATOM 15943 C C . PRO E 2 7 ? -55.023 23.760 -14.544 1.00 72.60 7 PRO A C 1
ATOM 15944 O O . PRO E 2 7 ? -55.926 23.799 -13.708 1.00 77.77 7 PRO A O 1
ATOM 15955 N N . GLY E 2 8 ? -55.158 23.190 -15.739 1.00 68.54 8 GLY A N 1
ATOM 15956 C CA . GLY E 2 8 ? -56.394 22.525 -16.122 1.00 68.22 8 GLY A CA 1
ATOM 15957 C C . GLY E 2 8 ? -56.882 22.868 -17.518 1.00 64.11 8 GLY A C 1
ATOM 15958 O O . GLY E 2 8 ? -56.965 21.992 -18.382 1.00 60.57 8 GLY A O 1
ATOM 15962 N N . THR E 2 9 ? -57.223 24.136 -17.735 1.00 63.72 9 THR A N 1
ATOM 15963 C CA . THR E 2 9 ? -57.691 24.589 -19.043 1.00 62.27 9 THR A CA 1
ATOM 15964 C C . THR E 2 9 ? -57.206 25.999 -19.362 1.00 61.90 9 THR A C 1
ATOM 15965 O O . THR E 2 9 ? -57.005 26.815 -18.465 1.00 66.05 9 THR A O 1
ATOM 15976 N N . ALA E 2 10 ? -57.015 26.270 -20.649 1.00 58.88 10 ALA A N 1
ATOM 15977 C CA . ALA E 2 10 ? -56.647 27.601 -21.118 1.00 60.28 10 ALA A CA 1
ATOM 15978 C C . ALA E 2 10 ? -57.311 27.892 -22.462 1.00 59.61 10 ALA A C 1
ATOM 15979 O O . ALA E 2 10 ? -57.110 27.163 -23.432 1.00 58.88 10 ALA A O 1
ATOM 15986 N N . MET E 2 11 ? -58.108 28.954 -22.513 1.00 60.28 11 MET A N 1
ATOM 15987 C CA . MET E 2 11 ? -58.798 29.337 -23.740 1.00 58.91 11 MET A CA 1
ATOM 15988 C C . MET E 2 11 ? -58.040 30.459 -24.440 1.00 58.73 11 MET A C 1
ATOM 15989 O O . MET E 2 11 ? -58.039 31.603 -23.986 1.00 59.61 11 MET A O 1
ATOM 16003 N N . LYS E 2 12 ? -57.399 30.113 -25.553 1.00 57.39 12 LYS A N 1
ATOM 16004 C CA . LYS E 2 12 ? -56.509 31.027 -26.257 1.00 59.07 12 LYS A CA 1
ATOM 16005 C C . LYS E 2 12 ? -57.065 31.415 -27.621 1.00 59.39 12 LYS A C 1
ATOM 16006 O O . LYS E 2 12 ? -57.795 30.647 -28.244 1.00 57.56 12 LYS A O 1
ATOM 16025 N N . SER E 2 13 ? -56.711 32.613 -28.074 1.00 61.88 13 SER A N 1
ATOM 16026 C CA . SER E 2 13 ? -57.105 33.088 -29.394 1.00 63.15 13 SER A CA 1
ATOM 16027 C C . SER E 2 13 ? -56.002 32.804 -30.406 1.00 61.05 13 SER A C 1
ATOM 16028 O O . SER E 2 13 ? -54.861 32.532 -30.035 1.00 58.61 13 SER A O 1
ATOM 16036 N N . LEU E 2 14 ? -56.349 32.873 -31.685 1.00 62.58 14 LEU A N 1
ATOM 16037 C CA . LEU E 2 14 ? -55.399 32.595 -32.752 1.00 62.82 14 LEU A CA 1
ATOM 16038 C C . LEU E 2 14 ? -54.238 33.587 -32.736 1.00 63.99 14 LEU A C 1
ATOM 16039 O O . LEU E 2 14 ? -54.446 34.800 -32.713 1.00 66.04 14 LEU A O 1
ATOM 16055 N N . GLY E 2 15 ? -53.017 33.060 -32.736 1.00 62.49 15 GLY A N 1
ATOM 16056 C CA . GLY E 2 15 ? -51.821 33.881 -32.790 1.00 63.17 15 GLY A CA 1
ATOM 16057 C C . GLY E 2 15 ? -51.262 34.245 -31.427 1.00 63.17 15 GLY A C 1
ATOM 16058 O O . GLY E 2 15 ? -50.178 34.823 -31.331 1.00 64.54 15 GLY A O 1
ATOM 16062 N N . SER E 2 16 ? -51.992 33.904 -30.370 1.00 62.00 16 SER A N 1
ATOM 16063 C CA . SER E 2 16 ? -51.575 34.248 -29.014 1.00 64.43 16 SER A CA 1
ATOM 16064 C C . SER E 2 16 ? -50.470 33.320 -28.517 1.00 62.43 16 SER A C 1
ATOM 16065 O O . SER E 2 16 ? -50.039 32.412 -29.229 1.00 60.69 16 SER A O 1
ATOM 16073 N N . SER E 2 17 ? -50.017 33.564 -27.291 1.00 63.30 17 SER A N 1
ATOM 16074 C CA . SER E 2 17 ? -48.965 32.766 -26.674 1.00 63.68 17 SER A CA 1
ATOM 16075 C C . SER E 2 17 ? -49.427 32.241 -25.321 1.00 63.01 17 SER A C 1
ATOM 16076 O O . SER E 2 17 ? -50.342 32.792 -24.710 1.00 64.03 17 SER A O 1
ATOM 16084 N N . LEU E 2 18 ? -48.788 31.172 -24.861 1.00 62.37 18 LEU A N 1
ATOM 16085 C CA . LEU E 2 18 ? -49.167 30.528 -23.611 1.00 62.40 18 LEU A CA 1
ATOM 16086 C C . LEU E 2 18 ? -47.972 29.847 -22.956 1.00 63.28 18 LEU A C 1
ATOM 16087 O O . LEU E 2 18 ? -47.134 29.251 -23.635 1.00 62.83 18 LEU A O 1
ATOM 16103 N N . THR E 2 19 ? -47.903 29.942 -21.633 1.00 65.27 19 THR A N 1
ATOM 16104 C CA . THR E 2 19 ? -46.911 29.215 -20.855 1.00 66.30 19 THR A CA 1
ATOM 16105 C C . THR E 2 19 ? -47.618 28.336 -19.832 1.00 66.20 19 THR A C 1
ATOM 16106 O O . THR E 2 19 ? -48.183 28.832 -18.858 1.00 69.66 19 THR A O 1
ATOM 16117 N N . ILE E 2 20 ? -47.600 27.029 -20.075 1.00 64.16 20 ILE A N 1
ATOM 16118 C CA . ILE E 2 20 ? -48.130 26.054 -19.128 1.00 63.38 20 ILE A CA 1
ATOM 16119 C C . ILE E 2 20 ? -47.068 25.756 -18.079 1.00 65.62 20 ILE A C 1
ATOM 16120 O O . ILE E 2 20 ? -45.882 25.719 -18.396 1.00 65.91 20 ILE A O 1
ATOM 16136 N N . THR E 2 21 ? -47.494 25.550 -16.836 1.00 67.49 21 THR A N 1
ATOM 16137 C CA . THR E 2 21 ? -46.577 25.198 -15.754 1.00 69.26 21 THR A CA 1
ATOM 16138 C C . THR E 2 21 ? -46.955 23.854 -15.139 1.00 68.48 21 THR A C 1
ATOM 16139 O O . THR E 2 21 ? -48.101 23.412 -15.239 1.00 67.57 21 THR A O 1
ATOM 16150 N N . CYS E 2 22 ? -45.974 23.207 -14.515 1.00 69.21 22 CYS A N 1
ATOM 16151 C CA . CYS E 2 22 ? -46.173 21.913 -13.869 1.00 68.43 22 CYS A CA 1
ATOM 16152 C C . CYS E 2 22 ? -45.373 21.843 -12.573 1.00 71.04 22 CYS A C 1
ATOM 16153 O O . CYS E 2 22 ? -44.184 21.528 -12.584 1.00 71.26 22 CYS A O 1
ATOM 16160 N N . ARG E 2 23 ? -46.038 22.132 -11.459 1.00 73.41 23 ARG A N 1
ATOM 16161 C CA . ARG E 2 23 ? -45.375 22.230 -10.163 1.00 76.20 23 ARG A CA 1
ATOM 16162 C C . ARG E 2 23 ? -45.544 20.957 -9.341 1.00 74.48 23 ARG A C 1
ATOM 16163 O O . ARG E 2 23 ? -46.441 20.158 -9.598 1.00 71.39 23 ARG A O 1
ATOM 16184 N N . VAL E 2 24 ? -44.677 20.784 -8.347 1.00 77.07 24 VAL A N 1
ATOM 16185 C CA . VAL E 2 24 ? -44.730 19.622 -7.469 1.00 77.79 24 VAL A CA 1
ATOM 16186 C C . VAL E 2 24 ? -45.400 19.974 -6.146 1.00 81.48 24 VAL A C 1
ATOM 16187 O O . VAL E 2 24 ? -45.236 21.078 -5.633 1.00 84.36 24 VAL A O 1
ATOM 16200 N N . SER E 2 25 ? -46.160 19.027 -5.605 1.00 83.13 25 SER A N 1
ATOM 16201 C CA . SER E 2 25 ? -46.815 19.202 -4.313 1.00 89.54 25 SER A CA 1
ATOM 16202 C C . SER E 2 25 ? -46.920 17.862 -3.593 1.00 90.77 25 SER A C 1
ATOM 16203 O O . SER E 2 25 ? -47.066 16.816 -4.227 1.00 86.85 25 SER A O 1
ATOM 16211 N N . GLY E 2 26 ? -46.846 17.901 -2.267 1.00 96.31 26 GLY A N 1
ATOM 16212 C CA . GLY E 2 26 ? -46.868 16.695 -1.460 1.00 97.79 26 GLY A CA 1
ATOM 16213 C C . GLY E 2 26 ? -45.476 16.129 -1.250 1.00 96.17 26 GLY A C 1
ATOM 16214 O O . GLY E 2 26 ? -45.309 15.101 -0.594 1.00 96.13 26 GLY A O 1
ATOM 16218 N N . ASP E 2 27 ? -44.474 16.801 -1.808 1.00 96.73 27 ASP A N 1
ATOM 16219 C CA . ASP E 2 27 ? -43.088 16.378 -1.654 1.00 97.39 27 ASP A CA 1
ATOM 16220 C C . ASP E 2 27 ? -42.591 16.696 -0.244 1.00 103.54 27 ASP A C 1
ATOM 16221 O O . ASP E 2 27 ? -41.964 17.730 -0.014 1.00 105.52 27 ASP A O 1
ATOM 16230 N N . ASP E 2 28 ? -42.874 15.797 0.694 1.00 108.13 28 ASP A N 1
ATOM 16231 C CA . ASP E 2 28 ? -42.499 15.993 2.092 1.00 116.35 28 ASP A CA 1
ATOM 16232 C C . ASP E 2 28 ? -41.082 15.497 2.384 1.00 114.57 28 ASP A C 1
ATOM 16233 O O . ASP E 2 28 ? -40.684 15.392 3.545 1.00 116.58 28 ASP A O 1
ATOM 16242 N N . LEU E 2 29 ? -40.327 15.199 1.329 1.00 110.73 29 LEU A N 1
ATOM 16243 C CA . LEU E 2 29 ? -38.955 14.711 1.466 1.00 111.56 29 LEU A CA 1
ATOM 16244 C C . LEU E 2 29 ? -37.968 15.587 0.696 1.00 109.71 29 LEU A C 1
ATOM 16245 O O . LEU E 2 29 ? -36.762 15.531 0.934 1.00 111.48 29 LEU A O 1
ATOM 16261 N N . GLY E 2 30 ? -38.484 16.393 -0.227 1.00 108.07 30 GLY A N 1
ATOM 16262 C CA . GLY E 2 30 ? -37.648 17.276 -1.019 1.00 106.86 30 GLY A CA 1
ATOM 16263 C C . GLY E 2 30 ? -36.859 16.520 -2.071 1.00 101.97 30 GLY A C 1
ATOM 16264 O O . GLY E 2 30 ? -35.711 16.858 -2.362 1.00 101.83 30 GLY A O 1
ATOM 16268 N N . SER E 2 31 ? -37.480 15.494 -2.643 1.00 98.00 31 SER A N 1
ATOM 16269 C CA . SER E 2 31 ? -36.834 14.666 -3.655 1.00 94.29 31 SER A CA 1
ATOM 16270 C C . SER E 2 31 ? -36.628 15.419 -4.969 1.00 90.37 31 SER A C 1
ATOM 16271 O O . SER E 2 31 ? -35.696 15.128 -5.720 1.00 88.65 31 SER A O 1
ATOM 16279 N N . PHE E 2 32 ? -37.503 16.382 -5.240 1.00 89.00 32 PHE A N 1
ATOM 16280 C CA . PHE E 2 32 ? -37.451 17.147 -6.483 1.00 86.08 32 PHE A CA 1
ATOM 16281 C C . PHE E 2 32 ? -36.614 18.416 -6.368 1.00 88.85 32 PHE A C 1
ATOM 16282 O O . PHE E 2 32 ? -36.281 19.033 -7.380 1.00 88.31 32 PHE A O 1
ATOM 16299 N N . HIS E 2 33 ? -36.280 18.803 -5.141 1.00 92.72 33 HIS A N 1
ATOM 16300 C CA . HIS E 2 33 ? -35.676 20.108 -4.878 1.00 96.52 33 HIS A CA 1
ATOM 16301 C C . HIS E 2 33 ? -34.422 20.384 -5.707 1.00 96.08 33 HIS A C 1
ATOM 16302 O O . HIS E 2 33 ? -34.207 21.511 -6.154 1.00 97.23 33 HIS A O 1
ATOM 16317 N N . PHE E 2 34 ? -33.606 19.357 -5.916 1.00 94.54 34 PHE A N 1
ATOM 16318 C CA . PHE E 2 34 ? -32.360 19.514 -6.660 1.00 94.61 34 PHE A CA 1
ATOM 16319 C C . PHE E 2 34 ? -32.542 19.176 -8.135 1.00 89.02 34 PHE A C 1
ATOM 16320 O O . PHE E 2 34 ? -31.574 19.154 -8.896 1.00 89.02 34 PHE A O 1
ATOM 16337 N N . GLY E 2 35 ? -33.783 18.917 -8.532 1.00 84.62 35 GLY A N 1
ATOM 16338 C CA . GLY E 2 35 ? -34.098 18.648 -9.923 1.00 80.99 35 GLY A CA 1
ATOM 16339 C C . GLY E 2 35 ? -33.294 17.494 -10.486 1.00 79.26 35 GLY A C 1
ATOM 16340 O O . GLY E 2 35 ? -32.634 17.628 -11.517 1.00 78.86 35 GLY A O 1
ATOM 16344 N N . THR E 2 36 A -33.354 16.356 -9.802 1.00 77.82 35 THR A N 1
ATOM 16345 C CA . THR E 2 36 A -32.569 15.189 -10.180 1.00 75.90 35 THR A CA 1
ATOM 16346 C C . THR E 2 36 A -33.334 14.255 -11.118 1.00 69.52 35 THR A C 1
ATOM 16347 O O . THR E 2 36 A -32.761 13.303 -11.648 1.00 67.85 35 THR A O 1
ATOM 16358 N N . TYR E 2 37 B -34.621 14.529 -11.319 1.00 65.60 35 TYR A N 1
ATOM 16359 C CA . TYR E 2 37 B -35.459 13.707 -12.189 1.00 59.92 35 TYR A CA 1
ATOM 16360 C C . TYR E 2 37 B -35.681 14.378 -13.538 1.00 58.19 35 TYR A C 1
ATOM 16361 O O . TYR E 2 37 B -35.869 15.592 -13.614 1.00 58.89 35 TYR A O 1
ATOM 16379 N N . PHE E 2 38 C -35.659 13.578 -14.600 1.00 56.31 35 PHE A N 1
ATOM 16380 C CA . PHE E 2 38 C -35.936 14.072 -15.945 1.00 54.67 35 PHE A CA 1
ATOM 16381 C C . PHE E 2 38 C -37.442 14.229 -16.134 1.00 54.53 35 PHE A C 1
ATOM 16382 O O . PHE E 2 38 C -38.195 13.267 -15.984 1.00 54.04 35 PHE A O 1
ATOM 16399 N N . MET E 2 39 D -37.869 15.450 -16.449 1.00 56.02 35 MET A N 1
ATOM 16400 C CA . MET E 2 39 D -39.287 15.775 -16.601 1.00 55.46 35 MET A CA 1
ATOM 16401 C C . MET E 2 39 D -39.627 16.036 -18.066 1.00 55.63 35 MET A C 1
ATOM 16402 O O . MET E 2 39 D -38.836 16.647 -18.787 1.00 58.43 35 MET A O 1
ATOM 16416 N N . ILE E 2 40 E -40.808 15.593 -18.492 1.00 52.02 35 ILE A N 1
ATOM 16417 C CA . ILE E 2 40 E -41.212 15.694 -19.894 1.00 50.21 35 ILE A CA 1
ATOM 16418 C C . ILE E 2 40 E -42.552 16.404 -20.082 1.00 49.39 35 ILE A C 1
ATOM 16419 O O . ILE E 2 40 E -43.281 16.650 -19.121 1.00 50.70 35 ILE A O 1
ATOM 16435 N N . TRP E 2 41 ? -42.858 16.722 -21.336 1.00 47.26 36 TRP A N 1
ATOM 16436 C CA . TRP E 2 41 ? -44.172 17.217 -21.733 1.00 44.21 36 TRP A CA 1
ATOM 16437 C C . TRP E 2 41 ? -44.727 16.312 -22.827 1.00 44.13 36 TRP A C 1
ATOM 16438 O O . TRP E 2 41 ? -44.002 15.929 -23.747 1.00 44.52 36 TRP A O 1
ATOM 16459 N N . VAL E 2 42 ? -46.011 15.974 -22.720 1.00 44.75 37 VAL A N 1
ATOM 16460 C CA . VAL E 2 42 ? -46.672 15.104 -23.690 1.00 44.64 37 VAL A CA 1
ATOM 16461 C C . VAL E 2 42 ? -47.923 15.767 -24.252 1.00 45.64 37 VAL A C 1
ATOM 16462 O O . VAL E 2 42 ? -48.776 16.244 -23.501 1.00 45.33 37 VAL A O 1
ATOM 16475 N N . ARG E 2 43 ? -48.026 15.773 -25.578 1.00 46.07 38 ARG A N 1
ATOM 16476 C CA . ARG E 2 43 ? -49.163 16.362 -26.275 1.00 47.53 38 ARG A CA 1
ATOM 16477 C C . ARG E 2 43 ? -50.135 15.281 -26.723 1.00 47.74 38 ARG A C 1
ATOM 16478 O O . ARG E 2 43 ? -49.726 14.220 -27.194 1.00 49.49 38 ARG A O 1
ATOM 16499 N N . GLN E 2 44 ? -51.424 15.560 -26.578 1.00 46.71 39 GLN A N 1
ATOM 16500 C CA . GLN E 2 44 ? -52.458 14.665 -27.072 1.00 46.93 39 GLN A CA 1
ATOM 16501 C C . GLN E 2 44 ? -53.612 15.466 -27.658 1.00 44.78 39 GLN A C 1
ATOM 16502 O O . GLN E 2 44 ? -54.446 15.993 -26.925 1.00 44.02 39 GLN A O 1
ATOM 16516 N N . ALA E 2 45 ? -53.655 15.558 -28.983 1.00 45.62 40 ALA A N 1
ATOM 16517 C CA . ALA E 2 45 ? -54.778 16.195 -29.661 1.00 47.50 40 ALA A CA 1
ATOM 16518 C C . ALA E 2 45 ? -56.039 15.367 -29.425 1.00 49.01 40 ALA A C 1
ATOM 16519 O O . ALA E 2 45 ? -55.948 14.170 -29.158 1.00 48.69 40 ALA A O 1
ATOM 16526 N N . PRO E 2 46 ? -57.220 15.999 -29.523 1.00 49.91 41 PRO A N 1
ATOM 16527 C CA . PRO E 2 46 ? -58.479 15.288 -29.265 1.00 50.42 41 PRO A CA 1
ATOM 16528 C C . PRO E 2 46 ? -58.657 14.054 -30.145 1.00 50.33 41 PRO A C 1
ATOM 16529 O O . PRO E 2 46 ? -58.534 14.141 -31.368 1.00 50.08 41 PRO A O 1
ATOM 16540 N N . GLY E 2 47 ? -58.943 12.917 -29.519 1.00 50.80 42 GLY A N 1
ATOM 16541 C CA . GLY E 2 47 ? -59.166 11.677 -30.240 1.00 52.83 42 GLY A CA 1
ATOM 16542 C C . GLY E 2 47 ? -57.915 11.144 -30.912 1.00 52.66 42 GLY A C 1
ATOM 16543 O O . GLY E 2 47 ? -58.001 10.348 -31.843 1.00 55.04 42 GLY A O 1
ATOM 16547 N N . GLN E 2 48 ? -56.753 11.584 -30.438 1.00 50.90 43 GLN A N 1
ATOM 16548 C CA . GLN E 2 48 ? -55.478 11.175 -31.012 1.00 51.80 43 GLN A CA 1
ATOM 16549 C C . GLN E 2 48 ? -54.591 10.525 -29.954 1.00 48.28 43 GLN A C 1
ATOM 16550 O O . GLN E 2 48 ? -55.004 10.359 -28.809 1.00 46.27 43 GLN A O 1
ATOM 16564 N N . GLY E 2 49 ? -53.376 10.156 -30.344 1.00 48.99 44 GLY A N 1
ATOM 16565 C CA . GLY E 2 49 ? -52.472 9.444 -29.460 1.00 48.95 44 GLY A CA 1
ATOM 16566 C C . GLY E 2 49 ? -51.537 10.350 -28.687 1.00 48.56 44 GLY A C 1
ATOM 16567 O O . GLY E 2 49 ? -51.493 11.563 -28.912 1.00 50.45 44 GLY A O 1
ATOM 16571 N N . LEU E 2 50 ? -50.790 9.753 -27.764 1.00 47.03 45 LEU A N 1
ATOM 16572 C CA . LEU E 2 50 ? -49.791 10.478 -26.991 1.00 47.44 45 LEU A CA 1
ATOM 16573 C C . LEU E 2 50 ? -48.574 10.810 -27.845 1.00 47.79 45 LEU A C 1
ATOM 16574 O O . LEU E 2 50 ? -48.134 9.993 -28.656 1.00 47.71 45 LEU A O 1
ATOM 16590 N N . GLU E 2 51 ? -48.031 12.009 -27.645 1.00 47.34 46 GLU A N 1
ATOM 16591 C CA . GLU E 2 51 ? -46.845 12.460 -28.366 1.00 49.26 46 GLU A CA 1
ATOM 16592 C C . GLU E 2 51 ? -45.791 13.007 -27.412 1.00 48.57 46 GLU A C 1
ATOM 16593 O O . GLU E 2 51 ? -46.024 13.997 -26.724 1.00 47.37 46 GLU A O 1
ATOM 16605 N N . TYR E 2 52 ? -44.632 12.362 -27.372 1.00 50.12 47 TYR A N 1
ATOM 16606 C CA . TYR E 2 52 ? -43.499 12.896 -26.628 1.00 50.20 47 TYR A CA 1
ATOM 16607 C C . TYR E 2 52 ? -42.990 14.154 -27.323 1.00 49.81 47 TYR A C 1
ATOM 16608 O O . TYR E 2 52 ? -42.593 14.106 -28.487 1.00 50.18 47 TYR A O 1
ATOM 16626 N N . MET E 2 53 ? -43.017 15.278 -26.610 1.00 49.43 48 MET A N 1
ATOM 16627 C CA . MET E 2 53 ? -42.576 16.557 -27.160 1.00 51.04 48 MET A CA 1
ATOM 16628 C C . MET E 2 53 ? -41.107 16.803 -26.853 1.00 53.78 48 MET A C 1
ATOM 16629 O O . MET E 2 53 ? -40.330 17.191 -27.725 1.00 56.00 48 MET A O 1
ATOM 16643 N N . GLY E 2 54 ? -40.741 16.578 -25.598 1.00 53.57 49 GLY A N 1
ATOM 16644 C CA . GLY E 2 54 ? -39.391 16.827 -25.134 1.00 54.53 49 GLY A CA 1
ATOM 16645 C C . GLY E 2 54 ? -39.356 16.808 -23.622 1.00 53.39 49 GLY A C 1
ATOM 16646 O O . GLY E 2 54 ? -40.320 16.395 -22.976 1.00 51.41 49 GLY A O 1
ATOM 16650 N N . GLY E 2 55 ? -38.246 17.256 -23.050 1.00 54.79 50 GLY A N 1
ATOM 16651 C CA . GLY E 2 55 ? -38.102 17.272 -21.608 1.00 54.47 50 GLY A CA 1
ATOM 16652 C C . GLY E 2 55 ? -36.822 17.940 -21.157 1.00 56.91 50 GLY A C 1
ATOM 16653 O O . GLY E 2 55 ? -36.045 18.436 -21.973 1.00 59.19 50 GLY A O 1
ATOM 16657 N N . ILE E 2 56 ? -36.604 17.952 -19.847 1.00 57.05 51 ILE A N 1
ATOM 16658 C CA . ILE E 2 56 ? -35.412 18.566 -19.280 1.00 60.78 51 ILE A CA 1
ATOM 16659 C C . ILE E 2 56 ? -35.055 17.921 -17.946 1.00 61.90 51 ILE A C 1
ATOM 16660 O O . ILE E 2 56 ? -35.929 17.482 -17.200 1.00 60.74 51 ILE A O 1
ATOM 16676 N N . LEU E 2 57 ? -33.757 17.846 -17.675 1.00 65.01 52 LEU A N 1
ATOM 16677 C CA . LEU E 2 57 ? -33.249 17.418 -16.379 1.00 66.73 52 LEU A CA 1
ATOM 16678 C C . LEU E 2 57 ? -32.815 18.676 -15.626 1.00 72.79 52 LEU A C 1
ATOM 16679 O O . LEU E 2 57 ? -31.699 19.148 -15.821 1.00 77.05 52 LEU A O 1
ATOM 16695 N N . PRO E 2 58 A -33.699 19.228 -14.770 1.00 72.70 52 PRO A N 1
ATOM 16696 C CA . PRO E 2 58 A -33.503 20.577 -14.214 1.00 76.62 52 PRO A CA 1
ATOM 16697 C C . PRO E 2 58 A -32.122 20.836 -13.606 1.00 82.29 52 PRO A C 1
ATOM 16698 O O . PRO E 2 58 A -31.684 21.987 -13.597 1.00 86.42 52 PRO A O 1
ATOM 16709 N N . SER E 2 59 ? -31.453 19.798 -13.108 1.00 83.76 53 SER A N 1
ATOM 16710 C CA . SER E 2 59 ? -30.102 19.962 -12.575 1.00 90.47 53 SER A CA 1
ATOM 16711 C C . SER E 2 59 ? -29.177 20.457 -13.682 1.00 94.82 53 SER A C 1
ATOM 16712 O O . SER E 2 59 ? -28.243 21.220 -13.432 1.00 100.15 53 SER A O 1
ATOM 16720 N N . THR E 2 60 ? -29.450 20.011 -14.905 1.00 94.29 54 THR A N 1
ATOM 16721 C CA . THR E 2 60 ? -28.786 20.531 -16.095 1.00 96.76 54 THR A CA 1
ATOM 16722 C C . THR E 2 60 ? -29.739 21.467 -16.825 1.00 97.09 54 THR A C 1
ATOM 16723 O O . THR E 2 60 ? -30.670 21.018 -17.495 1.00 95.84 54 THR A O 1
ATOM 16734 N N . LYS E 2 61 ? -29.511 22.769 -16.696 1.00 100.56 55 LYS A N 1
ATOM 16735 C CA . LYS E 2 61 ? -30.396 23.761 -17.299 1.00 100.36 55 LYS A CA 1
ATOM 16736 C C . LYS E 2 61 ? -30.318 23.711 -18.827 1.00 99.29 55 LYS A C 1
ATOM 16737 O O . LYS E 2 61 ? -29.984 24.702 -19.473 1.00 103.39 55 LYS A O 1
ATOM 16756 N N . THR E 2 62 ? -30.642 22.551 -19.394 1.00 95.63 56 THR A N 1
ATOM 16757 C CA . THR E 2 62 ? -30.509 22.311 -20.827 1.00 94.31 56 THR A CA 1
ATOM 16758 C C . THR E 2 62 ? -31.640 21.405 -21.304 1.00 85.94 56 THR A C 1
ATOM 16759 O O . THR E 2 62 ? -31.633 20.209 -21.018 1.00 82.13 56 THR A O 1
ATOM 16770 N N . PRO E 2 63 ? -32.621 21.967 -22.030 1.00 83.18 57 PRO A N 1
ATOM 16771 C CA . PRO E 2 63 ? -33.757 21.136 -22.444 1.00 78.45 57 PRO A CA 1
ATOM 16772 C C . PRO E 2 63 ? -33.409 20.106 -23.518 1.00 77.32 57 PRO A C 1
ATOM 16773 O O . PRO E 2 63 ? -32.303 20.114 -24.058 1.00 80.84 57 PRO A O 1
ATOM 16784 N N . THR E 2 64 ? -34.364 19.230 -23.812 1.00 73.28 58 THR A N 1
ATOM 16785 C CA . THR E 2 64 ? -34.250 18.276 -24.909 1.00 73.37 58 THR A CA 1
ATOM 16786 C C . THR E 2 64 ? -35.598 18.186 -25.616 1.00 70.53 58 THR A C 1
ATOM 16787 O O . THR E 2 64 ? -36.645 18.283 -24.976 1.00 66.51 58 THR A O 1
ATOM 16798 N N . TYR E 2 65 ? -35.568 18.000 -26.933 1.00 73.26 59 TYR A N 1
ATOM 16799 C CA . TYR E 2 65 ? -36.788 17.966 -27.736 1.00 73.35 59 TYR A CA 1
ATOM 16800 C C . TYR E 2 65 ? -36.809 16.786 -28.699 1.00 77.42 59 TYR A C 1
ATOM 16801 O O . TYR E 2 65 ? -35.777 16.170 -28.972 1.00 80.17 59 TYR A O 1
ATOM 16819 N N . ALA E 2 66 ? -37.999 16.480 -29.206 1.00 78.22 60 ALA A N 1
ATOM 16820 C CA . ALA E 2 66 ? -38.162 15.495 -30.268 1.00 80.95 60 ALA A CA 1
ATOM 16821 C C . ALA E 2 66 ? -38.076 16.198 -31.617 1.00 85.54 60 ALA A C 1
ATOM 16822 O O . ALA E 2 66 ? -38.176 17.421 -31.686 1.00 86.75 60 ALA A O 1
ATOM 16829 N N . HIS E 2 67 ? -37.893 15.424 -32.683 1.00 89.73 61 HIS A N 1
ATOM 16830 C CA . HIS E 2 67 ? -37.735 15.978 -34.027 1.00 94.84 61 HIS A CA 1
ATOM 16831 C C . HIS E 2 67 ? -38.865 16.932 -34.402 1.00 93.14 61 HIS A C 1
ATOM 16832 O O . HIS E 2 67 ? -38.629 17.994 -34.978 1.00 95.29 61 HIS A O 1
ATOM 16847 N N . LYS E 2 68 ? -40.091 16.548 -34.064 1.00 90.93 62 LYS A N 1
ATOM 16848 C CA . LYS E 2 68 ? -41.277 17.263 -34.520 1.00 90.44 62 LYS A CA 1
ATOM 16849 C C . LYS E 2 68 ? -41.463 18.621 -33.842 1.00 88.44 62 LYS A C 1
ATOM 16850 O O . LYS E 2 68 ? -42.037 19.536 -34.435 1.00 88.44 62 LYS A O 1
ATOM 16869 N N . PHE E 2 69 ? -40.980 18.749 -32.608 1.00 86.50 63 PHE A N 1
ATOM 16870 C CA . PHE E 2 69 ? -41.198 19.958 -31.813 1.00 84.28 63 PHE A CA 1
ATOM 16871 C C . PHE E 2 69 ? -39.908 20.725 -31.522 1.00 88.57 63 PHE A C 1
ATOM 16872 O O . PHE E 2 69 ? -39.918 21.686 -30.753 1.00 86.86 63 PHE A O 1
ATOM 16889 N N . ARG E 2 70 ? -38.809 20.311 -32.145 1.00 95.57 64 ARG A N 1
ATOM 16890 C CA . ARG E 2 70 ? -37.480 20.792 -31.769 1.00 99.04 64 ARG A CA 1
ATOM 16891 C C . ARG E 2 70 ? -37.311 22.307 -31.880 1.00 100.82 64 ARG A C 1
ATOM 16892 O O . ARG E 2 70 ? -36.561 22.904 -31.107 1.00 103.89 64 ARG A O 1
ATOM 16913 N N . GLY E 2 71 ? -38.008 22.922 -32.832 1.00 103.83 65 GLY A N 1
ATOM 16914 C CA . GLY E 2 71 ? -37.875 24.349 -33.074 1.00 105.06 65 GLY A CA 1
ATOM 16915 C C . GLY E 2 71 ? -39.158 25.133 -32.881 1.00 97.56 65 GLY A C 1
ATOM 16916 O O . GLY E 2 71 ? -39.187 26.342 -33.116 1.00 97.16 65 GLY A O 1
ATOM 16920 N N . ARG E 2 72 ? -40.214 24.453 -32.445 1.00 89.08 66 ARG A N 1
ATOM 16921 C CA . ARG E 2 72 ? -41.532 25.069 -32.316 1.00 87.19 66 ARG A CA 1
ATOM 16922 C C . ARG E 2 72 ? -41.939 25.256 -30.855 1.00 83.62 66 ARG A C 1
ATOM 16923 O O . ARG E 2 72 ? -43.022 25.770 -30.571 1.00 83.53 66 ARG A O 1
ATOM 16944 N N . VAL E 2 73 ? -41.066 24.851 -29.935 1.00 81.67 67 VAL A N 1
ATOM 16945 C CA . VAL E 2 73 ? -41.405 24.799 -28.514 1.00 77.15 67 VAL A CA 1
ATOM 16946 C C . VAL E 2 73 ? -40.204 25.138 -27.634 1.00 75.67 67 VAL A C 1
ATOM 16947 O O . VAL E 2 73 ? -39.059 24.865 -27.997 1.00 76.28 67 VAL A O 1
ATOM 16960 N N . SER E 2 74 ? -40.480 25.737 -26.476 1.00 74.56 68 SER A N 1
ATOM 16961 C CA . SER E 2 74 ? -39.448 26.059 -25.494 1.00 75.50 68 SER A CA 1
ATOM 16962 C C . SER E 2 74 ? -39.764 25.424 -24.140 1.00 70.57 68 SER A C 1
ATOM 16963 O O . SER E 2 74 ? -40.801 25.703 -23.538 1.00 68.47 68 SER A O 1
ATOM 16971 N N . ILE E 2 75 ? -38.861 24.567 -23.674 1.00 69.33 69 ILE A N 1
ATOM 16972 C CA . ILE E 2 75 ? -39.014 23.881 -22.393 1.00 67.15 69 ILE A CA 1
ATOM 16973 C C . ILE E 2 75 ? -38.087 24.512 -21.355 1.00 69.83 69 ILE A C 1
ATOM 16974 O O . ILE E 2 75 ? -36.963 24.898 -21.673 1.00 72.86 69 ILE A O 1
ATOM 16990 N N . SER E 2 76 ? -38.560 24.612 -20.116 1.00 69.68 70 SER A N 1
ATOM 16991 C CA . SER E 2 76 ? -37.764 25.185 -19.035 1.00 73.76 70 SER A CA 1
ATOM 16992 C C . SER E 2 76 ? -38.202 24.640 -17.683 1.00 74.17 70 SER A C 1
ATOM 16993 O O . SER E 2 76 ? -39.266 24.033 -17.562 1.00 71.01 70 SER A O 1
ATOM 17001 N N . ALA E 2 77 ? -37.373 24.862 -16.667 1.00 78.47 71 ALA A N 1
ATOM 17002 C CA . ALA E 2 77 ? -37.690 24.417 -15.316 1.00 80.89 71 ALA A CA 1
ATOM 17003 C C . ALA E 2 77 ? -36.921 25.219 -14.271 1.00 88.68 71 ALA A C 1
ATOM 17004 O O . ALA E 2 77 ? -36.136 24.656 -13.510 1.00 88.27 71 ALA A O 1
ATOM 17011 N N . PRO E 2 78 ? -37.150 26.541 -14.228 1.00 97.30 72 PRO A N 1
ATOM 17012 C CA . PRO E 2 78 ? -36.462 27.403 -13.263 1.00 107.46 72 PRO A CA 1
ATOM 17013 C C . PRO E 2 78 ? -37.071 27.326 -11.865 1.00 115.15 72 PRO A C 1
ATOM 17014 O O . PRO E 2 78 ? -38.136 26.733 -11.691 1.00 114.65 72 PRO A O 1
ATOM 17025 N N . GLY E 2 79 ? -36.391 27.919 -10.887 1.00 123.11 73 GLY A N 1
ATOM 17026 C CA . GLY E 2 79 ? -36.897 27.994 -9.529 1.00 129.70 73 GLY A CA 1
ATOM 17027 C C . GLY E 2 79 ? -36.424 26.857 -8.643 1.00 135.17 73 GLY A C 1
ATOM 17028 O O . GLY E 2 79 ? -35.940 25.834 -9.130 1.00 133.26 73 GLY A O 1
ATOM 17032 N N . VAL E 2 80 ? -36.565 27.051 -7.334 1.00 143.78 74 VAL A N 1
ATOM 17033 C CA . VAL E 2 80 ? -36.203 26.041 -6.343 1.00 145.12 74 VAL A CA 1
ATOM 17034 C C . VAL E 2 80 ? -37.351 25.873 -5.342 1.00 144.79 74 VAL A C 1
ATOM 17035 O O . VAL E 2 80 ? -37.581 26.758 -4.518 1.00 150.49 74 VAL A O 1
ATOM 17048 N N . PRO E 2 81 ? -38.079 24.742 -5.407 1.00 140.75 75 PRO A N 1
ATOM 17049 C CA . PRO E 2 81 ? -37.905 23.617 -6.334 1.00 132.38 75 PRO A CA 1
ATOM 17050 C C . PRO E 2 81 ? -38.224 23.998 -7.780 1.00 122.49 75 PRO A C 1
ATOM 17051 O O . PRO E 2 81 ? -38.868 25.022 -8.003 1.00 124.89 75 PRO A O 1
ATOM 17062 N N . PRO E 2 82 ? -37.773 23.186 -8.750 1.00 109.84 76 PRO A N 1
ATOM 17063 C CA . PRO E 2 82 ? -38.006 23.468 -10.172 1.00 100.76 76 PRO A CA 1
ATOM 17064 C C . PRO E 2 82 ? -39.484 23.593 -10.537 1.00 90.40 76 PRO A C 1
ATOM 17065 O O . PRO E 2 82 ? -40.305 22.805 -10.065 1.00 86.93 76 PRO A O 1
ATOM 17076 N N . VAL E 2 83 ? -39.802 24.579 -11.373 1.00 86.03 77 VAL A N 1
ATOM 17077 C CA . VAL E 2 83 ? -41.147 24.749 -11.913 1.00 79.65 77 VAL A CA 1
ATOM 17078 C C . VAL E 2 83 ? -41.133 24.462 -13.410 1.00 74.84 77 VAL A C 1
ATOM 17079 O O . VAL E 2 83 ? -40.842 25.346 -14.216 1.00 76.59 77 VAL A O 1
ATOM 17092 N N . LEU E 2 84 ? -41.441 23.222 -13.776 1.00 69.38 78 LEU A N 1
ATOM 17093 C CA . LEU E 2 84 ? -41.468 22.817 -15.177 1.00 65.67 78 LEU A CA 1
ATOM 17094 C C . LEU E 2 84 ? -42.474 23.649 -15.963 1.00 65.38 78 LEU A C 1
ATOM 17095 O O . LEU E 2 84 ? -43.643 23.738 -15.586 1.00 65.08 78 LEU A O 1
ATOM 17111 N N . SER E 2 85 ? -42.017 24.250 -17.058 1.00 65.25 79 SER A N 1
ATOM 17112 C CA . SER E 2 85 ? -42.875 25.101 -17.872 1.00 65.21 79 SER A CA 1
ATOM 17113 C C . SER E 2 85 ? -42.734 24.808 -19.363 1.00 61.82 79 SER A C 1
ATOM 17114 O O . SER E 2 85 ? -41.684 24.361 -19.829 1.00 60.83 79 SER A O 1
ATOM 17122 N N . LEU E 2 86 ? -43.810 25.073 -20.097 1.00 59.69 80 LEU A N 1
ATOM 17123 C CA . LEU E 2 86 ? -43.861 24.856 -21.538 1.00 57.31 80 LEU A CA 1
ATOM 17124 C C . LEU E 2 86 ? -44.401 26.102 -22.229 1.00 58.29 80 LEU A C 1
ATOM 17125 O O . LEU E 2 86 ? -45.561 26.464 -22.043 1.00 58.89 80 LEU A O 1
ATOM 17141 N N . ALA E 2 87 ? -43.559 26.748 -23.030 1.00 58.09 81 ALA A N 1
ATOM 17142 C CA . ALA E 2 87 ? -43.942 27.971 -23.725 1.00 61.21 81 ALA A CA 1
ATOM 17143 C C . ALA E 2 87 ? -44.320 27.691 -25.177 1.00 61.76 81 ALA A C 1
ATOM 17144 O O . ALA E 2 87 ? -43.522 27.153 -25.946 1.00 61.65 81 ALA A O 1
ATOM 17151 N N . LEU E 2 88 ? -45.548 28.060 -25.533 1.00 63.93 82 LEU A N 1
ATOM 17152 C CA . LEU E 2 88 ? -46.056 27.923 -26.896 1.00 63.80 82 LEU A CA 1
ATOM 17153 C C . LEU E 2 88 ? -46.181 29.293 -27.560 1.00 66.47 82 LEU A C 1
ATOM 17154 O O . LEU E 2 88 ? -46.610 30.259 -26.928 1.00 67.33 82 LEU A O 1
ATOM 17170 N N . THR E 2 89 A -45.814 29.358 -28.838 1.00 70.96 82 THR A N 1
ATOM 17171 C CA . THR E 2 89 A -45.773 30.614 -29.587 1.00 76.04 82 THR A CA 1
ATOM 17172 C C . THR E 2 89 A -46.653 30.553 -30.832 1.00 77.30 82 THR A C 1
ATOM 17173 O O . THR E 2 89 A -46.679 29.540 -31.532 1.00 73.93 82 THR A O 1
ATOM 17184 N N . ASN E 2 90 B -47.358 31.649 -31.105 1.00 82.81 82 ASN A N 1
ATOM 17185 C CA . ASN E 2 90 B -48.195 31.766 -32.296 1.00 88.70 82 ASN A CA 1
ATOM 17186 C C . ASN E 2 90 B -49.169 30.595 -32.407 1.00 77.75 82 ASN A C 1
ATOM 17187 O O . ASN E 2 90 B -49.089 29.789 -33.334 1.00 73.61 82 ASN A O 1
ATOM 17197 N N . LEU E 2 91 C -50.086 30.511 -31.448 1.00 71.67 82 LEU A N 1
ATOM 17198 C CA . LEU E 2 91 C -50.995 29.375 -31.351 1.00 66.30 82 LEU A CA 1
ATOM 17199 C C . LEU E 2 91 C -51.918 29.272 -32.559 1.00 66.33 82 LEU A C 1
ATOM 17200 O O . LEU E 2 91 C -52.486 30.266 -33.015 1.00 68.11 82 LEU A O 1
ATOM 17216 N N . THR E 2 92 ? -52.045 28.051 -33.069 1.00 62.30 83 THR A N 1
ATOM 17217 C CA . THR E 2 92 ? -52.950 27.741 -34.166 1.00 61.27 83 THR A CA 1
ATOM 17218 C C . THR E 2 92 ? -54.144 26.970 -33.620 1.00 57.34 83 THR A C 1
ATOM 17219 O O . THR E 2 92 ? -54.109 26.495 -32.488 1.00 53.72 83 THR A O 1
ATOM 17230 N N . TYR E 2 93 ? -55.192 26.839 -34.425 1.00 58.80 84 TYR A N 1
ATOM 17231 C CA . TYR E 2 93 ? -56.354 26.055 -34.030 1.00 60.35 84 TYR A CA 1
ATOM 17232 C C . TYR E 2 93 ? -55.938 24.606 -33.787 1.00 63.63 84 TYR A C 1
ATOM 17233 O O . TYR E 2 93 ? -56.487 23.926 -32.919 1.00 61.07 84 TYR A O 1
ATOM 17251 N N . ASP E 2 94 ? -54.945 24.155 -34.548 1.00 70.25 85 ASP A N 1
ATOM 17252 C CA . ASP E 2 94 ? -54.483 22.773 -34.487 1.00 70.23 85 ASP A CA 1
ATOM 17253 C C . ASP E 2 94 ? -53.697 22.485 -33.209 1.00 68.44 85 ASP A C 1
ATOM 17254 O O . ASP E 2 94 ? -53.485 21.325 -32.855 1.00 68.52 85 ASP A O 1
ATOM 17263 N N . ASP E 2 95 ? -53.261 23.536 -32.521 1.00 63.88 86 ASP A N 1
ATOM 17264 C CA . ASP E 2 95 ? -52.560 23.374 -31.250 1.00 58.67 86 ASP A CA 1
ATOM 17265 C C . ASP E 2 95 ? -53.529 22.999 -30.130 1.00 54.41 86 ASP A C 1
ATOM 17266 O O . ASP E 2 95 ? -53.112 22.762 -28.996 1.00 53.52 86 ASP A O 1
ATOM 17275 N N . THR E 2 96 ? -54.821 22.962 -30.444 1.00 50.81 87 THR A N 1
ATOM 17276 C CA . THR E 2 96 ? -55.823 22.505 -29.491 1.00 48.51 87 THR A CA 1
ATOM 17277 C C . THR E 2 96 ? -55.522 21.065 -29.093 1.00 48.00 87 THR A C 1
ATOM 17278 O O . THR E 2 96 ? -55.586 20.156 -29.921 1.00 47.44 87 THR A O 1
ATOM 17289 N N . ALA E 2 97 ? -55.191 20.865 -27.823 1.00 47.01 88 ALA A N 1
ATOM 17290 C CA . ALA E 2 97 ? -54.808 19.549 -27.334 1.00 45.59 88 ALA A CA 1
ATOM 17291 C C . ALA E 2 97 ? -54.681 19.556 -25.821 1.00 42.69 88 ALA A C 1
ATOM 17292 O O . ALA E 2 97 ? -54.743 20.611 -25.184 1.00 41.33 88 ALA A O 1
ATOM 17299 N N . THR E 2 98 ? -54.508 18.369 -25.251 1.00 41.72 89 THR A N 1
ATOM 17300 C CA . THR E 2 98 ? -54.180 18.247 -23.842 1.00 42.58 89 THR A CA 1
ATOM 17301 C C . THR E 2 98 ? -52.670 18.075 -23.719 1.00 44.19 89 THR A C 1
ATOM 17302 O O . THR E 2 98 ? -52.069 17.283 -24.445 1.00 45.29 89 THR A O 1
ATOM 17313 N N . TYR E 2 99 ? -52.062 18.844 -22.822 1.00 44.07 90 TYR A N 1
ATOM 17314 C CA . TYR E 2 99 ? -50.621 18.790 -22.609 1.00 43.27 90 TYR A CA 1
ATOM 17315 C C . TYR E 2 99 ? -50.298 18.235 -21.224 1.00 43.86 90 TYR A C 1
ATOM 17316 O O . TYR E 2 99 ? -50.491 18.914 -20.216 1.00 46.07 90 TYR A O 1
ATOM 17334 N N . PHE E 2 100 ? -49.813 16.998 -21.182 1.00 41.96 91 PHE A N 1
ATOM 17335 C CA . PHE E 2 100 ? -49.458 16.353 -19.920 1.00 42.28 91 PHE A CA 1
ATOM 17336 C C . PHE E 2 100 ? -47.998 16.605 -19.556 1.00 42.59 91 PHE A C 1
ATOM 17337 O O . PHE E 2 100 ? -47.131 16.674 -20.431 1.00 39.77 91 PHE A O 1
ATOM 17354 N N . CYS E 2 101 ? -47.739 16.752 -18.260 1.00 43.56 92 CYS A N 1
ATOM 17355 C CA . CYS E 2 101 ? -46.380 16.711 -17.738 1.00 44.36 92 CYS A CA 1
ATOM 17356 C C . CYS E 2 101 ? -46.205 15.399 -16.978 1.00 42.96 92 CYS A C 1
ATOM 17357 O O . CYS E 2 101 ? -47.163 14.869 -16.413 1.00 41.79 92 CYS A O 1
ATOM 17364 N N . ALA E 2 102 ? -44.987 14.868 -16.988 1.00 42.78 93 ALA A N 1
ATOM 17365 C CA . ALA E 2 102 ? -44.701 13.598 -16.330 1.00 44.64 93 ALA A CA 1
ATOM 17366 C C . ALA E 2 102 ? -43.228 13.491 -15.943 1.00 47.78 93 ALA A C 1
ATOM 17367 O O . ALA E 2 102 ? -42.371 14.157 -16.528 1.00 49.55 93 ALA A O 1
ATOM 17374 N N . ARG E 2 103 ? -42.950 12.643 -14.956 1.00 48.76 94 ARG A N 1
ATOM 17375 C CA . ARG E 2 103 ? -41.595 12.437 -14.453 1.00 52.55 94 ARG A CA 1
ATOM 17376 C C . ARG E 2 103 ? -41.027 11.091 -14.878 1.00 51.85 94 ARG A C 1
ATOM 17377 O O . ARG E 2 103 ? -41.660 10.055 -14.685 1.00 51.58 94 ARG A O 1
ATOM 17398 N N . GLU E 2 104 ? -39.821 11.113 -15.434 1.00 53.55 95 GLU A N 1
ATOM 17399 C CA . GLU E 2 104 ? -39.055 9.892 -15.653 1.00 55.71 95 GLU A CA 1
ATOM 17400 C C . GLU E 2 104 ? -38.560 9.383 -14.307 1.00 57.42 95 GLU A C 1
ATOM 17401 O O . GLU E 2 104 ? -37.859 10.101 -13.595 1.00 59.29 95 GLU A O 1
ATOM 17413 N N . ARG E 2 105 ? -38.924 8.153 -13.960 1.00 57.21 96 ARG A N 1
ATOM 17414 C CA . ARG E 2 105 ? -38.573 7.595 -12.657 1.00 59.05 96 ARG A CA 1
ATOM 17415 C C . ARG E 2 105 ? -37.066 7.646 -12.424 1.00 60.63 96 ARG A C 1
ATOM 17416 O O . ARG E 2 105 ? -36.609 8.054 -11.356 1.00 62.14 96 ARG A O 1
ATOM 17437 N N . GLY E 2 106 ? -36.301 7.234 -13.428 1.00 59.99 97 GLY A N 1
ATOM 17438 C CA . GLY E 2 106 ? -34.853 7.311 -13.362 1.00 60.80 97 GLY A CA 1
ATOM 17439 C C . GLY E 2 106 ? -34.243 6.293 -12.418 1.00 61.37 97 GLY A C 1
ATOM 17440 O O . GLY E 2 106 ? -34.947 5.468 -11.839 1.00 59.91 97 GLY A O 1
ATOM 17444 N N . ARG E 2 107 ? -32.923 6.364 -12.267 1.00 63.97 98 ARG A N 1
ATOM 17445 C CA . ARG E 2 107 ? -32.165 5.425 -11.444 1.00 66.02 98 ARG A CA 1
ATOM 17446 C C . ARG E 2 107 ? -32.728 5.280 -10.036 1.00 67.39 98 ARG A C 1
ATOM 17447 O O . ARG E 2 107 ? -32.896 6.265 -9.316 1.00 68.22 98 ARG A O 1
ATOM 17468 N N . HIS E 2 108 ? -33.015 4.040 -9.652 1.00 68.15 99 HIS A N 1
ATOM 17469 C CA . HIS E 2 108 ? -33.478 3.739 -8.304 1.00 70.30 99 HIS A CA 1
ATOM 17470 C C . HIS E 2 108 ? -33.179 2.284 -7.970 1.00 72.23 99 HIS A C 1
ATOM 17471 O O . HIS E 2 108 ? -32.769 1.513 -8.839 1.00 72.54 99 HIS A O 1
ATOM 17486 N N . PHE E 2 109 ? -33.383 1.918 -6.708 1.00 74.97 100 PHE A N 1
ATOM 17487 C CA . PHE E 2 109 ? -33.076 0.576 -6.226 1.00 78.04 100 PHE A CA 1
ATOM 17488 C C . PHE E 2 109 ? -34.348 -0.183 -5.861 1.00 80.30 100 PHE A C 1
ATOM 17489 O O . PHE E 2 109 ? -35.288 0.392 -5.313 1.00 79.11 100 PHE A O 1
ATOM 17506 N N . GLU E 2 110 A -34.366 -1.476 -6.180 1.00 85.25 100 GLU A N 1
ATOM 17507 C CA . GLU E 2 110 A -35.485 -2.356 -5.854 1.00 88.25 100 GLU A CA 1
ATOM 17508 C C . GLU E 2 110 A -35.072 -3.307 -4.725 1.00 94.46 100 GLU A C 1
ATOM 17509 O O . GLU E 2 110 A -34.396 -4.302 -4.977 1.00 93.67 100 GLU A O 1
ATOM 17521 N N . PRO E 2 111 B -35.474 -3.007 -3.475 1.00 100.24 100 PRO A N 1
ATOM 17522 C CA . PRO E 2 111 B -34.991 -3.795 -2.331 1.00 105.04 100 PRO A CA 1
ATOM 17523 C C . PRO E 2 111 B -35.445 -5.254 -2.314 1.00 106.05 100 PRO A C 1
ATOM 17524 O O . PRO E 2 111 B -34.676 -6.118 -1.889 1.00 107.83 100 PRO A O 1
ATOM 17535 N N . LYS E 2 112 C -36.670 -5.521 -2.758 1.00 103.96 100 LYS A N 1
ATOM 17536 C CA . LYS E 2 112 C -37.255 -6.854 -2.624 1.00 106.35 100 LYS A CA 1
ATOM 17537 C C . LYS E 2 112 C -36.428 -7.912 -3.347 1.00 106.10 100 LYS A C 1
ATOM 17538 O O . LYS E 2 112 C -36.190 -8.994 -2.810 1.00 109.75 100 LYS A O 1
ATOM 17557 N N . ASN E 2 113 D -35.992 -7.592 -4.562 1.00 102.65 100 ASN A N 1
ATOM 17558 C CA . ASN E 2 113 D -35.184 -8.506 -5.362 1.00 102.87 100 ASN A CA 1
ATOM 17559 C C . ASN E 2 113 D -33.739 -8.017 -5.477 1.00 99.65 100 ASN A C 1
ATOM 17560 O O . ASN E 2 113 D -32.899 -8.675 -6.091 1.00 99.31 100 ASN A O 1
ATOM 17571 N N . ARG E 2 114 E -33.464 -6.859 -4.880 1.00 97.26 100 ARG A N 1
ATOM 17572 C CA . ARG E 2 114 E -32.120 -6.282 -4.856 1.00 96.40 100 ARG A CA 1
ATOM 17573 C C . ARG E 2 114 E -31.571 -6.059 -6.265 1.00 93.74 100 ARG A C 1
ATOM 17574 O O . ARG E 2 114 E -30.580 -6.675 -6.660 1.00 96.70 100 ARG A O 1
ATOM 17595 N N . ASP E 2 115 F -32.224 -5.170 -7.009 1.00 88.73 100 ASP A N 1
ATOM 17596 C CA . ASP E 2 115 F -31.814 -4.826 -8.368 1.00 85.67 100 ASP A CA 1
ATOM 17597 C C . ASP E 2 115 F -31.701 -3.316 -8.540 1.00 82.85 100 ASP A C 1
ATOM 17598 O O . ASP E 2 115 F -32.533 -2.561 -8.036 1.00 80.75 100 ASP A O 1
ATOM 17607 N N . ASN E 2 116 G -30.668 -2.887 -9.259 1.00 83.24 100 ASN A N 1
ATOM 17608 C CA . ASN E 2 116 G -30.503 -1.483 -9.613 1.00 81.23 100 ASN A CA 1
ATOM 17609 C C . ASN E 2 116 G -31.168 -1.208 -10.957 1.00 76.94 100 ASN A C 1
ATOM 17610 O O . ASN E 2 116 G -30.700 -1.672 -11.997 1.00 76.86 100 ASN A O 1
ATOM 17621 N N . LEU E 2 117 H -32.263 -0.454 -10.925 1.00 73.83 100 LEU A N 1
ATOM 17622 C CA . LEU E 2 117 H -33.076 -0.205 -12.113 1.00 72.35 100 LEU A CA 1
ATOM 17623 C C . LEU E 2 117 H -32.698 1.096 -12.816 1.00 73.53 100 LEU A C 1
ATOM 17624 O O . LEU E 2 117 H -32.251 2.050 -12.181 1.00 76.43 100 LEU A O 1
ATOM 17640 N N . GLU E 2 118 I -32.889 1.124 -14.132 1.00 72.16 100 GLU A N 1
ATOM 17641 C CA . GLU E 2 118 I -32.599 2.308 -14.934 1.00 71.38 100 GLU A CA 1
ATOM 17642 C C . GLU E 2 118 I -33.697 3.356 -14.787 1.00 68.02 100 GLU A C 1
ATOM 17643 O O . GLU E 2 118 I -33.420 4.552 -14.711 1.00 67.17 100 GLU A O 1
ATOM 17655 N N . GLY E 2 119 J -34.944 2.898 -14.765 1.00 66.30 100 GLY A N 1
ATOM 17656 C CA . GLY E 2 119 J -36.075 3.777 -14.542 1.00 64.66 100 GLY A CA 1
ATOM 17657 C C . GLY E 2 119 J -36.448 4.610 -15.753 1.00 62.28 100 GLY A C 1
ATOM 17658 O O . GLY E 2 119 J -36.813 5.779 -15.619 1.00 60.36 100 GLY A O 1
ATOM 17662 N N . LYS E 2 120 K -36.361 4.009 -16.935 1.00 62.23 100 LYS A N 1
ATOM 17663 C CA . LYS E 2 120 K -36.714 4.699 -18.170 1.00 62.81 100 LYS A CA 1
ATOM 17664 C C . LYS E 2 120 K -38.210 4.584 -18.451 1.00 62.10 100 LYS A C 1
ATOM 17665 O O . LYS E 2 120 K -38.620 4.074 -19.493 1.00 62.56 100 LYS A O 1
ATOM 17684 N N . PHE E 2 121 L -39.018 5.060 -17.509 1.00 60.69 100 PHE A N 1
ATOM 17685 C CA . PHE E 2 121 L -40.467 5.055 -17.657 1.00 58.75 100 PHE A CA 1
ATOM 17686 C C . PHE E 2 121 L -41.075 6.202 -16.858 1.00 57.13 100 PHE A C 1
ATOM 17687 O O . PHE E 2 121 L -40.389 6.831 -16.052 1.00 58.29 100 PHE A O 1
ATOM 17704 N N . PHE E 2 122 M -42.360 6.463 -17.079 1.00 54.77 100 PHE A N 1
ATOM 17705 C CA . PHE E 2 122 M -43.028 7.615 -16.477 1.00 53.37 100 PHE A CA 1
ATOM 17706 C C . PHE E 2 122 M -44.109 7.192 -15.487 1.00 51.82 100 PHE A C 1
ATOM 17707 O O . PHE E 2 122 M -45.221 6.836 -15.874 1.00 51.48 100 PHE A O 1
ATOM 17724 N N . ASP E 2 123 ? -43.775 7.242 -14.203 1.00 52.20 101 ASP A N 1
ATOM 17725 C CA . ASP E 2 123 ? -44.675 6.756 -13.164 1.00 55.13 101 ASP A CA 1
ATOM 17726 C C . ASP E 2 123 ? -45.647 7.837 -12.705 1.00 53.49 101 ASP A C 1
ATOM 17727 O O . ASP E 2 123 ? -46.816 7.553 -12.446 1.00 54.48 101 ASP A O 1
ATOM 17736 N N . LEU E 2 124 ? -45.165 9.073 -12.616 1.00 52.94 102 LEU A N 1
ATOM 17737 C CA . LEU E 2 124 ? -45.975 10.179 -12.113 1.00 54.36 102 LEU A CA 1
ATOM 17738 C C . LEU E 2 124 ? -46.402 11.113 -13.247 1.00 51.73 102 LEU A C 1
ATOM 17739 O O . LEU E 2 124 ? -45.577 11.543 -14.051 1.00 49.50 102 LEU A O 1
ATOM 17755 N N . TRP E 2 125 ? -47.698 11.415 -13.298 1.00 51.64 103 TRP A N 1
ATOM 17756 C CA . TRP E 2 125 ? -48.277 12.232 -14.366 1.00 49.71 103 TRP A CA 1
ATOM 17757 C C . TRP E 2 125 ? -49.110 13.393 -13.822 1.00 51.75 103 TRP A C 1
ATOM 17758 O O . TRP E 2 125 ? -49.747 13.280 -12.775 1.00 53.56 103 TRP A O 1
ATOM 17779 N N . GLY E 2 126 ? -49.110 14.505 -14.551 1.00 52.14 104 GLY A N 1
ATOM 17780 C CA . GLY E 2 126 ? -49.991 15.616 -14.244 1.00 54.17 104 GLY A CA 1
ATOM 17781 C C . GLY E 2 126 ? -51.363 15.334 -14.820 1.00 54.51 104 GLY A C 1
ATOM 17782 O O . GLY E 2 126 ? -51.498 14.509 -15.725 1.00 53.01 104 GLY A O 1
ATOM 17786 N N . ARG E 2 127 ? -52.384 16.009 -14.304 1.00 53.76 105 ARG A N 1
ATOM 17787 C CA . ARG E 2 127 ? -53.752 15.755 -14.742 1.00 53.77 105 ARG A CA 1
ATOM 17788 C C . ARG E 2 127 ? -53.983 16.273 -16.161 1.00 49.68 105 ARG A C 1
ATOM 17789 O O . ARG E 2 127 ? -54.990 15.950 -16.790 1.00 48.77 105 ARG A O 1
ATOM 17810 N N . GLY E 2 128 ? -53.046 17.076 -16.658 1.00 46.49 106 GLY A N 1
ATOM 17811 C CA . GLY E 2 128 ? -53.106 17.573 -18.020 1.00 44.92 106 GLY A CA 1
ATOM 17812 C C . GLY E 2 128 ? -53.807 18.915 -18.140 1.00 46.73 106 GLY A C 1
ATOM 17813 O O . GLY E 2 128 ? -54.809 19.166 -17.471 1.00 44.78 106 GLY A O 1
ATOM 17817 N N . THR E 2 129 ? -53.267 19.777 -18.999 1.00 44.92 107 THR A N 1
ATOM 17818 C CA . THR E 2 129 ? -53.870 21.074 -19.294 1.00 47.38 107 THR A CA 1
ATOM 17819 C C . THR E 2 129 ? -54.415 21.078 -20.716 1.00 46.07 107 THR A C 1
ATOM 17820 O O . THR E 2 129 ? -53.651 21.049 -21.679 1.00 45.45 107 THR A O 1
ATOM 17831 N N . PHE E 2 130 ? -55.736 21.107 -20.845 1.00 47.38 108 PHE A N 1
ATOM 17832 C CA . PHE E 2 130 ? -56.365 21.170 -22.158 1.00 48.80 108 PHE A CA 1
ATOM 17833 C C . PHE E 2 130 ? -56.521 22.612 -22.618 1.00 49.53 108 PHE A C 1
ATOM 17834 O O . PHE E 2 130 ? -57.321 23.359 -22.062 1.00 51.95 108 PHE A O 1
ATOM 17851 N N . VAL E 2 131 ? -55.763 22.993 -23.642 1.00 48.38 109 VAL A N 1
ATOM 17852 C CA . VAL E 2 131 ? -55.848 24.342 -24.189 1.00 49.26 109 VAL A CA 1
ATOM 17853 C C . VAL E 2 131 ? -56.720 24.323 -25.444 1.00 48.88 109 VAL A C 1
ATOM 17854 O O . VAL E 2 131 ? -56.549 23.479 -26.324 1.00 47.90 109 VAL A O 1
ATOM 17867 N N . ARG E 2 132 ? -57.671 25.250 -25.498 1.00 50.23 110 ARG A N 1
ATOM 17868 C CA . ARG E 2 132 ? -58.574 25.385 -26.634 1.00 49.47 110 ARG A CA 1
ATOM 17869 C C . ARG E 2 132 ? -58.219 26.648 -27.405 1.00 48.68 110 ARG A C 1
ATOM 17870 O O . ARG E 2 132 ? -58.141 27.729 -26.828 1.00 49.77 110 ARG A O 1
ATOM 17891 N N . VAL E 2 133 ? -57.987 26.497 -28.704 1.00 48.78 111 VAL A N 1
ATOM 17892 C CA . VAL E 2 133 ? -57.749 27.631 -29.591 1.00 50.37 111 VAL A CA 1
ATOM 17893 C C . VAL E 2 133 ? -58.916 27.736 -30.565 1.00 50.86 111 VAL A C 1
ATOM 17894 O O . VAL E 2 133 ? -59.081 26.881 -31.440 1.00 49.45 111 VAL A O 1
ATOM 17907 N N . SER E 2 134 ? -59.726 28.780 -30.395 1.00 56.43 112 SER A N 1
ATOM 17908 C CA . SER E 2 134 ? -60.975 28.929 -31.139 1.00 55.83 112 SER A CA 1
ATOM 17909 C C . SER E 2 134 ? -61.034 30.226 -31.941 1.00 55.35 112 SER A C 1
ATOM 17910 O O . SER E 2 134 ? -60.348 31.191 -31.612 1.00 57.19 112 SER A O 1
ATOM 17918 N N . PRO E 2 135 ? -61.863 30.250 -32.999 1.00 52.38 113 PRO A N 1
ATOM 17919 C CA . PRO E 2 135 ? -62.121 31.497 -33.729 1.00 52.16 113 PRO A CA 1
ATOM 17920 C C . PRO E 2 135 ? -62.680 32.588 -32.816 1.00 56.20 113 PRO A C 1
ATOM 17921 O O . PRO E 2 135 ? -63.301 32.266 -31.799 1.00 57.87 113 PRO A O 1
ATOM 17932 N N . ALA E 2 136 ? -62.472 33.851 -33.187 1.00 56.97 114 ALA A N 1
ATOM 17933 C CA . ALA E 2 136 ? -62.846 34.985 -32.346 1.00 59.08 114 ALA A CA 1
ATOM 17934 C C . ALA E 2 136 ? -64.246 35.523 -32.654 1.00 59.89 114 ALA A C 1
ATOM 17935 O O . ALA E 2 136 ? -64.682 36.502 -32.044 1.00 63.59 114 ALA A O 1
ATOM 17942 N N . SER E 2 137 ? -64.948 34.901 -33.596 1.00 57.45 115 SER A N 1
ATOM 17943 C CA . SER E 2 137 ? -66.295 35.346 -33.949 1.00 57.88 115 SER A CA 1
ATOM 17944 C C . SER E 2 137 ? -67.076 34.240 -34.649 1.00 54.29 115 SER A C 1
ATOM 17945 O O . SER E 2 137 ? -66.491 33.286 -35.166 1.00 54.45 115 SER A O 1
ATOM 17953 N N . THR E 2 138 ? -68.400 34.369 -34.663 1.00 50.80 116 THR A N 1
ATOM 17954 C CA . THR E 2 138 ? -69.252 33.307 -35.178 1.00 47.95 116 THR A CA 1
ATOM 17955 C C . THR E 2 138 ? -69.146 33.191 -36.693 1.00 45.47 116 THR A C 1
ATOM 17956 O O . THR E 2 138 ? -68.658 34.094 -37.373 1.00 43.42 116 THR A O 1
ATOM 17967 N N . LYS E 2 139 ? -69.620 32.065 -37.210 1.00 44.50 117 LYS A N 1
ATOM 17968 C CA . LYS E 2 139 ? -69.494 31.734 -38.619 1.00 44.18 117 LYS A CA 1
ATOM 17969 C C . LYS E 2 139 ? -70.673 30.858 -39.016 1.00 41.96 117 LYS A C 1
ATOM 17970 O O . LYS E 2 139 ? -70.863 29.780 -38.462 1.00 40.88 117 LYS A O 1
ATOM 17989 N N . GLY E 2 140 ? -71.480 31.334 -39.955 1.00 43.57 118 GLY A N 1
ATOM 17990 C CA . GLY E 2 140 ? -72.656 30.599 -40.378 1.00 41.94 118 GLY A CA 1
ATOM 17991 C C . GLY E 2 140 ? -72.286 29.432 -41.277 1.00 42.45 118 GLY A C 1
ATOM 17992 O O . GLY E 2 140 ? -71.257 29.480 -41.954 1.00 42.15 118 GLY A O 1
ATOM 17996 N N . PRO E 2 141 ? -73.124 28.379 -41.295 1.00 41.90 119 PRO A N 1
ATOM 17997 C CA . PRO E 2 141 ? -72.857 27.189 -42.109 1.00 43.38 119 PRO A CA 1
ATOM 17998 C C . PRO E 2 141 ? -73.219 27.363 -43.576 1.00 44.29 119 PRO A C 1
ATOM 17999 O O . PRO E 2 141 ? -74.134 28.112 -43.891 1.00 44.13 119 PRO A O 1
ATOM 18010 N N . SER E 2 142 ? -72.506 26.664 -44.453 1.00 47.49 120 SER A N 1
ATOM 18011 C CA . SER E 2 142 ? -72.907 26.515 -45.847 1.00 47.68 120 SER A CA 1
ATOM 18012 C C . SER E 2 142 ? -73.536 25.135 -46.011 1.00 44.20 120 SER A C 1
ATOM 18013 O O . SER E 2 142 ? -72.920 24.127 -45.661 1.00 44.87 120 SER A O 1
ATOM 18021 N N . VAL E 2 143 ? -74.760 25.090 -46.525 1.00 39.86 121 VAL A N 1
ATOM 18022 C CA . VAL E 2 143 ? -75.502 23.835 -46.638 1.00 38.19 121 VAL A CA 1
ATOM 18023 C C . VAL E 2 143 ? -75.506 23.320 -48.072 1.00 39.45 121 VAL A C 1
ATOM 18024 O O . VAL E 2 143 ? -75.836 24.051 -48.998 1.00 40.79 121 VAL A O 1
ATOM 18037 N N . PHE E 2 144 ? -75.132 22.055 -48.246 1.00 40.01 122 PHE A N 1
ATOM 18038 C CA . PHE E 2 144 ? -75.123 21.431 -49.566 1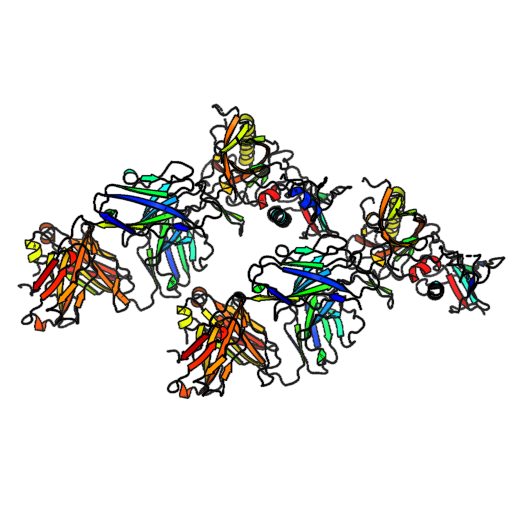.00 38.05 122 PHE A CA 1
ATOM 18039 C C . PHE E 2 144 ? -75.897 20.118 -49.529 1.00 36.42 122 PHE A C 1
ATOM 18040 O O . PHE E 2 144 ? -75.951 19.452 -48.492 1.00 34.03 122 PHE A O 1
ATOM 18057 N N . PRO E 2 145 ? -76.518 19.749 -50.659 1.00 36.95 123 PRO A N 1
ATOM 18058 C CA . PRO E 2 145 ? -77.317 18.525 -50.700 1.00 38.39 123 PRO A CA 1
ATOM 18059 C C . PRO E 2 145 ? -76.464 17.278 -50.905 1.00 39.41 123 PRO A C 1
ATOM 18060 O O . PRO E 2 145 ? -75.456 17.323 -51.616 1.00 43.80 123 PRO A O 1
ATOM 18071 N N . LEU E 2 146 ? -76.869 16.190 -50.262 1.00 36.00 124 LEU A N 1
ATOM 18072 C CA . LEU E 2 146 ? -76.301 14.871 -50.499 1.00 37.24 124 LEU A CA 1
ATOM 18073 C C . LEU E 2 146 ? -77.354 14.057 -51.244 1.00 35.38 124 LEU A C 1
ATOM 18074 O O . LEU E 2 146 ? -78.295 13.550 -50.638 1.00 33.12 124 LEU A O 1
ATOM 18090 N N . ALA E 2 147 ? -77.204 13.974 -52.563 1.00 37.09 125 ALA A N 1
ATOM 18091 C CA . ALA E 2 147 ? -78.233 13.410 -53.433 1.00 39.93 125 ALA A CA 1
ATOM 18092 C C . ALA E 2 147 ? -78.525 11.934 -53.130 1.00 44.42 125 ALA A C 1
ATOM 18093 O O . ALA E 2 147 ? -77.628 11.194 -52.720 1.00 45.72 125 ALA A O 1
ATOM 18100 N N . PRO E 2 148 ? -79.779 11.497 -53.361 1.00 46.34 126 PRO A N 1
ATOM 18101 C CA . PRO E 2 148 ? -80.219 10.140 -53.009 1.00 45.61 126 PRO A CA 1
ATOM 18102 C C . PRO E 2 148 ? -79.373 9.031 -53.627 1.00 45.56 126 PRO A C 1
ATOM 18103 O O . PRO E 2 148 ? -78.953 9.119 -54.782 1.00 47.15 126 PRO A O 1
ATOM 18114 N N . SER E 2 149 ? -79.143 7.982 -52.847 1.00 44.48 127 SER A N 1
ATOM 18115 C CA . SER E 2 149 ? -78.418 6.815 -53.316 1.00 46.58 127 SER A CA 1
ATOM 18116 C C . SER E 2 149 ? -78.956 5.576 -52.611 1.00 47.87 127 SER A C 1
ATOM 18117 O O . SER E 2 149 ? -79.242 5.610 -51.409 1.00 47.37 127 SER A O 1
ATOM 18125 N N . SER E 2 150 ? -79.106 4.499 -53.378 1.00 49.61 128 SER A N 1
ATOM 18126 C CA . SER E 2 150 ? -79.608 3.223 -52.875 1.00 50.42 128 SER A CA 1
ATOM 18127 C C . SER E 2 150 ? -78.495 2.190 -52.752 1.00 53.04 128 SER A C 1
ATOM 18128 O O . SER E 2 150 ? -78.758 1.023 -52.458 1.00 56.88 128 SER A O 1
ATOM 18136 N N . LYS E 2 151 ? -77.257 2.606 -52.992 1.00 53.16 129 LYS A N 1
ATOM 18137 C CA . LYS E 2 151 ? -76.137 1.672 -53.004 1.00 57.99 129 LYS A CA 1
ATOM 18138 C C . LYS E 2 151 ? -75.913 0.984 -51.659 1.00 57.35 129 LYS A C 1
ATOM 18139 O O . LYS E 2 151 ? -75.650 -0.217 -51.610 1.00 58.27 129 LYS A O 1
ATOM 18158 N N . SER E 2 152 ? -76.012 1.751 -50.577 1.00 55.72 130 SER A N 1
ATOM 18159 C CA . SER E 2 152 ? -75.672 1.255 -49.246 1.00 58.05 130 SER A CA 1
ATOM 18160 C C . SER E 2 152 ? -76.887 1.030 -48.352 1.00 55.43 130 SER A C 1
ATOM 18161 O O . SER E 2 152 ? -76.743 0.600 -47.209 1.00 57.19 130 SER A O 1
ATOM 18169 N N . THR E 2 153 ? -78.077 1.311 -48.871 1.00 52.55 131 THR A N 1
ATOM 18170 C CA . THR E 2 153 ? -79.306 1.124 -48.105 1.00 52.72 131 THR A CA 1
ATOM 18171 C C . THR E 2 153 ? -79.959 -0.202 -48.467 1.00 56.00 131 THR A C 1
ATOM 18172 O O . THR E 2 153 ? -79.551 -0.857 -49.424 1.00 61.09 131 THR A O 1
ATOM 18183 N N . SER E 2 154 ? -80.970 -0.599 -47.699 1.00 55.15 132 SER A N 1
ATOM 18184 C CA . SER E 2 154 ? -81.658 -1.864 -47.943 1.00 57.25 132 SER A CA 1
ATOM 18185 C C . SER E 2 154 ? -82.625 -1.737 -49.116 1.00 54.47 132 SER A C 1
ATOM 18186 O O . SER E 2 154 ? -82.940 -0.631 -49.552 1.00 51.24 132 SER A O 1
ATOM 18194 N N . GLY E 2 155 ? -83.093 -2.876 -49.619 1.00 57.28 133 GLY A N 1
ATOM 18195 C CA . GLY E 2 155 ? -83.978 -2.903 -50.771 1.00 58.25 133 GLY A CA 1
ATOM 18196 C C . GLY E 2 155 ? -85.244 -2.086 -50.584 1.00 57.27 133 GLY A C 1
ATOM 18197 O O . GLY E 2 155 ? -85.931 -2.210 -49.569 1.00 58.57 133 GLY A O 1
ATOM 18201 N N . GLY E 2 156 ? -85.547 -1.246 -51.570 1.00 54.90 134 GLY A N 1
ATOM 18202 C CA . GLY E 2 156 ? -86.745 -0.428 -51.549 1.00 56.37 134 GLY A CA 1
ATOM 18203 C C . GLY E 2 156 ? -86.556 0.929 -50.895 1.00 56.47 134 GLY A C 1
ATOM 18204 O O . GLY E 2 156 ? -87.532 1.653 -50.682 1.00 58.10 134 GLY A O 1
ATOM 18208 N N . THR E 2 157 ? -85.313 1.284 -50.579 1.00 54.04 135 THR A N 1
ATOM 18209 C CA . THR E 2 157 ? -85.037 2.558 -49.922 1.00 53.15 135 THR A CA 1
ATOM 18210 C C . THR E 2 157 ? -83.861 3.299 -50.550 1.00 50.61 135 THR A C 1
ATOM 18211 O O . THR E 2 157 ? -83.134 2.759 -51.387 1.00 51.88 135 THR A O 1
ATOM 18222 N N . ALA E 2 158 ? -83.702 4.551 -50.137 1.00 46.00 136 ALA A N 1
ATOM 18223 C CA . ALA E 2 158 ? -82.621 5.406 -50.605 1.00 45.24 136 ALA A CA 1
ATOM 18224 C C . ALA E 2 158 ? -82.213 6.364 -49.500 1.00 42.53 136 ALA A C 1
ATOM 18225 O O . ALA E 2 158 ? -83.052 6.819 -48.719 1.00 40.86 136 ALA A O 1
ATOM 18232 N N . ALA E 2 159 ? -80.920 6.665 -49.442 1.00 42.72 137 ALA A N 1
ATOM 18233 C CA . ALA E 2 159 ? -80.396 7.607 -48.462 1.00 41.47 137 ALA A CA 1
ATOM 18234 C C . ALA E 2 159 ? -80.068 8.942 -49.115 1.00 40.52 137 ALA A C 1
ATOM 18235 O O . ALA E 2 159 ? -79.318 8.997 -50.087 1.00 41.40 137 ALA A O 1
ATOM 18242 N N . LEU E 2 160 ? -80.645 10.012 -48.579 1.00 39.93 138 LEU A N 1
ATOM 18243 C CA . LEU E 2 160 ? -80.311 11.371 -48.994 1.00 37.68 138 LEU A CA 1
ATOM 18244 C C . LEU E 2 160 ? -80.001 12.212 -47.760 1.00 38.36 138 LEU A C 1
ATOM 18245 O O . LEU E 2 160 ? -80.380 11.844 -46.647 1.00 39.48 138 LEU A O 1
ATOM 18261 N N . GLY E 2 161 ? -79.316 13.336 -47.943 1.00 36.89 139 GLY A N 1
ATOM 18262 C CA . GLY E 2 161 ? -78.945 14.147 -46.800 1.00 36.79 139 GLY A CA 1
ATOM 18263 C C . GLY E 2 161 ? -78.528 15.571 -47.094 1.00 36.90 139 GLY A C 1
ATOM 18264 O O . GLY E 2 161 ? -78.622 16.049 -48.225 1.00 37.67 139 GLY A O 1
ATOM 18268 N N . CYS E 2 162 ? -78.068 16.248 -46.047 1.00 35.89 140 CYS A N 1
ATOM 18269 C CA . CYS E 2 162 ? -77.527 17.593 -46.168 1.00 34.89 140 CYS A CA 1
ATOM 18270 C C . CYS E 2 162 ? -76.163 17.676 -45.499 1.00 33.20 140 CYS A C 1
ATOM 18271 O O . CYS E 2 162 ? -75.982 17.212 -44.376 1.00 34.04 140 CYS A O 1
ATOM 18278 N N . LEU E 2 163 ? -75.204 18.258 -46.210 1.00 34.23 141 LEU A N 1
ATOM 18279 C CA . LEU E 2 163 ? -73.892 18.562 -45.652 1.00 34.94 141 LEU A CA 1
ATOM 18280 C C . LEU E 2 163 ? -73.891 19.986 -45.087 1.00 35.84 141 LEU A C 1
ATOM 18281 O O . LEU E 2 163 ? -74.053 20.952 -45.830 1.00 36.90 141 LEU A O 1
ATOM 18297 N N . VAL E 2 164 ? -73.728 20.099 -43.772 1.00 35.20 142 VAL A N 1
ATOM 18298 C CA . VAL E 2 164 ? -73.664 21.384 -43.083 1.00 35.18 142 VAL A CA 1
ATOM 18299 C C . VAL E 2 164 ? -72.207 21.736 -42.793 1.00 35.98 142 VAL A C 1
ATOM 18300 O O . VAL E 2 164 ? -71.620 21.228 -41.839 1.00 36.50 142 VAL A O 1
ATOM 18313 N N . LYS E 2 165 ? -71.637 22.618 -43.610 1.00 36.78 143 LYS A N 1
ATOM 18314 C CA . LYS E 2 165 ? -70.189 22.804 -43.654 1.00 41.33 143 LYS A CA 1
ATOM 18315 C C . LYS E 2 165 ? -69.685 24.103 -43.008 1.00 40.95 143 LYS A C 1
ATOM 18316 O O . LYS E 2 165 ? -70.265 25.175 -43.195 1.00 40.89 143 LYS A O 1
ATOM 18335 N N . ASP E 2 166 ? -68.597 23.978 -42.248 1.00 40.88 144 ASP A N 1
ATOM 18336 C CA . ASP E 2 166 ? -67.840 25.115 -41.710 1.00 42.03 144 ASP A CA 1
ATOM 18337 C C . ASP E 2 166 ? -68.668 26.131 -40.923 1.00 41.62 144 ASP A C 1
ATOM 18338 O O . ASP E 2 166 ? -68.911 27.236 -41.398 1.00 44.68 144 ASP A O 1
ATOM 18347 N N . TYR E 2 167 ? -69.077 25.764 -39.714 1.00 38.82 145 TYR A N 1
ATOM 18348 C CA . TYR E 2 167 ? -69.766 26.698 -38.835 1.00 37.91 145 TYR A CA 1
ATOM 18349 C C . TYR E 2 167 ? -69.080 26.756 -37.475 1.00 38.17 145 TYR A C 1
ATOM 18350 O O . TYR E 2 167 ? -68.291 25.880 -37.123 1.00 39.58 145 TYR A O 1
ATOM 18368 N N . PHE E 2 168 ? -69.373 27.808 -36.725 1.00 39.68 146 PHE A N 1
ATOM 18369 C CA . PHE E 2 168 ? -68.825 27.975 -35.387 1.00 41.06 146 PHE A CA 1
ATOM 18370 C C . PHE E 2 168 ? -69.561 29.092 -34.653 1.00 41.53 146 PHE A C 1
ATOM 18371 O O . PHE E 2 168 ? -69.827 30.145 -35.238 1.00 37.56 146 PHE A O 1
ATOM 18388 N N . PRO E 2 169 ? -69.897 28.875 -33.370 1.00 44.71 147 PRO A N 1
ATOM 18389 C CA . PRO E 2 169 ? -69.707 27.651 -32.586 1.00 45.48 147 PRO A CA 1
ATOM 18390 C C . PRO E 2 169 ? -70.860 26.669 -32.764 1.00 48.95 147 PRO A C 1
ATOM 18391 O O . PRO E 2 169 ? -71.753 26.915 -33.579 1.00 48.97 147 PRO A O 1
ATOM 18402 N N . GLU E 2 170 ? -70.820 25.566 -32.019 1.00 48.96 148 GLU A N 1
ATOM 18403 C CA . GLU E 2 170 ? -71.974 24.691 -31.860 1.00 49.37 148 GLU A CA 1
ATOM 18404 C C . GLU E 2 170 ? -73.071 25.441 -31.106 1.00 51.20 148 GLU A C 1
ATOM 18405 O O . GLU E 2 170 ? -72.780 26.412 -30.404 1.00 55.77 148 GLU A O 1
ATOM 18417 N N . PRO E 2 171 ? -74.331 24.994 -31.224 1.00 49.42 149 PRO A N 1
ATOM 18418 C CA . PRO E 2 171 ? -74.821 23.859 -32.005 1.00 48.63 149 PRO A CA 1
ATOM 18419 C C . PRO E 2 171 ? -75.530 24.267 -33.289 1.00 48.29 149 PRO A C 1
ATOM 18420 O O . PRO E 2 171 ? -75.846 25.440 -33.487 1.00 47.86 149 PRO A O 1
ATOM 18431 N N . VAL E 2 172 ? -75.763 23.283 -34.150 1.00 48.67 150 VAL A N 1
ATOM 18432 C CA . VAL E 2 172 ? -76.664 23.417 -35.283 1.00 48.71 150 VAL A CA 1
ATOM 18433 C C . VAL E 2 172 ? -77.731 22.333 -35.148 1.00 49.29 150 VAL A C 1
ATOM 18434 O O . VAL E 2 172 ? -77.408 21.173 -34.891 1.00 48.48 150 VAL A O 1
ATOM 18447 N N . THR E 2 173 ? -78.998 22.712 -35.289 1.00 48.83 151 THR A N 1
ATOM 18448 C CA . THR E 2 173 ? -80.084 21.738 -35.321 1.00 46.71 151 THR A CA 1
ATOM 18449 C C . THR E 2 173 ? -80.472 21.463 -36.767 1.00 43.09 151 THR A C 1
ATOM 18450 O O . THR E 2 173 ? -80.356 22.339 -37.624 1.00 41.83 151 THR A O 1
ATOM 18461 N N . VAL E 2 174 ? -80.923 20.242 -37.031 1.00 42.11 152 VAL A N 1
ATOM 18462 C CA . VAL E 2 174 ? -81.419 19.866 -38.348 1.00 42.62 152 VAL A CA 1
ATOM 18463 C C . VAL E 2 174 ? -82.726 19.092 -38.203 1.00 43.96 152 VAL A C 1
ATOM 18464 O O . VAL E 2 174 ? -82.833 18.190 -37.376 1.00 43.60 152 VAL A O 1
ATOM 18477 N N . SER E 2 175 ? -83.718 19.467 -39.003 1.00 44.38 153 SER A N 1
ATOM 18478 C CA . SER E 2 175 ? -84.966 18.723 -39.093 1.00 44.00 153 SER A CA 1
ATOM 18479 C C . SER E 2 175 ? -85.275 18.532 -40.563 1.00 41.69 153 SER A C 1
ATOM 18480 O O . SER E 2 175 ? -84.606 19.114 -41.420 1.00 38.22 153 SER A O 1
ATOM 18488 N N . TRP E 2 176 ? -86.274 17.706 -40.856 1.00 42.07 154 TRP A N 1
ATOM 18489 C CA . TRP E 2 176 ? -86.649 17.431 -42.232 1.00 40.52 154 TRP A CA 1
ATOM 18490 C C . TRP E 2 176 ? -88.137 17.658 -42.434 1.00 44.16 154 TRP A C 1
ATOM 18491 O O . TRP E 2 176 ? -88.957 17.242 -41.614 1.00 46.05 154 TRP A O 1
ATOM 18512 N N . ASN E 2 177 ? -88.467 18.339 -43.529 1.00 45.09 155 ASN A N 1
ATOM 18513 C CA . ASN E 2 177 ? -89.842 18.699 -43.849 1.00 47.34 155 ASN A CA 1
ATOM 18514 C C . ASN E 2 177 ? -90.543 19.328 -42.654 1.00 50.31 155 ASN A C 1
ATOM 18515 O O . ASN E 2 177 ? -91.667 18.958 -42.309 1.00 53.32 155 ASN A O 1
ATOM 18526 N N . SER E 2 178 ? -89.853 20.277 -42.028 1.00 49.35 156 SER A N 1
ATOM 18527 C CA . SER E 2 178 ? -90.400 21.032 -40.908 1.00 50.81 156 SER A CA 1
ATOM 18528 C C . SER E 2 178 ? -90.839 20.125 -39.765 1.00 51.06 156 SER A C 1
ATOM 18529 O O . SER E 2 178 ? -91.872 20.359 -39.139 1.00 54.93 156 SER A O 1
ATOM 18537 N N . GLY E 2 179 ? -90.054 19.085 -39.507 1.00 48.47 157 GLY A N 1
ATOM 18538 C CA . GLY E 2 179 ? -90.288 18.211 -38.371 1.00 50.34 157 GLY A CA 1
ATOM 18539 C C . GLY E 2 179 ? -91.251 17.070 -38.639 1.00 51.89 157 GLY A C 1
ATOM 18540 O O . GLY E 2 179 ? -91.511 16.257 -37.753 1.00 53.25 157 GLY A O 1
ATOM 18544 N N . ALA E 2 180 ? -91.780 17.005 -39.857 1.0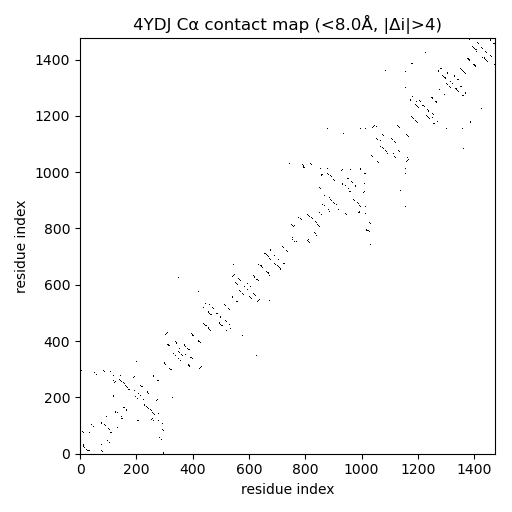0 52.20 158 ALA A N 1
ATOM 18545 C CA . ALA E 2 180 ? -92.717 15.949 -40.227 1.00 54.14 158 ALA A CA 1
ATOM 18546 C C . ALA E 2 180 ? -91.989 14.628 -40.460 1.00 53.37 158 ALA A C 1
ATOM 18547 O O . ALA E 2 180 ? -92.498 13.560 -40.118 1.00 56.26 158 ALA A O 1
ATOM 18554 N N . LEU E 2 181 ? -90.796 14.713 -41.040 1.00 49.42 159 LEU A N 1
ATOM 18555 C CA . LEU E 2 181 ? -90.008 13.530 -41.372 1.00 49.00 159 LEU A CA 1
ATOM 18556 C C . LEU E 2 181 ? -88.986 13.217 -40.283 1.00 47.97 159 LEU A C 1
ATOM 18557 O O . LEU E 2 181 ? -87.968 13.897 -40.172 1.00 47.25 159 LEU A O 1
ATOM 18573 N N . THR E 2 182 ? -89.259 12.179 -39.495 1.00 48.75 160 THR A N 1
ATOM 18574 C CA . THR E 2 182 ? -88.405 11.807 -38.367 1.00 50.41 160 THR A CA 1
ATOM 18575 C C . THR E 2 182 ? -87.906 10.366 -38.468 1.00 52.30 160 THR A C 1
ATOM 18576 O O . THR E 2 182 ? -86.819 10.044 -37.990 1.00 52.14 160 THR A O 1
ATOM 18587 N N . SER E 2 183 ? -88.701 9.500 -39.087 1.00 54.52 161 SER A N 1
ATOM 18588 C CA . SER E 2 183 ? -88.325 8.101 -39.238 1.00 56.71 161 SER A CA 1
ATOM 18589 C C . SER E 2 183 ? -87.169 7.949 -40.220 1.00 54.02 161 SER A C 1
ATOM 18590 O O . SER E 2 183 ? -87.212 8.484 -41.330 1.00 53.51 161 SER A O 1
ATOM 18598 N N . GLY E 2 184 ? -86.137 7.223 -39.803 1.00 51.51 162 GLY A N 1
ATOM 18599 C CA . GLY E 2 184 ? -84.991 6.962 -40.654 1.00 49.17 162 GLY A CA 1
ATOM 18600 C C . GLY E 2 184 ? -84.012 8.119 -40.727 1.00 47.72 162 GLY A C 1
ATOM 18601 O O . GLY E 2 184 ? -83.094 8.103 -41.548 1.00 47.21 162 GLY A O 1
ATOM 18605 N N . VAL E 2 185 ? -84.203 9.118 -39.869 1.00 45.86 163 VAL A N 1
ATOM 18606 C CA . VAL E 2 185 ? -83.308 10.270 -39.813 1.00 43.75 163 VAL A CA 1
ATOM 18607 C C . VAL E 2 185 ? -82.114 9.991 -38.900 1.00 44.25 163 VAL A C 1
ATOM 18608 O O . VAL E 2 185 ? -82.280 9.579 -37.755 1.00 45.52 163 VAL A O 1
ATOM 18621 N N . HIS E 2 186 ? -80.912 10.223 -39.422 1.00 44.22 164 HIS A N 1
ATOM 18622 C CA . HIS E 2 186 ? -79.685 10.087 -38.645 1.00 45.94 164 HIS A CA 1
ATOM 18623 C C . HIS E 2 186 ? -78.781 11.299 -38.866 1.00 44.82 164 HIS A C 1
ATOM 18624 O O . HIS E 2 186 ? -78.177 11.453 -39.929 1.00 44.26 164 HIS A O 1
ATOM 18639 N N . THR E 2 187 ? -78.711 12.166 -37.859 1.00 46.36 165 THR A N 1
ATOM 18640 C CA . THR E 2 187 ? -77.809 13.314 -37.882 1.00 42.57 165 THR A CA 1
ATOM 18641 C C . THR E 2 187 ? -76.534 12.957 -37.122 1.00 42.74 165 THR A C 1
ATOM 18642 O O . THR E 2 187 ? -76.570 12.680 -35.920 1.00 43.46 165 THR A O 1
ATOM 18653 N N . PHE E 2 188 ? -75.414 12.942 -37.837 1.00 41.34 166 PHE A N 1
ATOM 18654 C CA . PHE E 2 188 ? -74.134 12.538 -37.261 1.00 43.54 166 PHE A CA 1
ATOM 18655 C C . PHE E 2 188 ? -73.491 13.654 -36.436 1.00 43.29 166 PHE A C 1
ATOM 18656 O O . PHE E 2 188 ? -73.676 14.834 -36.735 1.00 41.67 166 PHE A O 1
ATOM 18673 N N . PRO E 2 189 ? -72.730 13.287 -35.390 1.00 45.85 167 PRO A N 1
ATOM 18674 C CA . PRO E 2 189 ? -72.004 14.308 -34.623 1.00 46.26 167 PRO A CA 1
ATOM 18675 C C . PRO E 2 189 ? -71.023 15.095 -35.483 1.00 43.42 167 PRO A C 1
ATOM 18676 O O . PRO E 2 189 ? -70.451 14.554 -36.428 1.00 43.02 167 PRO A O 1
ATOM 18687 N N . ALA E 2 190 ? -70.818 16.359 -35.143 1.00 42.63 168 ALA A N 1
ATOM 18688 C CA . ALA E 2 190 ? -69.957 17.213 -35.936 1.00 40.34 168 ALA A CA 1
ATOM 18689 C C . ALA E 2 190 ? -68.502 16.783 -35.815 1.00 42.04 168 ALA A C 1
ATOM 18690 O O . ALA E 2 190 ? -68.093 16.218 -34.802 1.00 47.04 168 ALA A O 1
ATOM 18697 N N . VAL E 2 191 ? -67.737 17.027 -36.873 1.00 40.87 169 VAL A N 1
ATOM 18698 C CA . VAL E 2 191 ? -66.284 16.901 -36.833 1.00 42.76 169 VAL A CA 1
ATOM 18699 C C . VAL E 2 191 ? -65.681 18.285 -36.592 1.00 43.13 169 VAL A C 1
ATOM 18700 O O . VAL E 2 191 ? -66.226 19.286 -37.053 1.00 39.71 169 VAL A O 1
ATOM 18713 N N . LEU E 2 192 ? -64.576 18.342 -35.853 1.00 47.65 170 LEU A N 1
ATOM 18714 C CA . LEU E 2 192 ? -63.853 19.597 -35.632 1.00 48.27 170 LEU A CA 1
ATOM 18715 C C . LEU E 2 192 ? -62.602 19.637 -36.508 1.00 52.47 170 LEU A C 1
ATOM 18716 O O . LEU E 2 192 ? -61.741 18.767 -36.410 1.00 56.73 170 LEU A O 1
ATOM 18732 N N . GLN E 2 193 ? -62.503 20.658 -37.353 1.00 51.97 171 GLN A N 1
ATOM 18733 C CA . GLN E 2 193 ? -61.451 20.724 -38.366 1.00 52.88 171 GLN A CA 1
ATOM 18734 C C . GLN E 2 193 ? -60.255 21.550 -37.903 1.00 53.25 171 GLN A C 1
ATOM 18735 O O . GLN E 2 193 ? -60.330 22.261 -36.903 1.00 53.56 171 GLN A O 1
ATOM 18749 N N . SER E 2 194 ? -59.152 21.455 -38.637 1.00 53.81 172 SER A N 1
ATOM 18750 C CA . SER E 2 194 ? -57.953 22.211 -38.298 1.00 58.19 172 SER A CA 1
ATOM 18751 C C . SER E 2 194 ? -58.159 23.713 -38.516 1.00 55.52 172 SER A C 1
ATOM 18752 O O . SER E 2 194 ? -57.330 24.522 -38.107 1.00 53.75 172 SER A O 1
ATOM 18760 N N . SER E 2 195 ? -59.263 24.076 -39.164 1.00 50.92 173 SER A N 1
ATOM 18761 C CA . SER E 2 195 ? -59.613 25.479 -39.367 1.00 51.70 173 SER A CA 1
ATOM 18762 C C . SER E 2 195 ? -60.343 26.056 -38.154 1.00 49.63 173 SER A C 1
ATOM 18763 O O . SER E 2 195 ? -60.662 27.242 -38.122 1.00 47.31 173 SER A O 1
ATOM 18771 N N . GLY E 2 196 ? -60.615 25.206 -37.167 1.00 49.58 174 GLY A N 1
ATOM 18772 C CA . GLY E 2 196 ? -61.339 25.615 -35.976 1.00 46.67 174 GLY A CA 1
ATOM 18773 C C . GLY E 2 196 ? -62.845 25.616 -36.174 1.00 42.47 174 GLY A C 1
ATOM 18774 O O . GLY E 2 196 ? -63.584 26.030 -35.284 1.00 43.33 174 GLY A O 1
ATOM 18778 N N . LEU E 2 197 ? -63.299 25.145 -37.334 1.00 39.22 175 LEU A N 1
ATOM 18779 C CA . LEU E 2 197 ? -64.721 25.159 -37.671 1.00 35.97 175 LEU A CA 1
ATOM 18780 C C . LEU E 2 197 ? -65.332 23.749 -37.627 1.00 36.31 175 LEU A C 1
ATOM 18781 O O . LEU E 2 197 ? -64.623 22.751 -37.732 1.00 35.71 175 LEU A O 1
ATOM 18797 N N . TYR E 2 198 ? -66.653 23.686 -37.468 1.00 37.38 176 TYR A N 1
ATOM 18798 C CA . TYR E 2 198 ? -67.376 22.419 -37.403 1.00 38.61 176 TYR A CA 1
ATOM 18799 C C . TYR E 2 198 ? -68.059 22.088 -38.722 1.00 39.47 176 TYR A C 1
ATOM 18800 O O . TYR E 2 198 ? -68.392 22.977 -39.502 1.00 40.45 176 TYR A O 1
ATOM 18818 N N . SER E 2 199 ? -68.274 20.799 -38.949 1.00 41.16 177 SER A N 1
ATOM 18819 C CA . SER E 2 199 ? -69.079 20.320 -40.062 1.00 38.62 177 SER A CA 1
ATOM 18820 C C . SER E 2 199 ? -69.814 19.067 -39.610 1.00 39.57 177 SER A C 1
ATOM 18821 O O . SER E 2 199 ? -69.272 18.279 -38.836 1.00 42.41 177 SER A O 1
ATOM 18829 N N . LEU E 2 200 ? -71.050 18.891 -40.070 1.00 37.12 178 LEU A N 1
ATOM 18830 C CA . LEU E 2 200 ? -71.776 17.644 -39.841 1.00 35.90 178 LEU A CA 1
ATOM 18831 C C . LEU E 2 200 ? -72.629 17.284 -41.047 1.00 34.53 178 LEU A C 1
ATOM 18832 O O . LEU E 2 200 ? -72.772 18.070 -41.986 1.00 33.78 178 LEU A O 1
ATOM 18848 N N . SER E 2 201 ? -73.201 16.088 -41.003 1.00 36.21 179 SER A N 1
ATOM 18849 C CA . SER E 2 201 ? -74.089 15.617 -42.051 1.00 37.47 179 SER A CA 1
ATOM 18850 C C . SER E 2 201 ? -75.356 15.055 -41.430 1.00 37.24 179 SER A C 1
ATOM 18851 O O . SER E 2 201 ? -75.311 14.399 -40.387 1.00 37.65 179 SER A O 1
ATOM 18859 N N . SER E 2 202 ? -76.487 15.341 -42.063 1.00 36.73 180 SER A N 1
ATOM 18860 C CA . SER E 2 202 ? -77.751 14.730 -41.682 1.00 37.49 180 SER A CA 1
ATOM 18861 C C . SER E 2 202 ? -78.253 13.936 -42.875 1.00 37.43 180 SER A C 1
ATOM 18862 O O . SER E 2 202 ? -78.388 14.482 -43.972 1.00 35.17 180 SER A O 1
ATOM 18870 N N . VAL E 2 203 ? -78.494 12.643 -42.656 1.00 37.99 181 VAL A N 1
ATOM 18871 C CA . VAL E 2 203 ? -78.961 11.740 -43.707 1.00 41.10 181 VAL A CA 1
ATOM 18872 C C . VAL E 2 203 ? -80.233 11.007 -43.292 1.00 42.22 181 VAL A C 1
ATOM 18873 O O . VAL E 2 203 ? -80.358 10.554 -42.153 1.00 43.54 181 VAL A O 1
ATOM 18886 N N . VAL E 2 204 ? -81.161 10.875 -44.235 1.00 40.96 182 VAL A N 1
ATOM 18887 C CA . VAL E 2 204 ? -82.435 10.223 -43.972 1.00 41.45 182 VAL A CA 1
ATOM 18888 C C . VAL E 2 204 ? -82.671 9.115 -44.993 1.00 44.50 182 VAL A C 1
ATOM 18889 O O . VAL E 2 204 ? -82.438 9.297 -46.190 1.00 44.35 182 VAL A O 1
ATOM 18902 N N . THR E 2 205 ? -83.112 7.961 -44.500 1.00 45.03 183 THR A N 1
ATOM 18903 C CA . THR E 2 205 ? -83.451 6.831 -45.352 1.00 46.90 183 THR A CA 1
ATOM 18904 C C . THR E 2 205 ? -84.938 6.891 -45.684 1.00 48.37 183 THR A C 1
ATOM 18905 O O . THR E 2 205 ? -85.776 6.917 -44.783 1.00 51.20 183 THR A O 1
ATOM 18916 N N . VAL E 2 206 ? -85.258 6.921 -46.975 1.00 48.03 184 VAL A N 1
ATOM 18917 C CA . VAL E 2 206 ? -86.642 7.048 -47.426 1.00 48.57 184 VAL A CA 1
ATOM 18918 C C . VAL E 2 206 ? -86.998 5.976 -48.454 1.00 48.15 184 VAL A C 1
ATOM 18919 O O . VAL E 2 206 ? -86.113 5.323 -49.002 1.00 45.90 184 VAL A O 1
ATOM 18932 N N . PRO E 2 207 ? -88.301 5.791 -48.719 1.00 50.42 185 PRO A N 1
ATOM 18933 C CA . PRO E 2 207 ? -88.702 4.875 -49.791 1.00 52.92 185 PRO A CA 1
ATOM 18934 C C . PRO E 2 207 ? -88.273 5.399 -51.158 1.00 52.80 185 PRO A C 1
ATOM 18935 O O . PRO E 2 207 ? -88.559 6.550 -51.493 1.00 50.94 185 PRO A O 1
ATOM 18946 N N . SER E 2 208 ? -87.588 4.562 -51.931 1.00 54.84 186 SER A N 1
ATOM 18947 C CA . SER E 2 208 ? -87.106 4.954 -53.249 1.00 57.55 186 SER A CA 1
ATOM 18948 C C . SER E 2 208 ? -88.262 5.201 -54.217 1.00 61.19 186 SER A C 1
ATOM 18949 O O . SER E 2 208 ? -88.095 5.869 -55.238 1.00 63.30 186 SER A O 1
ATOM 18957 N N . SER E 2 209 ? -89.432 4.660 -53.894 1.00 62.27 187 SER A N 1
ATOM 18958 C CA . SER E 2 209 ? -90.608 4.824 -54.742 1.00 65.39 187 SER A CA 1
ATOM 18959 C C . SER E 2 209 ? -91.239 6.212 -54.603 1.00 65.30 187 SER A C 1
ATOM 18960 O O . SER E 2 209 ? -92.175 6.541 -55.328 1.00 67.44 187 SER A O 1
ATOM 18968 N N . SER E 2 210 ? -90.718 7.021 -53.682 1.00 63.57 188 SER A N 1
ATOM 18969 C CA . SER E 2 210 ? -91.290 8.335 -53.386 1.00 64.13 188 SER A CA 1
ATOM 18970 C C . SER E 2 210 ? -90.407 9.488 -53.872 1.00 61.16 188 SER A C 1
ATOM 18971 O O . SER E 2 210 ? -90.799 10.652 -53.782 1.00 59.01 188 SER A O 1
ATOM 18979 N N . LEU E 2 211 ? -89.218 9.164 -54.377 1.00 59.71 189 LEU A N 1
ATOM 18980 C CA . LEU E 2 211 ? -88.255 10.184 -54.794 1.00 57.30 189 LEU A CA 1
ATOM 18981 C C . LEU E 2 211 ? -88.810 11.075 -55.899 1.00 59.50 189 LEU A C 1
ATOM 18982 O O . LEU E 2 211 ? -88.389 12.221 -56.055 1.00 58.93 189 LEU A O 1
ATOM 18998 N N . GLY E 2 212 ? -89.757 10.543 -56.663 1.00 62.00 190 GLY A N 1
ATOM 18999 C CA . GLY E 2 212 ? -90.341 11.279 -57.766 1.00 64.77 190 GLY A CA 1
ATOM 19000 C C . GLY E 2 212 ? -91.462 12.217 -57.353 1.00 64.82 190 GLY A C 1
ATOM 19001 O O . GLY E 2 212 ? -91.727 13.205 -58.040 1.00 66.65 190 GLY A O 1
ATOM 19005 N N . THR E 2 213 ? -92.113 11.917 -56.232 1.00 62.77 191 THR A N 1
ATOM 19006 C CA . THR E 2 213 ? -93.301 12.658 -55.808 1.00 63.78 191 THR A CA 1
ATOM 19007 C C . THR E 2 213 ? -93.080 13.469 -54.534 1.00 61.21 191 THR A C 1
ATOM 19008 O O . THR E 2 213 ? -93.490 14.627 -54.451 1.00 63.31 191 THR A O 1
ATOM 19019 N N . GLN E 2 214 ? -92.441 12.857 -53.542 1.00 56.73 192 GLN A N 1
ATOM 19020 C CA . GLN E 2 214 ? -92.239 13.501 -52.249 1.00 52.48 192 GLN A CA 1
ATOM 19021 C C . GLN E 2 214 ? -91.061 14.465 -52.275 1.00 49.44 192 GLN A C 1
ATOM 19022 O O . GLN E 2 214 ? -89.972 14.122 -52.739 1.00 47.99 192 GLN A O 1
ATOM 19036 N N . THR E 2 215 ? -91.292 15.670 -51.765 1.00 49.04 193 THR A N 1
ATOM 19037 C CA . THR E 2 215 ? -90.240 16.669 -51.617 1.00 46.40 193 THR A CA 1
ATOM 19038 C C . THR E 2 215 ? -89.499 16.442 -50.302 1.00 44.93 193 THR A C 1
ATOM 19039 O O . THR E 2 215 ? -90.111 16.082 -49.295 1.00 44.52 193 THR A O 1
ATOM 19050 N N . TYR E 2 216 ? -88.183 16.646 -50.320 1.00 42.96 194 TYR A N 1
ATOM 19051 C CA . TYR E 2 216 ? -87.362 16.512 -49.121 1.00 39.93 194 TYR A CA 1
ATOM 19052 C C . TYR E 2 216 ? -86.528 17.770 -48.900 1.00 40.34 194 TYR A C 1
ATOM 19053 O O . TYR E 2 216 ? -85.648 18.102 -49.696 1.00 41.02 194 TYR A O 1
ATOM 19071 N N . ILE E 2 217 ? -86.836 18.473 -47.814 1.00 40.32 195 ILE A N 1
ATOM 19072 C CA . ILE E 2 217 ? -86.159 19.713 -47.455 1.00 38.25 195 ILE A CA 1
ATOM 19073 C C . ILE E 2 217 ? -85.562 19.566 -46.062 1.00 35.35 195 ILE A C 1
ATOM 19074 O O . ILE E 2 217 ? -86.264 19.198 -45.122 1.00 36.60 195 ILE A O 1
ATOM 19090 N N . CYS E 2 218 ? -84.263 19.820 -45.932 1.00 32.97 196 CYS A N 1
ATOM 19091 C CA . CYS E 2 218 ? -83.647 19.864 -44.614 1.00 32.32 196 CYS A CA 1
ATOM 19092 C C . CYS E 2 218 ? -83.667 21.301 -44.100 1.00 33.59 196 CYS A C 1
ATOM 19093 O O . CYS E 2 218 ? -83.278 22.234 -44.804 1.00 32.52 196 CYS A O 1
ATOM 19100 N N . ASN E 2 219 ? -84.156 21.461 -42.875 1.00 36.74 197 ASN A N 1
ATOM 19101 C CA . ASN E 2 219 ? -84.210 22.754 -42.211 1.00 37.54 197 ASN A CA 1
ATOM 19102 C C . ASN E 2 219 ? -83.041 22.892 -41.248 1.00 38.43 197 ASN A C 1
ATOM 19103 O O . ASN E 2 219 ? -83.025 22.268 -40.191 1.00 40.28 197 ASN A O 1
ATOM 19114 N N . VAL E 2 220 ? -82.055 23.695 -41.633 1.00 39.50 198 VAL A N 1
ATOM 19115 C CA . VAL E 2 220 ? -80.865 23.918 -40.818 1.00 38.54 198 VAL A CA 1
ATOM 19116 C C . VAL E 2 220 ? -80.949 25.246 -40.085 1.00 39.00 198 VAL A C 1
ATOM 19117 O O . VAL E 2 220 ? -81.190 26.280 -40.698 1.00 40.36 198 VAL A O 1
ATOM 19130 N N . ASN E 2 221 ? -80.735 25.212 -38.773 1.00 40.74 199 ASN A N 1
ATOM 19131 C CA . ASN E 2 221 ? -80.764 26.418 -37.953 1.00 43.25 199 ASN A CA 1
ATOM 19132 C C . ASN E 2 221 ? -79.466 26.576 -37.164 1.00 42.52 199 ASN A C 1
ATOM 19133 O O . ASN E 2 221 ? -79.054 25.664 -36.447 1.00 41.41 199 ASN A O 1
ATOM 19144 N N . HIS E 2 222 ? -78.823 27.734 -37.314 1.00 42.22 200 HIS A N 1
ATOM 19145 C CA . HIS E 2 222 ? -77.619 28.059 -36.551 1.00 40.98 200 HIS A CA 1
ATOM 19146 C C . HIS E 2 222 ? -77.837 29.346 -35.758 1.00 41.50 200 HIS A C 1
ATOM 19147 O O . HIS E 2 222 ? -77.536 30.437 -36.237 1.00 41.75 200 HIS A O 1
ATOM 19162 N N . LYS E 2 223 ? -78.362 29.208 -34.543 1.00 45.65 201 LYS A N 1
ATOM 19163 C CA . LYS E 2 223 ? -78.728 30.361 -33.715 1.00 49.56 201 LYS A CA 1
ATOM 19164 C C . LYS E 2 223 ? -77.576 31.328 -33.425 1.00 47.15 201 LYS A C 1
ATOM 19165 O O . LYS E 2 223 ? -77.784 32.539 -33.445 1.00 48.36 201 LYS A O 1
ATOM 19184 N N . PRO E 2 224 ? -76.369 30.806 -33.134 1.00 45.53 202 PRO A N 1
ATOM 19185 C CA . PRO E 2 224 ? -75.232 31.689 -32.837 1.00 46.45 202 PRO A CA 1
ATOM 19186 C C . PRO E 2 224 ? -74.972 32.763 -33.897 1.00 49.65 202 PRO A C 1
ATOM 19187 O O . PRO E 2 224 ? -74.551 33.868 -33.546 1.00 51.92 202 PRO A O 1
ATOM 19198 N N . SER E 2 225 ? -75.225 32.447 -35.165 1.00 48.45 203 SER A N 1
ATOM 19199 C CA . SER E 2 225 ? -75.024 33.408 -36.251 1.00 49.18 203 SER A CA 1
ATOM 19200 C C . SER E 2 225 ? -76.344 33.940 -36.805 1.00 47.33 203 SER A C 1
ATOM 19201 O O . SER E 2 225 ? -76.349 34.665 -37.796 1.00 47.27 203 SER A O 1
ATOM 19209 N N . ASN E 2 226 ? -77.455 33.579 -36.167 1.00 48.55 204 ASN A N 1
ATOM 19210 C CA . ASN E 2 226 ? -78.785 33.958 -36.647 1.00 51.70 204 ASN A CA 1
ATOM 19211 C C . ASN E 2 226 ? -79.000 33.558 -38.107 1.00 50.81 204 ASN A C 1
ATOM 19212 O O . ASN E 2 226 ? -79.453 34.359 -38.924 1.00 50.53 204 ASN A O 1
ATOM 19223 N N . THR E 2 227 ? -78.682 32.304 -38.416 1.00 48.64 205 THR A N 1
ATOM 19224 C CA . THR E 2 227 ? -78.742 31.801 -39.786 1.00 45.92 205 THR A CA 1
ATOM 19225 C C . THR E 2 227 ? -79.689 30.609 -39.881 1.00 40.63 205 THR A C 1
ATOM 19226 O O . THR E 2 227 ? -79.633 29.694 -39.062 1.00 39.22 205 THR A O 1
ATOM 19237 N N . LYS E 2 228 ? -80.568 30.642 -40.878 1.00 40.51 206 LYS A N 1
ATOM 19238 C CA . LYS E 2 228 ? -81.480 29.538 -41.156 1.00 41.57 206 LYS A CA 1
ATOM 19239 C C . LYS E 2 228 ? -81.455 29.182 -42.640 1.00 43.09 206 LYS A C 1
ATOM 19240 O O . LYS E 2 228 ? -81.450 30.067 -43.490 1.00 44.56 206 LYS A O 1
ATOM 19259 N N . VAL E 2 229 ? -81.453 27.888 -42.948 1.00 41.82 207 VAL A N 1
ATOM 19260 C CA . VAL E 2 229 ? -81.437 27.436 -44.334 1.00 43.11 207 VAL A CA 1
ATOM 19261 C C . VAL E 2 229 ? -82.434 26.307 -44.553 1.00 42.81 207 VAL A C 1
ATOM 19262 O O . VAL E 2 229 ? -82.440 25.322 -43.812 1.00 43.86 207 VAL A O 1
ATOM 19275 N N . ASP E 2 230 ? -83.271 26.459 -45.575 1.00 42.53 208 ASP A N 1
ATOM 19276 C CA . ASP E 2 230 ? -84.158 25.390 -46.025 1.00 43.54 208 ASP A CA 1
ATOM 19277 C C . ASP E 2 230 ? -83.674 24.881 -47.376 1.00 41.34 208 ASP A C 1
ATOM 19278 O O . ASP E 2 230 ? -83.961 25.481 -48.412 1.00 41.71 208 ASP A O 1
ATOM 19287 N N . LYS E 2 231 ? -82.932 23.777 -47.353 1.00 38.06 209 LYS A N 1
ATOM 19288 C CA . LYS E 2 231 ? -82.288 23.256 -48.553 1.00 38.48 209 LYS A CA 1
ATOM 19289 C C . LYS E 2 231 ? -83.036 22.064 -49.126 1.00 40.41 209 LYS A C 1
ATOM 19290 O O . LYS E 2 231 ? -83.108 20.998 -48.506 1.00 41.38 209 LYS A O 1
ATOM 19309 N N . LYS E 2 232 ? -83.591 22.252 -50.316 1.00 41.39 210 LYS A N 1
ATOM 19310 C CA . LYS E 2 232 ? -84.254 21.171 -51.020 1.00 42.19 210 LYS A CA 1
ATOM 19311 C C . LYS E 2 232 ? -83.208 20.193 -51.546 1.00 40.77 210 LYS A C 1
ATOM 19312 O O . LYS E 2 232 ? -82.212 20.602 -52.141 1.00 41.09 210 LYS A O 1
ATOM 19331 N N . VAL E 2 233 ? -83.432 18.904 -51.310 1.00 39.90 211 VAL A N 1
ATOM 19332 C CA . VAL E 2 233 ? -82.545 17.860 -51.817 1.00 40.76 211 VAL A CA 1
ATOM 19333 C C . VAL E 2 233 ? -83.265 17.091 -52.919 1.00 45.23 211 VAL A C 1
ATOM 19334 O O . VAL E 2 233 ? -84.245 16.392 -52.664 1.00 46.77 211 VAL A O 1
ATOM 19347 N N . GLU E 2 234 ? -82.780 17.240 -54.147 1.00 49.83 212 GLU A N 1
ATOM 19348 C CA . GLU E 2 234 ? -83.409 16.622 -55.309 1.00 57.66 212 GLU A CA 1
ATOM 19349 C C . GLU E 2 234 ? -82.610 15.433 -55.836 1.00 60.83 212 GLU A C 1
ATOM 19350 O O . GLU E 2 234 ? -81.395 15.370 -55.653 1.00 59.00 212 GLU A O 1
ATOM 19362 N N . PRO E 2 235 ? -83.292 14.481 -56.496 1.00 67.16 213 PRO A N 1
ATOM 19363 C CA . PRO E 2 235 ? -82.559 13.402 -57.166 1.00 71.67 213 PRO A CA 1
ATOM 19364 C C . PRO E 2 235 ? -81.638 13.934 -58.259 1.00 77.99 213 PRO A C 1
ATOM 19365 O O . PRO E 2 235 ? -82.016 14.837 -59.005 1.00 78.08 213 PRO A O 1
ATOM 19376 N N . LYS E 2 236 ? -80.432 13.383 -58.335 1.00 85.09 214 LYS A N 1
ATOM 19377 C CA . LYS E 2 236 ? -79.471 13.770 -59.360 1.00 97.23 214 LYS A CA 1
ATOM 19378 C C . LYS E 2 236 ? -79.868 13.172 -60.708 1.00 109.54 214 LYS A C 1
ATOM 19379 O O . LYS E 2 236 ? -80.367 12.048 -60.774 1.00 109.23 214 LYS A O 1
ATOM 19398 N N . SER E 2 237 ? -79.641 13.928 -61.777 1.00 120.65 215 SER A N 1
ATOM 19399 C CA . SER E 2 237 ? -80.052 13.517 -63.115 1.00 131.52 215 SER A CA 1
ATOM 19400 C C . SER E 2 237 ? -79.012 12.625 -63.787 1.00 136.12 215 SER A C 1
ATOM 19401 O O . SER E 2 237 ? -78.015 13.115 -64.320 1.00 136.59 215 SER A O 1
ATOM 19409 N N . CYS E 2 238 ? -79.253 11.316 -63.759 1.00 140.39 216 CYS A N 1
ATOM 19410 C CA . CYS E 2 238 ? -78.393 10.351 -64.440 1.00 144.68 216 CYS A CA 1
ATOM 19411 C C . CYS E 2 238 ? -78.942 10.027 -65.826 1.00 148.87 216 CYS A C 1
ATOM 19412 O O . CYS E 2 238 ? -78.412 10.486 -66.838 1.00 152.94 216 CYS A O 1
ATOM 19419 N N . GLN F 3 1 ? -34.903 7.518 -31.690 1.00 152.25 1 GLN B N 1
ATOM 19420 C CA . GLN F 3 1 ? -36.381 7.618 -31.851 1.00 146.23 1 GLN B CA 1
ATOM 19421 C C . GLN F 3 1 ? -36.875 6.658 -32.929 1.00 143.66 1 GLN B C 1
ATOM 19422 O O . GLN F 3 1 ? -37.053 7.046 -34.085 1.00 146.60 1 GLN B O 1
ATOM 19438 N N . SER F 3 2 ? -37.095 5.405 -32.541 1.00 138.65 2 SER B N 1
ATOM 19439 C CA . SER F 3 2 ? -37.565 4.378 -33.466 1.00 137.65 2 SER B CA 1
ATOM 19440 C C . SER F 3 2 ? -39.088 4.280 -33.448 1.00 131.41 2 SER B C 1
ATOM 19441 O O . SER F 3 2 ? -39.714 4.399 -32.395 1.00 131.69 2 SER B O 1
ATOM 19449 N N . ALA F 3 3 ? -39.676 4.060 -34.620 1.00 126.72 3 ALA B N 1
ATOM 19450 C CA . ALA F 3 3 ? -41.126 3.957 -34.746 1.00 118.43 3 ALA B CA 1
ATOM 19451 C C . ALA F 3 3 ? -41.621 2.592 -34.280 1.00 108.97 3 ALA B C 1
ATOM 19452 O O . ALA F 3 3 ? -41.214 1.560 -34.815 1.00 110.41 3 ALA B O 1
ATOM 19459 N N . LEU F 3 4 ? -42.502 2.597 -33.284 1.00 98.30 4 LEU B N 1
ATOM 19460 C CA . LEU F 3 4 ? -43.072 1.367 -32.747 1.00 87.07 4 LEU B CA 1
ATOM 19461 C C . LEU F 3 4 ? -44.463 1.134 -33.327 1.00 79.76 4 LEU B C 1
ATOM 19462 O O . LEU F 3 4 ? -45.281 2.053 -33.386 1.00 79.50 4 LEU B O 1
ATOM 19478 N N . THR F 3 5 ? -44.723 -0.099 -33.752 1.00 74.19 5 THR B N 1
ATOM 19479 C CA . THR F 3 5 ? -45.979 -0.445 -34.412 1.00 68.92 5 THR B CA 1
ATOM 19480 C C . THR F 3 5 ? -46.917 -1.209 -33.484 1.00 63.36 5 THR B C 1
ATOM 19481 O O . THR F 3 5 ? -46.623 -2.335 -33.078 1.00 62.02 5 THR B O 1
ATOM 19492 N N . GLN F 3 6 ? -48.046 -0.585 -33.159 1.00 60.88 6 GLN B N 1
ATOM 19493 C CA . GLN F 3 6 ? -49.093 -1.230 -32.373 1.00 57.01 6 GLN B CA 1
ATOM 19494 C C . GLN F 3 6 ? -50.315 -1.485 -33.243 1.00 55.35 6 GLN B C 1
ATOM 19495 O O . GLN F 3 6 ? -50.551 -0.758 -34.206 1.00 57.02 6 GLN B O 1
ATOM 19509 N N . PRO F 3 7 ? -51.105 -2.513 -32.906 1.00 53.62 7 PRO B N 1
ATOM 19510 C CA . PRO F 3 7 ? -52.382 -2.674 -33.608 1.00 53.00 7 PRO B CA 1
ATOM 19511 C C . PRO F 3 7 ? -53.357 -1.554 -33.242 1.00 50.39 7 PRO B C 1
ATOM 19512 O O . PRO F 3 7 ? -53.319 -1.048 -32.120 1.00 49.42 7 PRO B O 1
ATOM 19523 N N . ALA F 3 8 ? -54.208 -1.161 -34.181 1.00 49.73 8 ALA B N 1
ATOM 19524 C CA . ALA F 3 8 ? -55.181 -0.112 -33.917 1.00 51.07 8 ALA B CA 1
ATOM 19525 C C . ALA F 3 8 ? -56.187 -0.561 -32.860 1.00 51.98 8 ALA B C 1
ATOM 19526 O O . ALA F 3 8 ? -56.588 0.227 -32.004 1.00 52.08 8 ALA B O 1
ATOM 19533 N N . SER F 3 9 ? -56.575 -1.833 -32.910 1.00 53.53 9 SER B N 1
ATOM 19534 C CA . SER F 3 9 ? -57.637 -2.338 -32.047 1.00 52.08 9 SER B CA 1
ATOM 19535 C C . SER F 3 9 ? -57.470 -3.821 -31.720 1.00 51.18 9 SER B C 1
ATOM 19536 O O . SER F 3 9 ? -57.010 -4.607 -32.546 1.00 51.58 9 SER B O 1
ATOM 19544 N N . VAL F 3 10 ? -57.834 -4.185 -30.496 1.00 50.14 11 VAL B N 1
ATOM 19545 C CA . VAL F 3 10 ? -57.907 -5.582 -30.090 1.00 51.12 11 VAL B CA 1
ATOM 19546 C C . VAL F 3 10 ? -59.169 -5.768 -29.255 1.00 49.68 11 VAL B C 1
ATOM 19547 O O . VAL F 3 10 ? -59.520 -4.904 -28.444 1.00 47.29 11 VAL B O 1
ATOM 19560 N N . SER F 3 11 ? -59.854 -6.888 -29.473 1.00 49.19 12 SER B N 1
ATOM 19561 C CA . SER F 3 11 ? -61.111 -7.171 -28.788 1.00 50.09 12 SER B CA 1
ATOM 19562 C C . SER F 3 11 ? -61.090 -8.533 -28.117 1.00 51.52 12 SER B C 1
ATOM 19563 O O . SER F 3 11 ? -60.409 -9.455 -28.568 1.00 51.50 12 SER B O 1
ATOM 19571 N N . GLY F 3 12 ? -61.852 -8.648 -27.036 1.00 51.22 13 GLY B N 1
ATOM 19572 C CA . GLY F 3 12 ? -62.003 -9.903 -26.329 1.00 50.82 13 GLY B CA 1
ATOM 19573 C C . GLY F 3 12 ? -63.228 -9.840 -25.442 1.00 51.78 13 GLY B C 1
ATOM 19574 O O . GLY F 3 12 ? -63.642 -8.753 -25.022 1.00 49.46 13 GLY B O 1
ATOM 19578 N N . SER F 3 13 ? -63.819 -11.000 -25.175 1.00 52.74 14 SER B N 1
ATOM 19579 C CA . SER F 3 13 ? -64.962 -11.094 -24.276 1.00 56.26 14 SER B CA 1
ATOM 19580 C C . SER F 3 13 ? -64.490 -11.133 -22.828 1.00 54.72 14 SER B C 1
ATOM 19581 O O . SER F 3 13 ? -63.350 -11.508 -22.561 1.00 50.44 14 SER B O 1
ATOM 19589 N N . PRO F 3 14 ? -65.363 -10.740 -21.886 1.00 59.47 15 PRO B N 1
ATOM 19590 C CA . PRO F 3 14 ? -64.974 -10.767 -20.472 1.00 61.02 15 PRO B CA 1
ATOM 19591 C C . PRO F 3 14 ? -64.551 -12.161 -20.003 1.00 62.74 15 PRO B C 1
ATOM 19592 O O . PRO F 3 14 ? -65.318 -13.116 -20.131 1.00 66.39 15 PRO B O 1
ATOM 19603 N N . GLY F 3 15 ? -63.332 -12.259 -19.480 1.00 63.73 16 GLY B N 1
ATOM 19604 C CA . GLY F 3 15 ? -62.785 -13.515 -18.997 1.00 66.94 16 GLY B CA 1
ATOM 19605 C C . GLY F 3 15 ? -61.697 -14.063 -19.902 1.00 66.94 16 GLY B C 1
ATOM 19606 O O . GLY F 3 15 ? -60.821 -14.807 -19.456 1.00 69.51 16 GLY B O 1
ATOM 19610 N N . GLN F 3 16 ? -61.753 -13.699 -21.180 1.00 64.36 17 GLN B N 1
ATOM 19611 C CA . GLN F 3 16 ? -60.761 -14.147 -22.151 1.00 63.08 17 GLN B CA 1
ATOM 19612 C C . GLN F 3 16 ? -59.408 -13.504 -21.896 1.00 61.41 17 GLN B C 1
ATOM 19613 O O . GLN F 3 16 ? -59.301 -12.534 -21.143 1.00 59.22 17 GLN B O 1
ATOM 19627 N N . SER F 3 17 ? -58.381 -14.046 -22.543 1.00 62.08 18 SER B N 1
ATOM 19628 C CA . SER F 3 17 ? -57.053 -13.455 -22.506 1.00 63.79 18 SER B CA 1
ATOM 19629 C C . SER F 3 17 ? -56.727 -12.830 -23.857 1.00 64.45 18 SER B C 1
ATOM 19630 O O . SER F 3 17 ? -57.079 -13.372 -24.904 1.00 64.55 18 SER B O 1
ATOM 19638 N N . ILE F 3 18 ? -56.069 -11.677 -23.825 1.00 65.06 19 ILE B N 1
ATOM 19639 C CA . ILE F 3 18 ? -55.662 -10.989 -25.044 1.00 66.79 19 ILE B CA 1
ATOM 19640 C C . ILE F 3 18 ? -54.261 -10.418 -24.871 1.00 70.34 19 ILE B C 1
ATOM 19641 O O . ILE F 3 18 ? -53.754 -10.332 -23.753 1.00 70.18 19 ILE B O 1
ATOM 19657 N N . ASN F 3 19 ? -53.634 -10.036 -25.978 1.00 73.91 20 ASN B N 1
ATOM 19658 C CA . ASN F 3 19 ? -52.331 -9.393 -25.917 1.00 79.42 20 ASN B CA 1
ATOM 19659 C C . ASN F 3 19 ? -52.194 -8.283 -26.947 1.00 70.46 20 ASN B C 1
ATOM 19660 O O . ASN F 3 19 ? -52.905 -8.254 -27.952 1.00 68.59 20 ASN B O 1
ATOM 19670 N N . ILE F 3 20 ? -51.274 -7.366 -26.671 1.00 64.71 21 ILE B N 1
ATOM 19671 C CA . ILE F 3 20 ? -51.000 -6.240 -27.550 1.00 59.41 21 ILE B CA 1
ATOM 19672 C C . ILE F 3 20 ? -49.534 -6.279 -27.953 1.00 58.48 21 ILE B C 1
ATOM 19673 O O . ILE F 3 20 ? -48.655 -6.386 -27.100 1.00 59.62 21 ILE B O 1
ATOM 19689 N N . SER F 3 21 ? -49.275 -6.203 -29.253 1.00 56.83 22 SER B N 1
ATOM 19690 C CA . SER F 3 21 ? -47.909 -6.206 -29.761 1.00 57.48 22 SER B CA 1
ATOM 19691 C C . SER F 3 21 ? -47.353 -4.787 -29.873 1.00 56.59 22 SER B C 1
ATOM 19692 O O . SER F 3 21 ? -48.082 -3.843 -30.184 1.00 55.08 22 SER B O 1
ATOM 19700 N N . CYS F 3 22 ? -46.059 -4.652 -29.598 1.00 57.88 23 CYS B N 1
ATOM 19701 C CA . CYS F 3 22 ? -45.341 -3.390 -29.755 1.00 56.80 23 CYS B CA 1
ATOM 19702 C C . CYS F 3 22 ? -44.074 -3.651 -30.563 1.00 60.35 23 CYS B C 1
ATOM 19703 O O . CYS F 3 22 ? -42.982 -3.770 -30.008 1.00 61.10 23 CYS B O 1
ATOM 19710 N N . ALA F 3 23 ? -44.234 -3.746 -31.880 1.00 63.76 24 ALA B N 1
ATOM 19711 C CA . ALA F 3 23 ? -43.140 -4.130 -32.766 1.00 70.04 24 ALA B CA 1
ATOM 19712 C C . ALA F 3 23 ? -42.174 -2.980 -33.018 1.00 73.92 24 ALA B C 1
ATOM 19713 O O . ALA F 3 23 ? -42.588 -1.869 -33.346 1.00 71.50 24 ALA B O 1
ATOM 19720 N N . GLY F 3 24 ? -40.883 -3.261 -32.872 1.00 81.21 25 GLY B N 1
ATOM 19721 C CA . GLY F 3 24 ? -39.848 -2.267 -33.088 1.00 87.22 25 GLY B CA 1
ATOM 19722 C C . GLY F 3 24 ? -38.688 -2.436 -32.126 1.00 92.26 25 GLY B C 1
ATOM 19723 O O . GLY F 3 24 ? -37.525 -2.344 -32.522 1.00 95.87 25 GLY B O 1
ATOM 19727 N N . ARG F 3 25 ? -39.010 -2.685 -30.860 1.00 93.93 26 ARG B N 1
ATOM 19728 C CA . ARG F 3 25 ? -38.004 -2.861 -29.816 1.00 99.79 26 ARG B CA 1
ATOM 19729 C C . ARG F 3 25 ? -38.424 -3.961 -28.844 1.00 104.60 26 ARG B C 1
ATOM 19730 O O . ARG F 3 25 ? -39.541 -4.473 -28.926 1.00 103.05 26 ARG B O 1
ATOM 19751 N N . SER F 3 26 ? -37.529 -4.323 -27.928 1.00 112.06 27 SER B N 1
ATOM 19752 C CA . SER F 3 26 ? -37.793 -5.422 -27.001 1.00 113.78 27 SER B CA 1
ATOM 19753 C C . SER F 3 26 ? -36.913 -5.388 -25.750 1.00 116.03 27 SER B C 1
ATOM 19754 O O . SER F 3 26 ? -36.747 -6.413 -25.086 1.00 118.69 27 SER B O 1
ATOM 19762 N N . ASP F 3 27 ? -36.363 -4.221 -25.423 1.00 111.95 31 ASP B N 1
ATOM 19763 C CA . ASP F 3 27 ? -35.405 -4.115 -24.321 1.00 111.82 31 ASP B CA 1
ATOM 19764 C C . ASP F 3 27 ? -35.912 -3.257 -23.160 1.00 105.59 31 ASP B C 1
ATOM 19765 O O . ASP F 3 27 ? -35.925 -3.712 -22.014 1.00 107.99 31 ASP B O 1
ATOM 19774 N N . ARG F 3 28 ? -36.328 -2.029 -23.457 1.00 97.88 32 ARG B N 1
ATOM 19775 C CA . ARG F 3 28 ? -36.715 -1.073 -22.420 1.00 90.91 32 ARG B CA 1
ATOM 19776 C C . ARG F 3 28 ? -38.114 -0.526 -22.677 1.00 79.52 32 ARG B C 1
ATOM 19777 O O . ARG F 3 28 ? -38.306 0.682 -22.811 1.00 74.93 32 ARG B O 1
ATOM 19798 N N . VAL F 3 29 ? -39.087 -1.430 -22.729 1.00 73.30 33 VAL B N 1
ATOM 19799 C CA . VAL F 3 29 ? -40.459 -1.077 -23.069 1.00 65.31 33 VAL B CA 1
ATOM 19800 C C . VAL F 3 29 ? -41.313 -0.862 -21.826 1.00 61.70 33 VAL B C 1
ATOM 19801 O O . VAL F 3 29 ? -41.288 -1.666 -20.894 1.00 62.28 33 VAL B O 1
ATOM 19814 N N . SER F 3 30 ? -42.067 0.234 -21.830 1.00 58.16 34 SER B N 1
ATOM 19815 C CA . SER F 3 30 ? -43.044 0.513 -20.785 1.00 55.88 34 SER B CA 1
ATOM 19816 C C . SER F 3 30 ? -44.413 0.749 -21.411 1.00 52.82 34 SER B C 1
ATOM 19817 O O . SER F 3 30 ? -44.516 1.325 -22.494 1.00 49.93 34 SER B O 1
ATOM 19825 N N . TRP F 3 31 ? -45.457 0.288 -20.728 1.00 53.38 35 TRP B N 1
ATOM 19826 C CA . TRP F 3 31 ? -46.827 0.430 -21.212 1.00 51.02 35 TRP B CA 1
ATOM 19827 C C . TRP F 3 31 ? -47.621 1.436 -20.380 1.00 51.33 35 TRP B C 1
ATOM 19828 O O . TRP F 3 31 ? -47.351 1.623 -19.193 1.00 53.49 35 TRP B O 1
ATOM 19849 N N . TYR F 3 32 ? -48.605 2.071 -21.010 1.00 48.99 36 TYR B N 1
ATOM 19850 C CA . TYR F 3 32 ? -49.415 3.083 -20.342 1.00 48.84 36 TYR B CA 1
ATOM 19851 C C . TYR F 3 32 ? -50.886 2.930 -20.700 1.00 46.75 36 TYR B C 1
ATOM 19852 O O . TYR F 3 32 ? -51.248 2.830 -21.869 1.00 46.22 36 TYR B O 1
ATOM 19870 N N . GLN F 3 33 ? -51.723 2.900 -19.670 1.00 47.00 37 GLN B N 1
ATOM 19871 C CA . GLN F 3 33 ? -53.160 2.725 -19.828 1.00 45.97 37 GLN B CA 1
ATOM 19872 C C . GLN F 3 33 ? -53.882 4.054 -19.657 1.00 45.46 37 GLN B C 1
ATOM 19873 O O . GLN F 3 33 ? -53.722 4.728 -18.637 1.00 44.84 37 GLN B O 1
ATOM 19887 N N . GLN F 3 34 ? -54.674 4.425 -20.657 1.00 45.69 38 GLN B N 1
ATOM 19888 C CA . GLN F 3 34 ? -55.468 5.647 -20.595 1.00 46.51 38 GLN B CA 1
ATOM 19889 C C . GLN F 3 34 ? -56.944 5.316 -20.756 1.00 48.09 38 GLN B C 1
ATOM 19890 O O . GLN F 3 34 ? -57.428 5.114 -21.866 1.00 48.54 38 GLN B O 1
ATOM 19904 N N . ARG F 3 35 ? -57.654 5.253 -19.638 1.00 51.60 39 ARG B N 1
ATOM 19905 C CA . ARG F 3 35 ? -59.084 4.990 -19.663 1.00 56.70 39 ARG B CA 1
ATOM 19906 C C . ARG F 3 35 ? -59.812 6.203 -20.233 1.00 61.52 39 ARG B C 1
ATOM 19907 O O . ARG F 3 35 ? -59.251 7.298 -20.265 1.00 60.50 39 ARG B O 1
ATOM 19928 N N . PRO F 3 36 ? -61.059 6.008 -20.698 1.00 67.25 40 PRO B N 1
ATOM 19929 C CA . PRO F 3 36 ? -61.855 7.085 -21.297 1.00 68.85 40 PRO B CA 1
ATOM 19930 C C . PRO F 3 36 ? -61.822 8.394 -20.509 1.00 72.03 40 PRO B C 1
ATOM 19931 O O . PRO F 3 36 ? -62.290 8.456 -19.371 1.00 76.10 40 PRO B O 1
ATOM 19942 N N . ASN F 3 37 ? -61.249 9.422 -21.126 1.00 70.94 41 ASN B N 1
ATOM 19943 C CA . ASN F 3 37 ? -61.209 10.757 -20.547 1.00 72.78 41 ASN B CA 1
ATOM 19944 C C . ASN F 3 37 ? -60.383 10.829 -19.260 1.00 70.75 41 ASN B C 1
ATOM 19945 O O . ASN F 3 37 ? -60.708 11.592 -18.350 1.00 73.44 41 ASN B O 1
ATOM 19956 N N . GLY F 3 38 ? -59.306 10.047 -19.203 1.00 65.73 42 GLY B N 1
ATOM 19957 C CA . GLY F 3 38 ? -58.464 9.975 -18.021 1.00 62.35 42 GLY B CA 1
ATOM 19958 C C . GLY F 3 38 ? -56.997 10.228 -18.307 1.00 55.38 42 GLY B C 1
ATOM 19959 O O . GLY F 3 38 ? -56.598 10.425 -19.453 1.00 50.86 42 GLY B O 1
ATOM 19963 N N . VAL F 3 39 ? -56.196 10.222 -17.247 1.00 54.32 43 VAL B N 1
ATOM 19964 C CA . VAL F 3 39 ? -54.756 10.425 -17.355 1.00 51.84 43 VAL B CA 1
ATOM 19965 C C . VAL F 3 39 ? -54.057 9.093 -17.643 1.00 50.23 43 VAL B C 1
ATOM 19966 O O . VAL F 3 39 ? -54.456 8.058 -17.104 1.00 51.47 43 VAL B O 1
ATOM 19979 N N . PRO F 3 40 ? -53.017 9.107 -18.496 1.00 47.79 44 PRO B N 1
ATOM 19980 C CA . PRO F 3 40 ? -52.263 7.866 -18.714 1.00 46.24 44 PRO B CA 1
ATOM 19981 C C . PRO F 3 40 ? -51.693 7.308 -17.411 1.00 48.22 44 PRO B C 1
ATOM 19982 O O . PRO F 3 40 ? -51.279 8.076 -16.538 1.00 48.67 44 PRO B O 1
ATOM 19993 N N . LYS F 3 41 ? -51.686 5.983 -17.297 1.00 49.59 45 LYS B N 1
ATOM 19994 C CA . LYS F 3 41 ? -51.255 5.294 -16.085 1.00 51.42 45 LYS B CA 1
ATOM 19995 C C . LYS F 3 41 ? -50.245 4.206 -16.428 1.00 50.31 45 LYS B C 1
ATOM 19996 O O . LYS F 3 41 ? -50.484 3.386 -17.310 1.00 48.72 45 LYS B O 1
ATOM 20015 N N . LEU F 3 42 ? -49.116 4.211 -15.725 1.00 51.66 46 LEU B N 1
ATOM 20016 C CA . LEU F 3 42 ? -48.080 3.197 -15.904 1.00 51.78 46 LEU B CA 1
ATOM 20017 C C . LEU F 3 42 ? -48.573 1.824 -15.461 1.00 54.02 46 LEU B C 1
ATOM 20018 O O . LEU F 3 42 ? -49.119 1.682 -14.365 1.00 57.90 46 LEU B O 1
ATOM 20034 N N . LEU F 3 43 ? -48.368 0.820 -16.313 1.00 53.84 47 LEU B N 1
ATOM 20035 C CA . LEU F 3 43 ? -48.738 -0.565 -16.007 1.00 56.98 47 LEU B CA 1
ATOM 20036 C C . LEU F 3 43 ? -47.536 -1.499 -16.057 1.00 58.51 47 LEU B C 1
ATOM 20037 O O . LEU F 3 43 ? -47.469 -2.474 -15.309 1.00 62.28 47 LEU B O 1
ATOM 20053 N N . MET F 3 44 ? -46.601 -1.208 -16.956 1.00 58.06 48 MET B N 1
ATOM 20054 C CA . MET F 3 44 ? -45.421 -2.045 -17.145 1.00 60.79 48 MET B CA 1
ATOM 20055 C C . MET F 3 44 ? -44.192 -1.215 -17.483 1.00 60.04 48 MET B C 1
ATOM 20056 O O . MET F 3 44 ? -44.302 -0.119 -18.027 1.00 58.28 48 MET B O 1
ATOM 20070 N N . PHE F 3 45 ? -43.022 -1.753 -17.159 1.00 61.71 49 PHE B N 1
ATOM 20071 C CA . PHE F 3 45 ? -41.756 -1.130 -17.522 1.00 62.52 49 PHE B CA 1
ATOM 20072 C C . PHE F 3 45 ? -40.674 -2.199 -17.580 1.00 63.88 49 PHE B C 1
ATOM 20073 O O . PHE F 3 45 ? -40.820 -3.266 -16.990 1.00 65.89 49 PHE B O 1
ATOM 20090 N N . ASP F 3 46 ? -39.594 -1.904 -18.296 1.00 64.16 50 ASP B N 1
ATOM 20091 C CA . ASP F 3 46 ? -38.535 -2.877 -18.538 1.00 66.87 50 ASP B CA 1
ATOM 20092 C C . ASP F 3 46 ? -39.140 -4.177 -19.062 1.00 66.25 50 ASP B C 1
ATOM 20093 O O . ASP F 3 46 ? -38.761 -5.269 -18.642 1.00 69.77 50 ASP B O 1
ATOM 20102 N N . VAL F 3 47 ? -40.099 -4.023 -19.971 1.00 62.74 51 VAL B N 1
ATOM 20103 C CA . VAL F 3 47 ? -40.802 -5.132 -20.617 1.00 62.10 51 VAL B CA 1
ATOM 20104 C C . VAL F 3 47 ? -41.780 -5.853 -19.685 1.00 62.59 51 VAL B C 1
ATOM 20105 O O . VAL F 3 47 ? -42.981 -5.884 -19.958 1.00 60.63 51 VAL B O 1
ATOM 20118 N N . TYR F 3 48 ? -41.272 -6.423 -18.595 1.00 65.81 52 TYR B N 1
ATOM 20119 C CA . TYR F 3 48 ? -42.053 -7.362 -17.785 1.00 68.49 52 TYR B CA 1
ATOM 20120 C C . TYR F 3 48 ? -42.212 -6.976 -16.314 1.00 72.00 52 TYR B C 1
ATOM 20121 O O . TYR F 3 48 ? -42.902 -7.673 -15.568 1.00 74.45 52 TYR B O 1
ATOM 20139 N N . ARG F 3 49 ? -41.566 -5.896 -15.886 1.00 72.57 53 ARG B N 1
ATOM 20140 C CA . ARG F 3 49 ? -41.664 -5.474 -14.489 1.00 76.03 53 ARG B CA 1
ATOM 20141 C C . ARG F 3 49 ? -42.960 -4.706 -14.242 1.00 73.95 53 ARG B C 1
ATOM 20142 O O . ARG F 3 49 ? -43.269 -3.748 -14.949 1.00 70.48 53 ARG B O 1
ATOM 20163 N N . ARG F 3 50 ? -43.710 -5.136 -13.231 1.00 76.96 54 ARG B N 1
ATOM 20164 C CA . ARG F 3 50 ? -45.000 -4.538 -12.901 1.00 77.51 54 ARG B CA 1
ATOM 20165 C C . ARG F 3 50 ? -44.901 -3.685 -11.634 1.00 81.34 54 ARG B C 1
ATOM 20166 O O . ARG F 3 50 ? -44.403 -4.158 -10.612 1.00 85.16 54 ARG B O 1
ATOM 20187 N N . PRO F 3 51 ? -45.374 -2.425 -11.687 1.00 80.32 55 PRO B N 1
ATOM 20188 C CA . PRO F 3 51 ? -45.378 -1.615 -10.462 1.00 83.66 55 PRO B CA 1
ATOM 20189 C C . PRO F 3 51 ? -46.380 -2.122 -9.431 1.00 87.07 55 PRO B C 1
ATOM 20190 O O . PRO F 3 51 ? -47.351 -2.786 -9.792 1.00 85.40 55 PRO B O 1
ATOM 20201 N N . SER F 3 52 ? -46.145 -1.805 -8.162 1.00 92.72 56 SER B N 1
ATOM 20202 C CA . SER F 3 52 ? -47.067 -2.187 -7.100 1.00 96.32 56 SER B CA 1
ATOM 20203 C C . SER F 3 52 ? -48.391 -1.449 -7.269 1.00 94.22 56 SER B C 1
ATOM 20204 O O . SER F 3 52 ? -48.410 -0.229 -7.446 1.00 93.54 56 SER B O 1
ATOM 20212 N N . GLY F 3 53 ? -49.491 -2.198 -7.226 1.00 94.72 57 GLY B N 1
ATOM 20213 C CA . GLY F 3 53 ? -50.820 -1.635 -7.386 1.00 91.93 57 GLY B CA 1
ATOM 20214 C C . GLY F 3 53 ? -51.524 -2.183 -8.613 1.00 85.92 57 GLY B C 1
ATOM 20215 O O . GLY F 3 53 ? -52.745 -2.343 -8.619 1.00 84.88 57 GLY B O 1
ATOM 20219 N N . VAL F 3 54 ? -50.749 -2.473 -9.655 1.00 81.62 58 VAL B N 1
ATOM 20220 C CA . VAL F 3 54 ? -51.297 -3.017 -10.892 1.00 78.04 58 VAL B CA 1
ATOM 20221 C C . VAL F 3 54 ? -51.653 -4.490 -10.721 1.00 79.14 58 VAL B C 1
ATOM 20222 O O . VAL F 3 54 ? -50.921 -5.247 -10.083 1.00 83.55 58 VAL B O 1
ATOM 20235 N N . SER F 3 55 ? -52.783 -4.889 -11.295 1.00 76.73 59 SER B N 1
ATOM 20236 C CA . SER F 3 55 ? -53.260 -6.262 -11.185 1.00 79.55 59 SER B CA 1
ATOM 20237 C C . SER F 3 55 ? -52.296 -7.244 -11.844 1.00 79.71 59 SER B C 1
ATOM 20238 O O . SER F 3 55 ? -51.691 -6.937 -12.872 1.00 76.85 59 SER B O 1
ATOM 20246 N N . ASP F 3 56 ? -52.165 -8.430 -11.254 1.00 82.81 60 ASP B N 1
ATOM 20247 C CA . ASP F 3 56 ? -51.284 -9.461 -11.795 1.00 83.51 60 ASP B CA 1
ATOM 20248 C C . ASP F 3 56 ? -51.864 -10.092 -13.061 1.00 79.09 60 ASP B C 1
ATOM 20249 O O . ASP F 3 56 ? -51.261 -10.993 -13.647 1.00 79.25 60 ASP B O 1
ATOM 20258 N N . ARG F 3 57 ? -53.040 -9.623 -13.470 1.00 75.89 61 ARG B N 1
ATOM 20259 C CA . ARG F 3 57 ? -53.635 -10.032 -14.737 1.00 72.30 61 ARG B CA 1
ATOM 20260 C C . ARG F 3 57 ? -52.851 -9.461 -15.913 1.00 68.87 61 ARG B C 1
ATOM 20261 O O . ARG F 3 57 ? -53.016 -9.898 -17.052 1.00 68.75 61 ARG B O 1
ATOM 20282 N N . PHE F 3 58 ? -52.005 -8.476 -15.628 1.00 67.12 62 PHE B N 1
ATOM 20283 C CA . PHE F 3 58 ? -51.142 -7.882 -16.641 1.00 63.75 62 PHE B CA 1
ATOM 20284 C C . PHE F 3 58 ? -49.758 -8.522 -16.606 1.00 65.59 62 PHE B C 1
ATOM 20285 O O . PHE F 3 58 ? -49.129 -8.603 -15.549 1.00 68.57 62 PHE B O 1
ATOM 20302 N N . SER F 3 59 ? -49.295 -8.981 -17.766 1.00 64.47 63 SER B N 1
ATOM 20303 C CA . SER F 3 59 ? -47.997 -9.640 -17.880 1.00 67.04 63 SER B CA 1
ATOM 20304 C C . SER F 3 59 ? -47.253 -9.156 -19.118 1.00 64.28 63 SER B C 1
ATOM 20305 O O . SER F 3 59 ? -47.853 -8.964 -20.175 1.00 59.36 63 SER B O 1
ATOM 20313 N N . GLY F 3 60 ? -45.943 -8.978 -18.980 1.00 67.90 64 GLY B N 1
ATOM 20314 C CA . GLY F 3 60 ? -45.107 -8.504 -20.068 1.00 67.94 64 GLY B CA 1
ATOM 20315 C C . GLY F 3 60 ? -44.144 -9.565 -20.566 1.00 71.11 64 GLY B C 1
ATOM 20316 O O . GLY F 3 60 ? -43.675 -10.400 -19.794 1.00 74.01 64 GLY B O 1
ATOM 20320 N N . SER F 3 61 ? -43.853 -9.529 -21.864 1.00 71.21 65 SER B N 1
ATOM 20321 C CA . SER F 3 61 ? -42.910 -10.459 -22.479 1.00 76.80 65 SER B CA 1
ATOM 20322 C C . SER F 3 61 ? -42.475 -9.934 -23.843 1.00 78.49 65 SER B C 1
ATOM 20323 O O . SER F 3 61 ? -43.026 -8.952 -24.336 1.00 75.84 65 SER B O 1
ATOM 20331 N N . HIS F 3 62 ? -41.493 -10.590 -24.453 1.00 83.78 66 HIS B N 1
ATOM 20332 C CA . HIS F 3 62 ? -41.008 -10.180 -25.766 1.00 86.52 66 HIS B CA 1
ATOM 20333 C C . HIS F 3 62 ? -40.574 -11.388 -26.587 1.00 93.31 66 HIS B C 1
ATOM 20334 O O . HIS F 3 62 ? -40.238 -12.435 -26.032 1.00 96.79 66 HIS B O 1
ATOM 20349 N N . SER F 3 63 ? -40.592 -11.234 -27.908 1.00 96.81 67 SER B N 1
ATOM 20350 C CA . SER F 3 63 ? -40.154 -12.289 -28.816 1.00 101.35 67 SER B CA 1
ATOM 20351 C C . SER F 3 63 ? -39.173 -11.734 -29.841 1.00 103.86 67 SER B C 1
ATOM 20352 O O . SER F 3 63 ? -39.509 -11.577 -31.015 1.00 104.99 67 SER B O 1
ATOM 20360 N N . GLY F 3 64 ? -37.963 -11.426 -29.386 1.00 106.92 68 GLY B N 1
ATOM 20361 C CA . GLY F 3 64 ? -36.903 -10.983 -30.272 1.00 109.00 68 GLY B CA 1
ATOM 20362 C C . GLY F 3 64 ? -36.981 -9.518 -30.658 1.00 104.36 68 GLY B C 1
ATOM 20363 O O . GLY F 3 64 ? -36.134 -8.722 -30.251 1.00 104.60 68 GLY B O 1
ATOM 20367 N N . ASP F 3 65 ? -37.997 -9.164 -31.441 1.00 101.30 69 ASP B N 1
ATOM 20368 C CA . ASP F 3 65 ? -38.081 -7.834 -32.040 1.00 100.13 69 ASP B CA 1
ATOM 20369 C C . ASP F 3 65 ? -39.321 -7.052 -31.600 1.00 94.11 69 ASP B C 1
ATOM 20370 O O . ASP F 3 65 ? -39.436 -5.860 -31.885 1.00 92.96 69 ASP B O 1
ATOM 20379 N N . THR F 3 66 ? -40.237 -7.717 -30.901 1.00 90.40 70 THR B N 1
ATOM 20380 C CA . THR F 3 66 ? -41.476 -7.080 -30.463 1.00 83.46 70 THR B CA 1
ATOM 20381 C C . THR F 3 66 ? -41.769 -7.380 -28.994 1.00 78.47 70 THR B C 1
ATOM 20382 O O . THR F 3 66 ? -41.468 -8.468 -28.502 1.00 78.85 70 THR B O 1
ATOM 20393 N N . ALA F 3 67 ? -42.357 -6.405 -28.304 1.00 72.56 71 ALA B N 1
ATOM 20394 C CA . ALA F 3 67 ? -42.742 -6.562 -26.905 1.00 68.67 71 ALA B CA 1
ATOM 20395 C C . ALA F 3 67 ? -44.248 -6.779 -26.786 1.00 62.42 71 ALA B C 1
ATOM 20396 O O . ALA F 3 67 ? -45.024 -6.227 -27.569 1.00 57.99 71 ALA B O 1
ATOM 20403 N N . PHE F 3 68 ? -44.650 -7.577 -25.798 1.00 62.12 72 PHE B N 1
ATOM 20404 C CA . PHE F 3 68 ? -46.049 -7.958 -25.616 1.00 60.87 72 PHE B CA 1
ATOM 20405 C C . PHE F 3 68 ? -46.588 -7.580 -24.240 1.00 60.44 72 PHE B C 1
ATOM 20406 O O . PHE F 3 68 ? -45.866 -7.624 -23.243 1.00 61.77 72 PHE B O 1
ATOM 20423 N N . LEU F 3 69 ? -47.866 -7.214 -24.201 1.00 58.52 73 LEU B N 1
ATOM 20424 C CA . LEU F 3 69 ? -48.585 -6.996 -22.950 1.00 57.79 73 LEU B CA 1
ATOM 20425 C C . LEU F 3 69 ? -49.834 -7.870 -22.934 1.00 59.48 73 LEU B C 1
ATOM 20426 O O . LEU F 3 69 ? -50.780 -7.619 -23.679 1.00 59.24 73 LEU B O 1
ATOM 20442 N N . THR F 3 70 ? -49.832 -8.896 -22.088 1.00 60.59 74 THR B N 1
ATOM 20443 C CA . THR F 3 70 ? -50.953 -9.824 -22.008 1.00 61.01 74 THR B CA 1
ATOM 20444 C C . THR F 3 70 ? -51.906 -9.417 -20.889 1.00 61.49 74 THR B C 1
ATOM 20445 O O . THR F 3 70 ? -51.470 -9.019 -19.809 1.00 63.38 74 THR B O 1
ATOM 20456 N N . ILE F 3 71 ? -53.205 -9.507 -21.169 1.00 60.31 75 ILE B N 1
ATOM 20457 C CA . ILE F 3 71 ? -54.245 -9.218 -20.184 1.00 62.68 75 ILE B CA 1
ATOM 20458 C C . ILE F 3 71 ? -55.105 -10.453 -19.941 1.00 64.78 75 ILE B C 1
ATOM 20459 O O . ILE F 3 71 ? -56.000 -10.761 -20.729 1.00 64.06 75 ILE B O 1
ATOM 20475 N N . SER F 3 72 ? -54.826 -11.154 -18.847 1.00 63.37 76 SER B N 1
ATOM 20476 C CA . SER F 3 72 ? -55.604 -12.324 -18.456 1.00 65.65 76 SER B CA 1
ATOM 20477 C C . SER F 3 72 ? -56.920 -11.896 -17.826 1.00 65.35 76 SER B C 1
ATOM 20478 O O . SER F 3 72 ? -56.999 -10.830 -17.216 1.00 65.05 76 SER B O 1
ATOM 20486 N N . GLY F 3 73 ? -57.943 -12.732 -17.974 1.00 65.80 77 GLY B N 1
ATOM 20487 C CA . GLY F 3 73 ? -59.246 -12.476 -17.384 1.00 67.01 77 GLY B CA 1
ATOM 20488 C C . GLY F 3 73 ? -59.726 -11.068 -17.660 1.00 65.22 77 GLY B C 1
ATOM 20489 O O . GLY F 3 73 ? -59.864 -10.259 -16.742 1.00 65.84 77 GLY B O 1
ATOM 20493 N N . LEU F 3 74 ? -59.963 -10.776 -18.933 1.00 63.78 78 LEU B N 1
ATOM 20494 C CA . LEU F 3 74 ? -60.327 -9.434 -19.364 1.00 62.05 78 LEU B CA 1
ATOM 20495 C C . LEU F 3 74 ? -61.558 -8.935 -18.611 1.00 64.01 78 LEU B C 1
ATOM 20496 O O . LEU F 3 74 ? -62.575 -9.626 -18.538 1.00 64.59 78 LEU B O 1
ATOM 20512 N N . GLN F 3 75 ? -61.440 -7.739 -18.040 1.00 64.79 79 GLN B N 1
ATOM 20513 C CA . GLN F 3 75 ? -62.523 -7.111 -17.287 1.00 67.45 79 GLN B CA 1
ATOM 20514 C C . GLN F 3 75 ? -62.844 -5.733 -17.855 1.00 64.72 79 GLN B C 1
ATOM 20515 O O . GLN F 3 75 ? -62.154 -5.245 -18.745 1.00 61.88 79 GLN B O 1
ATOM 20529 N N . THR F 3 76 ? -63.888 -5.106 -17.326 1.00 67.11 80 THR B N 1
ATOM 20530 C CA . THR F 3 76 ? -64.404 -3.859 -17.883 1.00 67.40 80 THR B CA 1
ATOM 20531 C C . THR F 3 76 ? -63.433 -2.695 -17.733 1.00 64.77 80 THR B C 1
ATOM 20532 O O . THR F 3 76 ? -63.308 -1.871 -18.636 1.00 63.04 80 THR B O 1
ATOM 20543 N N . GLU F 3 77 ? -62.745 -2.628 -16.598 1.00 65.17 81 GLU B N 1
ATOM 20544 C CA . GLU F 3 77 ? -61.808 -1.536 -16.352 1.00 64.31 81 GLU B CA 1
ATOM 20545 C C . GLU F 3 77 ? -60.570 -1.646 -17.243 1.00 59.33 81 GLU B C 1
ATOM 20546 O O . GLU F 3 77 ? -59.721 -0.755 -17.240 1.00 58.95 81 GLU B O 1
ATOM 20558 N N . ASP F 3 78 ? -60.470 -2.739 -17.996 1.00 56.95 82 ASP B N 1
ATOM 20559 C CA . ASP F 3 78 ? -59.379 -2.924 -18.949 1.00 54.29 82 ASP B CA 1
ATOM 20560 C C . ASP F 3 78 ? -59.670 -2.195 -20.260 1.00 50.17 82 ASP B C 1
ATOM 20561 O O . ASP F 3 78 ? -58.762 -1.950 -21.053 1.00 46.40 82 ASP B O 1
ATOM 20570 N N . GLU F 3 79 ? -60.939 -1.864 -20.492 1.00 50.59 83 GLU B N 1
ATOM 20571 C CA . GLU F 3 79 ? -61.336 -1.156 -21.705 1.00 51.28 83 GLU B CA 1
ATOM 20572 C C . GLU F 3 79 ? -60.767 0.262 -21.707 1.00 49.60 83 GLU B C 1
ATOM 20573 O O . GLU F 3 79 ? -61.235 1.137 -20.976 1.00 49.85 83 GLU B O 1
ATOM 20585 N N . ALA F 3 80 ? -59.752 0.476 -22.537 1.00 46.14 84 ALA B N 1
ATOM 20586 C CA . ALA F 3 80 ? -59.032 1.739 -22.559 1.00 44.89 84 ALA B CA 1
ATOM 20587 C C . ALA F 3 80 ? -58.107 1.797 -23.767 1.00 41.30 84 ALA B C 1
ATOM 20588 O O . ALA F 3 80 ? -58.189 0.957 -24.657 1.00 41.04 84 ALA B O 1
ATOM 20595 N N . ASP F 3 81 ? -57.231 2.796 -23.791 1.00 42.65 85 ASP B N 1
ATOM 20596 C CA . ASP F 3 81 ? -56.215 2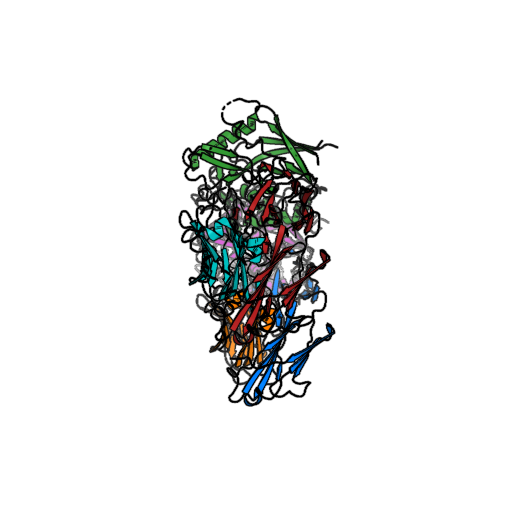.903 -24.831 1.00 43.42 85 ASP B CA 1
ATOM 20597 C C . ASP F 3 81 ? -54.842 2.605 -24.235 1.00 42.54 85 ASP B C 1
ATOM 20598 O O . ASP F 3 81 ? -54.488 3.136 -23.184 1.00 42.41 85 ASP B O 1
ATOM 20607 N N . TYR F 3 82 ? -54.082 1.745 -24.904 1.00 42.54 86 TYR B N 1
ATOM 20608 C CA . TYR F 3 82 ? -52.782 1.310 -24.404 1.00 43.98 86 TYR B CA 1
ATOM 20609 C C . TYR F 3 82 ? -51.659 1.788 -25.314 1.00 43.11 86 TYR B C 1
ATOM 20610 O O . TYR F 3 82 ? -51.660 1.517 -26.513 1.00 42.78 86 TYR B O 1
ATOM 20628 N N . TYR F 3 83 ? -50.713 2.519 -24.731 1.00 45.05 87 TYR B N 1
ATOM 20629 C CA . TYR F 3 83 ? -49.576 3.055 -25.469 1.00 47.31 87 TYR B CA 1
ATOM 20630 C C . TYR F 3 83 ? -48.272 2.469 -24.948 1.00 49.39 87 TYR B C 1
ATOM 20631 O O . TYR F 3 83 ? -48.084 2.341 -23.737 1.00 51.44 87 TYR B O 1
ATOM 20649 N N . CYS F 3 84 ? -47.375 2.123 -25.866 1.00 48.70 88 CYS B N 1
ATOM 20650 C CA . CYS F 3 84 ? -46.048 1.645 -25.504 1.00 51.16 88 CYS B CA 1
ATOM 20651 C C . CYS F 3 84 ? -44.979 2.630 -25.965 1.00 52.57 88 CYS B C 1
ATOM 20652 O O . CYS F 3 84 ? -45.194 3.415 -26.891 1.00 51.68 88 CYS B O 1
ATOM 20659 N N . THR F 3 85 ? -43.830 2.583 -25.301 1.00 54.27 89 THR B N 1
ATOM 20660 C CA . THR F 3 85 ? -42.666 3.364 -25.697 1.00 55.58 89 THR B CA 1
ATOM 20661 C C . THR F 3 85 ? -41.388 2.646 -25.279 1.00 56.98 89 THR B C 1
ATOM 20662 O O . THR F 3 85 ? -41.368 1.933 -24.275 1.00 55.52 89 THR B O 1
ATOM 20673 N N . SER F 3 86 ? -40.330 2.833 -26.063 1.00 59.29 90 SER B N 1
ATOM 20674 C CA . SER F 3 86 ? -39.010 2.321 -25.719 1.00 63.43 90 SER B CA 1
ATOM 20675 C C . SER F 3 86 ? -38.122 3.495 -25.323 1.00 66.40 90 SER B C 1
ATOM 20676 O O . SER F 3 86 ? -38.619 4.533 -24.888 1.00 66.10 90 SER B O 1
ATOM 20684 N N . HIS F 3 87 ? -36.812 3.322 -25.469 1.00 69.95 91 HIS B N 1
ATOM 20685 C CA . HIS F 3 87 ? -35.854 4.396 -25.228 1.00 72.82 91 HIS B CA 1
ATOM 20686 C C . HIS F 3 87 ? -34.843 4.447 -26.374 1.00 75.88 91 HIS B C 1
ATOM 20687 O O . HIS F 3 87 ? -34.238 3.426 -26.696 1.00 78.21 91 HIS B O 1
ATOM 20702 N N . PRO F 3 88 ? -34.638 5.628 -26.991 1.00 76.33 92 PRO B N 1
ATOM 20703 C CA . PRO F 3 88 ? -35.212 6.953 -26.712 1.00 74.49 92 PRO B CA 1
ATOM 20704 C C . PRO F 3 88 ? -36.732 7.020 -26.865 1.00 68.06 92 PRO B C 1
ATOM 20705 O O . PRO F 3 88 ? -37.328 6.239 -27.608 1.00 65.88 92 PRO B O 1
ATOM 20716 N N . TYR F 3 89 ? -37.339 7.971 -26.163 1.00 65.56 96 TYR B N 1
ATOM 20717 C CA . TYR F 3 89 ? -38.788 8.028 -26.007 1.00 60.71 96 TYR B CA 1
ATOM 20718 C C . TYR F 3 89 ? -39.532 8.396 -27.282 1.00 58.52 96 TYR B C 1
ATOM 20719 O O . TYR F 3 89 ? -39.223 9.385 -27.942 1.00 59.89 96 TYR B O 1
ATOM 20737 N N . ALA F 3 90 ? -40.530 7.582 -27.602 1.00 57.18 97 ALA B N 1
ATOM 20738 C CA . ALA F 3 90 ? -41.409 7.812 -28.738 1.00 55.51 97 ALA B CA 1
ATOM 20739 C C . ALA F 3 90 ? -42.576 6.841 -28.632 1.00 53.63 97 ALA B C 1
ATOM 20740 O O . ALA F 3 90 ? -42.397 5.633 -28.778 1.00 53.81 97 ALA B O 1
ATOM 20747 N N . PHE F 3 91 ? -43.766 7.365 -28.357 1.00 52.19 98 PHE B N 1
ATOM 20748 C CA . PHE F 3 91 ? -44.939 6.518 -28.154 1.00 49.07 98 PHE B CA 1
ATOM 20749 C C . PHE F 3 91 ? -45.407 5.863 -29.450 1.00 49.89 98 PHE B C 1
ATOM 20750 O O . PHE F 3 91 ? -45.327 6.460 -30.523 1.00 51.40 98 PHE B O 1
ATOM 20767 N N . GLY F 3 92 ? -45.898 4.632 -29.343 1.00 49.23 99 GLY B N 1
ATOM 20768 C CA . GLY F 3 92 ? -46.556 3.975 -30.459 1.00 48.01 99 GLY B CA 1
ATOM 20769 C C . GLY F 3 92 ? -47.906 4.626 -30.701 1.00 46.19 99 GLY B C 1
ATOM 20770 O O . GLY F 3 92 ? -48.356 5.442 -29.895 1.00 46.16 99 GLY B O 1
ATOM 20774 N N . ALA F 3 93 ? -48.553 4.262 -31.804 1.00 45.04 100 ALA B N 1
ATOM 20775 C CA . ALA F 3 93 ? -49.802 4.901 -32.222 1.00 45.98 100 ALA B CA 1
ATOM 20776 C C . ALA F 3 93 ? -50.937 4.693 -31.219 1.00 46.42 100 ALA B C 1
ATOM 20777 O O . ALA F 3 93 ? -51.875 5.488 -31.164 1.00 46.92 100 ALA B O 1
ATOM 20784 N N . GLY F 3 94 ? -50.847 3.621 -30.438 1.00 46.78 101 GLY B N 1
ATOM 20785 C CA . GLY F 3 94 ? -51.855 3.305 -29.440 1.00 47.39 101 GLY B CA 1
ATOM 20786 C C . GLY F 3 94 ? -52.771 2.167 -29.861 1.00 47.57 101 GLY B C 1
ATOM 20787 O O . GLY F 3 94 ? -52.987 1.940 -31.052 1.00 47.38 101 GLY B O 1
ATOM 20791 N N . THR F 3 95 ? -53.310 1.455 -28.874 1.00 47.76 102 THR B N 1
ATOM 20792 C CA . THR F 3 95 ? -54.210 0.333 -29.125 1.00 47.13 102 THR B CA 1
ATOM 20793 C C . THR F 3 95 ? -55.464 0.441 -28.274 1.00 47.08 102 THR B C 1
ATOM 20794 O O . THR F 3 95 ? -55.389 0.566 -27.053 1.00 49.91 102 THR B O 1
ATOM 20805 N N . LYS F 3 96 ? -56.616 0.379 -28.930 1.00 47.25 103 LYS B N 1
ATOM 20806 C CA . LYS F 3 96 ? -57.896 0.410 -28.239 1.00 49.62 103 LYS B CA 1
ATOM 20807 C C . LYS F 3 96 ? -58.336 -1.005 -27.877 1.00 47.79 103 LYS B C 1
ATOM 20808 O O . LYS F 3 96 ? -58.569 -1.833 -28.755 1.00 48.36 103 LYS B O 1
ATOM 20827 N N . VAL F 3 97 ? -58.432 -1.280 -26.580 1.00 46.21 104 VAL B N 1
ATOM 20828 C CA . VAL F 3 97 ? -58.917 -2.570 -26.098 1.00 45.52 104 VAL B CA 1
ATOM 20829 C C . VAL F 3 97 ? -60.428 -2.509 -25.905 1.00 44.50 104 VAL B C 1
ATOM 20830 O O . VAL F 3 97 ? -60.933 -1.657 -25.168 1.00 40.96 104 VAL B O 1
ATOM 20843 N N . ASN F 3 98 ? -61.138 -3.418 -26.569 1.00 45.98 105 ASN B N 1
ATOM 20844 C CA . ASN F 3 98 ? -62.594 -3.468 -26.490 1.00 45.13 105 ASN B CA 1
ATOM 20845 C C . ASN F 3 98 ? -63.036 -4.662 -25.679 1.00 44.61 105 ASN B C 1
ATOM 20846 O O . ASN F 3 98 ? -62.572 -5.777 -25.904 1.00 47.58 105 ASN B O 1
ATOM 20857 N N . VAL F 3 99 ? -63.930 -4.419 -24.729 1.00 43.81 106 VAL B N 1
ATOM 20858 C CA . VAL F 3 99 ? -64.540 -5.484 -23.945 1.00 45.21 106 VAL B CA 1
ATOM 20859 C C . VAL F 3 99 ? -65.948 -5.716 -24.475 1.00 48.48 106 VAL B C 1
ATOM 20860 O O . VAL F 3 99 ? -66.854 -4.928 -24.212 1.00 48.54 106 VAL B O 1
ATOM 20873 N N . LEU F 3 100 A -66.120 -6.800 -25.227 1.00 51.15 106 LEU B N 1
ATOM 20874 C CA . LEU F 3 100 A -67.380 -7.072 -25.915 1.00 53.56 106 LEU B CA 1
ATOM 20875 C C . LEU F 3 100 A -68.505 -7.414 -24.941 1.00 56.69 106 LEU B C 1
ATOM 20876 O O . LEU F 3 100 A -68.422 -8.391 -24.201 1.00 56.52 106 LEU B O 1
ATOM 20892 N N . ARG F 3 101 ? -69.553 -6.595 -24.958 1.00 59.70 107 ARG B N 1
ATOM 20893 C CA . ARG F 3 101 ? -70.722 -6.791 -24.105 1.00 64.02 107 ARG B CA 1
ATOM 20894 C C . ARG F 3 101 ? -71.959 -7.072 -24.954 1.00 63.36 107 ARG B C 1
ATOM 20895 O O . ARG F 3 101 ? -73.071 -7.170 -24.441 1.00 65.37 107 ARG B O 1
ATOM 20916 N N . GLN F 3 102 ? -71.752 -7.191 -26.261 1.00 61.69 108 GLN B N 1
ATOM 20917 C CA . GLN F 3 102 ? -72.807 -7.604 -27.177 1.00 62.23 108 GLN B CA 1
ATOM 20918 C C . GLN F 3 102 ? -72.161 -8.126 -28.456 1.00 56.53 108 GLN B C 1
ATOM 20919 O O . GLN F 3 102 ? -70.978 -7.889 -28.689 1.00 53.51 108 GLN B O 1
ATOM 20933 N N . PRO F 3 103 ? -72.927 -8.852 -29.283 1.00 56.80 109 PRO B N 1
ATOM 20934 C CA . PRO F 3 103 ? -72.330 -9.442 -30.487 1.00 55.97 109 PRO B CA 1
ATOM 20935 C C . PRO F 3 103 ? -71.759 -8.396 -31.442 1.00 52.02 109 PRO B C 1
ATOM 20936 O O . PRO F 3 103 ? -72.206 -7.244 -31.448 1.00 49.87 109 PRO B O 1
ATOM 20947 N N . LYS F 3 104 ? -70.762 -8.794 -32.226 1.00 51.13 110 LYS B N 1
ATOM 20948 C CA . LYS F 3 104 ? -70.164 -7.896 -33.203 1.00 52.70 110 LYS B CA 1
ATOM 20949 C C . LYS F 3 104 ? -71.182 -7.493 -34.268 1.00 51.49 110 LYS B C 1
ATOM 20950 O O . LYS F 3 104 ? -72.016 -8.296 -34.689 1.00 53.72 110 LYS B O 1
ATOM 20969 N N . ALA F 3 105 ? -71.102 -6.238 -34.693 1.00 49.35 111 ALA B N 1
ATOM 20970 C CA . ALA F 3 105 ? -71.973 -5.697 -35.732 1.00 48.64 111 ALA B CA 1
ATOM 20971 C C . ALA F 3 105 ? -71.134 -4.998 -36.791 1.00 43.41 111 ALA B C 1
ATOM 20972 O O . ALA F 3 105 ? -70.282 -4.173 -36.470 1.00 38.72 111 ALA B O 1
ATOM 20979 N N . ASN F 3 106 ? -71.378 -5.338 -38.053 1.00 47.23 112 ASN B N 1
ATOM 20980 C CA . ASN F 3 106 ? -70.640 -4.753 -39.168 1.00 45.07 112 ASN B CA 1
ATOM 20981 C C . ASN F 3 106 ? -71.129 -3.345 -39.501 1.00 47.87 112 ASN B C 1
ATOM 20982 O O . ASN F 3 106 ? -72.332 -3.107 -39.545 1.00 47.96 112 ASN B O 1
ATOM 20993 N N . PRO F 3 107 ? -70.200 -2.408 -39.749 1.00 39.16 113 PRO B N 1
ATOM 20994 C CA . PRO F 3 107 ? -70.622 -1.054 -40.120 1.00 43.40 113 PRO B CA 1
ATOM 20995 C C . PRO F 3 107 ? -71.281 -0.978 -41.494 1.00 40.46 113 PRO B C 1
ATOM 20996 O O . PRO F 3 107 ? -70.943 -1.754 -42.390 1.00 40.66 113 PRO B O 1
ATOM 21007 N N . THR F 3 108 ? -72.227 -0.056 -41.641 1.00 42.07 114 THR B N 1
ATOM 21008 C CA . THR F 3 108 ? -72.734 0.321 -42.952 1.00 43.71 114 THR B CA 1
ATOM 21009 C C . THR F 3 108 ? -71.947 1.540 -43.403 1.00 41.56 114 THR B C 1
ATOM 21010 O O . THR F 3 108 ? -71.849 2.519 -42.662 1.00 40.59 114 THR B O 1
ATOM 21021 N N . VAL F 3 109 ? -71.377 1.480 -44.602 1.00 41.64 115 VAL B N 1
ATOM 21022 C CA . VAL F 3 109 ? -70.582 2.591 -45.124 1.00 44.05 115 VAL B CA 1
ATOM 21023 C C . VAL F 3 109 ? -71.269 3.270 -46.312 1.00 42.81 115 VAL B C 1
ATOM 21024 O O . VAL F 3 109 ? -71.545 2.636 -47.329 1.00 43.25 115 VAL B O 1
ATOM 21037 N N . THR F 3 110 ? -71.530 4.565 -46.162 1.00 43.69 116 THR B N 1
ATOM 21038 C CA . THR F 3 110 ? -72.172 5.379 -47.196 1.00 43.05 116 THR B CA 1
ATOM 21039 C C . THR F 3 110 ? -71.254 6.533 -47.597 1.00 38.94 116 THR B C 1
ATOM 21040 O O . THR F 3 110 ? -70.978 7.429 -46.792 1.00 38.24 116 THR B O 1
ATOM 21051 N N . LEU F 3 111 ? -70.780 6.507 -48.839 1.00 37.90 117 LEU B N 1
ATOM 21052 C CA . LEU F 3 111 ? -69.887 7.547 -49.343 1.00 38.33 117 LEU B CA 1
ATOM 21053 C C . LEU F 3 111 ? -70.583 8.452 -50.361 1.00 38.34 117 LEU B C 1
ATOM 21054 O O . LEU F 3 111 ? -71.024 7.992 -51.411 1.00 39.01 117 LEU B O 1
ATOM 21070 N N . PHE F 3 112 ? -70.683 9.738 -50.038 1.00 37.35 118 PHE B N 1
ATOM 21071 C CA . PHE F 3 112 ? -71.256 10.724 -50.953 1.00 37.09 118 PHE B CA 1
ATOM 21072 C C . PHE F 3 112 ? -70.161 11.503 -51.671 1.00 38.66 118 PHE B C 1
ATOM 21073 O O . PHE F 3 112 ? -69.210 11.956 -51.036 1.00 41.06 118 PHE B O 1
ATOM 21090 N N . PRO F 3 113 ? -70.296 11.687 -52.993 1.00 39.41 119 PRO B N 1
ATOM 21091 C CA . PRO F 3 113 ? -69.325 12.536 -53.690 1.00 39.80 119 PRO B CA 1
ATOM 21092 C C . PRO F 3 113 ? -69.603 14.025 -53.472 1.00 40.24 119 PRO B C 1
ATOM 21093 O O . PRO F 3 113 ? -70.658 14.378 -52.942 1.00 39.04 119 PRO B O 1
ATOM 21104 N N . PRO F 3 114 ? -68.654 14.894 -53.853 1.00 41.45 120 PRO B N 1
ATOM 21105 C CA . PRO F 3 114 ? -68.917 16.334 -53.772 1.00 42.48 120 PRO B CA 1
ATOM 21106 C C . PRO F 3 114 ? -70.149 16.712 -54.589 1.00 40.61 120 PRO B C 1
ATOM 21107 O O . PRO F 3 114 ? -70.322 16.208 -55.702 1.00 39.56 120 PRO B O 1
ATOM 21118 N N . SER F 3 115 ? -71.007 17.564 -54.037 1.00 39.02 121 SER B N 1
ATOM 21119 C CA . SER F 3 115 ? -72.175 18.022 -54.776 1.00 41.43 121 SER B CA 1
ATOM 21120 C C . SER F 3 115 ? -71.727 18.977 -55.880 1.00 43.56 121 SER B C 1
ATOM 21121 O O . SER F 3 115 ? -70.673 19.598 -55.781 1.00 45.76 121 SER B O 1
ATOM 21129 N N . SER F 3 116 ? -72.513 19.068 -56.945 1.00 44.65 122 SER B N 1
ATOM 21130 C CA . SER F 3 116 ? -72.212 19.997 -58.028 1.00 45.62 122 SER B CA 1
ATOM 21131 C C . SER F 3 116 ? -72.261 21.443 -57.532 1.00 45.55 122 SER B C 1
ATOM 21132 O O . SER F 3 116 ? -71.522 22.301 -58.013 1.00 44.94 122 SER B O 1
ATOM 21140 N N . GLU F 3 117 ? -73.125 21.701 -56.555 1.00 45.46 123 GLU B N 1
ATOM 21141 C CA . GLU F 3 117 ? -73.285 23.040 -56.001 1.00 45.96 123 GLU B CA 1
ATOM 21142 C C . GLU F 3 117 ? -72.051 23.487 -55.220 1.00 43.95 123 GLU B C 1
ATOM 21143 O O . GLU F 3 117 ? -71.653 24.654 -55.291 1.00 44.29 123 GLU B O 1
ATOM 21155 N N . GLU F 3 118 ? -71.446 22.563 -54.478 1.00 42.05 124 GLU B N 1
ATOM 21156 C CA . GLU F 3 118 ? -70.232 22.877 -53.730 1.00 43.56 124 GLU B CA 1
ATOM 21157 C C . GLU F 3 118 ? -69.080 23.137 -54.692 1.00 42.80 124 GLU B C 1
ATOM 21158 O O . GLU F 3 118 ? -68.247 24.009 -54.451 1.00 37.97 124 GLU B O 1
ATOM 21170 N N . LEU F 3 119 ? -69.036 22.371 -55.779 1.00 42.48 125 LEU B N 1
ATOM 21171 C CA . LEU F 3 119 ? -67.995 22.543 -56.784 1.00 44.59 125 LEU B CA 1
ATOM 21172 C C . LEU F 3 119 ? -68.077 23.930 -57.420 1.00 45.09 125 LEU B C 1
ATOM 21173 O O . LEU F 3 119 ? -67.056 24.511 -57.780 1.00 46.81 125 LEU B O 1
ATOM 21189 N N . GLN F 3 120 ? -69.288 24.468 -57.538 1.00 45.46 126 GLN B N 1
ATOM 21190 C CA . GLN F 3 120 ? -69.468 25.810 -58.089 1.00 48.63 126 GLN B CA 1
ATOM 21191 C C . GLN F 3 120 ? -68.994 26.877 -57.102 1.00 48.35 126 GLN B C 1
ATOM 21192 O O . GLN F 3 120 ? -68.704 28.001 -57.492 1.00 48.29 126 GLN B O 1
ATOM 21206 N N . ALA F 3 121 ? -68.909 26.508 -55.827 1.00 49.55 127 ALA B N 1
ATOM 21207 C CA . ALA F 3 121 ? -68.399 27.402 -54.790 1.00 50.87 127 ALA B CA 1
ATOM 21208 C C . ALA F 3 121 ? -66.899 27.193 -54.582 1.00 51.91 127 ALA B C 1
ATOM 21209 O O . ALA F 3 121 ? -66.342 27.610 -53.570 1.00 52.14 127 ALA B O 1
ATOM 21216 N N . ASN F 3 122 ? -66.256 26.540 -55.547 1.00 53.46 128 ASN B N 1
ATOM 21217 C CA . ASN F 3 122 ? -64.806 26.350 -55.538 1.00 55.79 128 ASN B CA 1
ATOM 21218 C C . ASN F 3 122 ? -64.314 25.442 -54.404 1.00 52.35 128 ASN B C 1
ATOM 21219 O O . ASN F 3 122 ? -63.162 25.538 -53.985 1.00 52.39 128 ASN B O 1
ATOM 21230 N N . LYS F 3 123 ? -65.186 24.558 -53.923 1.00 50.98 129 LYS B N 1
ATOM 21231 C CA . LYS F 3 123 ? -64.831 23.607 -52.869 1.00 50.70 129 LYS B CA 1
ATOM 21232 C C . LYS F 3 123 ? -65.286 22.192 -53.233 1.00 47.23 129 LYS B C 1
ATOM 21233 O O . LYS F 3 123 ? -66.111 22.005 -54.122 1.00 47.23 129 LYS B O 1
ATOM 21252 N N . ALA F 3 124 ? -64.742 21.198 -52.540 1.00 49.89 130 ALA B N 1
ATOM 21253 C CA . ALA F 3 124 ? -65.105 19.808 -52.789 1.00 48.65 130 ALA B CA 1
ATOM 21254 C C . ALA F 3 124 ? -64.907 18.975 -51.530 1.00 48.47 130 ALA B C 1
ATOM 21255 O O . ALA F 3 124 ? -63.793 18.864 -51.017 1.00 48.68 130 ALA B O 1
ATOM 21262 N N . THR F 3 125 ? -65.999 18.395 -51.039 1.00 47.52 131 THR B N 1
ATOM 21263 C CA . THR F 3 125 ? -65.971 17.607 -49.815 1.00 44.67 131 THR B CA 1
ATOM 21264 C C . THR F 3 125 ? -66.545 16.209 -50.055 1.00 42.02 131 THR B C 1
ATOM 21265 O O . THR F 3 125 ? -67.658 16.061 -50.559 1.00 42.54 131 THR B O 1
ATOM 21276 N N . LEU F 3 126 ? -65.762 15.195 -49.699 1.00 41.51 132 LEU B N 1
ATOM 21277 C CA . LEU F 3 126 ? -66.197 13.801 -49.740 1.00 39.88 132 LEU B CA 1
ATOM 21278 C C . LEU F 3 126 ? -66.675 13.372 -48.359 1.00 37.90 132 LEU B C 1
ATOM 21279 O O . LEU F 3 126 ? -65.944 13.507 -47.381 1.00 38.00 132 LEU B O 1
ATOM 21295 N N . VAL F 3 127 ? -67.897 12.854 -48.285 1.00 35.69 133 VAL B N 1
ATOM 21296 C CA . VAL F 3 127 ? -68.523 12.516 -47.009 1.00 35.27 133 VAL B CA 1
ATOM 21297 C C . VAL F 3 127 ? -68.696 10.995 -46.856 1.00 31.67 133 VAL B C 1
ATOM 21298 O O . VAL F 3 127 ? -69.482 10.386 -47.582 1.00 31.82 133 VAL B O 1
ATOM 21311 N N . CYS F 3 128 ? -67.967 10.395 -45.911 1.00 30.82 134 CYS B N 1
ATOM 21312 C CA . CYS F 3 128 ? -68.020 8.942 -45.674 1.00 32.32 134 CYS B CA 1
ATOM 21313 C C . CYS F 3 128 ? -68.646 8.646 -44.311 1.00 33.99 134 CYS B C 1
ATOM 21314 O O . CYS F 3 128 ? -67.999 8.796 -43.272 1.00 34.28 134 CYS B O 1
ATOM 21321 N N . LEU F 3 129 ? -69.907 8.222 -44.328 1.00 34.72 135 LEU B N 1
ATOM 21322 C CA . LEU F 3 129 ? -70.665 7.997 -43.101 1.00 35.53 135 LEU B CA 1
ATOM 21323 C C . LEU F 3 129 ? -70.675 6.522 -42.704 1.00 37.10 135 LEU B C 1
ATOM 21324 O O . LEU F 3 129 ? -70.946 5.640 -43.522 1.00 38.06 135 LEU B O 1
ATOM 21340 N N . ILE F 3 130 ? -70.385 6.282 -41.429 1.00 37.14 136 ILE B N 1
ATOM 21341 C CA . ILE F 3 130 ? -70.203 4.943 -40.886 1.00 37.10 136 ILE B CA 1
ATOM 21342 C C . ILE F 3 130 ? -71.148 4.747 -39.703 1.00 36.70 136 ILE B C 1
ATOM 21343 O O . ILE F 3 130 ? -71.120 5.527 -38.758 1.00 37.81 136 ILE B O 1
ATOM 21359 N N . SER F 3 131 ? -71.986 3.716 -39.755 1.00 36.33 137 SER B N 1
ATOM 21360 C CA . SER F 3 131 ? -72.990 3.498 -38.713 1.00 39.62 137 SER B CA 1
ATOM 21361 C C . SER F 3 131 ? -73.231 2.023 -38.379 1.00 44.83 137 SER B C 1
ATOM 21362 O O . SER F 3 131 ? -72.789 1.126 -39.099 1.00 43.56 137 SER B O 1
ATOM 21370 N N . ASP F 3 132 ? -73.935 1.795 -37.271 1.00 49.03 138 ASP B N 1
ATOM 21371 C CA . ASP F 3 132 ? -74.392 0.465 -36.870 1.00 51.02 138 ASP B CA 1
ATOM 21372 C C . ASP F 3 132 ? -73.265 -0.555 -36.705 1.00 46.92 138 ASP B C 1
ATOM 21373 O O . ASP F 3 132 ? -73.376 -1.680 -37.189 1.00 48.54 138 ASP B O 1
ATOM 21382 N N . PHE F 3 133 ? -72.192 -0.176 -36.014 1.00 42.66 139 PHE B N 1
ATOM 21383 C CA . PHE F 3 133 ? -71.101 -1.113 -35.760 1.00 39.46 139 PHE B CA 1
ATOM 21384 C C . PHE F 3 133 ? -70.782 -1.243 -34.276 1.00 39.97 139 PHE B C 1
ATOM 21385 O O . PHE F 3 133 ? -70.896 -0.293 -33.515 1.00 41.86 139 PHE B O 1
ATOM 21402 N N . TYR F 3 134 ? -70.416 -2.455 -33.878 1.00 43.06 140 TYR B N 1
ATOM 21403 C CA . TYR F 3 134 ? -69.962 -2.736 -32.527 1.00 42.80 140 TYR B CA 1
ATOM 21404 C C . TYR F 3 134 ? -68.820 -3.749 -32.634 1.00 43.11 140 TYR B C 1
ATOM 21405 O O . TYR F 3 134 ? -68.912 -4.686 -33.426 1.00 43.53 140 TYR B O 1
ATOM 21423 N N . PRO F 3 135 ? -67.735 -3.570 -31.855 1.00 42.87 141 PRO B N 1
ATOM 21424 C CA . PRO F 3 135 ? -67.478 -2.487 -30.900 1.00 42.39 141 PRO B CA 1
ATOM 21425 C C . PRO F 3 135 ? -67.232 -1.139 -31.575 1.00 42.54 141 PRO B C 1
ATOM 21426 O O . PRO F 3 135 ? -67.120 -1.062 -32.802 1.00 38.76 141 PRO B O 1
ATOM 21437 N N . GLY F 3 136 ? -67.159 -0.087 -30.767 1.00 46.47 142 GLY B N 1
ATOM 21438 C CA . GLY F 3 136 ? -66.962 1.259 -31.270 1.00 48.58 142 GLY B CA 1
ATOM 21439 C C . GLY F 3 136 ? -65.499 1.542 -31.547 1.00 51.70 142 GLY B C 1
ATOM 21440 O O . GLY F 3 136 ? -64.865 2.327 -30.845 1.00 55.77 142 GLY B O 1
ATOM 21444 N N . ALA F 3 137 ? -64.963 0.891 -32.573 1.00 50.70 143 ALA B N 1
ATOM 21445 C CA . ALA F 3 137 ? -63.571 1.076 -32.969 1.00 49.68 143 ALA B CA 1
ATOM 21446 C C . ALA F 3 137 ? -63.417 0.751 -34.446 1.00 47.44 143 ALA B C 1
ATOM 21447 O O . ALA F 3 137 ? -63.611 -0.393 -34.862 1.00 48.69 143 ALA B O 1
ATOM 21454 N N . VAL F 3 138 ? -63.072 1.766 -35.231 1.00 44.91 144 VAL B N 1
ATOM 21455 C CA . VAL F 3 138 ? -62.911 1.618 -36.671 1.00 44.20 144 VAL B CA 1
ATOM 21456 C C . VAL F 3 138 ? -61.720 2.425 -37.176 1.00 46.78 144 VAL B C 1
ATOM 21457 O O . VAL F 3 138 ? -61.347 3.446 -36.594 1.00 49.13 144 VAL B O 1
ATOM 21470 N N . THR F 3 139 ? -61.123 1.939 -38.258 1.00 47.17 145 THR B N 1
ATOM 21471 C CA . THR F 3 139 ? -60.055 2.639 -38.957 1.00 46.55 145 THR B CA 1
ATOM 21472 C C . THR F 3 139 ? -60.582 3.088 -40.306 1.00 42.52 145 THR B C 1
ATOM 21473 O O . THR F 3 139 ? -61.208 2.303 -41.024 1.00 40.75 145 THR B O 1
ATOM 21484 N N . VAL F 3 140 ? -60.343 4.351 -40.642 1.00 42.98 146 VAL B N 1
ATOM 21485 C CA . VAL F 3 140 ? -60.712 4.879 -41.947 1.00 40.88 146 VAL B CA 1
ATOM 21486 C C . VAL F 3 140 ? -59.453 5.261 -42.707 1.00 42.49 146 VAL B C 1
ATOM 21487 O O . VAL F 3 140 ? -58.524 5.836 -42.144 1.00 46.54 146 VAL B O 1
ATOM 21500 N N . ALA F 3 141 ? -59.420 4.908 -43.984 1.00 41.23 147 ALA B N 1
ATOM 21501 C CA . ALA F 3 141 ? -58.323 5.283 -44.860 1.00 41.43 147 ALA B CA 1
ATOM 21502 C C . ALA F 3 141 ? -58.898 5.721 -46.196 1.00 40.52 147 ALA B C 1
ATOM 21503 O O . ALA F 3 141 ? -59.874 5.142 -46.683 1.00 39.07 147 ALA B O 1
ATOM 21510 N N . TRP F 3 142 ? -58.308 6.767 -46.765 1.00 40.17 148 TRP B N 1
ATOM 21511 C CA . TRP F 3 142 ? -58.731 7.289 -48.055 1.00 39.13 148 TRP B CA 1
ATOM 21512 C C . TRP F 3 142 ? -57.689 7.017 -49.128 1.00 40.28 148 TRP B C 1
ATOM 21513 O O . TRP F 3 142 ? -56.491 6.986 -48.846 1.00 39.69 148 TRP B O 1
ATOM 21534 N N . LYS F 3 143 ? -58.149 6.844 -50.363 1.00 42.46 149 LYS B N 1
ATOM 21535 C CA . LYS F 3 143 ? -57.249 6.646 -51.490 1.00 48.32 149 LYS B CA 1
ATOM 21536 C C . LYS F 3 143 ? -57.639 7.541 -52.657 1.00 48.27 149 LYS B C 1
ATOM 21537 O O . LYS F 3 143 ? -58.824 7.759 -52.920 1.00 45.57 149 LYS B O 1
ATOM 21556 N N . ALA F 3 144 ? -56.629 8.079 -53.333 1.00 50.91 150 ALA B N 1
ATOM 21557 C CA . ALA F 3 144 ? -56.822 8.786 -54.593 1.00 51.79 150 ALA B CA 1
ATOM 21558 C C . ALA F 3 144 ? -56.365 7.846 -55.695 1.00 55.47 150 ALA B C 1
ATOM 21559 O O . ALA F 3 144 ? -55.207 7.435 -55.720 1.00 59.47 150 ALA B O 1
ATOM 21566 N N . ASP F 3 145 ? -57.283 7.496 -56.591 1.00 55.52 151 ASP B N 1
ATOM 21567 C CA . ASP F 3 145 ? -57.102 6.338 -57.463 1.00 58.50 151 ASP B CA 1
ATOM 21568 C C . ASP F 3 145 ? -56.850 5.117 -56.570 1.00 57.80 151 ASP B C 1
ATOM 21569 O O . ASP F 3 145 ? -57.777 4.633 -55.922 1.00 55.54 151 ASP B O 1
ATOM 21578 N N . SER F 3 146 ? -55.610 4.633 -56.517 1.00 61.01 152 SER B N 1
ATOM 21579 C CA . SER F 3 146 ? -55.256 3.522 -55.632 1.00 62.52 152 SER B CA 1
ATOM 21580 C C . SER F 3 146 ? -54.083 3.886 -54.721 1.00 63.48 152 SER B C 1
ATOM 21581 O O . SER F 3 146 ? -53.434 3.008 -54.154 1.00 66.98 152 SER B O 1
ATOM 21589 N N . SER F 3 147 ? -53.825 5.184 -54.584 1.00 62.03 153 SER B N 1
ATOM 21590 C CA . SER F 3 147 ? -52.761 5.689 -53.719 1.00 63.22 153 SER B CA 1
ATOM 21591 C C . SER F 3 147 ? -53.358 6.305 -52.455 1.00 58.64 153 SER B C 1
ATOM 21592 O O . SER F 3 147 ? -54.312 7.078 -52.540 1.00 55.15 153 SER B O 1
ATOM 21600 N N . PRO F 3 148 ? -52.798 5.979 -51.279 1.00 60.66 154 PRO B N 1
ATOM 21601 C CA . PRO F 3 148 ? -53.370 6.507 -50.035 1.00 58.29 154 PRO B CA 1
ATOM 21602 C C . PRO F 3 148 ? -53.151 8.009 -49.877 1.00 59.13 154 PRO B C 1
ATOM 21603 O O . PRO F 3 148 ? -52.106 8.524 -50.276 1.00 62.51 154 PRO B O 1
ATOM 21614 N N . VAL F 3 149 ? -54.139 8.692 -49.304 1.00 57.72 155 VAL B N 1
ATOM 21615 C CA . VAL F 3 149 ? -54.070 10.133 -49.075 1.00 59.49 155 VAL B CA 1
ATOM 21616 C C . VAL F 3 149 ? -54.393 10.473 -47.624 1.00 62.00 155 VAL B C 1
ATOM 21617 O O . VAL F 3 149 ? -55.378 9.987 -47.068 1.00 61.32 155 VAL B O 1
ATOM 21630 N N . LYS F 3 150 ? -53.557 11.315 -47.024 1.00 68.52 156 LYS B N 1
ATOM 21631 C CA . LYS F 3 150 ? -53.707 11.720 -45.628 1.00 71.96 156 LYS B CA 1
ATOM 21632 C C . LYS F 3 150 ? -54.130 13.185 -45.507 1.00 71.77 156 LYS B C 1
ATOM 21633 O O . LYS F 3 150 ? -54.877 13.552 -44.599 1.00 72.05 156 LYS B O 1
ATOM 21652 N N . ALA F 3 151 ? -53.640 14.018 -46.421 1.00 68.22 157 ALA B N 1
ATOM 21653 C CA . ALA F 3 151 ? -53.959 15.442 -46.412 1.00 66.21 157 ALA B CA 1
ATOM 21654 C C . ALA F 3 151 ? -55.434 15.697 -46.716 1.00 60.26 157 ALA B C 1
ATOM 21655 O O . ALA F 3 151 ? -55.973 15.196 -47.706 1.00 56.65 157 ALA B O 1
ATOM 21662 N N . GLY F 3 152 ? -56.077 16.486 -45.860 1.00 58.51 158 GLY B N 1
ATOM 21663 C CA . GLY F 3 152 ? -57.467 16.858 -46.052 1.00 54.12 158 GLY B CA 1
ATOM 21664 C C . GLY F 3 152 ? -58.449 15.908 -45.393 1.00 51.39 158 GLY B C 1
ATOM 21665 O O . GLY F 3 152 ? -59.659 16.056 -45.566 1.00 50.63 158 GLY B O 1
ATOM 21669 N N . VAL F 3 153 ? -57.935 14.936 -44.640 1.00 49.52 159 VAL B N 1
ATOM 21670 C CA . VAL F 3 153 ? -58.776 13.949 -43.964 1.00 46.47 159 VAL B CA 1
ATOM 21671 C C . VAL F 3 153 ? -59.086 14.373 -42.532 1.00 47.89 159 VAL B C 1
ATOM 21672 O O . VAL F 3 153 ? -58.182 14.717 -41.771 1.00 49.94 159 VAL B O 1
ATOM 21685 N N . GLU F 3 154 ? -60.368 14.333 -42.177 1.00 46.82 160 GLU B N 1
ATOM 21686 C CA . GLU F 3 154 ? -60.822 14.613 -40.816 1.00 50.96 160 GLU B CA 1
ATOM 21687 C C . GLU F 3 154 ? -61.849 13.560 -40.402 1.00 47.84 160 GLU B C 1
ATOM 21688 O O . GLU F 3 154 ? -62.915 13.461 -41.007 1.00 44.45 160 GLU B O 1
ATOM 21700 N N . THR F 3 155 ? -61.526 12.783 -39.369 1.00 49.07 161 THR B N 1
ATOM 21701 C CA . THR F 3 155 ? -62.378 11.684 -38.922 1.00 47.48 161 THR B CA 1
ATOM 21702 C C . THR F 3 155 ? -62.791 11.875 -37.468 1.00 48.70 161 THR B C 1
ATOM 21703 O O . THR F 3 155 ? -61.966 12.207 -36.621 1.00 54.04 161 THR B O 1
ATOM 21714 N N . THR F 3 156 ? -64.073 11.666 -37.182 1.00 44.91 162 THR B N 1
ATOM 21715 C CA . THR F 3 156 ? -64.594 11.847 -35.829 1.00 47.76 162 THR B CA 1
ATOM 21716 C C . THR F 3 156 ? -64.358 10.618 -34.961 1.00 48.58 162 THR B C 1
ATOM 21717 O O . THR F 3 156 ? -64.120 9.524 -35.466 1.00 46.72 162 THR B O 1
ATOM 21728 N N . THR F 3 157 ? -64.428 10.811 -33.648 1.00 53.13 163 THR B N 1
ATOM 21729 C CA . THR F 3 157 ? -64.464 9.698 -32.708 1.00 52.98 163 THR B CA 1
ATOM 21730 C C . THR F 3 157 ? -65.794 8.964 -32.891 1.00 51.25 163 THR B C 1
ATOM 21731 O O . THR F 3 157 ? -66.800 9.589 -33.227 1.00 50.50 163 THR B O 1
ATOM 21742 N N . PRO F 3 158 ? -65.806 7.631 -32.709 1.00 50.38 164 PRO B N 1
ATOM 21743 C CA . PRO F 3 158 ? -67.108 6.961 -32.759 1.00 48.86 164 PRO B CA 1
ATOM 21744 C C . PRO F 3 158 ? -67.975 7.334 -31.557 1.00 49.93 164 PRO B C 1
ATOM 21745 O O . PRO F 3 158 ? -67.438 7.673 -30.505 1.00 52.46 164 PRO B O 1
ATOM 21756 N N . SER F 3 159 ? -69.293 7.290 -31.719 1.00 50.06 165 SER B N 1
ATOM 21757 C CA . SER F 3 159 ? -70.210 7.605 -30.628 1.00 55.14 165 SER B CA 1
ATOM 21758 C C . SER F 3 159 ? -71.453 6.723 -30.653 1.00 54.64 165 SER B C 1
ATOM 21759 O O . SER F 3 159 ? -71.919 6.315 -31.715 1.00 51.12 165 SER B O 1
ATOM 21767 N N . LYS F 3 160 ? -71.986 6.448 -29.468 1.00 59.39 166 LYS B N 1
ATOM 21768 C CA . LYS F 3 160 ? -73.143 5.576 -29.304 1.00 61.02 166 LYS B CA 1
ATOM 21769 C C . LYS F 3 160 ? -74.412 6.187 -29.898 1.00 63.74 166 LYS B C 1
ATOM 21770 O O . LYS F 3 160 ? -74.774 7.319 -29.573 1.00 67.68 166 LYS B O 1
ATOM 21789 N N . GLN F 3 161 ? -75.086 5.425 -30.758 1.00 63.00 167 GLN B N 1
ATOM 21790 C CA . GLN F 3 161 ? -76.226 5.934 -31.520 1.00 67.09 167 GLN B CA 1
ATOM 21791 C C . GLN F 3 161 ? -77.573 5.449 -30.979 1.00 74.50 167 GLN B C 1
ATOM 21792 O O . GLN F 3 161 ? -78.527 5.292 -31.740 1.00 77.64 167 GLN B O 1
ATOM 21806 N N . SER F 3 162 ? -77.640 5.200 -29.673 1.00 78.27 168 SER B N 1
ATOM 21807 C CA . SER F 3 162 ? -78.887 4.827 -28.991 1.00 85.49 168 SER B CA 1
ATOM 21808 C C . SER F 3 162 ? -79.302 3.376 -29.252 1.00 84.83 168 SER B C 1
ATOM 21809 O O . SER F 3 162 ? -80.120 2.826 -28.516 1.00 87.89 168 SER B O 1
ATOM 21817 N N . ASN F 3 163 ? -78.750 2.766 -30.297 1.00 81.84 169 ASN B N 1
ATOM 21818 C CA . ASN F 3 163 ? -78.855 1.323 -30.492 1.00 81.02 169 ASN B CA 1
ATOM 21819 C C . ASN F 3 163 ? -77.811 0.602 -29.649 1.00 78.17 169 ASN B C 1
ATOM 21820 O O . ASN F 3 163 ? -77.730 -0.625 -29.663 1.00 77.38 169 ASN B O 1
ATOM 21831 N N . ASN F 3 164 ? -77.011 1.389 -28.931 1.00 74.90 170 ASN B N 1
ATOM 21832 C CA . ASN F 3 164 ? -75.788 0.931 -28.273 1.00 70.36 170 ASN B CA 1
ATOM 21833 C C . ASN F 3 164 ? -74.746 0.433 -29.280 1.00 61.69 170 ASN B C 1
ATOM 21834 O O . ASN F 3 164 ? -73.694 -0.074 -28.892 1.00 60.20 170 ASN B O 1
ATOM 21845 N N . LYS F 3 165 ? -75.029 0.613 -30.569 1.00 56.80 171 LYS B N 1
ATOM 21846 C CA . LYS F 3 165 ? -74.013 0.483 -31.606 1.00 51.36 171 LYS B CA 1
ATOM 21847 C C . LYS F 3 165 ? -73.395 1.862 -31.799 1.00 48.57 171 LYS B C 1
ATOM 21848 O O . LYS F 3 165 ? -73.811 2.819 -31.145 1.00 47.87 171 LYS B O 1
ATOM 21867 N N . TYR F 3 166 ? -72.420 1.969 -32.695 1.00 45.59 172 TYR B N 1
ATOM 21868 C CA . TYR F 3 166 ? -71.676 3.212 -32.852 1.00 44.39 172 TYR B CA 1
ATOM 21869 C C . TYR F 3 166 ? -71.777 3.789 -34.255 1.00 42.57 172 TYR B C 1
ATOM 21870 O O . TYR F 3 166 ? -72.055 3.079 -35.220 1.00 38.48 172 TYR B O 1
ATOM 21888 N N . ALA F 3 167 ? -71.562 5.097 -34.345 1.00 44.57 173 ALA B N 1
ATOM 21889 C CA . ALA F 3 167 ? -71.523 5.788 -35.623 1.00 43.11 173 ALA B CA 1
ATOM 21890 C C . ALA F 3 167 ? -70.267 6.638 -35.693 1.00 43.12 173 ALA B C 1
ATOM 21891 O O . ALA F 3 167 ? -69.725 7.047 -34.666 1.00 45.34 173 ALA B O 1
ATOM 21898 N N . ALA F 3 168 ? -69.800 6.890 -36.908 1.00 40.73 174 ALA B N 1
ATOM 21899 C CA . ALA F 3 168 ? -68.662 7.770 -37.127 1.00 37.96 174 ALA B CA 1
ATOM 21900 C C . ALA F 3 168 ? -68.735 8.366 -38.526 1.00 36.15 174 ALA B C 1
ATOM 21901 O O . ALA F 3 168 ? -69.483 7.887 -39.376 1.00 32.97 174 ALA B O 1
ATOM 21908 N N . SER F 3 169 ? -67.964 9.419 -38.763 1.00 40.09 175 SER B N 1
ATOM 21909 C CA . SER F 3 169 ? -67.947 10.060 -40.072 1.00 38.59 175 SER B CA 1
ATOM 21910 C C . SER F 3 169 ? -66.556 10.573 -40.383 1.00 38.45 175 SER B C 1
ATOM 21911 O O . SER F 3 169 ? -65.834 11.033 -39.499 1.00 40.63 175 SER B O 1
ATOM 21919 N N . SER F 3 170 ? -66.187 10.450 -41.650 1.00 37.59 176 SER B N 1
ATOM 21920 C CA . SER F 3 170 ? -64.897 10.898 -42.144 1.00 38.80 176 SER B CA 1
ATOM 21921 C C . SER F 3 170 ? -65.120 11.809 -43.340 1.00 38.07 176 SER B C 1
ATOM 21922 O O . SER F 3 170 ? -65.950 11.522 -44.205 1.00 37.34 176 SER B O 1
ATOM 21930 N N . TYR F 3 171 ? -64.380 12.909 -43.368 1.00 38.71 177 TYR B N 1
ATOM 21931 C CA . TYR F 3 171 ? -64.480 13.888 -44.438 1.00 39.27 177 TYR B CA 1
ATOM 21932 C C . TYR F 3 171 ? -63.140 14.059 -45.137 1.00 42.17 177 TYR B C 1
ATOM 21933 O O . TYR F 3 171 ? -62.106 14.192 -44.481 1.00 45.08 177 TYR B O 1
ATOM 21951 N N . LEU F 3 172 ? -63.166 14.062 -46.465 1.00 40.49 178 LEU B N 1
ATOM 21952 C CA . LEU F 3 172 ? -61.981 14.372 -47.252 1.00 41.88 178 LEU B CA 1
ATOM 21953 C C . LEU F 3 172 ? -62.202 15.674 -48.017 1.00 41.32 178 LEU B C 1
ATOM 21954 O O . LEU F 3 172 ? -63.052 15.751 -48.910 1.00 39.34 178 LEU B O 1
ATOM 21970 N N . SER F 3 173 ? -61.441 16.698 -47.644 1.00 42.50 179 SER B N 1
ATOM 21971 C CA . SER F 3 173 ? -61.533 18.007 -48.283 1.00 44.64 179 SER B CA 1
ATOM 21972 C C . SER F 3 173 ? -60.512 18.137 -49.408 1.00 45.89 179 SER B C 1
ATOM 21973 O O . SER F 3 173 ? -59.307 18.036 -49.179 1.00 46.44 179 SER B O 1
ATOM 21981 N N . LEU F 3 174 ? -61.015 18.352 -50.621 1.00 47.92 180 LEU B N 1
ATOM 21982 C CA . LEU F 3 174 ? -60.181 18.559 -51.801 1.00 50.21 180 LEU B CA 1
ATOM 21983 C C . LEU F 3 174 ? -60.452 19.922 -52.421 1.00 54.35 180 LEU B C 1
ATOM 21984 O O . LEU F 3 174 ? -61.419 20.598 -52.070 1.00 55.18 180 LEU B O 1
ATOM 22000 N N . THR F 3 175 ? -59.584 20.309 -53.350 1.00 56.29 181 THR B N 1
ATOM 22001 C CA . THR F 3 175 ? -59.868 21.396 -54.271 1.00 57.69 181 THR B CA 1
ATOM 22002 C C . THR F 3 175 ? -60.671 20.810 -55.423 1.00 56.18 181 THR B C 1
ATOM 22003 O O . THR F 3 175 ? -60.591 19.606 -55.673 1.00 55.51 181 THR B O 1
ATOM 22014 N N . PRO F 3 176 ? -61.447 21.645 -56.130 1.00 57.10 182 PRO B N 1
ATOM 22015 C CA . PRO F 3 176 ? -62.112 21.154 -57.342 1.00 56.76 182 PRO B CA 1
ATOM 22016 C C . PRO F 3 176 ? -61.101 20.588 -58.335 1.00 58.25 182 PRO B C 1
ATOM 22017 O O . PRO F 3 176 ? -61.428 19.686 -59.106 1.00 57.72 182 PRO B O 1
ATOM 22028 N N . GLU F 3 177 ? -59.877 21.108 -58.291 1.00 61.20 183 GLU B N 1
ATOM 22029 C CA . GLU F 3 177 ? -58.795 20.617 -59.138 1.00 63.10 183 GLU B CA 1
ATOM 22030 C C . GLU F 3 177 ? -58.432 19.172 -58.807 1.00 59.68 183 GLU B C 1
ATOM 22031 O O . GLU F 3 177 ? -58.362 18.322 -59.694 1.00 59.08 183 GLU B O 1
ATOM 22043 N N . GLN F 3 178 ? -58.201 18.903 -57.527 1.00 57.74 184 GLN B N 1
ATOM 22044 C CA . GLN F 3 178 ? -57.840 17.565 -57.075 1.00 55.11 184 GLN B CA 1
ATOM 22045 C C . GLN F 3 178 ? -58.935 16.552 -57.395 1.00 50.35 184 GLN B C 1
ATOM 22046 O O . GLN F 3 178 ? -58.659 15.477 -57.921 1.00 49.69 184 GLN B O 1
ATOM 22060 N N . TRP F 3 179 ? -60.176 16.903 -57.077 1.00 47.89 185 TRP B N 1
ATOM 22061 C CA . TRP F 3 179 ? -61.310 16.020 -57.318 1.00 45.09 185 TRP B CA 1
ATOM 22062 C C . TRP F 3 179 ? -61.474 15.694 -58.798 1.00 51.26 185 TRP B C 1
ATOM 22063 O O . TRP F 3 179 ? -61.724 14.549 -59.162 1.00 55.53 185 TRP B O 1
ATOM 22084 N N . LYS F 3 180 ? -61.327 16.703 -59.647 1.00 54.92 186 LYS B N 1
ATOM 22085 C CA . LYS F 3 180 ? -61.499 16.535 -61.086 1.00 58.78 186 LYS B CA 1
ATOM 22086 C C . LYS F 3 180 ? -60.388 15.694 -61.714 1.00 60.59 186 LYS B C 1
ATOM 22087 O O . LYS F 3 180 ? -60.628 14.938 -62.657 1.00 62.24 186 LYS B O 1
ATOM 22106 N N . SER F 3 181 ? -59.177 15.823 -61.183 1.00 60.79 187 SER B N 1
ATOM 22107 C CA . SER F 3 181 ? -57.994 15.273 -61.837 1.00 63.23 187 SER B CA 1
ATOM 22108 C C . SER F 3 181 ? -57.912 13.749 -61.754 1.00 63.93 187 SER B C 1
ATOM 22109 O O . SER F 3 181 ? -57.484 13.094 -62.706 1.00 67.42 187 SER B O 1
ATOM 22117 N N . HIS F 3 182 ? -58.323 13.185 -60.623 1.00 60.30 188 HIS B N 1
ATOM 22118 C CA . HIS F 3 182 ? -58.212 11.745 -60.414 1.00 59.13 188 HIS B CA 1
ATOM 22119 C C . HIS F 3 182 ? -59.385 10.985 -61.027 1.00 57.25 188 HIS B C 1
ATOM 22120 O O . HIS F 3 182 ? -60.438 11.561 -61.296 1.00 56.67 188 HIS B O 1
ATOM 22135 N N . LYS F 3 183 ? -59.190 9.688 -61.249 1.00 58.07 189 LYS B N 1
ATOM 22136 C CA . LYS F 3 183 ? -60.228 8.844 -61.826 1.00 59.53 189 LYS B CA 1
ATOM 22137 C C . LYS F 3 183 ? -61.236 8.412 -60.770 1.00 54.78 189 LYS B C 1
ATOM 22138 O O . LYS F 3 183 ? -62.418 8.239 -61.067 1.00 55.22 189 LYS B O 1
ATOM 22157 N N . SER F 3 184 ? -60.770 8.232 -59.538 1.00 50.08 190 SER B N 1
ATOM 22158 C CA . SER F 3 184 ? -61.660 7.866 -58.446 1.00 46.46 190 SER B CA 1
ATOM 22159 C C . SER F 3 184 ? -61.043 8.156 -57.086 1.00 45.27 190 SER B C 1
ATOM 22160 O O . SER F 3 184 ? -59.829 8.322 -56.957 1.00 47.06 190 SER B O 1
ATOM 22168 N N . TYR F 3 185 ? -61.909 8.230 -56.081 1.00 42.71 191 TYR B N 1
ATOM 22169 C CA . TYR F 3 185 ? -61.504 8.312 -54.685 1.00 42.09 191 TYR B CA 1
ATOM 22170 C C . TYR F 3 185 ? -62.222 7.207 -53.920 1.00 43.75 191 TYR B C 1
ATOM 22171 O O . TYR F 3 185 ? -63.365 6.872 -54.243 1.00 45.23 191 TYR B O 1
ATOM 22189 N N . SER F 3 186 ? -61.556 6.644 -52.914 1.00 42.39 192 SER B N 1
ATOM 22190 C CA . SER F 3 186 ? -62.120 5.533 -52.151 1.00 42.39 192 SER B CA 1
ATOM 22191 C C . SER F 3 186 ? -62.090 5.793 -50.652 1.00 40.24 192 SER B C 1
ATOM 22192 O O . SER F 3 186 ? -61.125 6.334 -50.122 1.00 42.86 192 SER B O 1
ATOM 22200 N N . CYS F 3 187 ? -63.172 5.412 -49.985 1.00 37.95 193 CYS B N 1
ATOM 22201 C CA . CYS F 3 187 ? -63.219 5.349 -48.531 1.00 37.66 193 CYS B CA 1
ATOM 22202 C C . CYS F 3 187 ? -63.096 3.893 -48.079 1.00 39.84 193 CYS B C 1
ATOM 22203 O O . CYS F 3 187 ? -63.953 3.078 -48.404 1.00 41.41 193 CYS B O 1
ATOM 22210 N N . GLN F 3 188 ? -62.027 3.574 -47.349 1.00 41.37 194 GLN B N 1
ATOM 22211 C CA . GLN F 3 188 ? -61.826 2.234 -46.789 1.00 43.09 194 GLN B CA 1
ATOM 22212 C C . GLN F 3 188 ? -62.074 2.190 -45.289 1.00 40.91 194 GLN B C 1
ATOM 22213 O O . GLN F 3 188 ? -61.413 2.895 -44.523 1.00 41.02 194 GLN B O 1
ATOM 22227 N N . VAL F 3 189 ? -63.003 1.333 -44.876 1.00 38.63 195 VAL B N 1
ATOM 22228 C CA . VAL F 3 189 ? -63.401 1.228 -43.476 1.00 36.28 195 VAL B CA 1
ATOM 22229 C C . VAL F 3 189 ? -63.057 -0.155 -42.937 1.00 35.22 195 VAL B C 1
ATOM 22230 O O . VAL F 3 189 ? -63.629 -1.154 -43.369 1.00 37.24 195 VAL B O 1
ATOM 22243 N N . THR F 3 190 ? -62.118 -0.196 -41.996 1.00 33.97 196 THR B N 1
ATOM 22244 C CA . THR F 3 190 ? -61.697 -1.440 -41.362 1.00 37.56 196 THR B CA 1
ATOM 22245 C C . THR F 3 190 ? -62.327 -1.590 -39.984 1.00 37.81 196 THR B C 1
ATOM 22246 O O . THR F 3 190 ? -62.264 -0.684 -39.154 1.00 36.11 196 THR B O 1
ATOM 22257 N N . HIS F 3 191 ? -62.917 -2.757 -39.750 1.00 41.56 197 HIS B N 1
ATOM 22258 C CA . HIS F 3 191 ? -63.590 -3.051 -38.492 1.00 42.59 197 HIS B CA 1
ATOM 22259 C C . HIS F 3 191 ? -63.455 -4.534 -38.165 1.00 45.22 197 HIS B C 1
ATOM 22260 O O . HIS F 3 191 ? -64.003 -5.386 -38.866 1.00 45.33 197 HIS B O 1
ATOM 22275 N N . GLU F 3 192 ? -62.699 -4.827 -37.109 1.00 53.68 198 GLU B N 1
ATOM 22276 C CA . GLU F 3 192 ? -62.525 -6.187 -36.598 1.00 58.10 198 GLU B CA 1
ATOM 22277 C C . GLU F 3 192 ? -62.010 -7.160 -37.660 1.00 58.24 198 GLU B C 1
ATOM 22278 O O . GLU F 3 192 ? -62.590 -8.224 -37.879 1.00 50.51 198 GLU B O 1
ATOM 22290 N N . GLY F 3 193 ? -60.912 -6.788 -38.310 1.00 55.34 199 GLY B N 1
ATOM 22291 C CA . GLY F 3 193 ? -60.245 -7.671 -39.249 1.00 57.35 199 GLY B CA 1
ATOM 22292 C C . GLY F 3 193 ? -60.860 -7.696 -40.640 1.00 54.93 199 GLY B C 1
ATOM 22293 O O . GLY F 3 193 ? -60.358 -8.394 -41.523 1.00 58.07 199 GLY B O 1
ATOM 22297 N N . SER F 3 194 ? -61.942 -6.948 -40.834 1.00 49.12 200 SER B N 1
ATOM 22298 C CA . SER F 3 194 ? -62.620 -6.900 -42.127 1.00 48.59 200 SER B CA 1
ATOM 22299 C C . SER F 3 194 ? -62.697 -5.470 -42.643 1.00 45.93 200 SER B C 1
ATOM 22300 O O . SER F 3 194 ? -62.720 -4.524 -41.859 1.00 46.09 200 SER B O 1
ATOM 22308 N N . THR F 3 195 ? -62.734 -5.316 -43.961 1.00 44.96 201 THR B N 1
ATOM 22309 C CA . THR F 3 195 ? -62.703 -3.992 -44.563 1.00 44.43 201 THR B CA 1
ATOM 22310 C C . THR F 3 195 ? -63.773 -3.826 -45.632 1.00 43.01 201 THR B C 1
ATOM 22311 O O . THR F 3 195 ? -64.004 -4.721 -46.440 1.00 44.54 201 THR B O 1
ATOM 22322 N N . VAL F 3 196 ? -64.423 -2.667 -45.616 1.00 42.35 202 VAL B N 1
ATOM 22323 C CA . VAL F 3 196 ? -65.410 -2.302 -46.627 1.00 45.09 202 VAL B CA 1
ATOM 22324 C C . VAL F 3 196 ? -64.928 -1.058 -47.367 1.00 43.19 202 VAL B C 1
ATOM 22325 O O . VAL F 3 196 ? -64.584 -0.055 -46.738 1.00 41.64 202 VAL B O 1
ATOM 22338 N N . GLU F 3 197 ? -64.900 -1.126 -48.696 1.00 45.12 203 GLU B N 1
ATOM 22339 C CA . GLU F 3 197 ? -64.420 -0.009 -49.511 1.00 47.93 203 GLU B CA 1
ATOM 22340 C C . GLU F 3 197 ? -65.471 0.501 -50.498 1.00 48.31 203 GLU B C 1
ATOM 22341 O O . GLU F 3 197 ? -65.923 -0.235 -51.376 1.00 48.75 203 GLU B O 1
ATOM 22353 N N . LYS F 3 198 ? -65.833 1.774 -50.350 1.00 47.24 204 LYS B N 1
ATOM 22354 C CA . LYS F 3 198 ? -66.715 2.456 -51.293 1.00 45.85 204 LYS B CA 1
ATOM 22355 C C . LYS F 3 198 ? -65.897 3.400 -52.163 1.00 42.70 204 LYS B C 1
ATOM 22356 O O . LYS F 3 198 ? -65.000 4.083 -51.668 1.00 41.59 204 LYS B O 1
ATOM 22375 N N . THR F 3 199 ? -66.212 3.441 -53.453 1.00 40.69 205 THR B N 1
ATOM 22376 C CA . THR F 3 199 ? -65.489 4.289 -54.395 1.00 41.59 205 THR B CA 1
ATOM 22377 C C . THR F 3 199 ? -66.451 5.182 -55.182 1.00 42.89 205 THR B C 1
ATOM 22378 O O . THR F 3 199 ? -67.546 4.761 -55.554 1.00 43.33 205 THR B O 1
ATOM 22389 N N . VAL F 3 200 ? -66.033 6.424 -55.417 1.00 43.70 206 VAL B N 1
ATOM 22390 C CA . VAL F 3 200 ? -66.786 7.356 -56.251 1.00 43.82 206 VAL B CA 1
ATOM 22391 C C . VAL F 3 200 ? -65.867 7.975 -57.289 1.00 47.89 206 VAL B C 1
ATOM 22392 O O . VAL F 3 200 ? -64.647 7.958 -57.133 1.00 48.29 206 VAL B O 1
ATOM 22405 N N . ALA F 3 201 ? -66.460 8.518 -58.347 1.00 52.32 207 ALA B N 1
ATOM 22406 C CA . ALA F 3 201 ? -65.696 9.113 -59.436 1.00 56.62 207 ALA B CA 1
ATOM 22407 C C . ALA F 3 201 ? -66.320 10.434 -59.895 1.00 62.69 207 ALA B C 1
ATOM 22408 O O . ALA F 3 201 ? -67.524 10.636 -59.737 1.00 60.24 207 ALA B O 1
ATOM 22415 N N . PRO F 3 202 ? -65.499 11.340 -60.461 1.00 71.98 208 PRO B N 1
ATOM 22416 C CA . PRO F 3 202 ? -65.990 12.609 -61.016 1.00 82.55 208 PRO B CA 1
ATOM 22417 C C . PRO F 3 202 ? -67.187 12.428 -61.946 1.00 95.65 208 PRO B C 1
ATOM 22418 O O . PRO F 3 202 ? -68.177 13.149 -61.814 1.00 93.80 208 PRO B O 1
ATOM 22429 N N . THR F 3 203 ? -67.089 11.479 -62.873 1.00 110.55 209 THR B N 1
ATOM 22430 C CA . THR F 3 203 ? -68.208 11.141 -63.745 1.00 123.58 209 THR B CA 1
ATOM 22431 C C . THR F 3 203 ? -69.170 10.199 -63.030 1.00 125.02 209 THR B C 1
ATOM 22432 O O . THR F 3 203 ? -68.914 9.000 -62.911 1.00 119.73 209 THR B O 1
ATOM 22443 N N . GLU F 3 204 ? -70.277 10.759 -62.553 1.00 131.81 210 GLU B N 1
ATOM 22444 C CA . GLU F 3 204 ? -71.271 10.008 -61.793 1.00 139.20 210 GLU B CA 1
ATOM 22445 C C . GLU F 3 204 ? -71.886 8.888 -62.630 1.00 149.37 210 GLU B C 1
ATOM 22446 O O . GLU F 3 204 ? -71.881 8.948 -63.860 1.00 155.17 210 GLU B O 1
ATOM 22458 N N . CYS F 3 205 ? -72.405 7.869 -61.948 1.00 155.75 211 CYS B N 1
ATOM 22459 C CA . CYS F 3 205 ? -73.055 6.731 -62.596 1.00 158.15 211 CYS B CA 1
ATOM 22460 C C . CYS F 3 205 ? -72.099 6.019 -63.547 1.00 159.69 211 CYS B C 1
ATOM 22461 O O . CYS F 3 205 ? -71.419 5.067 -63.159 1.00 157.21 211 CYS B O 1
#

Solvent-accessible surface area: 66988 Å² total; per-residue (Å²): 100,96,160,105,24,72,8,20,14,48,10,4,2,85,26,147,78,177,55,139,39,90,2,15,74,46,5,99,175,52,8,56,115,48,51,120,56,102,47,96,93,108,28,147,158,31,69,30,100,10,64,2,10,147,13,40,7,0,54,15,1,32,71,43,7,74,66,27,111,148,66,79,16,24,53,2,37,8,5,20,38,87,35,50,22,0,4,34,6,40,42,116,73,22,67,0,40,21,86,0,155,61,0,4,15,6,74,27,3,59,30,5,71,7,15,16,1,11,1,0,13,13,52,26,44,79,6,92,105,93,9,10,6,1,17,61,67,37,122,52,45,12,30,8,4,2,0,9,1,53,126,33,3,120,2,47,4,31,52,61,217,136,11,72,0,52,1,61,0,70,119,2,27,127,10,2,93,84,0,14,91,36,0,73,116,85,38,126,123,47,75,21,45,0,60,29,22,44,2,0,26,12,83,9,14,30,0,27,10,26,8,159,55,31,62,3,14,0,57,2,58,94,3,0,55,58,83,32,46,96,193,141,86,21,91,40,90,21,71,0,68,6,105,28,34,166,118,101,183,32,70,33,94,27,59,0,4,0,0,4,0,10,20,34,39,69,34,118,158,53,87,48,6,19,0,54,0,0,4,4,52,46,79,7,10,3,10,9,14,1,29,45,8,24,8,0,75,116,161,49,102,9,49,18,90,30,100,17,172,62,53,87,43,31,64,33,76,3,58,4,134,27,43,29,36,131,135,2,26,14,63,34,4,10,8,30,12,0,0,0,8,22,21,71,60,114,20,7,47,27,1,0,0,5,43,12,73,61,171,89,44,62,41,9,122,113,5,129,81,108,18,61,3,46,13,85,51,117,62,26,45,4,17,0,30,8,91,103,1,61,49,87,16,10,0,30,2,7,0,0,22,8,45,0,11,16,32,43,85,177,84,64,4,6,10,54,2,36,9,0,52,30,25,0,187,7,0,67,0,48,3,24,26,106,76,64,78,23,15,38,19,20,16,5,16,28,33,64,166,28,37,87,78,61,32,1,3,1,0,0,2,0,22,30,0,15,36,71,90,14,84,23,49,2,37,103,47,88,37,107,90,39,48,54,57,6,51,20,6,62,34,96,50,4,26,25,4,10,0,0,13,0,60,4,74,43,108,23,38,75,132,87,59,14,55,0,30,4,30,0,134,50,26,139,37,161,42,102,43,97,6,98,73,82,102,144,82,46,104,11,93,10,57,73,54,40,28,4,38,77,54,94,73,15,88,0,34,0,33,51,67,20,68,79,0,1,0,0,6,15,105,92,169,27,38,4,97,12,4,0,19,33,15,129,49,108,28,103,78,12,24,107,20,8,51,17,54,114,72,68,88,27,0,56,0,35,0,53,15,1,3,47,52,2,44,0,41,0,10,0,2,2,49,61,8,22,27,4,77,10,2,48,0,5,1,22,183,48,115,118,24,76,11,59,2,23,16,2,19,8,10,79,80,2,38,162,50,107,67,3,6,0,0,0,4,0,17,58,0,19,3,9,13,37,74,27,38,3,48,9,54,95,65,107,28,187,82,39,42,38,62,24,81,35,44,128,29,124,68,68,56,43,2,1,1,0,9,0,56,18,63,10,114,86,9,137,86,55,171,25,2,4,0,48,0,46,2,51,82,44,79,38,79,58,62,8,24,37,127,72,96,126,88,116,94,24,105,33,110,10,91,9,4,0,90,56,101,18,82,105,63,3,66,152,51,10,76,96,49,64,125,123,96,101,88,100,109,30,154,150,40,79,24,95,10,70,6,9,146,20,61,7,0,60,27,0,19,114,25,20,73,43,46,214,158,114,73,23,38,44,13,24,7,3,16,55,98,42,59,21,0,4,41,2,46,42,120,75,16,64,0,53,25,87,1,154,68,0,8,18,14,78,22,4,65,24,3,65,14,24,61,6,22,0,0,8,12,51,30,45,73,5,108,95,84,8,10,8,2,21,65,63,39,117,55,44,18,30,10,3,0,0,3,0,52,96,25,0,88,3,47,4,21,31,85,149,167,164,2,78,0,64,3,74,0,71,70,0,19,113,10,3,100,93,0,15,84,34,0,77,112,84,36,137,119,40,74,18,49,1,50,31,17,52,2,0,28,4,77,9,24,16,0,25,7,55,5,134,26,43,72,1,11,0,50,4,58,88,2,0,40,68,50,35,71,188,54,29,86,51,100,20,80,1,69,5,68,15,121,53,163,99,150,35,51,8,98,20,63,0,2,0,2,4,0,12,20,40,19,81,17,151,148,46,87,22,6,17,0,46,1,2,3,10,42,48,58,7,9,4,8,7,12,2,25,35,10,25,13,0,58,67,127,176,44,93,11,72,8,87,12,100,21,175,53,61,100,42,28,68,29,82,3,40,2,134,30,45,41,34,131,133,9,25,10,80,44,4,7,10,29,10,0,0,0,30,23,16,79,68,117,18,7,48,24,2,0,0,6,36,16,66,66,174,24,37,51,21,9,122,121,8,39,50,140,17,63,3,48,15,86,50,120,46,20,37,4,16,0,36,12,105,96,1,54,45,79,20,8,0,28,5,8,0,0,25,5,46,0,19,18,34,56,84,188,97,62,8,11,15,60,4,41,10,0,51,39,26,0,167,7,1,71,0,48,0,27,22,105,84,73,78,27,12,49,18,24,15,6,25,27,36,63,174,26,31,84,81,55,31,1,5,1,0,0,3,0,20,24,0,24,44,74,88,15,86,28,43,1,35,101,42,87,36,98,90,46,48,53,55,8,63,24,7,64,28,64,51,2,25,32,4,9,0,0,15,0,56,3,72,46,107,22,41,80,124,86,58,12,52,0,26,3,42,0,156,46,31,142,39,164,43,103,47,99,5,98,71,91,115,121,92,47,97,14,91,14,42,64,40,31,32,2,40,62,52,98,76,14,77,0,38,0,32,31,57,20,68,66,0,1,0,0,3,17,94,109,165,29,53,4,96,13,4,0,21,52,7,127,49,91,31,126,78,21,44,111,37,8,45,14,55,102,74,69,93,27,0,54,0,40,0,45,25,1,76,78,80,1,60,5,43,0,8,0,1,2,50,57,12,27,26,2,86,11,1,77,0,2,3,42,146,52,117,112,18,112,15,54,2,22,18,5,24,9,15,83,78,1,48,155,55,103,111,2,4,0,0,0,5,0,17,54,0,21,4,7,9,35,61,26,42,3,45,6,62,88,64,103,37,172,89,34,42,43,65,19,90,32,40,127,32,105,90,78,62,55,2,1,0,0,8,0,41,20,68,10,55,82,9,66,47,56,168,18,3,4,0,44,1,49,7,49,81,68,74,55,81,56,62,16,29,50,121,84,126

Nearest PDB structures (foldseek):
  4ydj-assembly2_I  TM=1.003E+00  e=2.344E-64  Human immunodeficiency virus 1
  6bck-assembly1_G  TM=9.730E-01  e=8.069E-52  Human immunodeficiency virus 1
  7n8q-assembly1_G  TM=9.736E-01  e=2.377E-50  Human immunodeficiency virus 1
  4j6r-assembly1_G  TM=9.622E-01  e=3.326E-44  Human immunodeficiency virus 1
  4rx4-assembly1_G  TM=9.413E-01  e=2.834E-43  Human immunodeficiency virus 1

Sequence (1476 aa):
VWKDADTTLFCASDAKAHETEVHNVWATHACVPTDPNPQEIHLENVTENFNMWKNNMVEQMQEDVISLWDFDPIPIHYCTPAGYVILKCNDKNFNGTGPCKNVSSVQCTHGIKPVVSTQLLLNGSLAEEEIIIRSENLTNNAKTIIVHLNKSVEINCTRPRKAYCEINGTKWNKVLKQVTEKLKEHFNNKTIIFQPPSGGDLEITMHHFNCRGEFFYCNTTQLFNNTCIGMKGCNGTITLPCKIKQIGKINCVSNITGILLTRDGGANNTSNETFRPGGGNIKDNWRSELYKYKVVQIQVQLVQPGTAMKSLGSSLTITCRVSGDDLGSFHFGTYFMIWVRQAPGQGLEYMGGILPSTKTPTYAHKFRGRVSISAPGVPPVLSLALTNLTYDDTATYFCARERGRHFEPKNRDNLEGKFFDLWGRGTFVRVSPASTKGPSVFPLAPSSKSTSGGTAALGCLVKDYFPEPVTVSWNSGALTSGVHTFPAVLQSSGLYSLSSVVTVPSSSLGTQTYICNVNHKPSNTKVDKKVEPKSCQSALTQPASVSGSPGQSINISCAGRSDRVSWYQQRPNGVPKLLMFDVYRRPSGVSDRFSGSHSGDTAFLTISGLQTEDEADYYCTSHPYAFGAGTKVNVLRQPKANPTVTLFPPSSEELQANKATLVCLISDFYPGAVTVAWKADSSPVKAGVETTTPSKQSNNKYAASSYLSLTPEQWKSHKSYSCQVTHEGSTVEKTVAPTECVWKDADTTLFCASDAVHNVWATHACVPTDPNPQEIHLENVTENFNMWKNNMVEQMQEDVISLWDFDPIPIHYCTPAGYVILKCNDKNFNGTGPCKNVSSVQCTHGIKPVVSTQLLLNGSLAEEEIIIRSENLTNNAKTIIVHLNKSVEINCTRPIRKAYCEINGTKWNKVLKQVTEKLKEHFNNKTIIFQPPSGGDLEITMHHFNCRGEFFYCNTTQLFNNTCIKGCNGTITLPCKIKQIGKINCVSNITGILLTRDGGANNTSNETFRPGGGNIKDNWRSELYKYKVVQIEQVQLVQPGTAMKSLGSSLTITCRVSGDDLGSFHFGTYFMIWVRQAPGQGLEYMGGILPSTKTPTYAHKFRGRVSISAPGVPPVLSLALTNLTYDDTATYFCARERGRHFEPKNRDNLEGKFFDLWGRGTFVRVSPASTKGPSVFPLAPSSKSTSGGTAALGCLVKDYFPEPVTVSWNSGALTSGVHTFPAVLQSSGLYSLSSVVTVPSSSLGTQTYICNVNHKPSNTKVDKKVEPKSCQSALTQPASVSGSPGQSINISCAGRSDRVSWYQQRPNGVPKLLMFDVYRRPSGVSDRFSGSHSGDTAFLTISGLQTEDEADYYCTSHPYAFGAGTKVNVLRQPKANPTVTLFPPSSEELQANKATLVCLISDFYPGAVTVAWKADSSPVKAGVETTTPSKQSNNKYAASSYLSLTPEQWKSHKSYSCQVTHEGSTVEKTVAPTEC

Secondary structure (DSSP, 8-state):
--EEE---EEEEETT--EEEEEEEE--SS-SSTT--S-EEEEEE-TT---EEEEEE-TTS--EEE-GGGTTTEEEE--TTTT-EEEEE-S--GGG-EEEEEEEE--BEEETTTTEEE---SEEEE---EEEEEE-SS-BPPEEEEEEEE-SSSPTTEEEEEEEEEEEBSS--EEEEGGGT--TTEEEPPPEEPTTS-EEEEEEEEEEGGGTTT---EEEEEEGGGTEEEEEE------/-PPPB--SEEEE-TT--EEEEEET--SS-EEEEE-TT---EEEEBTTTB--TTS-TTEEEEE-SSEEEEEESS--GGG-SEEEEE-SS--B---EEEEE-SS--BPPEEEEEPPPHHHHHTT-EEEEEEEEEEBSS--EEEEEETTEEE-TTEEEPPPEE-SSSSEEEEEEEEE-HHHHHHSS-EEEEEEETTEEEEEEE-SS--/--EE-----EEEE---TT-S-HHHHHHHHS-EEPPS----EE-TT--EEEEGGG-THHHHHHHHHHHHH------EEEE--TTEEEEEE--SS--SEEEESSEEEESB---B-----SSEEES-PPPSSS-EEE-S-TTSTTS-EEEEEEEEEEEEEEE---EEEEEEHHHHHHHHHHHHHHHHHHTTS-EEEE----SB-HHHHSEEEEETTEEEEE--TGGG-GGG----TTSSEEEEEE-B-----EEEEEEEEEEEEEE-SSTTSSSEEEEEE--S-THHHHHTTTTSEEEEE-/--EEE---EEEEETT--EEEEEEEES-SS-STTTT-S-EEEEEE-TT---EEEEEE-TTSS-EEE-GGGTTTEEEE--TTTT-EEEEE-S--GGG-EEEEEEE---BEEETTTTEEE---S--EE---EEEEEE-SS-BPPEEEEEEEE-SSS-TTEEEEEEEEEEEBSS--EEEETTTT--TTEEEPPPEE-TTS-EEEEEEEEEEGGGTTT---EEEEEEGGGTEEEEEE--PPP-/-EEE-----EEEE----TTTHHHHSBPPPSS--EEE-TT----EEGGG-HHHHHHHHHHHGGG---PPPEEEE--TTEEEEEE--TT--SEE--SSEEEESB---B----BSSEEES-PPPSSS-EEE-S-SS-TTS-EEEEEEEEEEEEEEE----EEEEEEHHHHHHHHHHHHHHHHHHTTSPEEEE----SB-HHHHSEEE--TTPPEEE--TTTSSSS------SEEEEEEEE-----EEEEEEEEEEEEEEPSS-TTSSEEEEEE--S-HHHHHHHHHTTEEEEEE-/----B--SEEEE-TT--EEEEEBS--SS-EEEEE-TTPPPEEEEBTTTB--TTS-TTEEEEE-SS-EEEEESS--GGG-EEEEEE-SS------EEEEE-SS--BPPEEEEEPPPHHHHHTT--EEEEEEEEEBSS--EEEEEETTEEE-TTEEEPPPEE-TTS-EEEEEEEE--HHHHHHSS-EEEEEEETTEEEEEEE-TT--

B-factor: mean 98.23, std 45.65, range [30.82, 334.7]